Protein AF-A0A7W7H2B3-F1 (afdb_monomer)

Mean predicted aligned error: 20.74 Å

InterPro domains:
  IPR012337 Ribonuclease H-like superfamily [SSF53098] (283-447)
  IPR013520 Ribonuclease H-like domain [PF00929] (285-437)
  IPR013520 Ribonuclease H-like domain [SM00479] (282-447)
  IPR029024 TerB-like [SSF158682] (526-601)
  IPR036397 Ribonuclease H superfamily [G3DSA:3.30.420.10] (279-444)
  IPR036420 BRCT domain superfamily [G3DSA:3.40.50.10190] (628-703)
  IPR036625 E3-binding domain superfamily [G3DSA:4.10.320.10] (734-767)
  IPR055370 Lsr2, DNA-binding domain [PF23359] (732-764)

Radius of gyration: 39.41 Å; Cα contacts (8 Å, |Δi|>4): 1135; chains: 1; bounding box: 93×74×117 Å

Solvent-accessible surface area (backbone atoms only — not comparable to full-atom values): 43387 Å² total; per-residue (Å²): 138,81,89,88,78,76,46,78,43,66,66,57,54,49,51,47,44,40,40,46,49,63,88,60,77,62,64,71,80,64,75,61,69,82,74,83,76,77,60,64,70,60,50,27,51,54,37,33,55,60,45,43,58,94,50,57,91,85,39,62,68,58,49,51,51,23,44,52,52,14,48,56,50,36,54,53,51,52,53,51,50,49,56,50,48,52,53,50,36,52,52,50,30,52,52,34,52,49,53,42,50,37,30,51,63,36,34,46,71,55,43,52,51,56,51,51,63,72,58,53,89,52,95,87,54,52,54,64,46,77,79,49,56,49,85,40,33,34,40,41,26,34,28,41,73,58,78,86,79,51,67,58,89,59,52,75,49,55,44,23,43,52,48,45,42,22,49,46,4,45,52,48,28,54,50,50,42,46,47,20,63,30,72,37,44,46,32,38,35,42,40,31,28,50,78,80,79,81,80,40,36,34,40,34,34,31,38,43,51,79,56,55,74,79,57,59,49,90,76,61,52,48,64,59,45,50,72,75,51,38,40,79,72,42,70,33,82,40,101,55,45,35,63,34,67,32,68,89,71,46,56,72,70,57,43,49,52,54,50,54,38,48,51,54,50,52,50,50,52,48,54,61,57,54,70,70,73,88,88,55,66,11,34,20,18,37,29,59,38,50,22,54,70,24,49,89,83,35,35,58,38,27,43,14,39,35,30,21,37,68,70,39,49,79,76,48,76,49,50,26,30,19,24,49,88,65,75,47,50,66,33,89,66,54,67,48,49,64,74,71,22,67,84,22,43,38,61,76,52,41,49,30,56,52,45,64,64,45,52,24,21,22,39,29,18,72,54,32,69,60,46,49,47,42,51,45,37,52,30,44,74,63,75,42,77,72,61,87,72,49,68,49,38,55,42,69,50,34,58,75,80,43,69,86,62,55,49,66,53,70,69,47,45,25,59,77,71,71,38,76,76,59,69,79,60,33,32,54,39,49,13,47,32,44,38,46,51,49,22,52,51,50,71,40,92,51,78,63,24,64,56,58,60,51,42,23,72,56,13,53,68,50,76,72,78,92,57,78,77,55,97,64,75,68,32,70,76,77,82,85,75,79,75,90,67,83,72,82,64,50,71,63,35,56,46,58,77,69,56,48,61,69,81,24,54,57,95,84,62,61,87,50,55,55,61,52,51,51,53,48,50,63,50,38,47,84,74,56,70,49,76,57,47,52,49,21,51,52,52,50,34,54,76,54,68,48,50,72,68,53,50,54,45,42,50,52,23,48,54,33,49,50,29,36,59,48,36,70,86,67,59,74,48,76,64,59,54,49,48,52,37,47,52,30,50,68,69,73,40,60,63,71,50,51,58,52,35,40,51,51,30,44,51,51,52,42,52,57,64,28,58,89,49,50,75,77,63,93,83,75,78,79,73,80,74,49,33,31,64,39,26,31,25,74,48,80,67,59,65,75,58,49,52,55,49,52,52,52,36,44,77,53,38,27,27,78,36,96,63,54,50,83,72,28,57,34,36,38,25,77,54,98,74,45,88,47,76,52,36,52,38,22,64,76,51,69,31,44,76,35,43,58,75,58,48,56,61,42,56,76,37,30,32,49,42,77,83,72,72,69,75,75,74,70,69,72,68,73,74,72,82,73,90,79,85,87,87,86,79,84,72,52,76,65,54,54,49,53,52,34,51,77,71,73,45,94,72,74,99,69,80,87,77,57,68,68,58,55,52,53,52,50,54,52,52,54,51,51,53,52,56,63,73,72,106

pLDDT: mean 75.17, std 16.51, range [27.55, 98.12]

Secondary structure (DSSP, 8-state):
------TT-HHHHHHHH-GGGS--PPP----PPPPPPPPHHHHHHHHHHHHTTT--TT-HHHHHHHHHHHHHHHHHHHHHHHHHHHHHHHHHHHHHHHHHHHHHTT-HHHHHHHHHHHHTT-TTS-PEEEEEEETTEEEEEEEEPPGGGSPTT--HHHHHHHHHHHHHHHHHHHHHHHHHH-TT--EEEEEEEETT-SS-EEEEEEEEHHHHTT--TTT--HHHHHHHH-EEEEE-B-TTSPBPP-TTTS-HHHHHHHHHHHHHHHHHHHHHHTTSS----EEEEEEEEESSS-TTT--EEEEEEEEE-TTS-EEEEEEEE-B-SS----HHHH---HHHHHTSPBHHHHHHHHHHHHTTEEEEETTTHHHHHHHHHHHHHTT-------EEEHHHHHHHHSTT-S--SHHHHHHHHT----SSS-HHHHHHHHHHHHHHHHHSS-HHHHHHTTHHHHHTTPPPP----------PPPPPPPPSSPPP--HHHHHHTT--GGGTS-TT--TTHHHHHHHHHHHTTTS---HHHHHHHHHHHHHTT--HHHHHHHHHHHHHHHHHHHHTTS---HHHHHHHHHHHHHTT--HHHHHHHHH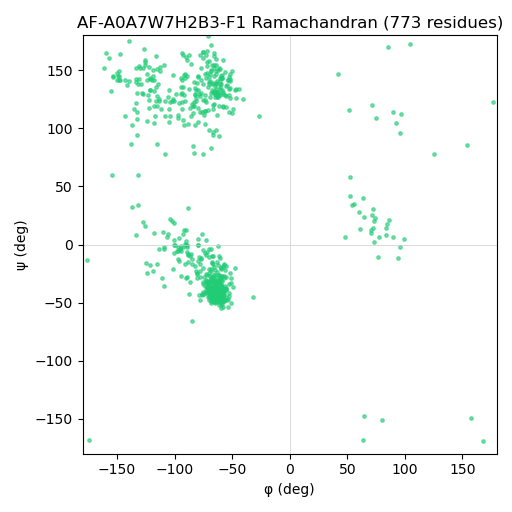HHHHHHHHHHHTTPPPPPTT--SSSPPBTT-EEEE-SS-HHHHHHHHHHHHHTT-EEESS--TTEEEEE-S-SS--SHHHHHHHHHTPEEE-HHHHHHHHTTPBPPP---PPP--TTSTTSSS------PPPPHHHHHHHHHHTT----SSSPPPHHHHHHHHHHHHHHHHHHH--

Organism: NCBI:txid135948

Structure (mmCIF, N/CA/C/O backbone):
data_AF-A0A7W7H2B3-F1
#
_entry.id   AF-A0A7W7H2B3-F1
#
loop_
_atom_site.group_PDB
_atom_site.id
_atom_site.type_symbol
_atom_site.label_atom_id
_atom_site.label_alt_id
_atom_site.label_comp_id
_atom_site.label_asym_id
_atom_site.label_entity_id
_atom_site.label_seq_id
_atom_site.pdbx_PDB_ins_code
_atom_site.Cartn_x
_atom_site.Cartn_y
_atom_site.Cartn_z
_atom_site.occupancy
_atom_site.B_iso_or_equiv
_atom_site.auth_seq_id
_atom_site.auth_comp_id
_atom_site.auth_asym_id
_atom_site.auth_atom_id
_atom_site.pdbx_PDB_model_num
ATOM 1 N N . MET A 1 1 ? 8.956 24.968 51.168 1.00 32.41 1 MET A N 1
ATOM 2 C CA . MET A 1 1 ? 8.584 25.143 49.753 1.00 32.41 1 MET A CA 1
ATOM 3 C C . MET A 1 1 ? 7.572 24.058 49.435 1.00 32.41 1 MET A C 1
ATOM 5 O O . MET A 1 1 ? 7.964 22.972 49.045 1.00 32.41 1 MET A O 1
ATOM 9 N N . GLU A 1 2 ? 6.377 24.138 50.011 1.00 32.03 2 GLU A N 1
ATOM 10 C CA . GLU A 1 2 ? 5.241 24.986 49.588 1.00 32.03 2 GLU A CA 1
ATOM 11 C C . GLU A 1 2 ? 4.545 24.445 48.331 1.00 32.03 2 GLU A C 1
ATOM 13 O O . GLU A 1 2 ? 5.113 24.465 47.247 1.00 32.03 2 GLU A O 1
ATOM 18 N N . ASP A 1 3 ? 3.331 23.943 48.586 1.00 41.19 3 ASP A N 1
ATOM 19 C CA . ASP A 1 3 ? 2.079 24.108 47.839 1.00 41.19 3 ASP A CA 1
ATOM 20 C C . ASP A 1 3 ? 2.022 23.833 46.325 1.00 41.19 3 ASP A C 1
ATOM 22 O O . ASP A 1 3 ? 2.585 24.562 45.516 1.00 41.19 3 ASP A O 1
ATOM 26 N N . HIS A 1 4 ? 1.227 22.812 45.961 1.00 38.12 4 HIS A N 1
ATOM 27 C CA . HIS A 1 4 ? 0.056 22.908 45.064 1.00 38.12 4 HIS A CA 1
ATOM 28 C C . HIS A 1 4 ? -0.248 21.585 44.338 1.00 38.12 4 HIS A C 1
ATOM 30 O O . HIS A 1 4 ? 0.097 21.406 43.176 1.00 38.12 4 HIS A O 1
ATOM 36 N N . LEU A 1 5 ? -1.007 20.693 44.982 1.00 36.44 5 LEU A N 1
ATOM 37 C CA . LEU A 1 5 ? -1.965 19.826 44.282 1.00 36.44 5 LEU A CA 1
ATOM 38 C C . LEU A 1 5 ? -3.251 19.798 45.121 1.00 36.44 5 LEU A C 1
ATOM 40 O O . LEU A 1 5 ? -3.301 19.209 46.198 1.00 36.44 5 LEU A O 1
ATOM 44 N N . GLY A 1 6 ? -4.257 20.547 44.662 1.00 40.56 6 GLY A N 1
ATOM 45 C CA . GLY A 1 6 ? -5.505 20.831 45.371 1.00 40.56 6 GLY A CA 1
ATOM 46 C C . GLY A 1 6 ? -6.355 19.587 45.624 1.00 40.56 6 GLY A C 1
ATOM 47 O O . GLY A 1 6 ? -7.118 19.158 44.767 1.00 40.56 6 GLY A O 1
ATOM 48 N N . LEU A 1 7 ? -6.261 19.038 46.835 1.00 47.34 7 LEU A N 1
ATOM 49 C CA . LEU A 1 7 ? -6.986 17.837 47.264 1.00 47.34 7 LEU A CA 1
ATOM 50 C C . LEU A 1 7 ? -8.329 18.118 47.965 1.00 47.34 7 LEU A C 1
ATOM 52 O O . LEU A 1 7 ? -9.000 17.212 48.423 1.00 47.34 7 LEU A O 1
ATOM 56 N N . THR A 1 8 ? -8.809 19.356 47.963 1.00 53.88 8 THR A N 1
ATOM 57 C CA . THR A 1 8 ? -10.201 19.706 48.318 1.00 53.88 8 THR A CA 1
ATOM 58 C C . THR A 1 8 ? -10.753 20.745 47.345 1.00 53.88 8 THR A C 1
ATOM 60 O O . THR A 1 8 ? -11.535 21.605 47.732 1.00 53.88 8 THR A O 1
ATOM 63 N N . ASP A 1 9 ? -10.319 20.706 46.078 1.00 60.72 9 ASP A N 1
ATOM 64 C CA . ASP A 1 9 ? -10.722 21.695 45.078 1.00 60.72 9 ASP A CA 1
ATOM 65 C C . ASP A 1 9 ? -12.246 21.631 44.833 1.00 60.72 9 ASP A C 1
ATOM 67 O O . ASP A 1 9 ? -12.748 20.657 44.249 1.00 60.72 9 ASP A O 1
ATOM 71 N N . PRO A 1 10 ? -13.011 22.666 45.234 1.00 68.12 10 PRO A N 1
ATOM 72 C CA . PRO A 1 10 ? -14.448 22.719 45.001 1.00 68.12 10 PRO A CA 1
ATOM 73 C C . PRO A 1 10 ? -14.803 22.659 43.511 1.00 68.12 10 PRO A C 1
ATOM 75 O O . PRO A 1 10 ? -15.931 22.301 43.176 1.00 68.12 10 PRO A O 1
ATOM 78 N N . ALA A 1 11 ? -13.877 23.000 42.609 1.00 73.19 11 ALA A N 1
ATOM 79 C CA . ALA A 1 11 ? -14.073 22.890 41.169 1.00 73.19 11 ALA A CA 1
ATOM 80 C C . ALA A 1 11 ? -14.088 21.430 40.687 1.00 73.19 11 ALA A C 1
ATOM 82 O O . ALA A 1 11 ? -14.869 21.105 39.792 1.00 73.19 11 ALA A O 1
ATOM 83 N N . VAL A 1 12 ? -13.291 20.540 41.290 1.00 72.00 12 VAL A N 1
ATOM 84 C CA . VAL A 1 12 ? -13.287 19.102 40.963 1.00 72.00 12 VAL A CA 1
ATOM 85 C C . VAL A 1 12 ? -14.578 18.450 41.445 1.00 72.00 12 VAL A C 1
ATOM 87 O O . VAL A 1 12 ? -15.257 17.791 40.662 1.00 72.00 12 VAL A O 1
ATOM 90 N N . ILE A 1 13 ? -14.980 18.713 42.694 1.00 75.25 13 ILE A N 1
ATOM 91 C CA . ILE A 1 13 ? -16.245 18.198 43.241 1.00 75.25 13 ILE A CA 1
ATOM 92 C C . ILE A 1 13 ? -17.430 18.708 42.413 1.00 75.25 13 ILE A C 1
ATOM 94 O O . ILE A 1 13 ? -18.276 17.912 42.020 1.00 75.25 13 ILE A O 1
ATOM 98 N N . LYS A 1 14 ? -17.466 20.006 42.071 1.00 80.50 14 LYS A N 1
ATOM 99 C CA . LYS A 1 14 ? -18.513 20.567 41.198 1.00 80.50 14 LYS A CA 1
ATOM 100 C C . LYS A 1 14 ? -18.545 19.914 39.822 1.00 80.50 14 LYS A C 1
ATOM 102 O O . LYS A 1 14 ? -19.632 19.744 39.291 1.00 80.50 14 LYS A O 1
ATOM 107 N N . ARG A 1 15 ? -17.394 19.579 39.234 1.00 79.62 15 ARG A N 1
ATOM 108 C CA . ARG A 1 15 ? -17.337 18.896 37.935 1.00 79.62 15 ARG A CA 1
ATOM 109 C C . ARG A 1 15 ? -17.957 17.502 38.031 1.00 79.62 15 ARG A C 1
ATOM 111 O O . ARG A 1 15 ? -18.832 17.176 37.241 1.00 79.62 15 ARG A O 1
ATOM 118 N N . LEU A 1 16 ? -17.580 16.736 39.057 1.00 76.00 16 LEU A N 1
ATOM 119 C CA . LEU A 1 16 ? -18.087 15.381 39.284 1.00 76.00 16 LEU A CA 1
ATOM 120 C C . LEU A 1 16 ? -19.595 15.352 39.598 1.00 76.00 16 LEU A C 1
ATOM 122 O O . LEU A 1 16 ? -20.317 14.477 39.130 1.00 76.00 16 LEU A O 1
ATOM 126 N N . THR A 1 17 ? -20.111 16.313 40.362 1.00 83.62 17 THR A N 1
ATOM 127 C CA . THR A 1 17 ? -21.532 16.325 40.758 1.00 83.62 17 THR A CA 1
ATOM 128 C C . THR A 1 17 ? -22.444 17.082 39.789 1.00 83.62 17 THR A C 1
ATOM 130 O O . THR A 1 17 ? -23.652 17.141 40.010 1.00 83.62 17 THR A O 1
ATOM 133 N N . ARG A 1 18 ? -21.902 17.657 38.702 1.00 88.38 18 ARG A N 1
ATOM 134 C CA . ARG A 1 18 ? -22.669 18.439 37.710 1.00 88.38 18 ARG A CA 1
ATOM 135 C C . ARG A 1 18 ? -22.507 17.974 36.262 1.00 88.38 18 ARG A C 1
ATOM 137 O O . ARG A 1 18 ? -22.906 18.707 35.364 1.00 88.38 18 ARG A O 1
ATOM 144 N N . ALA A 1 19 ? -21.998 16.766 36.026 1.00 84.69 19 ALA A N 1
ATOM 145 C CA . ALA A 1 19 ? -21.968 16.137 34.699 1.00 84.69 19 ALA A CA 1
ATOM 146 C C . ALA A 1 19 ? -23.334 16.176 33.978 1.00 84.69 19 ALA A C 1
ATOM 148 O O . ALA A 1 19 ? -23.405 16.446 32.784 1.00 84.69 19 ALA A O 1
ATOM 149 N N . HIS A 1 20 ? -24.446 16.018 34.709 1.00 89.00 20 HIS A N 1
ATOM 150 C CA . HIS A 1 20 ? -25.801 16.130 34.150 1.00 89.00 20 HIS A CA 1
ATOM 151 C C . HIS A 1 20 ? -26.126 17.500 33.540 1.00 89.00 20 HIS A C 1
ATOM 153 O O . HIS A 1 20 ? -27.167 17.615 32.902 1.00 89.00 20 HIS A O 1
ATOM 159 N N . ARG A 1 21 ? -25.298 18.534 33.745 1.00 90.44 21 ARG A N 1
ATOM 160 C CA . ARG A 1 21 ? -25.490 19.894 33.214 1.00 90.44 21 ARG A CA 1
ATOM 161 C C . ARG A 1 21 ? -24.749 20.150 31.902 1.00 90.44 21 ARG A C 1
ATOM 163 O O . ARG A 1 21 ? -24.889 21.233 31.344 1.00 90.44 21 ARG A O 1
ATOM 170 N N . GLU A 1 22 ? -23.968 19.191 31.416 1.00 85.56 22 GLU A N 1
ATOM 171 C CA . GLU A 1 22 ? -23.253 19.310 30.143 1.00 85.56 22 GLU A CA 1
ATOM 172 C C . GLU A 1 22 ? -24.217 19.417 28.957 1.00 85.56 22 GLU A C 1
ATOM 174 O O . GLU A 1 22 ? -25.371 18.988 29.033 1.00 85.56 22 GLU A O 1
ATOM 179 N N . ASP A 1 23 ? -23.767 20.034 27.867 1.00 84.31 23 ASP A N 1
ATOM 180 C CA . ASP A 1 23 ? -24.570 20.148 26.654 1.00 84.31 23 ASP A CA 1
ATOM 181 C C . ASP A 1 23 ? -24.228 19.015 25.683 1.00 84.31 23 ASP A C 1
ATOM 183 O O . ASP A 1 23 ? -23.058 18.769 25.388 1.00 84.31 23 ASP A O 1
ATOM 187 N N . PHE A 1 24 ? -25.256 18.327 25.188 1.00 85.81 24 PHE A N 1
ATOM 188 C CA . PHE A 1 24 ? -25.115 17.177 24.298 1.00 85.81 24 PHE A CA 1
ATOM 189 C C . PHE A 1 24 ? -25.753 17.509 22.954 1.00 85.81 24 PHE A C 1
ATOM 191 O O . PHE A 1 24 ? -26.975 17.632 22.842 1.00 85.81 24 PHE A O 1
ATOM 198 N N . ALA A 1 25 ? -24.920 17.654 21.923 1.00 85.06 25 ALA A N 1
ATOM 199 C CA . ALA A 1 25 ? -25.385 17.992 20.585 1.00 85.06 25 ALA A CA 1
ATOM 200 C C . ALA A 1 25 ? -26.300 16.892 20.026 1.00 85.06 25 ALA A C 1
ATOM 202 O O . ALA A 1 25 ? -25.926 15.721 19.979 1.00 85.06 25 ALA A O 1
ATOM 203 N N . SER A 1 26 ? -27.494 17.276 19.569 1.00 87.56 26 SER A N 1
ATOM 204 C CA . SER A 1 26 ? -28.422 16.333 18.945 1.00 87.56 26 SER A CA 1
ATOM 205 C C . SER A 1 26 ? -27.876 15.807 17.620 1.00 87.56 26 SER A C 1
ATOM 207 O O . SER A 1 26 ? -27.356 16.579 16.806 1.00 87.56 26 SER A O 1
ATOM 209 N N . ALA A 1 27 ? -28.054 14.509 17.377 1.00 86.75 27 ALA A N 1
ATOM 210 C CA . ALA A 1 27 ? -27.736 13.880 16.106 1.00 86.75 27 ALA A CA 1
ATOM 211 C C . ALA A 1 27 ? -28.532 14.532 14.965 1.00 86.75 27 ALA A C 1
ATOM 213 O O . ALA A 1 27 ? -29.692 14.921 15.122 1.00 86.75 27 ALA A O 1
ATOM 214 N N . ARG A 1 28 ? -27.893 14.661 13.801 1.00 88.31 28 ARG A N 1
ATOM 215 C CA . ARG A 1 28 ? -28.491 15.224 12.585 1.00 88.31 28 ARG A CA 1
ATOM 216 C C . ARG A 1 28 ? -28.177 14.326 11.386 1.00 88.31 28 ARG A C 1
ATOM 218 O O . ARG A 1 28 ? -27.116 13.695 11.394 1.00 88.31 28 ARG A O 1
ATOM 225 N N . PRO A 1 29 ? -29.042 14.300 10.352 1.00 84.44 29 PRO A N 1
ATOM 226 C CA . PRO A 1 29 ? -28.733 13.614 9.105 1.00 84.44 29 PRO A CA 1
ATOM 227 C C . PRO A 1 29 ? -27.419 14.133 8.528 1.00 84.44 29 PRO A C 1
ATOM 229 O O . PRO A 1 29 ? -27.174 15.345 8.505 1.00 84.44 29 PRO A O 1
ATOM 232 N N . ARG A 1 30 ? -26.572 13.218 8.060 1.00 84.19 30 ARG A N 1
ATOM 233 C CA . ARG A 1 30 ? -25.323 13.583 7.393 1.00 84.19 30 ARG A CA 1
ATOM 234 C C . ARG A 1 30 ? -25.608 13.974 5.947 1.00 84.19 30 ARG A C 1
ATOM 236 O O . ARG A 1 30 ? -26.472 13.398 5.291 1.00 84.19 30 ARG A O 1
ATOM 243 N N . ILE A 1 31 ? -24.855 14.952 5.458 1.00 86.00 31 ILE A N 1
ATOM 244 C CA . ILE A 1 31 ? -24.922 15.408 4.071 1.00 86.00 31 ILE A CA 1
ATOM 245 C C . ILE A 1 31 ? -23.592 15.058 3.409 1.00 86.00 31 ILE A C 1
ATOM 247 O O . ILE A 1 31 ? -22.536 15.460 3.899 1.00 86.00 31 ILE A O 1
ATOM 251 N N . ALA A 1 32 ? -23.647 14.304 2.313 1.00 73.06 32 ALA A N 1
ATOM 252 C CA . ALA A 1 32 ? -22.488 13.970 1.502 1.00 73.06 32 ALA A CA 1
ATOM 253 C C . ALA A 1 32 ? -21.942 15.241 0.841 1.00 73.06 32 ALA A C 1
ATOM 255 O O . ALA A 1 32 ? -22.639 15.938 0.092 1.00 73.06 32 ALA A O 1
ATOM 256 N N . VAL A 1 33 ? -20.686 15.552 1.145 1.00 76.00 33 VAL A N 1
ATOM 257 C CA . VAL A 1 33 ? -19.993 16.729 0.619 1.00 76.00 33 VAL A CA 1
ATOM 258 C C . VAL A 1 33 ? -19.493 16.410 -0.797 1.00 76.00 33 VAL A C 1
ATOM 260 O O . VAL A 1 33 ? -19.014 15.300 -1.024 1.00 76.00 33 VAL A O 1
ATOM 263 N N . PRO A 1 34 ? -19.598 17.335 -1.772 1.00 61.81 34 PRO A N 1
ATOM 264 C CA . PRO A 1 34 ? -19.020 17.123 -3.096 1.00 61.81 34 PRO A CA 1
ATOM 265 C C . PRO A 1 34 ? -17.505 16.953 -2.996 1.00 61.81 34 PRO A C 1
ATOM 267 O O . PRO A 1 34 ? -16.838 17.788 -2.378 1.00 61.81 34 PRO A O 1
ATOM 270 N N . ALA A 1 35 ? -16.960 15.906 -3.620 1.00 60.25 35 ALA A N 1
ATOM 271 C CA . ALA A 1 35 ? -15.515 15.766 -3.711 1.00 60.25 35 ALA A CA 1
ATOM 272 C C . ALA A 1 35 ? -14.951 16.917 -4.566 1.00 60.25 35 ALA A C 1
ATOM 274 O O . ALA A 1 35 ? -15.538 17.265 -5.598 1.00 60.25 35 ALA A O 1
ATOM 275 N N . PRO A 1 36 ? -13.844 17.549 -4.148 1.00 58.34 36 PRO A N 1
ATOM 276 C CA . PRO A 1 36 ? -13.217 18.584 -4.950 1.00 58.34 36 PRO A CA 1
ATOM 277 C C . PRO A 1 36 ? -12.694 17.967 -6.246 1.00 58.34 36 PRO A C 1
ATOM 279 O O . PRO A 1 36 ? -11.978 16.966 -6.228 1.00 58.34 36 PRO A O 1
ATOM 282 N N . LEU A 1 37 ? -13.043 18.579 -7.377 1.00 58.06 37 LEU A N 1
ATOM 283 C CA . LEU A 1 37 ? -12.495 18.148 -8.654 1.00 58.06 37 LEU A CA 1
ATOM 284 C C . LEU A 1 37 ? -11.003 18.490 -8.735 1.00 58.06 37 LEU A C 1
ATOM 286 O O . LEU A 1 37 ? -10.584 19.535 -8.225 1.00 58.06 37 LEU A O 1
ATOM 290 N N . PRO A 1 38 ? -10.207 17.659 -9.418 1.00 55.38 38 PRO A N 1
ATOM 291 C CA . PRO A 1 38 ? -8.792 17.921 -9.633 1.00 55.38 38 PRO A CA 1
ATOM 292 C C . PRO A 1 38 ? -8.570 19.232 -10.393 1.00 55.38 38 PRO A C 1
ATOM 294 O O . PRO A 1 38 ? -9.317 19.573 -11.314 1.00 55.38 38 PRO A O 1
ATOM 297 N N . ASP A 1 39 ? -7.511 19.960 -10.033 1.00 75.31 39 ASP A N 1
ATOM 298 C CA . ASP A 1 39 ? -7.131 21.180 -10.741 1.00 75.31 39 ASP A CA 1
ATOM 299 C C . ASP A 1 39 ? -6.794 20.869 -12.205 1.00 75.31 39 ASP A C 1
ATOM 301 O O . ASP A 1 39 ? -5.841 20.147 -12.516 1.00 75.31 39 ASP A O 1
ATOM 305 N N . ARG A 1 40 ? -7.555 21.476 -13.117 1.00 81.12 40 ARG A N 1
ATOM 306 C CA . ARG A 1 40 ? -7.409 21.270 -14.559 1.00 81.12 40 ARG A CA 1
ATOM 307 C C . ARG A 1 40 ? -5.992 21.543 -15.046 1.00 81.12 40 ARG A C 1
ATOM 309 O O . ARG A 1 40 ? -5.501 20.836 -15.923 1.00 81.12 40 ARG A O 1
ATOM 316 N N . GLN A 1 41 ? -5.330 22.565 -14.505 1.00 63.09 41 GLN A N 1
ATOM 317 C CA . GLN A 1 41 ? -3.991 22.935 -14.957 1.00 63.09 41 GLN A CA 1
ATOM 318 C C . GLN A 1 41 ? -2.953 21.873 -14.579 1.00 63.09 41 GLN A C 1
ATOM 320 O O . GLN A 1 41 ? -2.006 21.643 -15.333 1.00 63.09 41 GLN A O 1
ATOM 325 N N . SER A 1 42 ? -3.126 21.227 -13.432 1.00 53.88 42 SER A N 1
ATOM 326 C CA . SER A 1 42 ? -2.270 20.143 -12.956 1.00 53.88 42 SER A CA 1
ATOM 327 C C . SER A 1 42 ? -2.458 18.875 -13.792 1.00 53.88 42 SER A C 1
ATOM 329 O O . SER A 1 42 ? -1.474 18.307 -14.265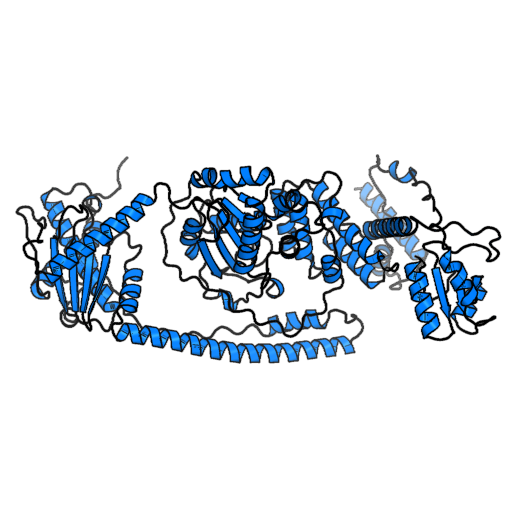 1.00 53.88 42 SER A O 1
ATOM 331 N N . VAL A 1 43 ? -3.710 18.512 -14.090 1.00 49.78 43 VAL A N 1
ATOM 332 C CA . VAL A 1 43 ? -4.048 17.389 -14.986 1.00 49.78 43 VAL A CA 1
ATOM 333 C C . VAL A 1 43 ? -3.503 17.631 -16.400 1.00 49.78 43 VAL A C 1
ATOM 335 O O . VAL A 1 43 ? -2.887 16.750 -16.998 1.00 49.78 43 VAL A O 1
ATOM 338 N N . TYR A 1 44 ? -3.629 18.860 -16.909 1.00 61.97 44 TYR A N 1
ATOM 339 C CA . TYR A 1 44 ? -3.067 19.240 -18.205 1.00 61.97 44 TYR A CA 1
ATOM 340 C C . TYR A 1 44 ? -1.546 19.105 -18.257 1.00 61.97 44 TYR A C 1
ATOM 342 O O . TYR A 1 44 ? -1.019 18.596 -19.242 1.00 61.97 44 TYR A O 1
ATOM 350 N N . ARG A 1 45 ? -0.820 19.531 -17.215 1.00 52.75 45 ARG A N 1
ATOM 351 C CA . ARG A 1 45 ? 0.649 19.409 -17.186 1.00 52.75 45 ARG A CA 1
ATOM 352 C C . ARG A 1 45 ? 1.103 17.955 -17.242 1.00 52.75 45 ARG A C 1
ATOM 354 O O . ARG A 1 45 ? 2.072 17.671 -17.941 1.00 52.75 45 ARG A O 1
ATOM 361 N N . HIS A 1 46 ? 0.393 17.064 -16.555 1.00 54.25 46 HIS A N 1
ATOM 362 C CA . HIS A 1 46 ? 0.654 15.630 -16.597 1.00 54.25 46 HIS A CA 1
ATOM 363 C C . HIS A 1 46 ? 0.513 15.088 -18.031 1.00 54.25 46 HIS A C 1
ATOM 365 O O . HIS A 1 46 ? 1.476 14.570 -18.600 1.00 54.25 46 HIS A O 1
ATOM 371 N N . TYR A 1 47 ? -0.633 15.315 -18.682 1.00 55.94 47 TYR A N 1
ATOM 372 C CA . TYR A 1 47 ? -0.839 14.863 -20.063 1.00 55.94 47 TYR A CA 1
ATOM 373 C C . TYR A 1 47 ? 0.066 15.575 -21.079 1.00 55.94 47 TYR A C 1
ATOM 375 O O . TYR A 1 47 ? 0.470 14.966 -22.068 1.00 55.94 47 TYR A O 1
ATOM 383 N N . GLU A 1 48 ? 0.426 16.842 -20.854 1.00 68.81 48 GLU A N 1
ATOM 384 C CA . GLU A 1 48 ? 1.353 17.583 -21.716 1.00 68.81 48 GLU A CA 1
ATOM 385 C C . GLU A 1 48 ? 2.758 16.977 -21.663 1.00 68.81 48 GLU A C 1
ATOM 387 O O . GLU A 1 48 ? 3.386 16.801 -22.708 1.00 68.81 48 GLU A O 1
ATOM 392 N N . GLN A 1 49 ? 3.259 16.649 -20.471 1.00 53.38 49 GLN A N 1
ATOM 393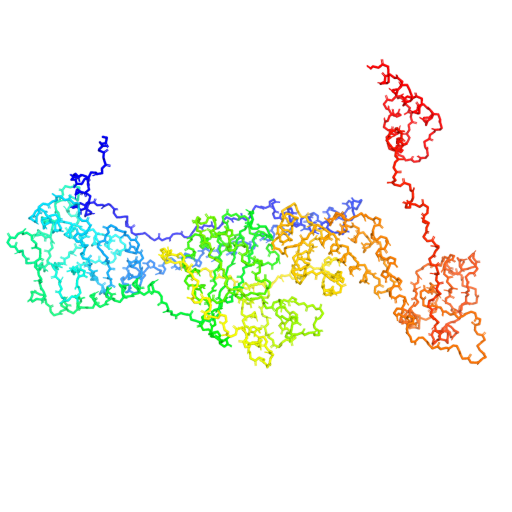 C CA . GLN A 1 49 ? 4.571 16.023 -20.313 1.00 53.38 49 GLN A CA 1
ATOM 394 C C . GLN A 1 49 ? 4.627 14.678 -21.039 1.00 53.38 49 GLN A C 1
ATOM 396 O O . GLN A 1 49 ? 5.548 14.469 -21.830 1.00 53.38 49 GLN A O 1
ATOM 401 N N . HIS A 1 50 ? 3.607 13.834 -20.869 1.00 51.72 50 HIS A N 1
ATOM 402 C CA . HIS A 1 50 ? 3.497 12.552 -21.566 1.00 51.72 50 HIS A CA 1
ATOM 403 C C . HIS A 1 50 ? 3.353 12.705 -23.084 1.00 51.72 50 HIS A C 1
ATOM 405 O O . HIS A 1 50 ? 4.096 12.088 -23.843 1.00 51.72 50 HIS A O 1
ATOM 411 N N . ALA A 1 51 ? 2.467 13.581 -23.563 1.00 56.16 51 ALA A N 1
ATOM 412 C CA . ALA A 1 51 ? 2.259 13.780 -24.998 1.00 56.16 51 ALA A CA 1
ATOM 413 C C . ALA A 1 51 ? 3.499 14.353 -25.712 1.00 56.16 51 ALA A C 1
ATOM 415 O O . ALA A 1 51 ? 3.643 14.223 -26.929 1.00 56.16 51 ALA A O 1
ATOM 416 N N . LEU A 1 52 ? 4.398 15.009 -24.971 1.00 56.44 52 LEU A N 1
ATOM 417 C CA . LEU A 1 52 ? 5.652 15.547 -25.494 1.00 56.44 52 LEU A CA 1
ATOM 418 C C . LEU A 1 52 ? 6.819 14.548 -25.448 1.00 56.44 52 LEU A C 1
ATOM 420 O O . LEU A 1 52 ? 7.856 14.834 -26.061 1.00 56.44 52 LEU A O 1
ATOM 424 N N . GLN A 1 53 ? 6.676 13.392 -24.792 1.00 56.47 53 GLN A N 1
ATOM 425 C CA . GLN A 1 53 ? 7.682 12.327 -24.828 1.00 56.47 53 GLN A CA 1
ATOM 426 C C . GLN A 1 53 ? 7.836 11.803 -26.267 1.00 56.47 53 GLN A C 1
ATOM 428 O O . GLN A 1 53 ? 6.871 11.590 -26.995 1.00 56.47 53 GLN A O 1
ATOM 433 N N . GLY A 1 54 ? 9.081 11.689 -26.739 1.00 49.09 54 GLY A N 1
ATOM 434 C CA . GLY A 1 54 ? 9.387 11.295 -28.123 1.00 49.09 54 GLY A CA 1
ATOM 435 C C . GLY A 1 54 ? 9.194 12.391 -29.188 1.00 49.09 54 GLY A C 1
ATOM 436 O O . GLY A 1 54 ? 9.692 12.250 -30.309 1.00 49.09 54 GLY A O 1
ATOM 437 N N . VAL A 1 55 ? 8.567 13.530 -28.861 1.00 47.62 55 VAL A N 1
ATOM 438 C CA . VAL A 1 55 ? 8.394 14.650 -29.800 1.00 47.62 55 VAL A CA 1
ATOM 439 C C . VAL A 1 55 ? 9.621 15.561 -29.778 1.00 47.62 55 VAL A C 1
ATOM 441 O O . VAL A 1 55 ? 9.885 16.295 -28.821 1.00 47.62 55 VAL A O 1
ATOM 444 N N . ARG A 1 56 ? 10.380 15.555 -30.880 1.00 46.00 56 ARG A N 1
ATOM 445 C CA . ARG A 1 56 ? 11.618 16.340 -31.018 1.00 46.00 56 ARG A CA 1
ATOM 446 C C . ARG A 1 56 ? 11.369 17.822 -30.723 1.00 46.00 56 ARG A C 1
ATOM 448 O O . ARG A 1 56 ? 10.432 18.421 -31.240 1.00 46.00 56 ARG A O 1
ATOM 455 N N . PHE A 1 57 ? 12.277 18.451 -29.975 1.00 35.34 57 PHE A N 1
ATOM 456 C CA . PHE A 1 57 ? 12.193 19.871 -29.597 1.00 35.34 57 PHE A CA 1
ATOM 457 C C . PHE A 1 57 ? 11.987 20.823 -30.795 1.00 35.34 57 PHE A C 1
ATOM 459 O O . PHE A 1 57 ? 11.284 21.825 -30.686 1.00 35.34 57 PHE A O 1
ATOM 466 N N . PHE A 1 58 ? 12.558 20.486 -31.957 1.00 38.25 58 PHE A N 1
ATOM 467 C CA . PHE A 1 58 ? 12.446 21.276 -33.188 1.00 38.25 58 PHE A CA 1
ATOM 468 C C . PHE A 1 58 ? 11.194 20.968 -34.035 1.00 38.25 58 PHE A C 1
ATOM 470 O O . PHE A 1 58 ? 10.916 21.708 -34.978 1.00 38.25 58 PHE A O 1
ATOM 477 N N . ASP A 1 59 ? 10.414 19.932 -33.705 1.00 50.75 59 ASP A N 1
ATOM 478 C CA . ASP A 1 59 ? 9.156 19.602 -34.387 1.00 50.75 59 ASP A CA 1
ATOM 479 C C . ASP A 1 59 ? 7.993 20.439 -33.831 1.00 50.75 59 ASP A C 1
ATOM 481 O O . ASP A 1 59 ? 7.186 19.995 -33.015 1.00 50.75 59 ASP A O 1
ATOM 485 N N . ARG A 1 60 ? 7.909 21.700 -34.266 1.00 42.56 60 ARG A N 1
ATOM 486 C CA . ARG A 1 60 ? 6.875 22.639 -33.798 1.00 42.56 60 ARG A CA 1
ATOM 487 C C . ARG A 1 60 ? 5.449 22.153 -34.085 1.00 42.56 60 ARG A C 1
ATOM 489 O O . ARG A 1 60 ? 4.564 22.396 -33.269 1.00 42.56 60 ARG A O 1
ATOM 496 N N . ALA A 1 61 ? 5.233 21.466 -35.207 1.00 53.38 61 ALA A N 1
ATOM 497 C CA . ALA A 1 61 ? 3.920 20.955 -35.595 1.00 53.38 61 ALA A CA 1
ATOM 498 C C . ALA A 1 61 ? 3.524 19.719 -34.772 1.00 53.38 61 ALA A C 1
ATOM 500 O O . ALA A 1 61 ? 2.384 19.625 -34.321 1.00 53.38 61 ALA A O 1
ATOM 501 N N . GLY A 1 62 ? 4.464 18.803 -34.519 1.00 55.44 62 GLY A N 1
ATOM 502 C CA . GLY A 1 62 ? 4.264 17.673 -33.610 1.00 55.44 62 GLY A CA 1
ATOM 503 C C . GLY A 1 62 ? 3.970 18.123 -32.183 1.00 55.44 62 GLY A C 1
ATOM 504 O O . GLY A 1 62 ? 3.018 17.644 -31.578 1.00 55.44 62 GLY A O 1
ATOM 505 N N . ARG A 1 63 ? 4.700 19.123 -31.676 1.00 70.69 63 ARG A N 1
ATOM 506 C CA . ARG A 1 63 ? 4.481 19.671 -30.325 1.00 70.69 63 ARG A CA 1
ATOM 507 C C . ARG A 1 63 ? 3.134 20.379 -30.178 1.00 70.69 63 ARG A C 1
ATOM 509 O O . ARG A 1 63 ? 2.521 20.291 -29.121 1.00 70.69 63 ARG A O 1
ATOM 516 N N . ALA A 1 64 ? 2.668 21.074 -31.217 1.00 60.19 64 ALA A N 1
ATOM 517 C CA . ALA A 1 64 ? 1.341 21.688 -31.215 1.00 60.19 64 ALA A CA 1
ATOM 518 C C . ALA A 1 64 ? 0.227 20.626 -31.165 1.00 60.19 64 ALA A C 1
ATOM 520 O O . ALA A 1 64 ? -0.695 20.752 -30.365 1.00 60.19 64 ALA A O 1
ATOM 521 N N . ARG A 1 65 ? 0.351 19.546 -31.952 1.00 71.56 65 ARG A N 1
ATOM 522 C CA . ARG A 1 65 ? -0.593 18.415 -31.922 1.00 71.56 65 ARG A CA 1
ATOM 523 C C . ARG A 1 65 ? -0.589 17.680 -30.581 1.00 71.56 65 ARG A C 1
ATOM 525 O O . ARG A 1 65 ? -1.658 17.376 -30.068 1.00 71.56 65 ARG A O 1
ATOM 532 N N . ALA A 1 66 ? 0.589 17.449 -30.003 1.00 64.62 66 ALA A N 1
ATOM 533 C CA . ALA A 1 66 ? 0.739 16.826 -28.690 1.00 64.62 66 ALA A CA 1
ATOM 534 C C . ALA A 1 66 ? 0.029 17.623 -27.584 1.00 64.62 66 ALA A C 1
ATOM 536 O O . ALA A 1 66 ? -0.730 17.059 -26.805 1.00 64.62 66 ALA A O 1
ATOM 537 N N . ARG A 1 67 ? 0.204 18.949 -27.562 1.00 73.88 67 ARG A N 1
ATOM 538 C CA . ARG A 1 67 ? -0.463 19.831 -26.591 1.00 73.88 67 ARG A CA 1
ATOM 539 C C . ARG A 1 67 ? -1.976 19.888 -26.760 1.00 73.88 67 ARG A C 1
ATOM 541 O O . ARG A 1 67 ? -2.685 19.880 -25.763 1.00 73.88 67 ARG A O 1
ATOM 548 N N . GLN A 1 68 ? -2.465 19.925 -28.001 1.00 76.38 68 GLN A N 1
ATOM 549 C CA . GLN A 1 68 ? -3.906 19.877 -28.261 1.00 76.38 68 GLN A CA 1
ATOM 550 C C . GLN A 1 68 ? -4.502 18.555 -27.771 1.00 76.38 68 GLN A C 1
ATOM 552 O O . GLN A 1 68 ? -5.494 18.553 -27.058 1.00 76.38 68 GLN A O 1
ATOM 557 N N . THR A 1 69 ? -3.829 17.446 -28.078 1.00 69.06 69 THR A N 1
ATOM 558 C CA . THR A 1 69 ? -4.228 16.109 -27.625 1.00 69.06 69 THR A CA 1
ATOM 559 C C . THR A 1 69 ? -4.268 16.038 -26.093 1.00 69.06 69 THR A C 1
ATOM 561 O O . THR A 1 69 ? -5.241 15.555 -25.526 1.00 69.06 69 THR A O 1
ATOM 564 N N . ALA A 1 70 ? -3.258 16.586 -25.407 1.00 62.03 70 ALA A N 1
ATOM 565 C CA . ALA A 1 70 ? -3.227 16.665 -23.946 1.00 62.03 70 ALA A CA 1
ATOM 566 C C . ALA A 1 70 ? -4.372 17.511 -23.358 1.00 62.03 70 ALA A C 1
ATOM 568 O O . ALA A 1 70 ? -4.939 17.144 -22.329 1.00 62.03 70 ALA A O 1
ATOM 569 N N . ALA A 1 71 ? -4.730 18.625 -24.004 1.00 71.12 71 ALA A N 1
ATOM 570 C CA . ALA A 1 71 ? -5.865 19.452 -23.596 1.00 71.12 71 ALA A CA 1
ATOM 571 C C . ALA A 1 71 ? -7.200 18.706 -23.742 1.00 71.12 71 ALA A C 1
ATOM 573 O O . ALA A 1 71 ? -7.972 18.670 -22.787 1.00 71.12 71 ALA A O 1
ATOM 574 N N . ASP A 1 72 ? -7.428 18.055 -24.886 1.00 65.88 72 ASP A N 1
ATOM 575 C CA . ASP A 1 72 ? -8.666 17.315 -25.152 1.00 65.88 72 ASP A CA 1
ATOM 576 C C . ASP A 1 72 ? -8.837 16.142 -24.166 1.00 65.88 72 ASP A C 1
ATOM 578 O O . ASP A 1 72 ? -9.929 15.924 -23.639 1.00 65.88 72 ASP A O 1
ATOM 582 N N . TYR A 1 73 ? -7.750 15.427 -23.849 1.00 61.44 73 TYR A N 1
ATOM 583 C CA . TYR A 1 73 ? -7.767 14.369 -22.833 1.00 61.44 73 TYR A CA 1
ATOM 584 C C . TYR A 1 73 ? -8.007 14.899 -21.423 1.00 61.44 73 TYR A C 1
ATOM 586 O O . TYR A 1 73 ? -8.751 14.285 -20.663 1.00 61.44 73 TYR A O 1
ATOM 594 N N . THR A 1 74 ? -7.421 16.046 -21.076 1.00 62.69 74 THR A N 1
ATOM 595 C CA . THR A 1 74 ? -7.661 16.692 -19.780 1.00 62.69 74 THR A CA 1
ATOM 596 C C . THR A 1 74 ? -9.146 16.983 -19.588 1.00 62.69 74 THR A C 1
ATOM 598 O O . THR A 1 74 ? -9.703 16.676 -18.537 1.00 62.69 74 THR A O 1
ATOM 601 N N . ASP A 1 75 ? -9.795 17.536 -20.612 1.00 74.12 75 ASP A N 1
ATOM 602 C CA . ASP A 1 75 ? -11.211 17.896 -20.544 1.00 74.12 75 ASP A CA 1
ATOM 603 C C . ASP A 1 75 ? -12.115 16.658 -20.462 1.00 74.12 75 ASP A C 1
ATOM 605 O O . ASP A 1 75 ? -13.035 16.623 -19.645 1.00 74.12 75 ASP A O 1
ATOM 609 N N . GLN A 1 76 ? -11.823 15.611 -21.242 1.00 64.62 76 GLN A N 1
ATOM 610 C CA . GLN A 1 76 ? -12.560 14.342 -21.172 1.00 64.62 76 GLN A CA 1
ATOM 611 C C . GLN A 1 76 ? -12.401 13.656 -19.813 1.00 64.62 76 GLN A C 1
ATOM 613 O O . GLN A 1 76 ? -13.377 13.161 -19.251 1.00 64.62 76 GLN A O 1
ATOM 618 N N . TRP A 1 77 ? -11.186 13.651 -19.267 1.00 71.31 77 TRP A N 1
ATOM 619 C CA . TRP A 1 77 ? -10.900 13.037 -17.978 1.00 71.31 77 TRP A CA 1
ATOM 620 C C . TRP A 1 77 ? -11.623 13.763 -16.838 1.00 71.31 77 TRP A C 1
ATOM 622 O O . TRP A 1 77 ? -12.280 13.117 -16.028 1.00 71.31 77 TRP A O 1
ATOM 632 N N . ILE A 1 78 ? -11.598 15.101 -16.816 1.00 66.62 78 ILE A N 1
ATOM 633 C CA . ILE A 1 78 ? -12.325 15.891 -15.807 1.00 66.62 78 ILE A CA 1
ATOM 634 C C . ILE A 1 78 ? -13.834 15.657 -15.906 1.00 66.62 78 ILE A C 1
ATOM 636 O O . ILE A 1 78 ? -14.490 15.517 -14.877 1.00 66.62 78 ILE A O 1
ATOM 640 N N . ALA A 1 79 ? -14.386 15.581 -17.120 1.00 70.50 79 ALA A N 1
ATOM 641 C CA . ALA A 1 79 ? -15.808 15.311 -17.317 1.00 70.50 79 ALA A CA 1
ATOM 642 C C . ALA A 1 79 ? -16.215 13.918 -16.801 1.00 70.50 79 ALA A C 1
ATOM 644 O O . ALA A 1 79 ? -17.263 13.775 -16.175 1.00 70.50 79 ALA A O 1
ATOM 645 N N . LEU A 1 80 ? -15.382 12.895 -17.012 1.00 64.50 80 LEU A N 1
ATOM 646 C CA . LEU A 1 80 ? -15.619 11.557 -16.459 1.00 64.50 80 LEU A CA 1
ATOM 647 C C . LEU A 1 80 ? -15.542 11.557 -14.929 1.00 64.50 80 LEU A C 1
ATOM 649 O O . LEU A 1 80 ? -16.430 11.014 -14.276 1.00 64.50 80 LEU A O 1
ATOM 653 N N . GLN A 1 81 ? -14.537 12.228 -14.361 1.00 66.31 81 GLN A N 1
ATOM 654 C CA . GLN A 1 81 ? -14.387 12.367 -12.911 1.00 66.31 81 GLN A CA 1
ATOM 655 C C . GLN A 1 81 ? -15.552 13.130 -12.267 1.00 66.31 81 GLN A C 1
ATOM 657 O O . GLN A 1 81 ? -15.963 12.800 -11.159 1.00 66.31 81 GLN A O 1
ATOM 662 N N . GLN A 1 82 ? -16.134 14.111 -12.963 1.00 72.56 82 GLN A N 1
ATOM 663 C CA . GLN A 1 82 ? -17.357 14.791 -12.524 1.00 72.56 82 GLN A CA 1
ATOM 664 C C . GLN A 1 82 ? -18.538 13.829 -12.405 1.00 72.56 82 GLN A C 1
ATOM 666 O O . GLN A 1 82 ? -19.170 13.770 -11.352 1.00 72.56 82 GLN A O 1
ATOM 671 N N . VAL A 1 83 ? -18.810 13.052 -13.456 1.00 70.62 83 VAL A N 1
ATOM 672 C CA . VAL A 1 83 ? -19.924 12.090 -13.471 1.00 70.62 83 VAL A CA 1
ATOM 673 C C . VAL A 1 83 ? -19.740 11.018 -12.395 1.00 70.62 83 VAL A C 1
ATOM 675 O O . VAL A 1 83 ? -20.687 10.674 -11.687 1.00 70.62 83 VAL A O 1
ATOM 678 N N . GLU A 1 84 ? -18.520 10.508 -12.241 1.00 62.75 84 GLU A N 1
ATOM 679 C CA . GLU A 1 84 ? -18.193 9.500 -11.234 1.00 62.75 84 GLU A CA 1
ATOM 680 C C . GLU A 1 84 ? -18.314 10.055 -9.807 1.00 62.75 84 GLU A C 1
ATOM 682 O O . GLU A 1 84 ? -18.962 9.436 -8.962 1.00 62.75 84 GLU A O 1
ATOM 687 N N . SER A 1 85 ? -17.794 11.260 -9.554 1.00 60.25 85 SER A N 1
ATOM 688 C CA . SER A 1 85 ? -17.925 11.942 -8.263 1.00 60.25 85 SER A CA 1
ATOM 689 C C . SER A 1 85 ? -19.388 12.206 -7.896 1.00 60.25 85 SER A C 1
ATOM 691 O O . SER A 1 85 ? -19.794 12.007 -6.749 1.00 60.25 85 SER A O 1
ATOM 693 N N . GLU A 1 86 ? -20.215 12.608 -8.863 1.00 74.81 86 GLU A N 1
ATOM 694 C CA . GLU A 1 86 ? -21.650 12.802 -8.653 1.00 74.81 86 GLU A CA 1
ATOM 695 C C . GLU A 1 86 ? -22.362 11.490 -8.302 1.00 74.81 86 GLU A C 1
ATOM 697 O O . GLU A 1 86 ? -23.182 11.470 -7.377 1.00 74.81 86 GLU A O 1
ATOM 702 N N . ALA A 1 87 ? -22.022 10.394 -8.985 1.00 68.31 87 ALA A N 1
ATOM 703 C CA . ALA A 1 87 ? -22.568 9.070 -8.704 1.00 68.31 87 ALA A CA 1
ATOM 704 C C . ALA A 1 87 ? -22.145 8.553 -7.318 1.00 68.31 87 ALA A C 1
ATOM 706 O O . ALA A 1 87 ? -22.985 8.069 -6.555 1.00 68.31 87 ALA A O 1
ATOM 707 N N . GLN A 1 88 ? -20.871 8.714 -6.953 1.00 62.47 88 GLN A N 1
ATOM 708 C CA . GLN A 1 88 ? -20.346 8.350 -5.634 1.00 62.47 88 GLN A CA 1
ATOM 709 C C . GLN A 1 88 ? -21.001 9.172 -4.521 1.00 62.47 88 GLN A C 1
ATOM 711 O O . GLN A 1 88 ? -21.429 8.612 -3.513 1.00 62.47 88 GLN A O 1
ATOM 716 N N . ARG A 1 89 ? -21.163 10.487 -4.718 1.00 75.00 89 ARG A N 1
ATOM 717 C CA . ARG A 1 89 ? -21.859 11.360 -3.762 1.00 75.00 89 ARG A CA 1
ATOM 718 C C . ARG A 1 89 ? -23.312 10.935 -3.575 1.00 75.00 89 ARG A C 1
ATOM 720 O O . ARG A 1 89 ? -23.801 10.926 -2.448 1.00 75.00 89 ARG A O 1
ATOM 727 N N . ALA A 1 90 ? -24.004 10.582 -4.657 1.00 76.25 90 ALA A N 1
ATOM 728 C CA . ALA A 1 90 ? -25.373 10.083 -4.580 1.00 76.25 90 ALA A CA 1
ATOM 729 C C . ALA A 1 90 ? -25.450 8.761 -3.796 1.00 76.25 90 ALA A C 1
ATOM 731 O O . ALA A 1 90 ? -26.323 8.611 -2.942 1.00 76.25 90 ALA A O 1
ATOM 732 N N . ALA A 1 91 ? -24.511 7.838 -4.025 1.00 70.62 91 ALA A N 1
ATOM 733 C CA . ALA A 1 91 ? -24.431 6.577 -3.290 1.00 70.62 91 ALA A CA 1
ATOM 734 C C . ALA A 1 91 ? -24.111 6.789 -1.799 1.00 70.62 91 ALA A C 1
ATOM 736 O O . ALA A 1 91 ? -24.762 6.200 -0.936 1.00 70.62 91 ALA A O 1
ATOM 737 N N . GLN A 1 92 ? -23.163 7.673 -1.480 1.00 68.69 92 GLN A N 1
ATOM 738 C CA . GLN A 1 92 ? -22.816 8.016 -0.101 1.00 68.69 92 GLN A CA 1
ATOM 739 C C . GLN A 1 92 ? -23.989 8.686 0.624 1.00 68.69 92 GLN A C 1
ATOM 741 O O . GLN A 1 92 ? -24.294 8.322 1.760 1.00 68.69 92 GLN A O 1
ATOM 746 N N . GLN A 1 93 ? -24.684 9.621 -0.035 1.00 88.75 93 GLN A N 1
ATOM 747 C CA . GLN A 1 93 ? -25.883 10.242 0.526 1.00 88.75 93 GLN A CA 1
ATOM 748 C C . GLN A 1 93 ? -26.963 9.193 0.800 1.00 88.75 93 GLN A C 1
ATOM 750 O O . GLN A 1 93 ? -27.541 9.203 1.879 1.00 88.75 93 GLN A O 1
ATOM 755 N N . ALA A 1 94 ? -27.183 8.248 -0.119 1.00 81.12 94 ALA A N 1
ATOM 756 C CA . ALA A 1 94 ? -28.138 7.163 0.090 1.00 81.12 94 ALA A CA 1
ATOM 757 C C . ALA A 1 94 ? -27.777 6.294 1.310 1.00 81.12 94 ALA A C 1
ATOM 759 O O . ALA A 1 94 ? -28.665 5.913 2.071 1.00 81.12 94 ALA A O 1
ATOM 760 N N . GLY A 1 95 ? -26.485 6.030 1.536 1.00 78.75 95 GLY A N 1
ATOM 761 C CA . GLY A 1 95 ? -26.003 5.340 2.736 1.00 78.75 95 GLY A CA 1
ATOM 762 C C . GLY A 1 95 ? -26.250 6.131 4.025 1.00 78.75 95 GLY A C 1
ATOM 763 O O . GLY A 1 95 ? -26.734 5.572 5.009 1.00 78.75 95 GLY A O 1
ATOM 764 N N . PHE A 1 96 ? -25.981 7.441 4.026 1.00 81.88 96 PHE A N 1
ATOM 765 C CA . PHE A 1 96 ? -26.289 8.310 5.169 1.00 81.88 96 PHE A CA 1
ATOM 766 C C . PHE A 1 96 ? -27.788 8.397 5.453 1.00 81.88 96 PHE A C 1
ATOM 768 O O . PHE A 1 96 ? -28.191 8.366 6.616 1.00 81.88 96 PHE A O 1
ATOM 775 N N . ASP A 1 97 ? -28.609 8.473 4.409 1.00 88.25 97 ASP A N 1
ATOM 776 C CA . ASP A 1 97 ? -30.062 8.507 4.529 1.00 88.25 97 ASP A CA 1
ATOM 777 C C . ASP A 1 97 ? -30.599 7.192 5.107 1.00 88.25 97 ASP A C 1
ATOM 779 O O . ASP A 1 97 ? -31.517 7.209 5.929 1.00 88.25 97 ASP A O 1
ATOM 783 N N . ASP A 1 98 ? -30.022 6.051 4.716 1.00 86.81 98 ASP A N 1
ATOM 784 C CA . ASP A 1 98 ? -30.373 4.742 5.267 1.00 86.81 98 ASP A CA 1
ATOM 785 C C . ASP A 1 98 ? -29.988 4.616 6.744 1.00 86.81 98 ASP A C 1
ATOM 787 O O . ASP A 1 98 ? -30.829 4.273 7.578 1.00 86.81 98 ASP A O 1
ATOM 791 N N . GLN A 1 99 ? -28.755 4.994 7.092 1.00 81.38 99 GLN A N 1
ATOM 792 C CA . GLN A 1 99 ? -28.288 5.000 8.478 1.00 81.38 99 GLN A CA 1
ATOM 793 C C . GLN A 1 99 ? -29.147 5.919 9.356 1.00 81.38 99 GLN A C 1
ATOM 795 O O . GLN A 1 99 ? -29.527 5.540 10.464 1.00 81.38 99 GLN A O 1
ATOM 800 N N . TRP A 1 100 ? -29.497 7.113 8.862 1.00 89.81 100 TRP A N 1
ATOM 801 C CA . TRP A 1 100 ? -30.386 8.031 9.571 1.00 89.81 100 TRP A CA 1
ATOM 802 C C . TRP A 1 100 ? -31.785 7.442 9.752 1.00 89.81 100 TRP A C 1
ATOM 804 O O . TRP A 1 100 ? -32.354 7.550 10.837 1.00 89.81 100 TRP A O 1
ATOM 814 N N . ARG A 1 101 ? -32.337 6.791 8.720 1.00 92.06 101 ARG A N 1
ATOM 815 C CA . ARG A 1 101 ? -33.651 6.140 8.794 1.00 92.06 101 ARG A CA 1
ATOM 816 C C . ARG A 1 101 ? -33.669 5.058 9.870 1.00 92.06 101 ARG A C 1
ATOM 818 O O . ARG A 1 101 ? -34.580 5.071 10.689 1.00 92.06 101 ARG A O 1
ATOM 825 N N . ARG A 1 102 ? -32.654 4.187 9.893 1.00 88.69 102 ARG A N 1
ATOM 826 C CA . ARG A 1 102 ? -32.492 3.120 10.894 1.00 88.69 102 ARG A CA 1
ATOM 827 C C . ARG A 1 102 ? -32.341 3.682 12.307 1.00 88.69 102 ARG A C 1
ATOM 829 O O . ARG A 1 102 ? -33.008 3.224 13.228 1.00 88.69 102 ARG A O 1
ATOM 836 N N . LEU A 1 103 ? -31.535 4.732 12.473 1.00 86.81 103 LEU A N 1
ATOM 837 C CA . LEU A 1 103 ? -31.366 5.410 13.760 1.00 86.81 103 LEU A CA 1
ATOM 838 C C . LEU A 1 103 ? -32.670 6.062 14.252 1.00 86.81 103 LEU A C 1
ATOM 840 O O . LEU A 1 103 ? -33.000 5.978 15.431 1.00 86.81 103 LEU A O 1
ATOM 844 N N . ALA A 1 104 ? -33.422 6.709 13.358 1.00 88.75 104 ALA A N 1
ATOM 845 C CA . ALA A 1 104 ? -34.699 7.343 13.683 1.00 88.75 104 ALA A CA 1
ATOM 846 C C . ALA A 1 104 ? -35.823 6.328 13.946 1.00 88.75 104 ALA A C 1
ATOM 848 O O . ALA A 1 104 ? -36.754 6.640 14.684 1.00 88.75 104 ALA A O 1
ATOM 849 N N . SER A 1 105 ? -35.735 5.128 13.364 1.00 88.69 105 SER A N 1
ATOM 850 C CA . SER A 1 105 ? -36.666 4.020 13.590 1.00 88.69 105 SER A CA 1
ATOM 851 C C . SER A 1 105 ? -36.252 3.092 14.735 1.00 88.69 105 SER A C 1
ATOM 853 O O . SER A 1 105 ? -36.802 2.001 14.832 1.00 88.69 105 SER A O 1
ATOM 855 N N . ASN A 1 106 ? -35.274 3.489 15.555 1.00 90.19 106 ASN A N 1
ATOM 856 C CA . ASN A 1 106 ? -34.765 2.713 16.688 1.00 90.19 106 ASN A CA 1
ATOM 857 C C . ASN A 1 106 ? -34.261 1.301 16.322 1.00 90.19 106 ASN A C 1
ATOM 859 O O . ASN A 1 106 ? -34.386 0.369 17.110 1.00 90.19 106 ASN A O 1
ATOM 863 N N . ASP A 1 107 ? -33.660 1.137 15.139 1.00 87.75 107 ASP A N 1
ATOM 864 C CA . ASP A 1 107 ? -32.973 -0.103 14.761 1.00 87.75 107 ASP A CA 1
ATOM 865 C C . ASP A 1 107 ? -31.904 -0.448 15.807 1.00 87.75 107 ASP A C 1
ATOM 867 O O . ASP A 1 107 ? -30.972 0.332 16.029 1.00 87.75 107 ASP A O 1
ATOM 871 N N . GLN A 1 108 ? -32.060 -1.608 16.451 1.00 83.94 108 GLN A N 1
ATOM 872 C CA . GLN A 1 108 ? -31.272 -2.003 17.617 1.00 83.94 108 GLN A CA 1
ATOM 873 C C . GLN A 1 108 ? -29.764 -1.915 17.351 1.00 83.94 108 GLN A C 1
ATOM 875 O O . GLN A 1 108 ? -29.059 -1.225 18.085 1.00 83.94 108 GLN A O 1
ATOM 880 N N . ASP A 1 109 ? -29.265 -2.550 16.289 1.00 79.75 109 ASP A N 1
ATOM 881 C CA . ASP A 1 109 ? -27.829 -2.587 15.987 1.00 79.75 109 ASP A CA 1
ATOM 882 C C . ASP A 1 109 ? -27.265 -1.188 15.705 1.00 79.75 109 ASP A C 1
ATOM 884 O O . ASP A 1 109 ? -26.170 -0.842 16.154 1.00 79.75 109 ASP A O 1
ATOM 888 N N . THR A 1 110 ? -28.028 -0.353 14.994 1.00 82.31 110 THR A N 1
ATOM 889 C CA . THR A 1 110 ? -27.618 1.017 14.660 1.00 82.31 110 THR A CA 1
ATOM 890 C C . THR A 1 110 ? -27.560 1.901 15.903 1.00 82.31 110 THR A C 1
ATOM 892 O O . THR A 1 110 ? -26.572 2.609 16.108 1.00 82.31 110 THR A O 1
ATOM 895 N N . VAL A 1 111 ? -28.596 1.860 16.748 1.00 84.12 111 VAL A N 1
ATOM 896 C CA . VAL A 1 111 ? -28.654 2.634 17.996 1.00 84.12 111 VAL A CA 1
ATOM 897 C C . VAL A 1 111 ? -27.556 2.176 18.955 1.00 84.12 111 VAL A C 1
ATOM 899 O O . VAL A 1 111 ? -26.807 3.013 19.459 1.00 84.12 111 VAL A O 1
ATOM 902 N N . LEU A 1 112 ? -27.406 0.863 19.164 1.00 78.38 112 LEU A N 1
ATOM 903 C CA . LEU A 1 112 ? -26.356 0.306 20.018 1.00 78.38 112 LEU A CA 1
ATOM 904 C C . LEU A 1 112 ? -24.964 0.702 19.519 1.00 78.38 112 LEU A C 1
ATOM 906 O O . LEU A 1 112 ? -24.141 1.117 20.328 1.00 78.38 112 LEU A O 1
ATOM 910 N N . GLY A 1 113 ? -24.710 0.650 18.208 1.00 72.81 113 GLY A N 1
ATOM 911 C CA . GLY A 1 113 ? -23.429 1.054 17.626 1.00 72.81 113 GLY A CA 1
ATOM 912 C C . GLY A 1 113 ? -23.106 2.537 17.838 1.00 72.81 113 GLY A C 1
ATOM 913 O O . GLY A 1 113 ? -21.998 2.875 18.258 1.00 72.81 113 GLY A O 1
ATOM 914 N N . VAL A 1 114 ? -24.076 3.429 17.601 1.00 81.69 114 VAL A N 1
ATOM 915 C CA . VAL A 1 114 ? -23.905 4.880 17.811 1.00 81.69 114 VAL A CA 1
ATOM 916 C C . VAL A 1 114 ? -23.643 5.196 19.280 1.00 81.69 114 VAL A C 1
ATOM 918 O O . VAL A 1 114 ? -22.729 5.959 19.595 1.00 81.69 114 VAL A O 1
ATOM 921 N N . LEU A 1 115 ? -24.430 4.610 20.181 1.00 79.38 115 LEU A N 1
ATOM 922 C CA . LEU A 1 115 ? -24.288 4.863 21.606 1.00 79.38 115 LEU A CA 1
ATOM 923 C C . LEU A 1 115 ? -22.996 4.238 22.160 1.00 79.38 115 LEU A C 1
ATOM 925 O O . LEU A 1 115 ? -22.285 4.900 22.911 1.00 79.38 115 LEU A O 1
ATOM 929 N N . ALA A 1 116 ? -22.634 3.017 21.751 1.00 71.25 116 ALA A N 1
ATOM 930 C CA . ALA A 1 116 ? -21.389 2.368 22.166 1.00 71.25 116 ALA A CA 1
ATOM 931 C C . ALA A 1 116 ? -20.166 3.204 21.777 1.00 71.25 116 ALA A C 1
ATOM 933 O O . ALA A 1 116 ? -19.302 3.434 22.616 1.00 71.25 116 ALA A O 1
ATOM 934 N N . SER A 1 117 ? -20.135 3.735 20.549 1.00 70.12 117 SER A N 1
ATOM 935 C CA . SER A 1 117 ? -19.069 4.637 20.104 1.00 70.12 117 SER A CA 1
ATOM 936 C C . SER A 1 117 ? -19.017 5.942 20.903 1.00 70.12 117 SER A C 1
ATOM 938 O O . SER A 1 117 ? -17.934 6.482 21.103 1.00 70.12 117 SER A O 1
ATOM 940 N N . ALA A 1 118 ? -20.161 6.468 21.345 1.00 73.44 118 ALA A N 1
ATOM 941 C CA . ALA A 1 118 ? -20.219 7.730 22.079 1.00 73.44 118 ALA A CA 1
ATOM 942 C C . ALA A 1 118 ? -19.809 7.614 23.556 1.00 73.44 118 ALA A C 1
ATOM 944 O O . ALA A 1 118 ? -19.434 8.621 24.160 1.00 73.44 118 ALA A O 1
ATOM 945 N N . PHE A 1 119 ? -19.897 6.413 24.131 1.00 70.94 119 PHE A N 1
ATOM 946 C CA . PHE A 1 119 ? -19.484 6.128 25.506 1.00 70.94 119 PHE A CA 1
ATOM 947 C C . PHE A 1 119 ? -18.106 5.453 25.602 1.00 70.94 119 PHE A C 1
ATOM 949 O O . PHE A 1 119 ? -17.639 5.186 26.712 1.00 70.94 119 PHE A O 1
ATOM 956 N N . ASP A 1 120 ? -17.443 5.194 24.472 1.00 58.78 120 ASP A N 1
ATOM 957 C CA . ASP A 1 120 ? -16.099 4.621 24.438 1.00 58.78 120 ASP A CA 1
ATOM 958 C C . ASP A 1 120 ? -15.019 5.673 24.763 1.00 58.78 120 ASP A C 1
ATOM 960 O O . ASP A 1 120 ? -15.111 6.838 24.376 1.00 58.78 120 ASP A O 1
ATOM 964 N N . GLY A 1 121 ? -13.984 5.269 25.503 1.00 50.62 121 GLY A N 1
ATOM 965 C CA . GLY A 1 121 ? -12.805 6.101 25.773 1.00 50.62 121 GLY A CA 1
ATOM 966 C C . GLY A 1 121 ? -12.982 7.312 26.701 1.00 50.62 121 GLY A C 1
ATOM 967 O O . GLY A 1 121 ? -12.049 8.108 26.805 1.00 50.62 121 GLY A O 1
ATOM 968 N N . VAL A 1 122 ? -14.114 7.484 27.398 1.00 50.84 122 VAL A N 1
ATOM 969 C CA . VAL A 1 122 ? -14.337 8.667 28.251 1.00 50.84 122 VAL A CA 1
ATOM 970 C C . VAL A 1 122 ? -13.810 8.442 29.686 1.00 50.84 122 VAL A C 1
ATOM 972 O O . VAL A 1 122 ? -14.469 7.769 30.477 1.00 50.84 122 VAL A O 1
ATOM 975 N N . PRO A 1 123 ? -12.651 9.009 30.099 1.00 42.72 123 PRO A N 1
ATOM 976 C CA . PRO A 1 123 ? -11.970 8.636 31.353 1.00 42.72 123 PRO A CA 1
ATOM 977 C C . PRO A 1 123 ? -12.666 9.147 32.624 1.00 42.72 123 PRO A C 1
ATOM 979 O O . PRO A 1 123 ? -12.262 8.809 33.735 1.00 42.72 123 PRO A O 1
ATOM 982 N N . ALA A 1 124 ? -13.668 10.013 32.461 1.00 39.97 124 ALA A N 1
ATOM 983 C CA . ALA A 1 124 ? -14.359 10.715 33.538 1.00 39.97 124 ALA A CA 1
ATOM 984 C C . ALA A 1 124 ? -15.795 10.219 33.776 1.00 39.97 124 ALA A C 1
ATOM 986 O O . ALA A 1 124 ? -16.435 10.686 34.713 1.00 39.97 124 ALA A O 1
ATOM 987 N N . TYR A 1 125 ? -16.300 9.283 32.965 1.00 47.84 125 TYR A N 1
ATOM 988 C CA . TYR A 1 125 ? -17.684 8.824 33.041 1.00 47.84 125 TYR A CA 1
ATOM 989 C C . TYR A 1 125 ? -17.710 7.339 33.392 1.00 47.84 125 TYR A C 1
ATOM 991 O O . TYR A 1 125 ? -16.982 6.523 32.839 1.00 47.84 125 TYR A O 1
ATOM 999 N N . VAL A 1 126 ? -18.555 7.034 34.371 1.00 56.12 126 VAL A N 1
ATOM 1000 C CA . VAL A 1 126 ? -19.113 5.720 34.71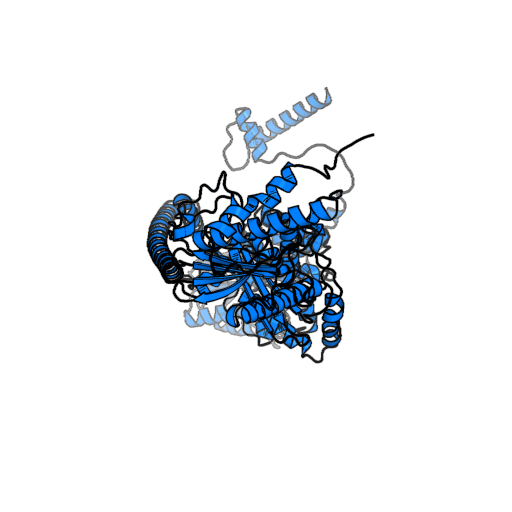2 1.00 56.12 126 VAL A CA 1
ATOM 1001 C C . VAL A 1 126 ? -19.160 4.812 33.462 1.00 56.12 126 VAL A C 1
ATOM 1003 O O . VAL A 1 126 ? -19.936 5.126 32.559 1.00 56.12 126 VAL A O 1
ATOM 1006 N N . PRO A 1 127 ? -18.339 3.742 33.354 1.00 52.19 127 PRO A N 1
ATOM 1007 C CA . PRO A 1 127 ? -18.310 2.888 32.166 1.00 52.19 127 PRO A CA 1
ATOM 1008 C C . PRO A 1 127 ? -19.714 2.402 31.798 1.00 52.19 127 PRO A C 1
ATOM 1010 O O . PRO A 1 127 ? -20.409 1.835 32.640 1.00 52.19 127 PRO A O 1
ATOM 1013 N N . VAL A 1 128 ? -20.140 2.629 30.556 1.00 55.41 128 VAL A N 1
ATOM 1014 C CA . VAL A 1 128 ? -21.487 2.274 30.091 1.00 55.41 128 VAL A CA 1
ATOM 1015 C C . VAL A 1 128 ? -21.430 0.965 29.300 1.00 55.41 128 VAL A C 1
ATOM 1017 O O . VAL A 1 128 ? -20.706 0.847 28.310 1.00 55.41 128 VAL A O 1
ATOM 1020 N N . ALA A 1 129 ? -22.209 -0.025 29.728 1.00 56.59 129 ALA A N 1
ATOM 1021 C CA . ALA A 1 129 ? -22.586 -1.175 28.919 1.00 56.59 129 ALA A CA 1
ATOM 1022 C C . ALA A 1 129 ? -24.019 -0.951 28.422 1.00 56.59 129 ALA A C 1
ATOM 1024 O O . ALA A 1 129 ? -24.939 -0.711 29.201 1.00 56.59 129 ALA A O 1
ATOM 1025 N N . ILE A 1 130 ? -24.214 -0.990 27.110 1.00 60.06 130 ILE A N 1
ATOM 1026 C CA . ILE A 1 130 ? -25.516 -0.739 26.486 1.00 60.06 130 ILE A CA 1
ATOM 1027 C C . ILE A 1 130 ? -26.009 -2.072 25.987 1.00 60.06 130 ILE A C 1
ATOM 1029 O O . ILE A 1 130 ? -25.288 -2.742 25.252 1.00 60.06 130 ILE A O 1
ATOM 1033 N N . MET A 1 131 ? -27.192 -2.474 26.433 1.00 60.09 131 MET A N 1
ATOM 1034 C CA . MET A 1 131 ? -27.574 -3.878 26.314 1.00 60.09 131 MET A CA 1
ATOM 1035 C C . MET A 1 131 ? -28.877 -4.106 25.567 1.00 60.09 131 MET A C 1
ATOM 1037 O O . MET A 1 131 ? -29.044 -5.181 24.998 1.00 60.09 131 MET A O 1
ATOM 1041 N N . HIS A 1 132 ? -29.786 -3.124 25.524 1.00 68.38 132 HIS A N 1
ATOM 1042 C CA . HIS A 1 132 ? -31.068 -3.343 24.859 1.00 68.38 132 HIS A CA 1
ATOM 1043 C C . HIS A 1 132 ? -31.734 -2.082 24.304 1.00 68.38 132 HIS A C 1
ATOM 1045 O O . HIS A 1 132 ? -31.675 -1.008 24.915 1.00 68.38 132 HIS A O 1
ATOM 1051 N N . VAL A 1 133 ? -32.399 -2.240 23.157 1.00 74.31 133 VAL A N 1
ATOM 1052 C CA . VAL A 1 133 ? -33.255 -1.239 22.511 1.00 74.31 133 VAL A CA 1
ATOM 1053 C C . VAL A 1 133 ? -34.563 -1.935 22.123 1.00 74.31 133 VAL A C 1
ATOM 1055 O O . VAL A 1 133 ? -34.550 -2.821 21.277 1.00 74.31 133 VAL A O 1
ATOM 1058 N N . ASP A 1 134 ? -35.656 -1.522 22.758 1.00 71.00 134 ASP A N 1
ATOM 1059 C CA . ASP A 1 134 ? -37.046 -1.827 22.406 1.00 71.00 134 ASP A CA 1
ATOM 1060 C C . ASP A 1 134 ? -37.611 -0.708 21.506 1.00 71.00 134 ASP A C 1
ATOM 1062 O O . ASP A 1 134 ? -37.067 0.398 21.492 1.00 71.00 134 ASP A O 1
ATOM 1066 N N . ASP A 1 135 ? -38.743 -0.961 20.832 1.00 73.12 135 ASP A N 1
ATOM 1067 C CA . ASP A 1 135 ? -39.425 -0.075 19.862 1.00 73.12 135 ASP A CA 1
ATOM 1068 C C . ASP A 1 135 ? -39.286 1.444 20.117 1.00 73.12 135 ASP A C 1
ATOM 1070 O O . ASP A 1 135 ? -39.016 2.196 19.179 1.00 73.12 135 ASP A O 1
ATOM 1074 N N . ASP A 1 136 ? -39.447 1.924 21.356 1.00 86.88 136 ASP A N 1
ATOM 1075 C CA . ASP A 1 136 ? -39.247 3.330 21.747 1.00 86.88 136 ASP A CA 1
ATOM 1076 C C . ASP A 1 136 ? -38.424 3.534 23.035 1.00 86.88 136 ASP A C 1
ATOM 1078 O O . ASP A 1 136 ? -38.301 4.662 23.536 1.00 86.88 136 ASP A O 1
ATOM 1082 N N . ARG A 1 137 ? -37.827 2.471 23.579 1.00 87.44 137 ARG A N 1
ATOM 1083 C CA . ARG A 1 137 ? -37.159 2.479 24.885 1.00 87.44 137 ARG A CA 1
ATOM 1084 C C . ARG A 1 137 ? -35.776 1.857 24.787 1.00 87.44 137 ARG A C 1
ATOM 1086 O O . ARG A 1 137 ? -35.580 0.866 24.108 1.00 87.44 137 ARG A O 1
ATOM 1093 N N . THR A 1 138 ? -34.800 2.386 25.512 1.00 87.50 138 THR A N 1
ATOM 1094 C CA . THR A 1 138 ? -33.483 1.740 25.640 1.00 87.50 138 THR A CA 1
ATOM 1095 C C . THR A 1 138 ? -33.094 1.582 27.097 1.00 87.50 138 THR A C 1
ATOM 1097 O O . THR A 1 138 ? -33.516 2.369 27.949 1.00 87.50 138 THR A O 1
ATOM 1100 N N . THR A 1 139 ? -32.284 0.567 27.388 1.00 84.19 139 THR A N 1
ATOM 1101 C CA . THR A 1 139 ? -31.744 0.359 28.728 1.00 84.19 139 THR A CA 1
ATOM 1102 C C . THR A 1 139 ? -30.227 0.501 28.734 1.00 84.19 139 THR A C 1
ATOM 1104 O O . THR A 1 139 ? -29.508 -0.203 28.020 1.00 84.19 139 THR A O 1
ATOM 1107 N N . LEU A 1 140 ? -29.750 1.415 29.577 1.00 83.88 140 LEU A N 1
ATOM 1108 C CA . LEU A 1 140 ? -28.345 1.668 29.857 1.00 83.88 140 LEU A CA 1
ATOM 1109 C C . LEU A 1 140 ? -27.951 0.957 31.143 1.00 83.88 140 LEU A C 1
ATOM 1111 O O . LEU A 1 140 ? -28.577 1.158 32.187 1.00 83.88 140 LEU A O 1
ATOM 1115 N N . ALA A 1 141 ? -26.864 0.200 31.093 1.00 78.25 141 ALA A N 1
ATOM 1116 C CA . ALA A 1 141 ? -26.196 -0.264 32.287 1.00 78.25 141 ALA A CA 1
ATOM 1117 C C . ALA A 1 141 ? -24.911 0.532 32.525 1.00 78.25 141 ALA A C 1
ATOM 1119 O O . ALA A 1 141 ? -24.114 0.771 31.622 1.00 78.25 141 ALA A O 1
ATOM 1120 N N . LEU A 1 142 ? -24.728 0.982 33.756 1.00 79.50 142 LEU A N 1
ATOM 1121 C CA . LEU A 1 142 ? -23.767 2.006 34.134 1.00 79.50 142 LEU A CA 1
ATOM 1122 C C . LEU A 1 142 ? -22.894 1.493 35.278 1.00 79.50 142 LEU A C 1
ATOM 1124 O O . LEU A 1 142 ? -23.412 1.029 36.287 1.00 79.50 142 LEU A O 1
ATOM 1128 N N . VAL A 1 143 ? -21.573 1.592 35.171 1.00 75.62 143 VAL A N 1
ATOM 1129 C CA . VAL A 1 143 ? -20.646 1.171 36.232 1.00 75.62 143 VAL A CA 1
ATOM 1130 C C . VAL A 1 143 ? -20.225 2.363 37.078 1.00 75.62 143 VAL A C 1
ATOM 1132 O O . VAL A 1 143 ? -19.495 3.236 36.620 1.00 75.62 143 VAL A O 1
ATOM 1135 N N . ALA A 1 144 ? -20.651 2.413 38.335 1.00 74.25 144 ALA A N 1
ATOM 1136 C CA . ALA A 1 144 ? -20.260 3.470 39.256 1.00 74.25 144 ALA A CA 1
ATOM 1137 C C . ALA A 1 144 ? -18.730 3.534 39.403 1.00 74.25 144 ALA A C 1
ATOM 1139 O O . ALA A 1 144 ? -18.075 2.524 39.678 1.00 74.25 144 ALA A O 1
ATOM 1140 N N . ALA A 1 145 ? -18.170 4.736 39.246 1.00 63.94 145 ALA A N 1
ATOM 1141 C CA . ALA A 1 145 ? -16.744 4.974 39.431 1.00 63.94 145 ALA A CA 1
ATOM 1142 C C . ALA A 1 145 ? -16.301 4.592 40.857 1.00 63.94 145 ALA A C 1
ATOM 1144 O O . ALA A 1 145 ? -17.058 4.733 41.824 1.00 63.94 145 ALA A O 1
ATOM 1145 N N . THR A 1 146 ? -15.072 4.090 40.982 1.00 62.84 146 THR A N 1
ATOM 1146 C CA . THR A 1 146 ? -14.492 3.658 42.260 1.00 62.84 146 THR A CA 1
ATOM 1147 C C . THR A 1 146 ? -14.187 4.841 43.175 1.00 62.84 146 THR A C 1
ATOM 1149 O O . THR A 1 146 ? -13.942 5.955 42.716 1.00 62.84 146 THR A O 1
ATOM 1152 N N . ASP A 1 147 ? -14.094 4.587 44.483 1.00 59.31 147 ASP A N 1
ATOM 1153 C CA . ASP A 1 147 ? -13.730 5.599 45.489 1.00 59.31 147 ASP A CA 1
ATOM 1154 C C . ASP A 1 147 ? -12.389 6.297 45.222 1.00 59.31 147 ASP A C 1
ATOM 1156 O O . ASP A 1 147 ? -12.154 7.406 45.706 1.00 59.31 147 ASP A O 1
ATOM 1160 N N . SER A 1 148 ? -11.508 5.672 44.439 1.00 57.22 148 SER A N 1
ATOM 1161 C CA . SER A 1 148 ? -10.243 6.256 43.989 1.00 57.22 148 SER A CA 1
ATOM 1162 C C . SER A 1 148 ? -10.416 7.446 43.036 1.00 57.22 148 SER A C 1
ATOM 1164 O O . SER A 1 148 ? -9.468 8.204 42.863 1.00 57.22 148 SER A O 1
ATOM 1166 N N . ALA A 1 149 ? -11.597 7.628 42.434 1.00 61.12 149 ALA A N 1
ATOM 1167 C CA . ALA A 1 149 ? -11.929 8.783 41.595 1.00 61.12 149 ALA A CA 1
ATOM 1168 C C . ALA A 1 149 ? -12.290 10.040 42.414 1.00 61.12 149 ALA A C 1
ATOM 1170 O O . ALA A 1 149 ? -12.390 11.136 41.862 1.00 61.12 149 ALA A O 1
ATOM 1171 N N . LEU A 1 150 ? -12.486 9.902 43.731 1.00 69.25 150 LEU A N 1
ATOM 1172 C CA . LEU A 1 150 ? -12.841 11.006 44.620 1.00 69.25 150 LEU A CA 1
ATOM 1173 C C . LEU A 1 150 ? -11.586 11.677 45.207 1.00 69.25 150 LEU A C 1
ATOM 1175 O O . LEU A 1 150 ? -10.637 10.975 45.569 1.00 69.25 150 LEU A O 1
ATOM 1179 N N . PRO A 1 151 ? -11.584 13.013 45.394 1.00 69.50 151 PRO A N 1
ATOM 1180 C CA . PRO A 1 151 ? -10.470 13.727 46.019 1.00 69.50 151 PRO A CA 1
ATOM 1181 C C . PRO A 1 151 ? -10.050 13.134 47.379 1.00 69.50 151 PRO A C 1
ATOM 1183 O O . PRO A 1 151 ? -10.884 12.695 48.182 1.00 69.50 151 PRO A O 1
ATOM 1186 N N . ALA A 1 152 ? -8.744 13.117 47.661 1.00 68.81 152 ALA A N 1
ATOM 1187 C CA . ALA A 1 152 ? -8.222 12.678 48.959 1.00 68.81 152 ALA A CA 1
ATOM 1188 C C . ALA A 1 152 ? -8.516 13.718 50.059 1.00 68.81 152 ALA A C 1
ATOM 1190 O O . ALA A 1 152 ? -8.524 14.907 49.794 1.00 68.81 152 ALA A O 1
ATOM 1191 N N . GLY A 1 153 ? -8.731 13.296 51.310 1.00 71.50 153 GLY A N 1
ATOM 1192 C CA . GLY A 1 153 ? -8.973 14.220 52.437 1.00 71.50 153 GLY A CA 1
ATOM 1193 C C . GLY A 1 153 ? -10.444 14.478 52.795 1.00 71.50 153 GLY A C 1
ATOM 1194 O O . GLY A 1 153 ? -10.709 15.147 53.790 1.00 71.50 153 GLY A O 1
ATOM 1195 N N . LEU A 1 154 ? -11.400 13.908 52.053 1.00 77.44 154 LEU A N 1
ATOM 1196 C CA . LEU A 1 154 ? -12.808 13.834 52.470 1.00 77.44 154 LEU A CA 1
ATOM 1197 C C . LEU A 1 154 ? -12.985 12.853 53.641 1.00 77.44 154 LEU A C 1
ATOM 1199 O O . LEU A 1 154 ? -12.395 11.767 53.630 1.00 77.44 154 LEU A O 1
ATOM 1203 N N . THR A 1 155 ? -13.831 13.199 54.619 1.00 80.81 155 THR A N 1
ATOM 1204 C CA . THR A 1 155 ? -14.262 12.247 55.663 1.00 80.81 155 THR A CA 1
ATOM 1205 C C . THR A 1 155 ? -15.106 11.122 55.056 1.00 80.81 155 THR A C 1
ATOM 1207 O O . THR A 1 155 ? -15.631 11.273 53.955 1.00 80.81 155 THR A O 1
ATOM 1210 N N . GLY A 1 156 ? -15.282 10.001 55.768 1.00 76.69 156 GLY A N 1
ATOM 1211 C CA . GLY A 1 156 ? -16.100 8.878 55.277 1.00 76.69 156 GLY A CA 1
ATOM 1212 C C . GLY A 1 156 ? -17.515 9.299 54.850 1.00 76.69 156 GLY A C 1
ATOM 1213 O O . GLY A 1 156 ? -17.948 8.973 53.753 1.00 76.69 156 GLY A O 1
ATOM 1214 N N . VAL A 1 157 ? -18.184 10.135 55.652 1.00 79.94 157 VAL A N 1
ATOM 1215 C CA . VAL A 1 157 ? -19.530 10.658 55.340 1.00 79.94 157 VAL A CA 1
ATOM 1216 C C . VAL A 1 157 ? -19.514 11.608 54.137 1.00 79.94 157 VAL A C 1
ATOM 1218 O O . VAL A 1 157 ? -20.378 11.531 53.269 1.00 79.94 157 VAL A O 1
ATOM 1221 N N . GLN A 1 158 ? -18.520 12.497 54.040 1.00 81.12 158 GLN A N 1
ATOM 1222 C CA . GLN A 1 158 ? -18.402 13.404 52.890 1.00 81.12 158 GLN A CA 1
ATOM 1223 C C . GLN A 1 158 ? -18.111 12.641 51.595 1.00 81.12 158 GLN A C 1
ATOM 1225 O O . GLN A 1 158 ? -18.634 12.989 50.540 1.00 81.12 158 GLN A O 1
ATOM 1230 N N . ARG A 1 159 ? -17.285 11.594 51.674 1.00 81.00 159 ARG A N 1
ATOM 1231 C CA . ARG A 1 159 ? -16.961 10.718 50.548 1.00 81.00 159 ARG A CA 1
ATOM 1232 C C . ARG A 1 159 ? -18.217 10.030 50.023 1.00 81.00 159 ARG A C 1
ATOM 1234 O O . ARG A 1 159 ? -18.482 10.122 48.830 1.00 81.00 159 ARG A O 1
ATOM 1241 N N . ALA A 1 160 ? -19.008 9.448 50.919 1.00 79.31 160 ALA A N 1
ATOM 1242 C CA . ALA A 1 160 ? -20.284 8.821 50.598 1.00 79.31 160 ALA A CA 1
ATOM 1243 C C . ALA A 1 160 ? -21.259 9.787 49.901 1.00 79.31 160 ALA A C 1
ATOM 1245 O O . ALA A 1 160 ? -21.789 9.485 48.834 1.00 79.31 160 ALA A O 1
ATOM 1246 N N . GLN A 1 161 ? -21.432 10.994 50.448 1.00 82.00 161 GLN A N 1
ATOM 1247 C CA . GLN A 1 161 ? -22.319 12.013 49.872 1.00 82.00 161 GLN A CA 1
ATOM 1248 C C . GLN A 1 161 ? -21.877 12.463 48.471 1.00 82.00 161 GLN A C 1
ATOM 1250 O O . GLN A 1 161 ? -22.702 12.564 47.561 1.00 82.00 161 GLN A O 1
ATOM 1255 N N . VAL A 1 162 ? -20.577 12.718 48.275 1.00 82.56 162 VAL A N 1
ATOM 1256 C CA . VAL A 1 162 ? -20.039 13.131 46.968 1.00 82.56 162 VAL A CA 1
ATOM 1257 C C . VAL A 1 162 ? -20.121 11.989 45.955 1.00 82.56 162 VAL A C 1
ATOM 1259 O O . VAL A 1 162 ? -20.456 12.244 44.799 1.00 82.56 162 VAL A O 1
ATOM 1262 N N . HIS A 1 163 ? -19.869 10.743 46.372 1.00 82.56 163 HIS A N 1
ATOM 1263 C CA . HIS A 1 163 ? -20.016 9.560 45.519 1.00 82.56 163 HIS A CA 1
ATOM 1264 C C . HIS A 1 163 ? -21.452 9.406 45.015 1.00 82.56 163 HIS A C 1
ATOM 1266 O O . HIS A 1 163 ? -21.674 9.343 43.808 1.00 82.56 163 HIS A O 1
ATOM 1272 N N . THR A 1 164 ? -22.431 9.458 45.920 1.00 85.31 164 THR A N 1
ATOM 1273 C CA . THR A 1 164 ? -23.856 9.355 45.584 1.00 85.31 164 THR A CA 1
ATOM 1274 C C . THR A 1 164 ? -24.289 10.455 44.608 1.00 85.31 164 THR A C 1
ATOM 1276 O O . THR A 1 164 ? -24.924 10.167 43.590 1.00 85.31 164 THR A O 1
ATOM 1279 N N . ALA A 1 165 ? -23.902 11.710 44.860 1.00 85.94 165 ALA A N 1
ATOM 1280 C CA . ALA A 1 165 ? -24.204 12.830 43.965 1.00 85.94 165 ALA A CA 1
ATOM 1281 C C . ALA A 1 165 ? -23.529 12.679 42.589 1.00 85.94 165 ALA A C 1
ATOM 1283 O O . ALA A 1 165 ? -24.138 12.957 41.553 1.00 85.94 165 ALA A O 1
ATOM 1284 N N . MET A 1 166 ? -22.283 12.199 42.562 1.00 84.31 166 MET A N 1
ATOM 1285 C CA . MET A 1 166 ? -21.550 11.901 41.332 1.00 84.31 166 MET A CA 1
ATOM 1286 C C . MET A 1 166 ? -22.257 10.811 40.519 1.00 84.31 166 MET A C 1
ATOM 1288 O O . MET A 1 166 ? -22.477 11.008 39.324 1.00 84.31 166 MET A O 1
ATOM 1292 N N . VAL A 1 167 ? -22.663 9.704 41.148 1.00 84.81 167 VAL A N 1
ATOM 1293 C CA . VAL A 1 167 ? -23.378 8.594 40.495 1.00 84.81 167 VAL A CA 1
ATOM 1294 C C . VAL A 1 167 ? -24.686 9.071 39.865 1.00 84.81 167 VAL A C 1
ATOM 1296 O O . VAL A 1 167 ? -24.910 8.838 38.675 1.00 84.81 167 VAL A O 1
ATOM 1299 N N . LYS A 1 168 ? -25.527 9.785 40.624 1.00 88.31 168 LYS A N 1
ATOM 1300 C CA . LYS A 1 168 ? -26.804 10.330 40.129 1.00 88.31 168 LYS A CA 1
ATOM 1301 C C . LYS A 1 168 ? -26.588 11.278 38.945 1.00 88.31 168 LYS A C 1
ATOM 1303 O O . LYS A 1 168 ? -27.209 11.123 37.895 1.00 88.31 168 LYS A O 1
ATOM 1308 N N . SER A 1 169 ? -25.641 12.208 39.079 1.00 88.06 169 SER A N 1
ATOM 1309 C CA . SER A 1 169 ? -25.310 13.186 38.038 1.00 88.06 169 SER A CA 1
ATOM 1310 C C . SER A 1 169 ? -24.800 12.538 36.744 1.00 88.06 169 SER A C 1
ATOM 1312 O O . SER A 1 169 ? -25.261 12.883 35.659 1.00 88.06 169 SER A O 1
ATOM 1314 N N . HIS A 1 170 ? -23.866 11.591 36.822 1.00 86.00 170 HIS A N 1
ATOM 1315 C CA . HIS A 1 170 ? -23.334 10.938 35.619 1.00 86.00 170 HIS A CA 1
ATOM 1316 C C . HIS A 1 170 ? -24.364 10.019 34.958 1.00 86.00 170 HIS A C 1
ATOM 1318 O O . HIS A 1 170 ? -24.406 9.931 33.734 1.00 86.00 170 HIS A O 1
ATOM 1324 N N . SER A 1 171 ? -25.243 9.395 35.745 1.00 87.25 171 SER A N 1
ATOM 1325 C CA . SER A 1 171 ? -26.330 8.580 35.196 1.00 87.25 171 SER A CA 1
ATOM 1326 C C . SER A 1 171 ? -27.307 9.425 34.377 1.00 87.25 171 SER A C 1
ATOM 1328 O O . SER A 1 171 ? -27.669 9.051 33.265 1.00 87.25 171 SER A O 1
ATOM 1330 N N . LEU A 1 172 ? -27.675 10.611 34.873 1.00 90.44 172 LEU A N 1
ATOM 1331 C CA . LEU A 1 172 ? -28.489 11.566 34.115 1.00 90.44 172 LEU A CA 1
ATOM 1332 C C . LEU A 1 172 ? -27.773 12.090 32.864 1.00 90.44 172 LEU A C 1
ATOM 1334 O O . LEU A 1 172 ? -28.411 12.252 31.825 1.00 90.44 172 LEU A O 1
ATOM 1338 N N . ALA A 1 173 ? -26.462 12.333 32.937 1.00 87.94 173 ALA A N 1
ATOM 1339 C CA . ALA A 1 173 ? -25.666 12.736 31.779 1.00 87.94 173 ALA A CA 1
ATOM 1340 C C . ALA A 1 173 ? -25.730 11.681 30.658 1.00 87.94 173 ALA A C 1
ATOM 1342 O O . ALA A 1 173 ? -26.057 12.017 29.521 1.00 87.94 173 ALA A O 1
ATOM 1343 N N . ALA A 1 174 ? -25.534 10.401 30.995 1.00 86.31 174 ALA A N 1
ATOM 1344 C CA . ALA A 1 174 ? -25.617 9.294 30.039 1.00 86.31 174 ALA A CA 1
ATOM 1345 C C . ALA A 1 174 ? -27.016 9.163 29.407 1.00 86.31 174 ALA A C 1
ATOM 1347 O O . ALA A 1 174 ? -27.149 8.963 28.197 1.00 86.31 174 ALA A O 1
ATOM 1348 N N . VAL A 1 175 ? -28.073 9.349 30.203 1.00 90.56 175 VAL A N 1
ATOM 1349 C CA . VAL A 1 175 ? -29.459 9.379 29.709 1.00 90.56 175 VAL A CA 1
ATOM 1350 C C . VAL A 1 175 ? -29.673 10.532 28.719 1.00 90.56 175 VAL A C 1
ATOM 1352 O O . VAL A 1 175 ? -30.219 10.324 27.634 1.00 90.56 175 VAL A O 1
ATOM 1355 N N . ARG A 1 176 ? -29.210 11.748 29.039 1.00 91.25 176 ARG A N 1
ATOM 1356 C CA . ARG A 1 176 ? -29.331 12.914 28.143 1.00 91.25 176 ARG A CA 1
ATOM 1357 C C . ARG A 1 176 ? -28.553 12.732 26.846 1.00 91.25 176 ARG A C 1
ATOM 1359 O O . ARG A 1 176 ? -29.081 13.035 25.778 1.00 91.25 176 ARG A O 1
ATOM 1366 N N . GLN A 1 177 ? -27.329 12.222 26.932 1.00 89.19 177 GLN A N 1
ATOM 1367 C CA . GLN A 1 177 ? -26.506 11.927 25.764 1.00 89.19 177 GLN A CA 1
ATOM 1368 C C . GLN A 1 177 ? -27.184 10.887 24.865 1.00 89.19 177 GLN A C 1
ATOM 1370 O O . GLN A 1 177 ? -27.230 11.057 23.649 1.00 89.19 177 GLN A O 1
ATOM 1375 N N . THR A 1 178 ? -27.811 9.870 25.459 1.00 90.00 178 THR A N 1
ATOM 1376 C CA . THR A 1 178 ? -28.600 8.873 24.724 1.00 90.00 178 THR A CA 1
ATOM 1377 C C . THR A 1 178 ? -29.765 9.514 23.980 1.00 90.00 178 THR A C 1
ATOM 1379 O O . THR A 1 178 ? -29.931 9.292 22.782 1.00 90.00 178 THR A O 1
ATOM 1382 N N . PHE A 1 179 ? -30.526 10.389 24.640 1.00 92.38 179 PHE A N 1
ATOM 1383 C CA . PHE A 1 179 ? -31.602 11.125 23.980 1.00 92.38 179 PHE A CA 1
ATOM 1384 C C . PHE A 1 179 ? -31.111 12.049 22.859 1.00 92.38 179 PHE A C 1
ATOM 1386 O O . PHE A 1 179 ? -31.820 12.227 21.864 1.00 92.38 179 PHE A O 1
ATOM 1393 N N . ALA A 1 180 ? -29.926 12.643 22.999 1.00 90.31 180 ALA A N 1
ATOM 1394 C CA . ALA A 1 180 ? -29.338 13.483 21.964 1.00 90.31 180 ALA A CA 1
ATOM 1395 C C . ALA A 1 180 ? -28.929 12.665 20.727 1.00 90.31 180 ALA A C 1
ATOM 1397 O O . ALA A 1 180 ? -29.124 13.124 19.601 1.00 90.31 180 ALA A O 1
ATOM 1398 N N . LEU A 1 181 ? -28.400 11.456 20.925 1.00 90.44 181 LEU A N 1
ATOM 1399 C CA . LEU A 1 181 ? -27.859 10.615 19.856 1.00 90.44 181 LEU A CA 1
ATOM 1400 C C . LEU A 1 181 ? -28.902 9.727 19.171 1.00 90.44 181 LEU A C 1
ATOM 1402 O O . LEU A 1 181 ? -28.784 9.475 17.975 1.00 90.44 181 LEU A O 1
ATOM 1406 N N . ALA A 1 182 ? -29.920 9.277 19.903 1.00 91.00 182 ALA A N 1
ATOM 1407 C CA . ALA A 1 182 ? -30.967 8.389 19.409 1.00 91.00 182 ALA A CA 1
ATOM 1408 C C . ALA A 1 182 ? -32.328 9.113 19.440 1.00 91.00 182 ALA A C 1
ATOM 1410 O O . ALA A 1 182 ? -33.054 9.028 20.434 1.00 91.00 182 ALA A O 1
ATOM 1411 N N . PRO A 1 183 ? -32.688 9.878 18.390 1.00 90.25 183 PRO A N 1
ATOM 1412 C CA . PRO A 1 183 ? -33.861 10.757 18.404 1.00 90.25 183 PRO A CA 1
ATOM 1413 C C . PRO A 1 183 ? -35.199 10.010 18.495 1.00 90.25 183 PRO A C 1
ATOM 1415 O O . PRO A 1 183 ? -36.165 10.577 19.002 1.00 90.25 183 PRO A O 1
ATOM 1418 N N . GLY A 1 184 ? -35.262 8.755 18.036 1.00 90.06 184 GLY A N 1
ATOM 1419 C CA . GLY A 1 184 ? -36.474 7.937 18.110 1.00 90.06 184 GLY A CA 1
ATOM 1420 C C . GLY A 1 184 ? -36.777 7.401 19.514 1.00 90.06 184 GLY A C 1
ATOM 1421 O O . GLY A 1 184 ? -37.932 7.096 19.804 1.00 90.06 184 GLY A O 1
ATOM 1422 N N . ILE A 1 185 ? -35.785 7.338 20.409 1.00 92.31 185 ILE A N 1
ATOM 1423 C CA . ILE A 1 185 ? -35.949 6.812 21.770 1.00 92.31 185 ILE A CA 1
ATOM 1424 C C . ILE A 1 185 ? -36.731 7.807 22.628 1.00 92.31 185 ILE A C 1
ATOM 1426 O O . ILE A 1 185 ? -36.321 8.961 22.783 1.00 92.31 185 ILE A O 1
ATOM 1430 N N . GLN A 1 186 ? -37.834 7.355 23.217 1.00 93.44 186 GLN A N 1
ATOM 1431 C CA . GLN A 1 186 ? -38.728 8.136 24.075 1.00 93.44 186 GLN A CA 1
ATOM 1432 C C . GLN A 1 186 ? -38.521 7.862 25.564 1.00 93.44 186 GLN A C 1
ATOM 1434 O O . GLN A 1 186 ? -38.854 8.713 26.391 1.00 93.44 186 GLN A O 1
ATOM 1439 N N . SER A 1 187 ? -37.937 6.722 25.930 1.00 92.62 187 SER A N 1
ATOM 1440 C CA . SER A 1 187 ? -37.646 6.387 27.323 1.00 92.62 187 SER A CA 1
ATOM 1441 C C . SER A 1 187 ? -36.287 5.715 27.477 1.00 92.62 187 SER A C 1
ATOM 1443 O O . SER A 1 187 ? -35.890 4.888 26.661 1.00 92.62 187 SER A O 1
ATOM 1445 N N . VAL A 1 188 ? -35.566 6.069 28.539 1.00 91.81 188 VAL A N 1
ATOM 1446 C CA . VAL A 1 188 ? -34.307 5.424 28.909 1.00 91.81 188 VAL A CA 1
ATOM 1447 C C . VAL A 1 188 ? -34.440 4.867 30.316 1.00 91.81 188 VAL A C 1
ATOM 1449 O O . VAL A 1 188 ? -34.737 5.610 31.254 1.00 91.81 188 VAL A O 1
ATOM 1452 N N . ARG A 1 189 ? -34.182 3.571 30.475 1.00 89.38 189 ARG A N 1
ATOM 1453 C CA . ARG A 1 189 ? -33.977 2.939 31.779 1.00 89.38 189 ARG A CA 1
ATOM 1454 C C . ARG A 1 189 ? -32.479 2.918 32.078 1.00 89.38 189 ARG A C 1
ATOM 1456 O O . ARG A 1 189 ? -31.690 2.522 31.231 1.00 89.38 189 ARG A O 1
ATOM 1463 N N . ALA A 1 190 ? -32.077 3.362 33.259 1.00 88.88 190 ALA A N 1
ATOM 1464 C CA . ALA A 1 190 ? -30.691 3.358 33.709 1.00 88.88 190 ALA A CA 1
ATOM 1465 C C . ALA A 1 190 ? -30.546 2.424 34.913 1.00 88.88 190 ALA A C 1
ATOM 1467 O O . ALA A 1 190 ? -31.283 2.558 35.889 1.00 88.88 190 ALA A O 1
ATOM 1468 N N . VAL A 1 191 ? -29.589 1.499 34.846 1.00 86.69 191 VAL A N 1
ATOM 1469 C CA . VAL A 1 191 ? -29.254 0.551 35.917 1.00 86.69 191 VAL A CA 1
ATOM 1470 C C . VAL A 1 191 ? -27.785 0.730 36.276 1.00 86.69 191 VAL A C 1
ATOM 1472 O O . VAL A 1 191 ? -26.911 0.522 35.441 1.00 86.69 191 VAL A O 1
ATOM 1475 N N . VAL A 1 192 ? -27.497 1.123 37.514 1.00 85.44 192 VAL A N 1
ATOM 1476 C CA . VAL A 1 192 ? -26.141 1.428 37.977 1.00 85.44 192 VAL A CA 1
ATOM 1477 C C . VAL A 1 192 ? -25.614 0.316 38.875 1.00 85.44 192 VAL A C 1
ATOM 1479 O O . VAL A 1 192 ? -26.239 -0.031 39.877 1.00 85.44 192 VAL A O 1
ATOM 1482 N N . VAL A 1 193 ? -24.434 -0.208 38.556 1.00 79.94 193 VAL A N 1
ATOM 1483 C CA . VAL A 1 193 ? -23.741 -1.272 39.292 1.00 79.94 193 VAL A CA 1
ATOM 1484 C C . VAL A 1 193 ? -22.398 -0.779 39.827 1.00 79.94 193 VAL A C 1
ATOM 1486 O O . VAL A 1 193 ? -21.726 0.016 39.178 1.00 79.94 193 VAL A O 1
ATOM 1489 N N . ARG A 1 194 ? -21.963 -1.233 41.006 1.00 76.12 194 ARG A N 1
ATOM 1490 C CA . ARG A 1 194 ? -20.587 -0.975 41.474 1.00 76.12 194 ARG A CA 1
ATOM 1491 C C . ARG A 1 194 ? -19.565 -1.851 40.751 1.00 76.12 194 ARG A C 1
ATOM 1493 O O . ARG A 1 194 ? -19.873 -2.923 40.236 1.00 76.12 194 ARG A O 1
ATOM 1500 N N . ASN A 1 195 ? -18.313 -1.414 40.813 1.00 64.75 195 ASN A N 1
ATOM 1501 C CA . ASN A 1 195 ? -17.173 -2.069 40.178 1.00 64.75 195 ASN A CA 1
ATOM 1502 C C . ASN A 1 195 ? -16.700 -3.378 40.865 1.00 64.75 195 ASN A C 1
ATOM 1504 O O . ASN A 1 195 ? -15.824 -4.055 40.345 1.00 64.75 195 ASN A O 1
ATOM 1508 N N . ASP A 1 196 ? -17.225 -3.764 42.036 1.00 62.06 196 ASP A N 1
ATOM 1509 C CA . ASP A 1 196 ? -16.691 -4.882 42.840 1.00 62.06 196 ASP A CA 1
ATOM 1510 C C . ASP A 1 196 ? -17.318 -6.271 42.565 1.00 62.06 196 ASP A C 1
ATOM 1512 O O . ASP A 1 196 ? -17.057 -7.222 43.301 1.00 62.06 196 ASP A O 1
ATOM 1516 N N . LEU A 1 197 ? -18.086 -6.408 41.473 1.00 59.59 197 LEU A N 1
ATOM 1517 C CA . LEU A 1 197 ? -18.500 -7.642 40.760 1.00 59.59 197 LEU A CA 1
ATOM 1518 C C . LEU A 1 197 ? -19.067 -8.837 41.572 1.00 59.59 197 LEU A C 1
ATOM 1520 O O . LEU A 1 197 ? -19.351 -9.883 40.995 1.00 59.59 197 LEU A O 1
ATOM 1524 N N . ARG A 1 198 ? -19.302 -8.722 42.886 1.00 56.19 198 ARG A N 1
ATOM 1525 C CA . ARG A 1 198 ? -19.881 -9.790 43.736 1.00 56.19 198 ARG A CA 1
ATOM 1526 C C . ARG A 1 198 ? -21.378 -9.586 44.067 1.00 56.19 198 ARG A C 1
ATOM 1528 O O . ARG A 1 198 ? -21.886 -10.258 44.960 1.00 56.19 198 ARG A O 1
ATOM 1535 N N . ARG A 1 199 ? -22.063 -8.758 43.253 1.00 62.69 199 ARG A N 1
ATOM 1536 C CA . ARG A 1 199 ? -23.445 -8.191 43.295 1.00 62.69 199 ARG A CA 1
ATOM 1537 C C . ARG A 1 199 ? -23.587 -6.824 43.985 1.00 62.69 199 ARG A C 1
ATOM 1539 O O . ARG A 1 199 ? -23.532 -6.767 45.213 1.00 62.69 199 ARG A O 1
ATOM 1546 N N . PRO A 1 200 ? -23.750 -5.732 43.203 1.00 68.62 200 PRO A N 1
ATOM 1547 C CA . PRO A 1 200 ? -23.934 -4.412 43.796 1.00 68.62 200 PRO A CA 1
ATOM 1548 C C . PRO A 1 200 ? -24.707 -3.419 42.893 1.00 68.62 200 PRO A C 1
ATOM 1550 O O . PRO A 1 200 ? -24.143 -2.393 42.494 1.00 68.62 200 PRO A O 1
ATOM 1553 N N . CYS A 1 201 ? -25.954 -3.702 42.492 1.00 79.19 201 CYS A N 1
ATOM 1554 C CA . CYS A 1 201 ? -26.756 -2.636 41.872 1.00 79.19 201 CYS A CA 1
ATOM 1555 C C . CYS A 1 201 ? -27.067 -1.590 42.948 1.00 79.19 201 CYS A C 1
ATOM 1557 O O . CYS A 1 201 ? -27.439 -1.973 44.050 1.00 79.19 201 CYS A O 1
ATOM 1559 N N . ILE A 1 202 ? -26.882 -0.299 42.675 1.00 85.00 202 ILE A N 1
ATOM 1560 C CA . ILE A 1 202 ? -27.016 0.767 43.693 1.00 85.00 202 ILE A CA 1
ATOM 1561 C C . ILE A 1 202 ? -28.068 1.822 43.351 1.00 85.00 202 ILE A C 1
ATOM 1563 O O . ILE A 1 202 ? -28.504 2.573 44.223 1.00 85.00 202 ILE A O 1
ATOM 1567 N N . LEU A 1 203 ? -28.465 1.895 42.083 1.00 87.88 203 LEU A N 1
ATOM 1568 C CA . LEU A 1 203 ? -29.467 2.830 41.595 1.00 87.88 203 LEU A CA 1
ATOM 1569 C C . LEU A 1 203 ? -30.094 2.262 40.325 1.00 87.88 203 LEU A C 1
ATOM 1571 O O . LEU A 1 203 ? -29.375 1.879 39.407 1.00 87.88 203 LEU A O 1
ATOM 1575 N N . ALA A 1 204 ? -31.418 2.263 40.249 1.00 89.75 204 ALA A N 1
ATOM 1576 C CA . ALA A 1 204 ? -32.136 2.061 39.001 1.00 89.75 204 ALA A CA 1
ATOM 1577 C C . ALA A 1 204 ? -33.245 3.105 38.875 1.00 89.75 204 ALA A C 1
ATOM 1579 O O . ALA A 1 204 ? -33.880 3.452 39.868 1.00 89.75 204 ALA A O 1
ATOM 1580 N N . PHE A 1 205 ? -33.447 3.643 37.676 1.00 92.12 205 PHE A N 1
ATOM 1581 C CA . PHE A 1 205 ? -34.538 4.574 37.388 1.00 92.12 205 PHE A CA 1
ATOM 1582 C C . PHE A 1 205 ? -34.867 4.583 35.896 1.00 92.12 205 PHE A C 1
ATOM 1584 O O . PHE A 1 205 ? -34.054 4.190 35.062 1.00 92.12 205 PHE A O 1
ATOM 1591 N N . SER A 1 206 ? -36.058 5.057 35.543 1.00 91.44 206 SER A N 1
ATOM 1592 C CA . SER A 1 206 ? -36.472 5.283 34.156 1.00 91.44 206 SER A CA 1
ATOM 1593 C C . SER A 1 206 ? -36.842 6.742 33.944 1.00 91.44 206 SER A C 1
ATOM 1595 O O . SER A 1 206 ? -37.601 7.313 34.727 1.00 91.44 206 SER A O 1
ATOM 1597 N N . LEU A 1 207 ? -36.346 7.344 32.868 1.00 93.81 207 LEU A N 1
ATOM 1598 C CA . LEU A 1 207 ? -36.629 8.729 32.511 1.00 93.81 207 LEU A CA 1
ATOM 1599 C C . LEU A 1 207 ? -37.263 8.783 31.121 1.00 93.81 207 LEU A C 1
ATOM 1601 O O . LEU A 1 207 ? -36.792 8.135 30.187 1.00 93.81 207 LEU A O 1
ATOM 1605 N N . ALA A 1 208 ? -38.345 9.545 30.983 1.00 94.00 208 ALA A N 1
ATOM 1606 C CA . ALA A 1 208 ? -38.980 9.799 29.694 1.00 94.00 208 ALA A CA 1
ATOM 1607 C C . ALA A 1 208 ? -38.403 11.069 29.057 1.00 94.00 208 ALA A C 1
ATOM 1609 O O . ALA A 1 208 ? -38.114 12.042 29.755 1.00 94.00 208 ALA A O 1
ATOM 1610 N N . ARG A 1 209 ? -38.300 11.100 27.727 1.00 93.00 209 ARG A N 1
ATOM 1611 C CA . ARG A 1 209 ? -37.843 12.274 26.973 1.00 93.00 209 ARG A CA 1
ATOM 1612 C C . ARG A 1 209 ? -38.713 13.500 27.263 1.00 93.00 209 ARG A C 1
ATOM 1614 O O . ARG A 1 209 ? -38.187 14.568 27.540 1.00 93.00 209 ARG A O 1
ATOM 1621 N N . ALA A 1 210 ? -40.034 13.337 27.305 1.00 91.75 210 ALA A N 1
ATOM 1622 C CA . ALA A 1 210 ? -40.948 14.432 27.641 1.00 91.75 210 ALA A CA 1
ATOM 1623 C C . ALA A 1 210 ? -40.706 15.005 29.054 1.00 91.75 210 ALA A C 1
ATOM 1625 O O . ALA A 1 210 ? -40.913 16.193 29.289 1.00 91.75 210 ALA A O 1
ATOM 1626 N N . ALA A 1 211 ? -40.220 14.188 29.998 1.00 87.62 211 ALA A N 1
ATOM 1627 C CA . ALA A 1 211 ? -39.946 14.635 31.363 1.00 87.62 211 ALA A CA 1
ATOM 1628 C C . ALA A 1 211 ? -38.741 15.590 31.439 1.00 87.62 211 ALA A C 1
ATOM 1630 O O . ALA A 1 211 ? -38.669 16.414 32.348 1.00 87.62 211 ALA A O 1
ATOM 1631 N N . ILE A 1 212 ? -37.810 15.518 30.478 1.00 86.19 212 ILE A N 1
ATOM 1632 C CA . ILE A 1 212 ? -36.598 16.347 30.482 1.00 86.19 212 ILE A CA 1
ATOM 1633 C C . ILE A 1 212 ? -36.747 17.703 29.790 1.00 86.19 212 ILE A C 1
ATOM 1635 O O . ILE A 1 212 ? -35.909 18.581 30.000 1.00 86.19 212 ILE A O 1
ATOM 1639 N N . GLU A 1 213 ? -37.800 17.901 28.993 1.00 83.75 213 GLU A N 1
ATOM 1640 C CA . GLU A 1 213 ? -38.024 19.130 28.214 1.00 83.75 213 GLU A CA 1
ATOM 1641 C C . GLU A 1 213 ? -38.279 20.362 29.094 1.00 83.75 213 GLU A C 1
ATOM 1643 O O . GLU A 1 213 ? -37.993 21.491 28.696 1.00 83.75 213 GLU A O 1
ATOM 1648 N N . HIS A 1 214 ? -38.795 20.158 30.308 1.00 80.44 214 HIS A N 1
ATOM 1649 C CA . HIS A 1 214 ? -39.143 21.233 31.243 1.00 80.44 214 HIS A CA 1
ATOM 1650 C C . HIS A 1 214 ? -38.053 21.523 32.286 1.00 80.44 214 HIS A C 1
ATOM 1652 O O . HIS A 1 214 ? -38.206 22.433 33.106 1.00 80.44 214 HIS A O 1
ATOM 1658 N N . ILE A 1 215 ? -36.950 20.771 32.265 1.00 87.94 215 ILE A N 1
ATOM 1659 C CA . ILE A 1 215 ? -35.884 20.878 33.262 1.00 87.94 215 ILE A CA 1
ATOM 1660 C C . ILE A 1 215 ? -34.943 22.034 32.909 1.00 87.94 215 ILE A C 1
ATOM 1662 O O . ILE A 1 215 ? -34.394 22.117 31.810 1.00 87.94 215 ILE A O 1
ATOM 1666 N N . ARG A 1 216 ? -34.697 22.915 33.884 1.00 88.44 216 ARG A N 1
ATOM 1667 C CA . ARG A 1 216 ? -33.642 23.937 33.806 1.00 88.44 216 ARG A CA 1
ATOM 1668 C C . ARG A 1 216 ? -32.302 23.344 34.234 1.00 88.44 216 ARG A C 1
ATOM 1670 O O . ARG A 1 216 ? -31.916 23.420 35.403 1.00 88.44 216 ARG A O 1
ATOM 1677 N N . TRP A 1 217 ? -31.627 22.713 33.275 1.00 88.12 217 TRP A N 1
ATOM 1678 C CA . TRP A 1 217 ? -30.395 21.939 33.474 1.00 88.12 217 TRP A CA 1
ATOM 1679 C C . TRP A 1 217 ? -29.225 22.738 34.058 1.00 88.12 217 TRP A C 1
ATOM 1681 O O . TRP A 1 217 ? -28.379 22.176 34.742 1.00 88.12 217 TRP A O 1
ATOM 1691 N N . ASP A 1 218 ? -29.174 24.048 33.840 1.00 84.12 218 ASP A N 1
ATOM 1692 C CA . ASP A 1 218 ? -28.139 24.931 34.380 1.00 84.12 218 ASP A CA 1
ATOM 1693 C C . ASP A 1 218 ? -28.212 25.073 35.909 1.00 84.12 218 ASP A C 1
ATOM 1695 O O . ASP A 1 218 ? -27.176 25.228 36.569 1.00 84.12 218 ASP A O 1
ATOM 1699 N N . THR A 1 219 ? -29.415 24.975 36.484 1.00 84.12 219 THR A N 1
ATOM 1700 C CA . THR A 1 219 ? -29.663 25.174 37.920 1.00 84.12 219 THR A CA 1
ATOM 1701 C C . THR A 1 219 ? -30.055 23.918 38.689 1.00 84.12 219 THR A C 1
ATOM 1703 O O . THR A 1 219 ? -29.723 23.846 39.871 1.00 84.12 219 THR A O 1
ATOM 1706 N N . ALA A 1 220 ? -30.702 22.945 38.044 1.00 85.81 220 ALA A N 1
ATOM 1707 C CA . ALA A 1 220 ? -31.299 21.783 38.703 1.00 85.81 220 ALA A CA 1
ATOM 1708 C C . ALA A 1 220 ? -30.260 20.851 39.352 1.00 85.81 220 ALA A C 1
ATOM 1710 O O . ALA A 1 220 ? -29.138 20.720 38.853 1.00 85.81 220 ALA A O 1
ATOM 1711 N N . ASP A 1 221 ? -30.613 20.242 40.485 1.00 88.44 221 ASP A N 1
ATOM 1712 C CA . ASP A 1 221 ? -29.798 19.213 41.135 1.00 88.44 221 ASP A CA 1
ATOM 1713 C C . ASP A 1 221 ? -30.158 17.811 40.617 1.00 88.44 221 ASP A C 1
ATOM 1715 O O . ASP A 1 221 ? -31.313 17.530 40.304 1.00 88.44 221 ASP A O 1
ATOM 1719 N N . ALA A 1 222 ? -29.168 16.922 40.513 1.00 88.44 222 ALA A N 1
ATOM 1720 C CA . ALA A 1 222 ? -29.386 15.564 40.020 1.00 88.44 222 ALA A CA 1
ATOM 1721 C C . ALA A 1 222 ? -30.361 14.768 40.901 1.00 88.44 222 ALA A C 1
ATOM 1723 O O . ALA A 1 222 ? -31.113 13.944 40.383 1.00 88.44 222 ALA A O 1
ATOM 1724 N N . ASP A 1 223 ? -30.342 15.011 42.211 1.00 87.31 223 ASP A N 1
ATOM 1725 C CA . ASP A 1 223 ? -31.221 14.347 43.166 1.00 87.31 223 ASP A CA 1
ATOM 1726 C C . ASP A 1 223 ? -32.674 14.782 42.972 1.00 87.31 223 ASP A C 1
ATOM 1728 O O . ASP A 1 223 ? -33.547 13.950 42.736 1.00 87.31 223 ASP A O 1
ATOM 1732 N N . GLU A 1 224 ? -32.901 16.098 42.915 1.00 87.31 224 GLU A N 1
ATOM 1733 C CA . GLU A 1 224 ? -34.214 16.688 42.635 1.00 87.31 224 GLU A CA 1
ATOM 1734 C C . GLU A 1 224 ? -34.786 16.187 41.304 1.00 87.31 224 GLU A C 1
ATOM 1736 O O . GLU A 1 224 ? -35.985 15.936 41.192 1.00 87.31 224 GLU A O 1
ATOM 1741 N N . ILE A 1 225 ? -33.936 16.022 40.284 1.00 89.12 225 ILE A N 1
ATOM 1742 C CA . ILE A 1 225 ? -34.369 15.522 38.977 1.00 89.12 225 ILE A CA 1
ATOM 1743 C C . ILE A 1 225 ? -34.844 14.072 39.070 1.00 89.12 225 ILE A C 1
ATOM 1745 O O . ILE A 1 225 ? -35.918 13.752 38.559 1.00 89.12 225 ILE A O 1
ATOM 1749 N N . ILE A 1 226 ? -34.054 13.195 39.693 1.00 89.00 226 ILE A N 1
ATOM 1750 C CA . ILE A 1 226 ? -34.406 11.776 39.811 1.00 89.00 226 ILE A CA 1
ATOM 1751 C C . ILE A 1 226 ? -35.664 11.615 40.669 1.00 89.00 226 ILE A C 1
ATOM 1753 O O . ILE A 1 226 ? -36.555 10.864 40.289 1.00 89.00 226 ILE A O 1
ATOM 1757 N N . GLU A 1 227 ? -35.785 12.346 41.775 1.00 85.94 227 GLU A N 1
ATOM 1758 C CA . GLU A 1 227 ? -36.951 12.248 42.658 1.00 85.94 227 GLU A CA 1
ATOM 1759 C C . GLU A 1 227 ? -38.234 12.803 42.031 1.00 85.94 227 GLU A C 1
ATOM 1761 O O . GLU A 1 227 ? -39.303 12.216 42.199 1.00 85.94 227 GLU A O 1
ATOM 1766 N N . ALA A 1 228 ? -38.152 13.927 41.312 1.00 85.88 228 ALA A N 1
ATOM 1767 C CA . ALA A 1 228 ? -39.340 14.603 40.795 1.00 85.88 228 ALA A CA 1
ATOM 1768 C C . ALA A 1 228 ? -39.784 14.113 39.408 1.00 85.88 228 ALA A C 1
ATOM 1770 O O . ALA A 1 228 ? -40.971 14.207 39.090 1.00 85.88 228 ALA A O 1
ATOM 1771 N N . TRP A 1 229 ? -38.860 13.624 38.573 1.00 88.88 229 TRP A N 1
ATOM 1772 C CA . TRP A 1 229 ? -39.129 13.380 37.148 1.00 88.88 229 TRP A CA 1
ATOM 1773 C C . TRP A 1 229 ? -38.838 11.955 36.679 1.00 88.88 229 TRP A C 1
ATOM 1775 O O . TRP A 1 229 ? -39.313 11.575 35.604 1.00 88.88 229 TRP A O 1
ATOM 1785 N N . ALA A 1 230 ? -38.085 11.156 37.441 1.00 89.81 230 ALA A N 1
ATOM 1786 C CA . ALA A 1 230 ? -37.882 9.755 37.102 1.00 89.81 230 ALA A CA 1
ATOM 1787 C C . ALA A 1 230 ? -39.017 8.869 37.644 1.00 89.81 230 ALA A C 1
ATOM 1789 O O . ALA A 1 230 ? -39.702 9.181 38.614 1.00 89.81 230 ALA A O 1
ATOM 1790 N N . SER A 1 231 ? -39.214 7.729 36.991 1.00 88.06 231 SER A N 1
ATOM 1791 C CA . SER A 1 231 ? -40.150 6.677 37.390 1.00 88.06 231 SER A CA 1
ATOM 1792 C C . SER A 1 231 ? -39.387 5.400 37.728 1.00 88.06 231 SER A C 1
ATOM 1794 O O . SER A 1 231 ? -38.234 5.248 37.321 1.00 88.06 231 SER A O 1
ATOM 1796 N N . HIS A 1 232 ? -40.028 4.475 38.451 1.00 85.12 232 HIS A N 1
ATOM 1797 C CA . HIS A 1 232 ? -39.419 3.194 38.842 1.00 85.12 232 HIS A CA 1
ATOM 1798 C C . HIS A 1 232 ? -38.055 3.383 39.527 1.00 85.12 232 HIS A C 1
ATOM 1800 O O . HIS A 1 232 ? -37.083 2.702 39.212 1.00 85.12 232 HIS A O 1
ATOM 1806 N N . VAL A 1 233 ? -37.972 4.381 40.413 1.00 88.69 233 VAL A N 1
ATOM 1807 C CA . VAL A 1 233 ? -36.742 4.705 41.132 1.00 88.69 233 VAL A CA 1
ATOM 1808 C C . VAL A 1 233 ? -36.537 3.682 42.246 1.00 88.69 233 VAL A C 1
ATOM 1810 O O . VAL A 1 233 ? -37.295 3.646 43.214 1.00 88.69 233 VAL A O 1
ATOM 1813 N N . CYS A 1 234 ? -35.484 2.883 42.124 1.00 87.00 234 CYS A N 1
ATOM 1814 C CA . CYS A 1 234 ? -35.027 1.955 43.147 1.00 87.00 234 CYS A CA 1
ATOM 1815 C C . CYS A 1 234 ? -33.683 2.459 43.687 1.00 87.00 234 CYS A C 1
ATOM 1817 O O . CYS A 1 234 ? -32.699 2.544 42.950 1.00 87.00 234 CYS A O 1
ATOM 1819 N N . LEU A 1 235 ? -33.641 2.814 44.974 1.00 87.56 235 LEU A N 1
ATOM 1820 C CA . LEU A 1 235 ? -32.427 3.207 45.695 1.00 87.56 235 LEU A CA 1
ATOM 1821 C C . LEU A 1 235 ? -32.552 2.825 47.177 1.00 87.56 235 LEU A C 1
ATOM 1823 O O . LEU A 1 235 ? -33.647 2.857 47.739 1.00 87.56 235 LEU A O 1
ATOM 1827 N N . ARG A 1 236 ? -31.432 2.480 47.820 1.00 86.00 236 ARG A N 1
ATOM 1828 C CA . ARG A 1 236 ? -31.355 2.184 49.260 1.00 86.00 236 ARG A CA 1
ATOM 1829 C C . ARG A 1 236 ? -30.309 3.097 49.906 1.00 86.00 236 ARG A C 1
ATOM 1831 O O . ARG A 1 236 ? -29.123 2.873 49.686 1.00 86.00 236 ARG A O 1
ATOM 1838 N N . PRO A 1 237 ? -30.705 4.126 50.671 1.00 81.44 237 PRO A N 1
ATOM 1839 C CA . PRO A 1 237 ? -29.750 4.989 51.350 1.00 81.44 237 PRO A CA 1
ATOM 1840 C C . PRO A 1 237 ? -29.279 4.340 52.659 1.00 81.44 237 PRO A C 1
ATOM 1842 O O . PRO A 1 237 ? -30.094 3.928 53.483 1.00 81.44 237 PRO A O 1
ATOM 1845 N N . GLU A 1 238 ? -27.967 4.276 52.867 1.00 81.62 238 GLU A N 1
ATOM 1846 C CA . GLU A 1 238 ? -27.349 3.796 54.107 1.00 81.62 238 GLU A CA 1
ATOM 1847 C C . GLU A 1 238 ? -27.148 4.949 55.121 1.00 81.62 238 GLU A C 1
ATOM 1849 O O . GLU A 1 238 ? -27.064 6.115 54.719 1.00 81.62 238 GLU A O 1
ATOM 1854 N N . PRO A 1 239 ? -27.006 4.675 56.439 1.00 71.81 239 PRO A N 1
ATOM 1855 C CA . PRO A 1 239 ? -26.928 5.696 57.500 1.00 71.81 239 PRO A CA 1
ATOM 1856 C C . PRO A 1 239 ? -25.838 6.769 57.336 1.00 71.81 239 PRO A C 1
ATOM 1858 O O . PRO A 1 239 ? -25.893 7.816 57.980 1.00 71.81 239 PRO A O 1
ATOM 1861 N N . HIS A 1 240 ? -24.832 6.515 56.498 1.00 73.25 240 HIS A N 1
ATOM 1862 C CA . HIS A 1 240 ? -23.709 7.418 56.235 1.00 73.25 240 HIS A CA 1
ATOM 1863 C C . HIS A 1 240 ? -23.776 8.107 54.861 1.00 73.25 240 HIS A C 1
ATOM 1865 O O . HIS A 1 240 ? -22.847 8.828 54.505 1.00 73.25 240 HIS A O 1
ATOM 1871 N N . GLY A 1 241 ? -24.877 7.938 54.118 1.00 71.44 241 GLY A N 1
ATOM 1872 C CA . GLY A 1 241 ? -25.104 8.559 52.807 1.00 71.44 241 GLY A CA 1
ATOM 1873 C C . GLY A 1 241 ? -24.604 7.744 51.609 1.00 71.44 241 GLY A C 1
ATOM 1874 O O . GLY A 1 241 ? -24.640 8.246 50.485 1.00 71.44 241 GLY A O 1
ATOM 1875 N N . GLU A 1 242 ? -24.135 6.514 51.835 1.00 78.62 242 GLU A N 1
ATOM 1876 C CA . GLU A 1 242 ? -23.766 5.568 50.774 1.00 78.62 242 GLU A CA 1
ATOM 1877 C C . GLU A 1 242 ? -25.019 4.929 50.160 1.00 78.62 242 GLU A C 1
ATOM 1879 O O . GLU A 1 242 ? -26.046 4.787 50.828 1.00 78.62 242 GLU A O 1
ATOM 1884 N N . LEU A 1 243 ? -24.935 4.530 48.890 1.00 81.44 243 LEU A N 1
ATOM 1885 C CA . LEU A 1 243 ? -25.976 3.730 48.248 1.00 81.44 243 LEU A CA 1
ATOM 1886 C C . LEU A 1 243 ? -25.722 2.240 48.503 1.00 81.44 243 LEU A C 1
ATOM 1888 O O . LEU A 1 243 ? -24.700 1.686 48.086 1.00 81.44 243 LEU A O 1
ATOM 1892 N N . GLY A 1 244 ? -26.667 1.601 49.186 1.00 81.69 244 GLY A N 1
ATOM 1893 C CA . GLY A 1 244 ? -26.691 0.165 49.427 1.00 81.69 244 GLY A CA 1
ATOM 1894 C C . GLY A 1 244 ? -27.114 -0.625 48.187 1.00 81.69 244 GLY A C 1
ATOM 1895 O O . GLY A 1 244 ? -27.658 -0.076 47.229 1.00 81.69 244 GLY A O 1
ATOM 1896 N N . ALA A 1 245 ? -26.874 -1.938 48.217 1.00 85.12 245 ALA A N 1
ATOM 1897 C CA . ALA A 1 245 ? -27.314 -2.834 47.151 1.00 85.12 245 ALA A CA 1
ATOM 1898 C C . ALA A 1 245 ? -28.851 -2.865 47.063 1.00 85.12 245 ALA A C 1
ATOM 1900 O O . ALA A 1 245 ? -29.514 -2.914 48.100 1.00 85.12 245 ALA A O 1
ATOM 1901 N N . ILE A 1 246 ? -29.401 -2.856 45.848 1.00 85.25 246 ILE A N 1
ATOM 1902 C CA . ILE A 1 246 ? -30.848 -2.847 45.575 1.00 85.25 246 ILE A CA 1
ATOM 1903 C C . ILE A 1 246 ? -31.326 -4.077 44.801 1.00 85.25 246 ILE A C 1
ATOM 1905 O O . ILE A 1 246 ? -32.460 -4.084 44.339 1.00 85.25 246 ILE A O 1
ATOM 1909 N N . ASP A 1 247 ? -30.487 -5.100 44.631 1.00 82.81 247 ASP A N 1
ATOM 1910 C CA . ASP A 1 247 ? -30.782 -6.306 43.844 1.00 82.81 247 ASP A CA 1
ATOM 1911 C C . ASP A 1 247 ? -32.122 -6.980 44.218 1.00 82.81 247 ASP A C 1
ATOM 1913 O O . ASP A 1 247 ? -32.760 -7.598 43.374 1.00 82.81 247 ASP A O 1
ATOM 1917 N N . ASP A 1 248 ? -32.563 -6.850 45.470 1.00 83.31 248 ASP A N 1
ATOM 1918 C CA . ASP A 1 248 ? -33.830 -7.367 46.003 1.00 83.31 248 ASP A CA 1
ATOM 1919 C C . ASP A 1 248 ? -35.038 -6.429 45.810 1.00 83.31 248 ASP A C 1
ATOM 1921 O O . ASP A 1 248 ? -36.174 -6.830 46.057 1.00 83.31 248 ASP A O 1
ATOM 1925 N N . LEU A 1 249 ? -34.802 -5.187 45.385 1.00 83.75 249 LEU A N 1
ATOM 1926 C CA . LEU A 1 249 ? -35.818 -4.168 45.094 1.00 83.75 249 LEU A CA 1
ATOM 1927 C C . LEU A 1 249 ? -36.114 -4.033 43.593 1.00 83.75 249 LEU A C 1
ATOM 1929 O O . LEU A 1 249 ? -37.007 -3.272 43.220 1.00 83.75 249 LEU A O 1
ATOM 1933 N N . LEU A 1 250 ? -35.340 -4.707 42.741 1.00 82.44 250 LEU A N 1
ATOM 1934 C CA . LEU A 1 250 ? -35.516 -4.689 41.293 1.00 82.44 250 LEU A CA 1
ATOM 1935 C C . LEU A 1 250 ? -36.642 -5.638 40.870 1.00 82.44 250 LEU A C 1
ATOM 1937 O O . LEU A 1 250 ? -36.813 -6.717 41.437 1.00 82.44 250 LEU A O 1
ATOM 1941 N N . ASP A 1 251 ? -37.381 -5.251 39.831 1.00 83.69 251 ASP A N 1
ATOM 1942 C CA . ASP A 1 251 ? -38.207 -6.201 39.086 1.00 83.69 251 ASP A CA 1
ATOM 1943 C C . ASP A 1 251 ? -37.336 -7.235 38.343 1.00 83.69 251 ASP A C 1
ATOM 1945 O O . ASP A 1 251 ? -36.119 -7.079 38.210 1.00 83.69 251 ASP A O 1
ATOM 1949 N N . GLU A 1 252 ? -37.954 -8.329 37.889 1.00 81.50 252 GLU A N 1
ATOM 1950 C CA . GLU A 1 252 ? -37.243 -9.460 37.273 1.00 81.50 252 GLU A CA 1
ATOM 1951 C C . GLU A 1 252 ? -36.451 -9.040 36.021 1.00 81.50 252 GLU A C 1
ATOM 1953 O O . GLU A 1 252 ? -35.289 -9.425 35.873 1.00 81.50 252 GLU A O 1
ATOM 1958 N N . GLU A 1 253 ? -37.041 -8.172 35.192 1.00 75.75 253 GLU A N 1
ATOM 1959 C CA . GLU A 1 253 ? -36.435 -7.599 33.981 1.00 75.75 253 GLU A CA 1
ATOM 1960 C C . GLU A 1 253 ? -35.175 -6.782 34.327 1.00 75.75 253 GLU A C 1
ATOM 1962 O O . GLU A 1 253 ? -34.104 -6.993 33.759 1.00 75.75 253 GLU A O 1
ATOM 1967 N N . SER A 1 254 ? -35.259 -5.885 35.314 1.00 76.56 254 SER A N 1
ATOM 1968 C CA . SER A 1 254 ? -34.142 -5.035 35.749 1.00 76.56 254 SER A CA 1
ATOM 1969 C C . SER A 1 254 ? -33.058 -5.828 36.481 1.00 76.56 254 SER A C 1
ATOM 1971 O O . SER A 1 254 ? -31.874 -5.501 36.371 1.00 76.56 254 SER A O 1
ATOM 1973 N N . ALA A 1 255 ? -33.431 -6.890 37.201 1.00 79.31 255 ALA A N 1
ATOM 1974 C CA . ALA A 1 255 ? -32.493 -7.788 37.868 1.00 79.31 255 ALA A CA 1
ATOM 1975 C C . ALA A 1 255 ? -31.718 -8.677 36.880 1.00 79.31 255 ALA A C 1
ATOM 1977 O O . ALA A 1 255 ? -30.564 -9.027 37.135 1.00 79.31 255 ALA A O 1
ATOM 1978 N N . GLU A 1 256 ? -32.325 -9.086 35.765 1.00 77.00 256 GLU A N 1
ATOM 1979 C CA . GLU A 1 256 ? -31.632 -9.766 34.662 1.00 77.00 256 GLU A CA 1
ATOM 1980 C C . GLU A 1 256 ? -30.653 -8.833 33.953 1.00 77.00 256 GLU A C 1
ATOM 1982 O O . GLU A 1 256 ? -29.464 -9.135 33.866 1.00 77.00 256 GLU A O 1
ATOM 1987 N N . LEU A 1 257 ? -31.109 -7.632 33.610 1.00 69.50 257 LEU A N 1
ATOM 1988 C CA . LEU A 1 257 ? -30.278 -6.586 33.021 1.00 69.50 257 LEU A CA 1
ATOM 1989 C C . LEU A 1 257 ? -29.073 -6.203 33.889 1.00 69.50 257 LEU A C 1
ATOM 1991 O O . LEU A 1 257 ? -27.963 -6.042 33.384 1.00 69.50 257 LEU A O 1
ATOM 1995 N N . ALA A 1 258 ? -29.251 -6.091 35.207 1.00 73.62 258 ALA A N 1
ATOM 1996 C CA . ALA A 1 258 ? -28.141 -5.828 36.119 1.00 73.62 258 ALA A CA 1
ATOM 1997 C C . ALA A 1 258 ? -27.081 -6.947 36.084 1.00 73.62 258 ALA A C 1
ATOM 1999 O O . ALA A 1 258 ? -25.885 -6.660 36.169 1.00 73.62 258 ALA A O 1
ATOM 2000 N N . ARG A 1 259 ? -27.499 -8.214 35.940 1.00 76.50 259 ARG A N 1
ATOM 2001 C CA . ARG A 1 259 ? -26.596 -9.377 35.856 1.00 76.50 259 ARG A CA 1
ATOM 2002 C C . ARG A 1 259 ? -25.831 -9.409 34.537 1.00 76.50 259 ARG A C 1
ATOM 2004 O O . ARG A 1 259 ? -24.619 -9.614 34.544 1.00 76.50 259 ARG A O 1
ATOM 2011 N N . ASP A 1 260 ? -26.510 -9.169 33.425 1.00 70.75 260 ASP A N 1
ATOM 2012 C CA . ASP A 1 260 ? -25.882 -9.164 32.103 1.00 70.75 260 ASP A CA 1
ATOM 2013 C C . ASP A 1 260 ? -24.857 -8.030 31.974 1.00 70.75 260 ASP A C 1
ATOM 2015 O O . ASP A 1 260 ? -23.751 -8.233 31.471 1.00 70.75 260 ASP A O 1
ATOM 2019 N N . ALA A 1 261 ? -25.150 -6.871 32.565 1.00 67.00 261 ALA A N 1
ATOM 2020 C CA . ALA A 1 261 ? -24.232 -5.745 32.601 1.00 67.00 261 ALA A CA 1
ATOM 2021 C C . ALA A 1 261 ? -22.979 -6.060 33.415 1.00 67.00 261 ALA A C 1
ATOM 2023 O O . ALA A 1 261 ? -21.865 -5.736 33.006 1.00 67.00 261 ALA A O 1
ATOM 2024 N N . GLN A 1 262 ? -23.151 -6.725 34.560 1.00 70.19 262 GLN A N 1
ATOM 2025 C CA . GLN A 1 262 ? -22.034 -7.200 35.373 1.00 70.19 262 GLN A CA 1
ATOM 2026 C C . GLN A 1 262 ? -21.162 -8.188 34.595 1.00 70.19 262 GLN A C 1
ATOM 2028 O O . GLN A 1 262 ? -19.938 -8.091 34.666 1.00 70.19 262 GLN A O 1
ATOM 2033 N N . ASN A 1 263 ? -21.765 -9.103 33.832 1.00 69.44 263 ASN A N 1
ATOM 2034 C CA . ASN A 1 263 ? -21.035 -10.065 33.008 1.00 69.44 263 ASN A CA 1
ATOM 2035 C C . ASN A 1 263 ? -20.234 -9.375 31.895 1.00 69.44 263 ASN A C 1
ATOM 2037 O O . ASN A 1 263 ? -19.056 -9.679 31.720 1.00 69.44 263 ASN A O 1
ATOM 2041 N N . GLU A 1 264 ? -20.834 -8.426 31.175 1.00 64.44 264 GLU A N 1
ATOM 2042 C CA . GLU A 1 264 ? -20.170 -7.661 30.110 1.00 64.44 264 GLU A CA 1
ATOM 2043 C C . GLU A 1 264 ? -19.005 -6.826 30.662 1.00 64.44 264 GLU A C 1
ATOM 2045 O O . GLU A 1 264 ? -17.899 -6.832 30.118 1.00 64.44 264 GLU A O 1
ATOM 2050 N N . VAL A 1 265 ? -19.206 -6.157 31.798 1.00 61.41 265 VAL A N 1
ATOM 2051 C CA . VAL A 1 265 ? -18.163 -5.377 32.478 1.00 61.41 265 VAL A CA 1
ATOM 2052 C C . VAL A 1 265 ? -17.048 -6.284 32.990 1.00 61.41 265 VAL A C 1
ATOM 2054 O O . VAL A 1 265 ? -15.877 -5.965 32.802 1.00 61.41 265 VAL A O 1
ATOM 2057 N N . ALA A 1 266 ? -17.379 -7.441 33.571 1.00 63.62 266 ALA A N 1
ATOM 2058 C CA . ALA A 1 266 ? -16.395 -8.435 33.988 1.00 63.62 266 ALA A CA 1
ATOM 2059 C C . ALA A 1 266 ? -15.578 -8.957 32.797 1.00 63.62 266 ALA A C 1
ATOM 2061 O O . ALA A 1 266 ? -14.364 -9.100 32.912 1.00 63.62 266 ALA A O 1
ATOM 2062 N N . GLN A 1 267 ? -16.207 -9.184 31.639 1.00 60.62 267 GLN A N 1
ATOM 2063 C CA . GLN A 1 267 ? -15.512 -9.572 30.410 1.00 60.62 267 GLN A CA 1
ATOM 2064 C C . GLN A 1 267 ? -14.626 -8.450 29.865 1.00 60.62 267 GLN A C 1
ATOM 2066 O O . GLN A 1 267 ? -13.506 -8.721 29.442 1.00 60.62 267 GLN A O 1
ATOM 2071 N N . ARG A 1 268 ? -15.079 -7.193 29.883 1.00 55.59 268 ARG A N 1
ATOM 2072 C CA . ARG A 1 268 ? -14.276 -6.036 29.452 1.00 55.59 268 ARG A CA 1
ATOM 2073 C C . ARG A 1 268 ? -13.092 -5.792 30.375 1.00 55.59 268 ARG A C 1
ATOM 2075 O O . ARG A 1 268 ? -11.983 -5.622 29.883 1.00 55.59 268 ARG A O 1
ATOM 2082 N N . LEU A 1 269 ? -13.293 -5.859 31.690 1.00 52.66 269 LEU A N 1
ATOM 2083 C CA . LEU A 1 269 ? -12.213 -5.807 32.674 1.00 52.66 269 LEU A CA 1
ATOM 2084 C C . LEU A 1 269 ? -11.267 -6.999 32.512 1.00 52.66 269 LEU A C 1
ATOM 2086 O O . LEU A 1 269 ? -10.060 -6.814 32.605 1.00 52.66 269 LEU A O 1
ATOM 2090 N N . ALA A 1 270 ? -11.774 -8.196 32.198 1.00 53.00 270 ALA A N 1
ATOM 2091 C CA . ALA A 1 270 ? -10.952 -9.360 31.866 1.00 53.00 270 ALA A CA 1
ATOM 2092 C C . ALA A 1 270 ? -10.148 -9.153 30.572 1.00 53.00 270 ALA A C 1
ATOM 2094 O O . ALA A 1 270 ? -8.992 -9.544 30.525 1.00 53.00 270 ALA A O 1
ATOM 2095 N N . ARG A 1 271 ? -10.702 -8.497 29.543 1.00 50.31 271 ARG A N 1
ATOM 2096 C CA . ARG A 1 271 ? -9.980 -8.130 28.307 1.00 50.31 271 ARG A CA 1
ATOM 2097 C C . ARG A 1 271 ? -8.936 -7.035 28.553 1.00 50.31 271 ARG A C 1
ATOM 2099 O O . ARG A 1 271 ? -7.845 -7.111 28.006 1.00 50.31 271 ARG A O 1
ATOM 2106 N N . GLN A 1 272 ? -9.248 -6.056 29.402 1.00 42.75 272 GLN A N 1
ATOM 2107 C CA . GLN A 1 272 ? -8.331 -4.985 29.806 1.00 42.75 272 GLN A CA 1
ATOM 2108 C C . GLN A 1 272 ? -7.201 -5.502 30.710 1.00 42.75 272 GLN A C 1
ATOM 2110 O O . GLN A 1 272 ? -6.066 -5.064 30.573 1.00 42.75 272 GLN A O 1
ATOM 2115 N N . THR A 1 273 ? -7.480 -6.471 31.588 1.00 39.91 273 THR A N 1
ATOM 2116 C CA . THR A 1 273 ? -6.463 -7.155 32.413 1.00 39.91 273 THR A CA 1
ATOM 2117 C C . THR A 1 273 ? -5.712 -8.248 31.646 1.00 39.91 273 THR A C 1
ATOM 2119 O O . THR A 1 273 ? -4.546 -8.491 31.935 1.00 39.91 273 THR A O 1
ATOM 2122 N N . ALA A 1 274 ? -6.309 -8.837 30.604 1.00 43.00 274 ALA A N 1
ATOM 2123 C CA . ALA A 1 274 ? -5.617 -9.680 29.621 1.00 43.00 274 ALA A CA 1
ATOM 2124 C C . ALA A 1 274 ? -4.668 -8.885 28.700 1.00 43.00 274 ALA A C 1
ATOM 2126 O O . ALA A 1 274 ? -3.930 -9.485 27.919 1.00 43.00 274 ALA A O 1
ATOM 2127 N N . GLY A 1 275 ? -4.636 -7.552 28.828 1.00 37.31 275 GLY A N 1
ATOM 2128 C CA . GLY A 1 275 ? -3.593 -6.688 28.272 1.00 37.31 275 GLY A CA 1
ATOM 2129 C C . GLY A 1 275 ? -2.187 -6.965 28.825 1.00 37.31 275 GLY A C 1
ATOM 2130 O O . GLY A 1 275 ? -1.217 -6.490 28.236 1.00 37.31 275 GLY A O 1
ATOM 2131 N N . ASP A 1 276 ? -2.067 -7.792 29.873 1.00 36.88 276 ASP A N 1
ATOM 2132 C CA . ASP A 1 276 ? -0.808 -8.324 30.394 1.00 36.88 276 ASP A CA 1
ATOM 2133 C C . ASP A 1 276 ? -0.653 -9.832 30.073 1.00 36.88 276 ASP A C 1
ATOM 2135 O O . ASP A 1 276 ? -0.815 -10.704 30.923 1.00 36.88 276 ASP A O 1
ATOM 2139 N N . GLY A 1 277 ? -0.277 -10.143 28.825 1.00 40.47 277 GLY A N 1
ATOM 2140 C CA . GLY A 1 277 ? 0.465 -11.365 28.466 1.00 40.47 277 GLY A CA 1
ATOM 2141 C C . GLY A 1 277 ? -0.316 -12.590 27.945 1.00 40.47 277 GLY A C 1
ATOM 2142 O O . GLY A 1 277 ? -0.877 -13.354 28.722 1.00 40.47 277 GLY A O 1
ATOM 2143 N N . HIS A 1 278 ? -0.090 -12.884 26.651 1.00 40.62 278 HIS A N 1
ATOM 2144 C CA . HIS A 1 278 ? -0.322 -14.129 25.875 1.00 40.62 278 HIS A CA 1
ATOM 2145 C C . HIS A 1 278 ? -1.686 -14.312 25.179 1.00 40.62 278 HIS A C 1
ATOM 2147 O O . HIS A 1 278 ? -2.696 -14.570 25.824 1.00 40.62 278 HIS A O 1
ATOM 2153 N N . GLY A 1 279 ? -1.683 -14.334 23.831 1.00 40.12 279 GLY A N 1
ATOM 2154 C CA . GLY A 1 279 ? -2.863 -14.780 23.073 1.00 40.12 279 GLY A CA 1
ATOM 2155 C C . GLY A 1 279 ? -2.817 -14.891 21.540 1.00 40.12 279 GLY A C 1
ATOM 2156 O O . GLY A 1 279 ? -3.707 -15.535 20.998 1.00 40.12 279 GLY A O 1
ATOM 2157 N N . ALA A 1 280 ? -1.828 -14.353 20.815 1.00 52.72 280 ALA A N 1
ATOM 2158 C CA . ALA A 1 280 ? -1.725 -14.566 19.362 1.00 52.72 280 ALA A CA 1
ATOM 2159 C C . ALA A 1 280 ? -0.298 -14.961 18.957 1.00 52.72 280 ALA A C 1
ATOM 2161 O O . ALA A 1 280 ? 0.561 -14.112 18.755 1.00 52.72 280 ALA A O 1
ATOM 2162 N N . SER A 1 281 ? -0.031 -16.267 18.856 1.00 72.62 281 SER A N 1
ATOM 2163 C CA . SER A 1 281 ? 1.244 -16.787 18.349 1.00 72.62 281 SER A CA 1
ATOM 2164 C C . SER A 1 281 ? 1.167 -17.028 16.841 1.00 72.62 281 SER A C 1
ATOM 2166 O O . SER A 1 281 ? 0.277 -17.748 16.388 1.00 72.62 281 SER A O 1
ATOM 2168 N N . GLY A 1 282 ? 2.118 -16.500 16.072 1.00 90.06 282 GLY A N 1
ATOM 2169 C CA . GLY A 1 282 ? 2.205 -16.749 14.632 1.00 90.06 282 GLY A CA 1
ATOM 2170 C C . GLY A 1 282 ? 2.975 -15.657 13.900 1.00 90.06 282 GLY A C 1
ATOM 2171 O O . GLY A 1 282 ? 3.878 -15.039 14.474 1.00 90.06 282 GLY A O 1
ATOM 2172 N N . PHE A 1 283 ? 2.608 -15.413 12.645 1.00 96.81 283 PHE A N 1
ATOM 2173 C CA . PHE A 1 283 ? 3.199 -14.358 11.822 1.00 96.81 283 PHE A CA 1
ATOM 2174 C C . PHE A 1 283 ? 2.150 -13.291 11.485 1.00 96.81 283 PHE A C 1
ATOM 2176 O O . PHE A 1 283 ? 0.952 -13.582 11.430 1.00 96.81 283 PHE A O 1
ATOM 2183 N N . ALA A 1 284 ? 2.603 -12.059 11.289 1.00 97.38 284 ALA A N 1
ATOM 2184 C CA . ALA A 1 284 ? 1.847 -10.953 10.718 1.00 97.38 284 ALA A CA 1
ATOM 2185 C C . ALA A 1 284 ? 2.570 -10.549 9.435 1.00 97.38 284 ALA A C 1
ATOM 2187 O O . ALA A 1 284 ? 3.662 -9.983 9.490 1.00 97.38 284 ALA A O 1
ATOM 2188 N N . VAL A 1 285 ? 2.002 -10.925 8.294 1.00 98.12 285 VAL A N 1
ATOM 2189 C CA . VAL A 1 285 ? 2.537 -10.551 6.989 1.00 98.12 285 VAL A CA 1
ATOM 2190 C C . VAL A 1 285 ? 2.019 -9.161 6.665 1.00 98.12 285 VAL A C 1
ATOM 2192 O O . VAL A 1 285 ? 0.809 -8.965 6.636 1.00 98.12 285 VAL A O 1
ATOM 2195 N N . ILE A 1 286 ? 2.924 -8.209 6.496 1.00 97.56 286 ILE A N 1
ATOM 2196 C CA . ILE A 1 286 ? 2.620 -6.808 6.250 1.00 97.56 286 ILE A CA 1
ATOM 2197 C C . ILE A 1 286 ? 3.051 -6.423 4.845 1.00 97.56 286 ILE A C 1
ATOM 2199 O O . ILE A 1 286 ? 4.031 -6.963 4.329 1.00 97.56 286 ILE A O 1
ATOM 2203 N N . ASP A 1 287 ? 2.316 -5.475 4.292 1.00 96.12 287 ASP A N 1
ATOM 2204 C CA . ASP A 1 287 ? 2.675 -4.745 3.087 1.00 96.12 287 ASP A CA 1
ATOM 2205 C C . ASP A 1 287 ? 2.098 -3.325 3.202 1.00 96.12 287 ASP A C 1
ATOM 2207 O O . ASP A 1 287 ? 1.015 -3.140 3.788 1.00 96.12 287 ASP A O 1
ATOM 2211 N N . VAL A 1 288 ? 2.840 -2.320 2.737 1.00 95.25 288 VAL A N 1
ATOM 2212 C CA . VAL A 1 288 ? 2.395 -0.922 2.708 1.00 95.25 288 VAL A CA 1
ATOM 2213 C C . VAL A 1 288 ? 2.585 -0.308 1.329 1.00 95.25 288 VAL A C 1
ATOM 2215 O O . VAL A 1 288 ? 3.655 -0.402 0.737 1.00 95.25 288 VAL A O 1
ATOM 2218 N N . GLU A 1 289 ? 1.587 0.457 0.894 1.00 92.31 289 GLU A N 1
ATOM 2219 C CA . GLU A 1 289 ? 1.753 1.399 -0.212 1.00 92.31 289 GLU A CA 1
ATOM 2220 C C . GLU A 1 289 ? 2.078 2.777 0.351 1.00 92.31 289 GLU A C 1
ATOM 2222 O O . GLU A 1 289 ? 1.547 3.190 1.394 1.00 92.31 289 GLU A O 1
ATOM 2227 N N . THR A 1 290 ? 2.936 3.519 -0.342 1.00 87.31 290 THR A N 1
ATOM 2228 C CA . THR A 1 290 ? 3.466 4.794 0.149 1.00 87.31 290 THR A CA 1
ATOM 2229 C C . THR A 1 290 ? 3.351 5.897 -0.896 1.00 87.31 290 THR A C 1
ATOM 2231 O O . THR A 1 290 ? 3.359 5.652 -2.098 1.00 87.31 290 THR A O 1
ATOM 2234 N N . SER A 1 291 ? 3.273 7.151 -0.441 1.00 75.38 291 SER A N 1
ATOM 2235 C CA . SER A 1 291 ? 3.209 8.326 -1.326 1.00 75.38 291 SER A CA 1
ATOM 2236 C C . SER A 1 291 ? 4.504 8.605 -2.100 1.00 75.38 291 SER A C 1
ATOM 2238 O O . SER A 1 291 ? 4.573 9.544 -2.889 1.00 75.38 291 SER A O 1
ATOM 2240 N N . GLY A 1 292 ? 5.546 7.828 -1.845 1.00 67.38 292 GLY A N 1
ATOM 2241 C CA . GLY A 1 292 ? 6.884 8.002 -2.380 1.00 67.38 292 GLY A CA 1
ATOM 2242 C C . GLY A 1 292 ? 7.853 7.098 -1.635 1.00 67.38 292 GLY A C 1
ATOM 2243 O O . GLY A 1 292 ? 7.443 6.218 -0.873 1.00 67.38 292 GLY A O 1
ATOM 2244 N N . LEU A 1 293 ? 9.147 7.295 -1.852 1.00 69.81 293 LEU A N 1
ATOM 2245 C CA . LEU A 1 293 ? 10.159 6.370 -1.359 1.00 69.81 293 LEU A CA 1
ATOM 2246 C C . LEU A 1 293 ? 10.794 6.811 -0.039 1.00 69.81 293 LEU A C 1
ATOM 2248 O O . LEU A 1 293 ? 11.486 5.987 0.547 1.00 69.81 293 LEU A O 1
ATOM 2252 N N . SER A 1 294 ? 10.625 8.043 0.455 1.00 69.81 294 SER A N 1
ATOM 2253 C CA . SER A 1 294 ? 11.330 8.575 1.636 1.00 69.81 294 SER A CA 1
ATOM 2254 C C . SER A 1 294 ? 10.440 8.628 2.884 1.00 69.81 294 SER A C 1
ATOM 2256 O O . SER A 1 294 ? 9.601 9.507 2.984 1.00 69.81 294 SER A O 1
ATOM 2258 N N . PRO A 1 295 ? 10.650 7.818 3.934 1.00 73.25 295 PRO A N 1
ATOM 2259 C CA . PRO A 1 295 ? 9.831 7.841 5.141 1.00 73.25 295 PRO A CA 1
ATOM 2260 C C . PRO A 1 295 ? 9.996 9.138 5.940 1.00 73.25 295 PRO A C 1
ATOM 2262 O O . PRO A 1 295 ? 9.238 9.336 6.880 1.00 73.25 295 PRO A O 1
ATOM 2265 N N . GLU A 1 296 ? 10.965 10.007 5.622 1.00 69.75 296 GLU A N 1
ATOM 2266 C CA . GLU A 1 296 ? 11.094 11.337 6.232 1.00 69.75 296 GLU A CA 1
ATOM 2267 C C . GLU A 1 296 ? 10.005 12.295 5.721 1.00 69.75 296 GLU A C 1
ATOM 2269 O O . GLU A 1 296 ? 9.385 13.004 6.523 1.00 69.75 296 GLU A O 1
ATOM 2274 N N . TYR A 1 297 ? 9.718 12.256 4.416 1.00 65.56 297 TYR A N 1
ATOM 2275 C CA . TYR A 1 297 ? 8.809 13.184 3.730 1.00 65.56 297 TYR A CA 1
ATOM 2276 C C . TYR A 1 297 ? 7.494 12.525 3.295 1.00 65.56 297 TYR A C 1
ATOM 2278 O O . TYR A 1 297 ? 6.431 13.137 3.389 1.00 65.56 297 TYR A O 1
ATOM 2286 N N . ASP A 1 298 ? 7.565 11.264 2.888 1.00 79.00 298 ASP A N 1
ATOM 2287 C CA . ASP A 1 298 ? 6.463 10.440 2.417 1.00 79.00 298 ASP A CA 1
ATOM 2288 C C . ASP A 1 298 ? 5.742 9.711 3.550 1.00 79.00 298 ASP A C 1
ATOM 2290 O O . ASP A 1 298 ? 6.218 9.566 4.689 1.00 79.00 298 ASP A O 1
ATOM 2294 N N . ARG A 1 299 ? 4.541 9.255 3.206 1.00 85.75 299 ARG A N 1
ATOM 2295 C CA . ARG A 1 299 ? 3.539 8.734 4.127 1.00 85.75 299 ARG A CA 1
ATOM 2296 C C . ARG A 1 299 ? 3.019 7.391 3.635 1.00 85.75 299 ARG A C 1
ATOM 2298 O O . ARG A 1 299 ? 2.979 7.134 2.434 1.00 85.75 299 ARG A O 1
ATOM 2305 N N . VAL A 1 300 ? 2.579 6.563 4.575 1.00 95.50 300 VAL A N 1
ATOM 2306 C CA . VAL A 1 300 ? 1.792 5.361 4.266 1.00 95.50 300 VAL A CA 1
ATOM 2307 C C . VAL A 1 300 ? 0.420 5.795 3.741 1.00 95.50 300 VAL A C 1
ATOM 2309 O O . VAL A 1 300 ? -0.229 6.633 4.368 1.00 95.50 300 VAL A O 1
ATOM 2312 N N . ILE A 1 301 ? -0.005 5.233 2.607 1.00 94.12 301 ILE A N 1
ATOM 2313 C CA . ILE A 1 301 ? -1.302 5.502 1.956 1.00 94.12 301 ILE A CA 1
ATOM 2314 C C . ILE A 1 301 ? -2.218 4.274 1.911 1.00 94.12 301 ILE A C 1
ATOM 2316 O O . ILE A 1 301 ? -3.428 4.409 1.741 1.00 94.12 301 ILE A O 1
ATOM 2320 N N . GLU A 1 302 ? -1.670 3.084 2.126 1.00 96.44 302 GLU A N 1
ATOM 2321 C CA . GLU A 1 302 ? -2.410 1.853 2.394 1.00 96.44 302 GLU A CA 1
ATOM 2322 C C . GLU A 1 302 ? -1.560 0.956 3.289 1.00 96.44 302 GLU A C 1
ATOM 2324 O O . GLU A 1 302 ? -0.337 0.933 3.174 1.00 96.44 302 GLU A O 1
ATOM 2329 N N . VAL A 1 303 ? -2.205 0.214 4.183 1.00 97.19 303 VAL A N 1
ATOM 2330 C CA . VAL A 1 303 ? -1.554 -0.832 4.972 1.00 97.19 303 VAL A CA 1
ATOM 2331 C C . VAL A 1 303 ? -2.389 -2.099 4.922 1.00 97.19 303 VAL A C 1
ATOM 2333 O O . VAL A 1 303 ? -3.617 -2.054 5.043 1.00 97.19 303 VAL A O 1
ATOM 2336 N N . ALA A 1 304 ? -1.721 -3.237 4.777 1.00 96.75 304 ALA A N 1
ATOM 2337 C CA . ALA A 1 304 ? -2.325 -4.550 4.904 1.00 96.75 304 ALA A CA 1
ATOM 2338 C C . ALA A 1 304 ? -1.603 -5.401 5.950 1.00 96.75 304 ALA A C 1
ATOM 2340 O O . ALA A 1 304 ? -0.392 -5.309 6.144 1.00 96.75 304 ALA A O 1
ATOM 2341 N N . VAL A 1 305 ? -2.375 -6.248 6.629 1.00 97.44 305 VAL A N 1
ATOM 2342 C CA . VAL A 1 305 ? -1.893 -7.259 7.565 1.00 97.44 305 VAL A CA 1
ATOM 2343 C C . VAL A 1 305 ? -2.633 -8.567 7.305 1.00 97.44 305 VAL A C 1
ATOM 2345 O O . VAL A 1 305 ? -3.840 -8.665 7.517 1.00 97.44 305 VAL A O 1
ATOM 2348 N N . VAL A 1 306 ? -1.894 -9.597 6.907 1.00 96.69 306 VAL A N 1
ATOM 2349 C CA . VAL A 1 306 ? -2.367 -10.981 6.820 1.00 96.69 306 VAL A CA 1
ATOM 2350 C C . VAL A 1 306 ? -1.781 -11.756 7.996 1.00 96.69 306 VAL A C 1
ATOM 2352 O O . VAL A 1 306 ? -0.591 -12.077 8.058 1.00 96.69 306 VAL A O 1
ATOM 2355 N N . ALA A 1 307 ? -2.626 -12.041 8.976 1.00 94.12 307 ALA A N 1
ATOM 2356 C CA . ALA A 1 307 ? -2.268 -12.799 10.159 1.00 94.12 307 ALA A CA 1
ATOM 2357 C C . ALA A 1 307 ? -2.299 -14.300 9.854 1.00 94.12 307 ALA A C 1
ATOM 2359 O O . ALA A 1 307 ? -3.265 -14.828 9.304 1.00 94.12 307 ALA A O 1
ATOM 2360 N N . THR A 1 308 ? -1.252 -15.014 10.270 1.00 91.94 308 THR A N 1
ATOM 2361 C CA . THR A 1 308 ? -1.152 -16.471 10.114 1.00 91.94 308 THR A CA 1
ATOM 2362 C C . THR A 1 308 ? -0.872 -17.180 11.438 1.00 91.94 308 THR A C 1
ATOM 2364 O O . THR A 1 308 ? -0.390 -16.563 12.392 1.00 91.94 308 THR A O 1
ATOM 2367 N N . ASP A 1 309 ? -1.186 -18.473 11.511 1.00 85.94 309 ASP A N 1
ATOM 2368 C CA . ASP A 1 309 ? -0.738 -19.358 12.590 1.00 85.94 309 ASP A CA 1
ATOM 2369 C C . ASP A 1 309 ? 0.777 -19.659 12.495 1.00 85.94 309 ASP A C 1
ATOM 2371 O O . ASP A 1 309 ? 1.479 -19.213 11.587 1.00 85.94 309 ASP A O 1
ATOM 2375 N N . SER A 1 310 ? 1.319 -20.445 13.427 1.00 85.44 310 SER A N 1
ATOM 2376 C CA . SER A 1 310 ? 2.743 -20.824 13.430 1.00 85.44 310 SER A CA 1
ATOM 2377 C C . SER A 1 310 ? 3.176 -21.732 12.266 1.00 85.44 310 SER A C 1
ATOM 2379 O O . SER A 1 310 ? 4.376 -21.929 12.064 1.00 85.44 310 SER A O 1
ATOM 2381 N N . ASN A 1 311 ? 2.230 -22.263 11.486 1.00 81.38 311 ASN A N 1
ATOM 2382 C CA . ASN A 1 311 ? 2.477 -23.057 10.283 1.00 81.38 311 ASN A CA 1
ATOM 2383 C C . ASN A 1 311 ? 2.318 -22.233 8.990 1.00 81.38 311 ASN A C 1
ATOM 2385 O O . ASN A 1 311 ? 2.513 -22.772 7.900 1.00 81.38 311 ASN A O 1
ATOM 2389 N N . GLY A 1 312 ? 1.984 -20.943 9.095 1.00 83.81 312 GLY A N 1
ATOM 2390 C CA . GLY A 1 312 ? 1.767 -20.051 7.958 1.00 83.81 312 GLY A CA 1
ATOM 2391 C C . GLY A 1 312 ? 0.362 -20.131 7.356 1.00 83.81 312 GLY A C 1
ATOM 2392 O O . GLY A 1 312 ? 0.156 -19.649 6.245 1.00 83.81 312 GLY A O 1
ATOM 2393 N N . ASN A 1 313 ? -0.618 -20.737 8.034 1.00 83.44 313 ASN A N 1
ATOM 2394 C CA . ASN A 1 313 ? -2.008 -20.703 7.575 1.00 83.44 313 ASN A CA 1
ATOM 2395 C C . ASN A 1 313 ? -2.653 -19.370 7.930 1.00 83.44 313 ASN A C 1
ATOM 2397 O O . ASN A 1 313 ? -2.600 -18.968 9.087 1.00 83.44 313 ASN A O 1
ATOM 2401 N N . VAL A 1 314 ? -3.286 -18.717 6.955 1.00 87.56 314 VAL A N 1
ATOM 2402 C CA . VAL A 1 314 ? -4.035 -17.471 7.167 1.00 87.56 314 VAL A CA 1
ATOM 2403 C C . VAL A 1 314 ? -5.176 -17.709 8.157 1.00 87.56 314 VAL A C 1
ATOM 2405 O O . VAL A 1 314 ? -5.948 -18.654 7.998 1.00 87.56 314 VAL A O 1
ATOM 2408 N N . VAL A 1 315 ? -5.251 -16.861 9.182 1.00 87.44 315 VAL A N 1
ATOM 2409 C CA . VAL A 1 315 ? -6.295 -16.887 10.219 1.00 87.44 315 VAL A CA 1
ATOM 2410 C C . VAL A 1 315 ? -7.115 -15.604 10.258 1.00 87.44 315 VAL A C 1
ATOM 2412 O O . VAL A 1 315 ? -8.231 -15.629 10.763 1.00 87.44 315 VAL A O 1
ATOM 2415 N N . ASP A 1 316 ? -6.564 -14.500 9.756 1.00 88.50 316 ASP A N 1
ATOM 2416 C CA . ASP A 1 316 ? -7.214 -13.195 9.738 1.00 88.50 316 ASP A CA 1
ATOM 2417 C C . ASP A 1 316 ? -6.530 -12.286 8.705 1.00 88.50 316 ASP A C 1
ATOM 2419 O O . ASP A 1 316 ? -5.344 -12.449 8.407 1.00 88.50 316 ASP A O 1
ATOM 2423 N N . GLU A 1 317 ? -7.283 -11.343 8.153 1.00 90.12 317 GLU A N 1
ATOM 2424 C CA . GLU A 1 317 ? -6.831 -10.410 7.125 1.00 90.12 317 GLU A CA 1
ATOM 2425 C C . GLU A 1 317 ? -7.434 -9.037 7.381 1.00 90.12 317 GLU A C 1
ATOM 2427 O O . GLU A 1 317 ? -8.620 -8.897 7.680 1.00 90.12 317 GLU A O 1
ATOM 2432 N N . TRP A 1 318 ? -6.614 -8.007 7.229 1.00 93.56 318 TRP A N 1
ATOM 2433 C CA . TRP A 1 318 ? -7.043 -6.634 7.409 1.00 93.56 318 TRP A CA 1
ATOM 2434 C C . TRP A 1 318 ? -6.291 -5.714 6.477 1.00 93.56 318 TRP A C 1
ATOM 2436 O O . TRP A 1 318 ? -5.096 -5.876 6.249 1.00 93.56 318 TRP A O 1
ATOM 2446 N N . THR A 1 319 ? -7.002 -4.735 5.944 1.00 94.88 319 THR A N 1
ATOM 2447 C CA . THR A 1 319 ? -6.419 -3.690 5.121 1.00 94.88 319 THR A CA 1
ATOM 2448 C C . THR A 1 319 ? -7.203 -2.407 5.303 1.00 94.88 319 THR A C 1
ATOM 2450 O O . THR A 1 319 ? -8.409 -2.433 5.561 1.00 94.88 319 THR A O 1
ATOM 2453 N N . THR A 1 320 ? -6.516 -1.282 5.172 1.00 95.19 320 THR A N 1
ATOM 2454 C CA . THR A 1 320 ? -7.153 0.022 5.082 1.00 95.19 320 THR A CA 1
ATOM 2455 C C . THR A 1 320 ? -6.295 0.956 4.246 1.00 95.19 320 THR A C 1
ATOM 2457 O O . THR A 1 320 ? -5.070 0.986 4.385 1.00 95.19 320 THR A O 1
ATOM 2460 N N . LEU A 1 321 ? -6.953 1.784 3.439 1.00 96.06 321 LEU A N 1
ATOM 2461 C CA . LEU A 1 321 ? -6.365 3.030 2.975 1.00 96.06 321 LEU A CA 1
ATOM 2462 C C . LEU A 1 321 ? -6.049 3.919 4.181 1.00 96.06 321 LEU A C 1
ATOM 2464 O O . LEU A 1 321 ? -6.724 3.851 5.216 1.00 96.06 321 LEU A O 1
ATOM 2468 N N . VAL A 1 322 ? -5.032 4.758 4.028 1.00 96.06 322 VAL A N 1
ATOM 2469 C CA . VAL A 1 322 ? -4.550 5.682 5.051 1.00 96.06 322 VAL A CA 1
ATOM 2470 C C . VAL A 1 322 ? -4.468 7.071 4.443 1.00 96.06 322 VAL A C 1
ATOM 2472 O O . VAL A 1 322 ? -3.899 7.255 3.372 1.00 96.06 322 VAL A O 1
ATOM 2475 N N . ASN A 1 323 ? -5.038 8.064 5.119 1.00 93.19 323 ASN A N 1
ATOM 2476 C CA . ASN A 1 323 ? -4.900 9.450 4.699 1.00 93.19 323 ASN A CA 1
ATOM 2477 C C . ASN A 1 323 ? -3.476 9.946 5.019 1.00 93.19 323 ASN A C 1
ATOM 2479 O O . ASN A 1 323 ? -3.139 10.061 6.205 1.00 93.19 323 ASN A O 1
ATOM 2483 N N . PRO A 1 324 ? -2.646 10.276 4.007 1.00 84.50 324 PRO A N 1
ATOM 2484 C CA . PRO A 1 324 ? -1.282 10.754 4.225 1.00 84.50 324 PRO A CA 1
ATOM 2485 C C . PRO A 1 324 ? -1.229 12.206 4.718 1.00 84.50 324 PRO A C 1
ATOM 2487 O O . PRO A 1 324 ? -0.151 12.723 4.995 1.00 84.50 324 PRO A O 1
ATOM 2490 N N . GLU A 1 325 ? -2.366 12.903 4.803 1.00 81.12 325 GLU A N 1
ATOM 2491 C CA . GLU A 1 325 ? -2.442 14.343 5.079 1.00 81.12 325 GLU A CA 1
ATOM 2492 C C . GLU A 1 325 ? -1.580 15.159 4.093 1.00 81.12 325 GLU A C 1
ATOM 2494 O O . GLU A 1 325 ? -0.987 16.180 4.441 1.00 81.12 325 GLU A O 1
ATOM 2499 N N . GLY A 1 326 ? -1.495 14.681 2.847 1.00 64.88 326 GLY A N 1
ATOM 2500 C CA . GLY A 1 326 ? -0.558 15.157 1.837 1.00 64.88 326 GLY A CA 1
ATOM 2501 C C . GLY A 1 326 ? -0.789 14.521 0.459 1.00 64.88 326 GLY A C 1
ATOM 2502 O O . GLY A 1 326 ? -1.834 13.908 0.230 1.00 64.88 326 GLY A O 1
ATOM 2503 N N . PRO A 1 327 ? 0.147 14.694 -0.490 1.00 62.56 327 PRO A N 1
ATOM 2504 C CA . PRO A 1 327 ? 0.057 14.064 -1.804 1.00 62.56 327 PRO A CA 1
ATOM 2505 C C . PRO A 1 327 ? 0.118 12.533 -1.697 1.00 62.56 327 PRO A C 1
ATOM 2507 O O . PRO A 1 327 ? 0.783 11.994 -0.819 1.00 62.56 327 PRO A O 1
ATOM 2510 N N . VAL A 1 328 ? -0.552 11.837 -2.620 1.00 66.06 328 VAL A N 1
ATOM 2511 C CA . VAL A 1 328 ? -0.556 10.361 -2.696 1.00 66.06 328 VAL A CA 1
ATOM 2512 C C . VAL A 1 328 ? 0.565 9.778 -3.548 1.00 66.06 328 VAL A C 1
ATOM 2514 O O . VAL A 1 328 ? 0.655 8.567 -3.646 1.00 66.06 328 VAL A O 1
ATOM 2517 N N . GLY A 1 329 ? 1.411 10.602 -4.168 1.00 65.69 329 GLY A N 1
ATOM 2518 C CA . GLY A 1 329 ? 2.533 10.099 -4.961 1.00 65.69 329 GLY A CA 1
ATOM 2519 C C . GLY A 1 329 ? 2.187 9.621 -6.368 1.00 65.69 329 GLY A C 1
ATOM 2520 O O . GLY A 1 329 ? 1.274 10.139 -7.020 1.00 65.69 329 GLY A O 1
ATOM 2521 N N . LYS A 1 330 ? 2.976 8.655 -6.857 1.00 63.09 330 LYS A N 1
ATOM 2522 C CA . LYS A 1 330 ? 2.883 8.079 -8.207 1.00 63.09 330 LYS A CA 1
ATOM 2523 C C . LYS A 1 330 ? 1.684 7.125 -8.316 1.00 63.09 330 LYS A C 1
ATOM 2525 O O . LYS A 1 330 ? 1.847 5.911 -8.397 1.00 63.09 330 LYS A O 1
ATOM 2530 N N . THR A 1 331 ? 0.476 7.680 -8.448 1.00 61.31 331 THR A N 1
ATOM 2531 C CA . THR A 1 331 ? -0.774 6.913 -8.638 1.00 61.31 331 THR A CA 1
ATOM 2532 C C . THR A 1 331 ? -0.716 5.888 -9.781 1.00 61.31 331 THR A C 1
ATOM 2534 O O . THR A 1 331 ? -1.447 4.906 -9.742 1.00 61.31 331 THR A O 1
ATOM 2537 N N . SER A 1 332 ? 0.145 6.052 -10.791 1.00 51.22 332 SER A N 1
ATOM 2538 C CA . SER A 1 332 ? 0.331 5.052 -11.856 1.00 51.22 332 SER A CA 1
ATOM 2539 C C . SER A 1 332 ? 0.841 3.694 -11.360 1.00 51.22 332 SER A C 1
ATOM 2541 O O . SER A 1 332 ? 0.577 2.692 -12.019 1.00 51.22 332 SER A O 1
ATOM 2543 N N . LEU A 1 333 ? 1.550 3.663 -10.227 1.00 60.72 333 LEU A N 1
ATOM 2544 C CA . LEU A 1 333 ? 2.115 2.454 -9.633 1.00 60.72 333 LEU A CA 1
ATOM 2545 C C . LEU A 1 333 ? 1.073 1.740 -8.761 1.00 60.72 333 LEU A C 1
ATOM 2547 O O . LEU A 1 333 ? 0.578 0.675 -9.118 1.00 60.72 333 LEU A O 1
ATOM 2551 N N . HIS A 1 334 ? 0.676 2.387 -7.666 1.00 70.69 334 HIS A N 1
ATOM 2552 C CA . HIS A 1 334 ? -0.193 1.810 -6.637 1.00 70.69 334 HIS A CA 1
ATOM 2553 C C . HIS A 1 334 ? -1.693 1.998 -6.916 1.00 70.69 334 HIS A C 1
ATOM 2555 O O . HIS A 1 334 ? -2.525 1.433 -6.218 1.00 70.69 334 HIS A O 1
ATOM 2561 N N . ARG A 1 335 ? -2.082 2.786 -7.929 1.00 73.38 335 ARG A N 1
ATOM 2562 C CA . ARG A 1 335 ? -3.484 3.047 -8.343 1.00 73.38 335 ARG A CA 1
ATOM 2563 C C . ARG A 1 335 ? -4.380 3.716 -7.294 1.00 73.38 335 ARG A C 1
ATOM 2565 O O . ARG A 1 335 ? -5.588 3.788 -7.490 1.00 73.38 335 ARG A O 1
ATOM 2572 N N . ILE A 1 336 ? -3.795 4.257 -6.226 1.00 75.31 336 ILE A N 1
ATOM 2573 C CA . ILE A 1 336 ? -4.510 5.022 -5.193 1.00 75.31 336 ILE A CA 1
ATOM 2574 C C . ILE A 1 336 ? -4.494 6.505 -5.572 1.00 75.31 336 ILE A C 1
ATOM 2576 O O . ILE A 1 336 ? -3.433 7.107 -5.768 1.00 75.31 336 ILE A O 1
ATOM 2580 N N . THR A 1 337 ? -5.675 7.104 -5.676 1.00 73.25 337 THR A N 1
ATOM 2581 C CA . THR A 1 337 ? -5.853 8.531 -5.951 1.00 73.25 337 THR A CA 1
ATOM 2582 C C . THR A 1 337 ? -5.984 9.337 -4.656 1.00 73.25 337 THR A C 1
ATOM 2584 O O . THR A 1 337 ? -6.299 8.814 -3.587 1.00 73.25 337 THR A O 1
ATOM 2587 N N . ALA A 1 338 ? -5.805 10.658 -4.746 1.00 67.88 338 ALA A N 1
ATOM 2588 C CA . ALA A 1 338 ? -6.043 11.555 -3.612 1.00 67.88 338 ALA A CA 1
ATOM 2589 C C . ALA A 1 338 ? -7.497 11.502 -3.102 1.00 67.88 338 ALA A C 1
ATOM 2591 O O . ALA A 1 338 ? -7.737 11.748 -1.922 1.00 67.88 338 ALA A O 1
ATOM 2592 N N . ALA A 1 339 ? -8.460 11.171 -3.971 1.00 71.00 339 ALA A N 1
ATOM 2593 C CA . ALA A 1 339 ? -9.860 11.013 -3.590 1.00 71.00 339 ALA A CA 1
ATOM 2594 C C . ALA A 1 339 ? -10.078 9.746 -2.750 1.00 71.00 339 ALA A C 1
ATOM 2596 O O . ALA A 1 339 ? -10.826 9.779 -1.774 1.00 71.00 339 ALA A O 1
ATOM 2597 N N . ASP A 1 340 ? -9.372 8.658 -3.069 1.00 78.19 340 ASP A N 1
ATOM 2598 C CA . ASP A 1 340 ? -9.497 7.384 -2.354 1.00 78.19 340 ASP A CA 1
ATOM 2599 C C . ASP A 1 340 ? -9.057 7.496 -0.892 1.00 78.19 340 ASP A C 1
ATOM 2601 O O . ASP A 1 340 ? -9.634 6.851 -0.019 1.00 78.19 340 ASP A O 1
ATOM 2605 N N . VAL A 1 341 ? -8.081 8.354 -0.593 1.00 84.50 341 VAL A N 1
ATOM 2606 C CA . VAL A 1 341 ? -7.555 8.531 0.770 1.00 84.50 341 VAL A CA 1
ATOM 2607 C C . VAL A 1 341 ? -8.164 9.715 1.525 1.00 84.50 341 VAL A C 1
ATOM 2609 O O . VAL A 1 341 ? -7.873 9.894 2.705 1.00 84.50 341 VAL A O 1
ATOM 2612 N N . ALA A 1 342 ? -9.006 10.535 0.888 1.00 79.25 342 ALA A N 1
ATOM 2613 C CA . ALA A 1 342 ? -9.473 11.801 1.464 1.00 79.25 342 ALA A CA 1
ATOM 2614 C C . ALA A 1 342 ? -10.262 11.622 2.777 1.00 79.25 342 ALA A C 1
ATOM 2616 O O . ALA A 1 342 ? -10.056 12.363 3.738 1.00 79.25 342 ALA A O 1
ATOM 2617 N N . ASP A 1 343 ? -11.139 10.623 2.827 1.00 85.88 343 ASP A N 1
ATOM 2618 C CA . ASP A 1 343 ? -11.940 10.198 3.983 1.00 85.88 343 ASP A CA 1
ATOM 2619 C C . ASP A 1 343 ? -11.431 8.887 4.609 1.00 85.88 343 ASP A C 1
ATOM 2621 O O . ASP A 1 343 ? -12.090 8.323 5.482 1.00 85.88 343 ASP A O 1
ATOM 2625 N N . ALA A 1 344 ? -10.260 8.401 4.183 1.00 91.75 344 ALA A N 1
ATOM 2626 C CA . ALA A 1 344 ? -9.587 7.298 4.857 1.00 91.75 344 ALA A CA 1
ATOM 2627 C C . ALA A 1 344 ? -9.135 7.722 6.271 1.00 91.75 344 ALA A C 1
ATOM 2629 O O . ALA A 1 344 ? -8.861 8.906 6.505 1.00 91.75 344 ALA A O 1
ATOM 2630 N N . PRO A 1 345 ? -9.031 6.781 7.227 1.00 93.69 345 PRO A N 1
ATOM 2631 C CA . PRO A 1 345 ? -8.482 7.087 8.544 1.00 93.69 345 PRO A CA 1
ATOM 2632 C C . PRO A 1 345 ? -7.020 7.543 8.438 1.00 93.69 345 PRO A C 1
ATOM 2634 O O . PRO A 1 345 ? -6.279 7.121 7.548 1.00 93.69 345 PRO A O 1
ATOM 2637 N N . ARG A 1 346 ? -6.577 8.403 9.354 1.00 93.94 346 ARG A N 1
ATOM 2638 C CA . ARG A 1 346 ? -5.162 8.791 9.458 1.00 93.94 346 ARG A CA 1
ATOM 2639 C C . ARG A 1 346 ? -4.382 7.692 10.157 1.00 93.94 346 ARG A C 1
ATOM 2641 O O . ARG A 1 346 ? -4.946 6.894 10.905 1.00 93.94 346 ARG A O 1
ATOM 2648 N N . PHE A 1 347 ? -3.057 7.718 10.037 1.00 94.38 347 PHE A N 1
ATOM 2649 C CA . PHE A 1 347 ? -2.226 6.758 10.762 1.00 94.38 347 PHE A CA 1
ATOM 2650 C C . PHE A 1 347 ? -2.454 6.800 12.288 1.00 94.38 347 PHE A C 1
ATOM 2652 O O . PHE A 1 347 ? -2.514 5.764 12.944 1.00 94.38 347 PHE A O 1
ATOM 2659 N N . THR A 1 348 ? -2.640 7.992 12.864 1.00 92.06 348 THR A N 1
ATOM 2660 C CA . THR A 1 348 ? -2.932 8.159 14.300 1.00 92.06 348 THR A CA 1
ATOM 2661 C C . THR A 1 348 ? -4.243 7.518 14.730 1.00 92.06 348 THR A C 1
ATOM 2663 O O . THR A 1 348 ? -4.372 7.147 15.893 1.00 92.06 348 THR A O 1
ATOM 2666 N N . ASP A 1 349 ? -5.197 7.385 13.810 1.00 91.56 349 ASP A N 1
ATOM 2667 C CA . ASP A 1 349 ? -6.475 6.745 14.090 1.00 91.56 349 ASP A CA 1
ATOM 2668 C C . ASP A 1 349 ? -6.275 5.222 14.133 1.00 91.56 349 ASP A C 1
ATOM 2670 O O . ASP A 1 349 ? -6.745 4.566 15.059 1.00 91.56 349 ASP A O 1
ATOM 2674 N N . ILE A 1 350 ? -5.499 4.664 13.189 1.00 93.62 350 ILE A N 1
ATOM 2675 C CA . ILE A 1 350 ? -5.319 3.209 13.015 1.00 93.62 350 ILE A CA 1
ATOM 2676 C C . ILE A 1 350 ? -4.238 2.578 13.901 1.00 93.62 350 ILE A C 1
ATOM 2678 O O . ILE A 1 350 ? -4.210 1.357 14.036 1.00 93.62 350 ILE A O 1
ATOM 2682 N N . VAL A 1 351 ? -3.328 3.360 14.492 1.00 92.31 351 VAL A N 1
ATOM 2683 C CA . VAL A 1 351 ? -2.112 2.831 15.146 1.00 92.31 351 VAL A CA 1
ATOM 2684 C C . VAL A 1 351 ? -2.396 1.861 16.301 1.00 92.31 351 VAL A C 1
ATOM 2686 O O . VAL A 1 351 ? -1.619 0.931 16.525 1.00 92.31 351 VAL A O 1
ATOM 2689 N N . GLY A 1 352 ? -3.511 2.036 17.018 1.00 89.44 352 GLY A N 1
ATOM 2690 C CA . GLY A 1 352 ? -3.949 1.113 18.071 1.00 89.44 352 GLY A CA 1
ATOM 2691 C C . GLY A 1 352 ? -4.379 -0.250 17.518 1.00 89.44 352 GLY A C 1
ATOM 2692 O O . GLY A 1 352 ? -3.888 -1.284 17.971 1.00 89.44 352 GLY A O 1
ATOM 2693 N N . GLU A 1 353 ? -5.228 -0.249 16.488 1.00 89.19 353 GLU A N 1
ATOM 2694 C CA . GLU A 1 353 ? -5.688 -1.463 15.795 1.00 89.19 353 GLU A CA 1
ATOM 2695 C C . GLU A 1 353 ? -4.528 -2.181 15.093 1.00 89.19 353 GLU A C 1
ATOM 2697 O O . GLU A 1 353 ? -4.355 -3.393 15.234 1.00 89.19 353 GLU A O 1
ATOM 2702 N N . LEU A 1 354 ? -3.670 -1.428 14.398 1.00 92.50 354 LEU A N 1
ATOM 2703 C CA . LEU A 1 354 ? -2.473 -1.970 13.763 1.00 92.50 354 LEU A CA 1
ATOM 2704 C C . LEU A 1 354 ? -1.569 -2.636 14.807 1.00 92.50 354 LEU A C 1
ATOM 2706 O O . LEU A 1 354 ? -1.144 -3.772 14.623 1.00 92.50 354 LEU A O 1
ATOM 2710 N N . THR A 1 355 ? -1.330 -1.980 15.944 1.00 91.56 355 THR A N 1
ATOM 2711 C CA . THR A 1 355 ? -0.518 -2.538 17.032 1.00 91.56 355 THR A CA 1
ATOM 2712 C C . THR A 1 355 ? -1.100 -3.847 17.563 1.00 91.56 355 THR A C 1
ATOM 2714 O O . THR A 1 355 ? -0.345 -4.796 17.755 1.00 91.56 355 THR A O 1
ATOM 2717 N N . LEU A 1 356 ? -2.421 -3.947 17.740 1.00 87.44 356 LEU A N 1
ATOM 2718 C CA . LEU A 1 356 ? -3.075 -5.190 18.165 1.00 87.44 356 LEU A CA 1
ATOM 2719 C C . LEU A 1 356 ? -2.836 -6.339 17.174 1.00 87.44 356 LEU A C 1
ATOM 2721 O O . LEU A 1 356 ? -2.602 -7.477 17.582 1.00 87.44 356 LEU A O 1
ATOM 2725 N N . ARG A 1 357 ? -2.846 -6.040 15.873 1.00 90.19 357 ARG A N 1
ATOM 2726 C CA . ARG A 1 357 ? -2.622 -7.032 14.813 1.00 90.19 357 ARG A CA 1
ATOM 2727 C C . ARG A 1 357 ? -1.165 -7.464 14.685 1.00 90.19 357 ARG A C 1
ATOM 2729 O O . ARG A 1 357 ? -0.912 -8.592 14.267 1.00 90.19 357 ARG A O 1
ATOM 2736 N N . LEU A 1 358 ? -0.215 -6.601 15.044 1.00 92.88 358 LEU A N 1
ATOM 2737 C CA . LEU A 1 358 ? 1.222 -6.894 14.992 1.00 92.88 358 LEU A CA 1
ATOM 2738 C C . LEU A 1 358 ? 1.758 -7.500 16.301 1.00 92.88 358 LEU A C 1
ATOM 2740 O O . LEU A 1 358 ? 2.730 -8.261 16.280 1.00 92.88 358 LEU A O 1
ATOM 2744 N N . ALA A 1 359 ? 1.141 -7.180 17.441 1.00 90.31 359 ALA A N 1
ATOM 2745 C CA . ALA A 1 359 ? 1.631 -7.570 18.755 1.00 90.31 359 ALA A CA 1
ATOM 2746 C C . ALA A 1 359 ? 1.709 -9.094 18.930 1.00 90.31 359 ALA A C 1
ATOM 2748 O O . ALA A 1 359 ? 0.791 -9.844 18.600 1.00 90.31 359 ALA A O 1
ATOM 2749 N N . GLY A 1 360 ? 2.842 -9.557 19.464 1.00 87.06 360 GLY A N 1
ATOM 2750 C CA . GLY A 1 360 ? 3.109 -10.975 19.720 1.00 87.06 360 GLY A CA 1
ATOM 2751 C C . GLY A 1 360 ? 3.401 -11.838 18.483 1.00 87.06 360 GLY A C 1
ATOM 2752 O O . GLY A 1 360 ? 3.628 -13.041 18.632 1.00 87.06 360 GLY A O 1
ATOM 2753 N N . ARG A 1 361 ? 3.445 -11.255 17.277 1.00 93.94 361 ARG A N 1
ATOM 2754 C CA . ARG A 1 361 ? 3.679 -11.969 16.011 1.00 93.94 361 ARG A CA 1
ATOM 2755 C C . ARG A 1 361 ? 5.015 -11.601 15.374 1.00 93.94 361 ARG A C 1
ATOM 2757 O O . ARG A 1 361 ? 5.538 -10.505 15.554 1.00 93.94 361 ARG A O 1
ATOM 2764 N N . VAL A 1 362 ? 5.569 -12.535 14.605 1.00 96.62 362 VAL A N 1
ATOM 2765 C CA . VAL A 1 362 ? 6.739 -12.266 13.754 1.00 96.62 362 VAL A CA 1
ATOM 2766 C C . VAL A 1 362 ? 6.288 -11.425 12.571 1.00 96.62 362 VAL A C 1
ATOM 2768 O O . VAL A 1 362 ? 5.349 -11.813 11.879 1.00 96.62 362 VAL A O 1
ATOM 2771 N N . ILE A 1 363 ? 6.971 -10.315 12.314 1.00 97.44 363 ILE A N 1
ATOM 2772 C CA . ILE A 1 363 ? 6.644 -9.438 11.191 1.00 97.44 363 ILE A CA 1
ATOM 2773 C C . ILE A 1 363 ? 7.254 -9.999 9.916 1.00 97.44 363 ILE A C 1
ATOM 2775 O O . ILE A 1 363 ? 8.452 -10.268 9.859 1.00 97.44 363 ILE A O 1
ATOM 2779 N N . VAL A 1 364 ? 6.441 -10.199 8.892 1.00 97.75 364 VAL A N 1
ATOM 2780 C CA . VAL A 1 364 ? 6.877 -10.786 7.626 1.00 97.75 364 VAL A CA 1
ATOM 2781 C C . VAL A 1 364 ? 6.544 -9.836 6.494 1.00 97.75 364 VAL A C 1
ATOM 2783 O O . VAL A 1 364 ? 5.483 -9.243 6.506 1.00 97.75 364 VAL A O 1
ATOM 2786 N N . GLY A 1 365 ? 7.419 -9.714 5.508 1.00 94.88 365 GLY A N 1
ATOM 2787 C CA . GLY A 1 365 ? 7.155 -8.932 4.300 1.00 94.88 365 GLY A CA 1
ATOM 2788 C C . GLY A 1 365 ? 8.077 -9.368 3.169 1.00 94.88 365 GLY A C 1
ATOM 2789 O O . GLY A 1 365 ? 9.080 -10.066 3.402 1.00 94.88 365 GLY A O 1
ATOM 2790 N N . HIS A 1 366 ? 7.749 -8.974 1.945 1.00 87.94 366 HIS A N 1
ATOM 2791 C CA . HIS A 1 366 ? 8.629 -9.142 0.798 1.00 87.94 366 HIS A CA 1
ATOM 2792 C C . HIS A 1 366 ? 9.453 -7.865 0.641 1.00 87.94 366 HIS A C 1
ATOM 2794 O O . HIS A 1 366 ? 8.920 -6.825 0.308 1.00 87.94 366 HIS A O 1
ATOM 2800 N N . ASN A 1 367 ? 10.746 -7.928 0.971 1.00 83.25 367 ASN A N 1
ATOM 2801 C CA . ASN A 1 367 ? 11.567 -6.739 1.241 1.00 83.25 367 ASN A CA 1
ATOM 2802 C C . ASN A 1 367 ? 11.113 -5.920 2.477 1.00 83.25 367 ASN A C 1
ATOM 2804 O O . ASN A 1 367 ? 11.231 -4.700 2.511 1.00 83.25 367 ASN A O 1
ATOM 2808 N N . VAL A 1 368 ? 10.717 -6.620 3.554 1.00 88.69 368 VAL A N 1
ATOM 2809 C CA . VAL A 1 368 ? 10.129 -6.077 4.809 1.00 88.69 368 VAL A CA 1
ATOM 2810 C C . VAL A 1 368 ? 10.850 -4.879 5.452 1.00 88.69 368 VAL A C 1
ATOM 2812 O O . VAL A 1 368 ? 10.290 -4.178 6.289 1.00 88.69 368 VAL A O 1
ATOM 2815 N N . GLN A 1 369 ? 12.124 -4.643 5.127 1.00 83.25 369 GLN A N 1
ATOM 2816 C CA . GLN A 1 369 ? 12.848 -3.469 5.624 1.00 83.25 369 GLN A CA 1
ATOM 2817 C C . GLN A 1 369 ? 12.253 -2.160 5.091 1.00 83.25 369 GLN A C 1
ATOM 2819 O O . GLN A 1 369 ? 12.303 -1.148 5.795 1.00 83.25 369 GLN A O 1
ATOM 2824 N N . PHE A 1 370 ? 11.690 -2.180 3.879 1.00 81.88 370 PHE A N 1
ATOM 2825 C CA . PHE A 1 370 ? 10.976 -1.044 3.317 1.00 81.88 370 PHE A CA 1
ATOM 2826 C C . PHE A 1 370 ? 9.718 -0.730 4.134 1.00 81.88 370 PHE A C 1
ATOM 2828 O O . PHE A 1 370 ? 9.580 0.389 4.610 1.00 81.88 370 PHE A O 1
ATOM 2835 N N . ASP A 1 371 ? 8.868 -1.711 4.420 1.00 92.12 371 ASP A N 1
ATOM 2836 C CA . ASP A 1 371 ? 7.654 -1.498 5.215 1.00 92.12 371 ASP A CA 1
ATOM 2837 C C . ASP A 1 371 ? 7.980 -1.007 6.629 1.00 92.12 371 ASP A C 1
ATOM 2839 O O . ASP A 1 371 ? 7.420 -0.030 7.134 1.00 92.12 371 ASP A O 1
ATOM 2843 N N . LEU A 1 372 ? 8.957 -1.655 7.273 1.00 91.81 372 LEU A N 1
ATOM 2844 C CA . LEU A 1 372 ? 9.331 -1.359 8.653 1.00 91.81 372 LEU A CA 1
ATOM 2845 C C . LEU A 1 372 ? 9.852 0.066 8.840 1.00 91.81 372 LEU A C 1
ATOM 2847 O O . LEU A 1 372 ? 9.616 0.646 9.901 1.00 91.81 372 LEU A O 1
ATOM 2851 N N . ARG A 1 373 ? 10.544 0.656 7.856 1.00 87.12 373 ARG A N 1
ATOM 2852 C CA . ARG A 1 373 ? 11.030 2.044 7.977 1.00 87.12 373 ARG A CA 1
ATOM 2853 C C . ARG A 1 373 ? 9.882 3.054 7.915 1.00 87.12 373 ARG A C 1
ATOM 2855 O O . ARG A 1 373 ? 9.907 4.033 8.659 1.00 87.12 373 ARG A O 1
ATOM 2862 N N . PHE A 1 374 ? 8.867 2.789 7.091 1.00 91.06 374 PHE A N 1
ATOM 2863 C CA . PHE A 1 374 ? 7.657 3.604 7.016 1.00 91.06 374 PHE A CA 1
ATOM 2864 C C . PHE A 1 374 ? 6.833 3.468 8.292 1.00 91.06 374 PHE A C 1
ATOM 2866 O O . PHE A 1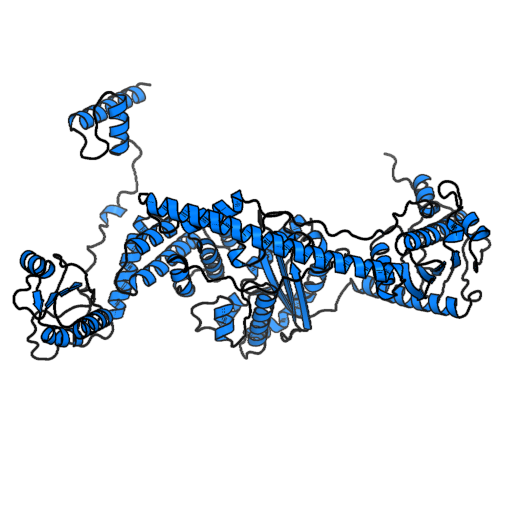 374 ? 6.463 4.480 8.883 1.00 91.06 374 PHE A O 1
ATOM 2873 N N . LEU A 1 375 ? 6.654 2.245 8.800 1.00 94.69 375 LEU A N 1
ATOM 2874 C CA . LEU A 1 375 ? 6.020 2.031 10.100 1.00 94.69 375 LEU A CA 1
ATOM 2875 C C . LEU A 1 375 ? 6.789 2.727 11.230 1.00 94.69 375 LEU A C 1
ATOM 2877 O O . LEU A 1 375 ? 6.180 3.397 12.058 1.00 94.69 375 LEU A O 1
ATOM 2881 N N . HIS A 1 376 ? 8.121 2.643 11.262 1.00 92.38 376 HIS A N 1
ATOM 2882 C CA . HIS A 1 376 ? 8.924 3.361 12.255 1.00 92.38 376 HIS A CA 1
ATOM 2883 C C . HIS A 1 376 ? 8.687 4.876 12.212 1.00 92.38 376 HIS A C 1
ATOM 2885 O O . HIS A 1 376 ? 8.520 5.491 13.269 1.00 92.38 376 HIS A O 1
ATOM 2891 N N . ALA A 1 377 ? 8.660 5.473 11.017 1.00 87.25 377 ALA A N 1
ATOM 2892 C CA . ALA A 1 377 ? 8.417 6.901 10.845 1.00 87.25 377 ALA A CA 1
ATOM 2893 C C . ALA A 1 377 ? 6.989 7.299 11.238 1.00 87.25 377 ALA A C 1
ATOM 2895 O O . ALA A 1 377 ? 6.807 8.276 11.963 1.00 87.25 377 ALA A O 1
ATOM 2896 N N . GLU A 1 378 ? 5.980 6.523 10.846 1.00 95.00 378 GLU A N 1
ATOM 2897 C CA . GLU A 1 378 ? 4.588 6.786 11.211 1.00 95.00 378 GLU A CA 1
ATOM 2898 C C . GLU A 1 378 ? 4.337 6.643 12.722 1.00 95.00 378 GLU A C 1
ATOM 2900 O O . GLU A 1 378 ? 3.713 7.516 13.331 1.00 95.00 378 GLU A O 1
ATOM 2905 N N . PHE A 1 379 ? 4.906 5.622 13.376 1.00 93.50 379 PHE A N 1
ATOM 2906 C CA . PHE A 1 379 ? 4.868 5.512 14.840 1.00 93.50 379 PHE A CA 1
ATOM 2907 C C . PHE A 1 379 ? 5.539 6.723 15.500 1.00 93.50 379 PHE A C 1
ATOM 2909 O O . PHE A 1 379 ? 4.980 7.300 16.434 1.00 93.50 379 PHE A O 1
ATOM 2916 N N . ALA A 1 380 ? 6.697 7.159 14.994 1.00 90.31 380 ALA A N 1
ATOM 2917 C CA . ALA A 1 380 ? 7.387 8.336 15.515 1.00 90.31 380 ALA A CA 1
ATOM 2918 C C . ALA A 1 380 ? 6.559 9.625 15.344 1.00 90.31 380 ALA A C 1
ATOM 2920 O O . ALA A 1 380 ? 6.479 10.422 16.282 1.00 90.31 380 ALA A O 1
ATOM 2921 N N . ARG A 1 381 ? 5.884 9.811 14.199 1.00 89.69 381 ARG A N 1
ATOM 2922 C CA . ARG A 1 381 ? 4.947 10.928 13.954 1.00 89.69 381 ARG A CA 1
ATOM 2923 C C . ARG A 1 381 ? 3.760 10.898 14.915 1.00 89.69 381 ARG A C 1
ATOM 2925 O O . ARG A 1 381 ? 3.378 11.942 15.443 1.00 89.69 381 ARG A O 1
ATOM 2932 N N . ALA A 1 382 ? 3.255 9.706 15.232 1.00 88.56 382 ALA A N 1
ATOM 2933 C CA . ALA A 1 382 ? 2.241 9.487 16.263 1.00 88.56 382 ALA A CA 1
ATOM 2934 C C . ALA A 1 382 ? 2.776 9.637 17.705 1.00 88.56 382 ALA A C 1
ATOM 2936 O O . ALA A 1 382 ? 2.034 9.429 18.662 1.00 88.56 382 ALA A O 1
ATOM 2937 N N . ARG A 1 383 ? 4.050 10.025 17.886 1.00 90.44 383 ARG A N 1
ATOM 2938 C CA . ARG A 1 383 ? 4.748 10.149 19.183 1.00 90.44 383 ARG A CA 1
ATOM 2939 C C . ARG A 1 383 ? 4.828 8.836 19.963 1.00 90.44 383 ARG A C 1
ATOM 2941 O O . ARG A 1 383 ? 4.927 8.834 21.190 1.00 90.44 383 ARG A O 1
ATOM 2948 N N . LEU A 1 384 ? 4.828 7.722 19.243 1.00 89.00 384 LEU A N 1
ATOM 2949 C CA . LEU A 1 384 ? 4.967 6.374 19.766 1.00 89.00 384 LEU A CA 1
ATOM 2950 C C . LEU A 1 384 ? 6.336 5.810 19.382 1.00 89.00 384 LEU A C 1
ATOM 2952 O O . LEU A 1 384 ? 6.955 6.201 18.393 1.00 89.00 384 LEU A O 1
ATOM 2956 N N . ARG A 1 385 ? 6.834 4.867 20.181 1.00 86.75 385 ARG A N 1
ATOM 2957 C CA . ARG A 1 385 ? 8.057 4.126 19.861 1.00 86.75 385 ARG A CA 1
ATOM 2958 C C . ARG A 1 385 ? 7.674 2.727 19.410 1.00 86.75 385 ARG A C 1
ATOM 2960 O O . ARG A 1 385 ? 7.150 1.959 20.211 1.00 86.75 385 ARG A O 1
ATOM 2967 N N . LEU A 1 386 ? 7.973 2.401 18.156 1.00 87.19 386 LEU A N 1
ATOM 2968 C CA . LEU A 1 386 ? 7.894 1.026 17.674 1.00 87.19 386 LEU A CA 1
ATOM 2969 C C . LEU A 1 386 ? 9.016 0.206 18.348 1.00 87.19 386 LEU A C 1
ATOM 2971 O O . LEU A 1 386 ? 10.173 0.653 18.331 1.00 87.19 386 LEU A O 1
ATOM 2975 N N . PRO A 1 387 ? 8.708 -0.933 18.999 1.00 87.88 387 PRO A N 1
ATOM 2976 C CA . PRO A 1 387 ? 9.719 -1.756 19.654 1.00 87.88 387 PRO A CA 1
ATOM 2977 C C . PRO A 1 387 ? 10.641 -2.418 18.623 1.00 87.88 387 PRO A C 1
ATOM 2979 O O . PRO A 1 387 ? 10.409 -2.354 17.420 1.00 87.88 387 PRO A O 1
ATOM 2982 N N . HIS A 1 388 ? 11.710 -3.069 19.085 1.00 87.19 388 HIS A N 1
ATOM 2983 C CA . HIS A 1 388 ? 12.530 -3.882 18.192 1.00 87.19 388 HIS A CA 1
ATOM 2984 C C . HIS A 1 388 ? 11.760 -5.148 17.794 1.00 87.19 388 HIS A C 1
ATOM 2986 O O . HIS A 1 388 ? 11.438 -5.975 18.648 1.00 87.19 388 HIS A O 1
ATOM 2992 N N . LEU A 1 389 ? 11.446 -5.275 16.505 1.00 91.25 389 LEU A N 1
ATOM 2993 C CA . LEU A 1 389 ? 10.566 -6.316 15.981 1.00 91.25 389 LEU A CA 1
ATOM 2994 C C . LEU A 1 389 ? 11.358 -7.543 15.529 1.00 91.25 389 LEU A C 1
ATOM 2996 O O . LEU A 1 389 ? 12.352 -7.430 14.810 1.00 91.25 389 LEU A O 1
ATOM 3000 N N . VAL A 1 390 ? 10.867 -8.730 15.887 1.00 93.81 390 VAL A N 1
ATOM 3001 C CA . VAL A 1 390 ? 11.316 -9.981 15.265 1.00 93.81 390 VAL A CA 1
ATOM 3002 C C . VAL A 1 390 ? 10.709 -10.030 13.867 1.00 93.81 390 VAL A C 1
ATOM 3004 O O . VAL A 1 390 ? 9.487 -10.097 13.736 1.00 93.81 390 VAL A O 1
ATOM 3007 N N . SER A 1 391 ? 11.548 -9.979 12.832 1.00 94.62 391 SER A N 1
ATOM 3008 C CA . SER A 1 391 ? 11.098 -9.935 11.439 1.00 94.62 391 SER A CA 1
ATOM 3009 C C . SER A 1 391 ? 11.713 -11.029 10.568 1.00 94.62 391 SER A C 1
ATOM 3011 O O . SER A 1 391 ? 12.803 -11.533 10.842 1.00 94.62 391 SER A O 1
ATOM 3013 N N . LEU A 1 392 ? 11.001 -11.396 9.502 1.00 94.62 392 LEU A N 1
ATOM 3014 C CA . LEU A 1 392 ? 11.434 -12.333 8.472 1.00 94.62 392 LEU A CA 1
ATOM 3015 C C . LEU A 1 392 ? 11.144 -11.735 7.091 1.00 94.62 392 LEU A C 1
ATOM 3017 O O . LEU A 1 392 ? 10.039 -11.291 6.808 1.00 94.62 392 LEU A O 1
ATOM 3021 N N . CYS A 1 393 ? 12.140 -11.745 6.209 1.00 93.31 393 CYS A N 1
ATOM 3022 C CA . CYS A 1 393 ? 12.029 -11.159 4.876 1.00 93.31 393 CYS A CA 1
ATOM 3023 C C . CYS A 1 393 ? 11.967 -12.267 3.821 1.00 93.31 393 CYS A C 1
ATOM 3025 O O . CYS A 1 393 ? 12.974 -12.938 3.585 1.00 93.31 393 CYS A O 1
ATOM 3027 N N . THR A 1 394 ? 10.817 -12.466 3.170 1.00 92.94 394 THR A N 1
ATOM 3028 C CA . THR A 1 394 ? 10.636 -13.568 2.201 1.00 92.94 394 THR A CA 1
ATOM 3029 C C . THR A 1 394 ? 11.541 -13.419 0.978 1.00 92.94 394 THR A C 1
ATOM 3031 O O . THR A 1 394 ? 11.991 -14.425 0.431 1.00 92.94 394 THR A O 1
ATOM 3034 N N . TYR A 1 395 ? 11.888 -12.183 0.611 1.00 86.75 395 TYR A N 1
ATOM 3035 C CA . TYR A 1 395 ? 12.912 -11.872 -0.383 1.00 86.75 395 TYR A CA 1
ATOM 3036 C C . TYR A 1 395 ? 14.281 -12.460 -0.010 1.00 86.75 395 TYR A C 1
ATOM 3038 O O . TYR A 1 395 ? 14.875 -13.224 -0.774 1.00 86.75 395 TYR A O 1
ATOM 3046 N N . ARG A 1 396 ? 14.776 -12.160 1.200 1.00 84.50 396 ARG A N 1
ATOM 3047 C CA . ARG A 1 396 ? 16.070 -12.674 1.681 1.00 84.50 396 ARG A CA 1
ATOM 3048 C C . ARG A 1 396 ? 16.050 -14.191 1.761 1.00 84.50 396 ARG A C 1
ATOM 3050 O O . ARG A 1 396 ? 16.967 -14.840 1.271 1.00 84.50 396 ARG A O 1
ATOM 3057 N N . GLU A 1 397 ? 14.976 -14.743 2.314 1.00 90.50 397 GLU A N 1
ATOM 3058 C CA . GLU A 1 397 ? 14.803 -16.186 2.439 1.00 90.50 397 GLU A CA 1
ATOM 3059 C C . GLU A 1 397 ? 14.734 -16.886 1.075 1.00 90.50 397 GLU A C 1
ATOM 3061 O O . GLU A 1 397 ? 15.247 -17.995 0.934 1.00 90.50 397 GLU A O 1
ATOM 3066 N N . SER A 1 398 ? 14.207 -16.233 0.034 1.00 87.62 398 SER A N 1
ATOM 3067 C CA . SER A 1 398 ? 14.134 -16.823 -1.306 1.00 87.62 398 SER A CA 1
ATOM 3068 C C . SER A 1 398 ? 15.498 -17.290 -1.836 1.00 87.62 398 SER A C 1
ATOM 3070 O O . SER A 1 398 ? 15.537 -18.236 -2.618 1.00 87.62 398 SER A O 1
ATOM 3072 N N . HIS A 1 399 ? 16.619 -16.692 -1.413 1.00 84.56 399 HIS A N 1
ATOM 3073 C CA . HIS A 1 399 ? 17.961 -17.114 -1.836 1.00 84.56 399 HIS A CA 1
ATOM 3074 C C . HIS A 1 399 ? 18.277 -18.558 -1.426 1.00 84.56 399 HIS A C 1
ATOM 3076 O O . HIS A 1 399 ? 18.938 -19.278 -2.172 1.00 84.56 399 HIS A O 1
ATOM 3082 N N . ASP A 1 400 ? 17.753 -18.994 -0.281 1.00 87.50 400 ASP A N 1
ATOM 3083 C CA . ASP A 1 400 ? 17.895 -20.365 0.202 1.00 87.50 400 ASP A CA 1
ATOM 3084 C C . ASP A 1 400 ? 16.789 -21.285 -0.332 1.00 87.50 400 ASP A C 1
ATOM 3086 O O . ASP A 1 400 ? 17.063 -22.417 -0.731 1.00 87.50 400 ASP A O 1
ATOM 3090 N N . TYR A 1 401 ? 15.532 -20.823 -0.346 1.00 88.50 401 TYR A N 1
ATOM 3091 C CA . TYR A 1 401 ? 14.392 -21.666 -0.742 1.00 88.50 401 TYR A CA 1
ATOM 3092 C C . TYR A 1 401 ? 14.218 -21.793 -2.263 1.00 88.50 401 TYR A C 1
ATOM 3094 O O . TYR A 1 401 ? 13.651 -22.778 -2.729 1.00 88.50 401 TYR A O 1
ATOM 3102 N N . LEU A 1 402 ? 14.714 -20.825 -3.038 1.00 86.19 402 LEU A N 1
ATOM 3103 C CA . LEU A 1 402 ? 14.603 -20.738 -4.499 1.00 86.19 402 LEU A CA 1
ATOM 3104 C C . LEU A 1 402 ? 15.981 -20.434 -5.137 1.00 86.19 402 LEU A C 1
ATOM 3106 O O . LEU A 1 402 ? 16.137 -19.410 -5.803 1.00 86.19 402 LEU A O 1
ATOM 3110 N N . PRO A 1 403 ? 17.015 -21.279 -4.958 1.00 80.06 403 PRO A N 1
ATOM 3111 C CA . PRO A 1 403 ? 18.410 -20.942 -5.284 1.00 80.06 403 PRO A CA 1
ATOM 3112 C C . PRO A 1 403 ? 18.711 -20.757 -6.785 1.00 80.06 403 PRO A C 1
ATOM 3114 O O . PRO A 1 403 ? 19.742 -20.193 -7.128 1.00 80.06 403 PRO A O 1
ATOM 3117 N N . GLY A 1 404 ? 17.826 -21.198 -7.687 1.00 72.62 404 GLY A N 1
ATOM 3118 C CA . GLY A 1 404 ? 17.991 -21.043 -9.143 1.00 72.62 404 GLY A CA 1
ATOM 3119 C C . GLY A 1 404 ? 17.350 -19.787 -9.741 1.00 72.62 404 GLY A C 1
ATOM 3120 O O . GLY A 1 404 ? 17.423 -19.584 -10.953 1.00 72.62 404 GLY A O 1
ATOM 3121 N N . LEU A 1 405 ? 16.681 -18.975 -8.920 1.00 71.19 405 LEU A N 1
ATOM 3122 C CA . LEU A 1 405 ? 15.914 -17.833 -9.394 1.00 71.19 405 LEU A CA 1
ATOM 3123 C C . LEU A 1 405 ? 16.821 -16.612 -9.622 1.00 71.19 405 LEU A C 1
ATOM 3125 O O . LEU A 1 405 ? 17.501 -16.163 -8.700 1.00 71.19 405 LEU A O 1
ATOM 3129 N N . GLN A 1 406 ? 16.812 -16.089 -10.853 1.00 56.25 406 GLN A N 1
ATOM 3130 C CA . GLN A 1 406 ? 17.651 -14.958 -11.286 1.00 56.25 406 GLN A CA 1
ATOM 3131 C C . GLN A 1 406 ? 17.114 -13.598 -10.816 1.00 56.25 406 GLN A C 1
ATOM 3133 O O . GLN A 1 406 ? 17.875 -12.651 -10.623 1.00 56.25 406 GLN A O 1
ATOM 3138 N N . ARG A 1 407 ? 15.794 -13.503 -10.620 1.00 59.06 407 ARG A N 1
ATOM 3139 C CA . ARG A 1 407 ? 15.105 -12.312 -10.112 1.00 59.06 407 ARG A CA 1
ATOM 3140 C C . ARG A 1 407 ? 14.128 -12.666 -9.036 1.00 59.06 407 ARG A C 1
ATOM 3142 O O . ARG A 1 407 ? 13.500 -13.711 -9.096 1.00 59.06 407 ARG A O 1
ATOM 3149 N N . ARG A 1 408 ? 14.031 -11.807 -8.039 1.00 77.44 408 ARG A N 1
ATOM 3150 C CA . ARG A 1 408 ? 13.409 -12.169 -6.773 1.00 77.44 408 ARG A CA 1
ATOM 3151 C C . ARG A 1 408 ? 12.332 -11.192 -6.348 1.00 77.44 408 ARG A C 1
ATOM 3153 O O . ARG A 1 408 ? 11.949 -11.264 -5.190 1.00 77.44 408 ARG A O 1
ATOM 3160 N N . ARG A 1 409 ? 11.788 -10.395 -7.279 1.00 75.50 409 ARG A N 1
ATOM 3161 C CA . ARG A 1 409 ? 10.586 -9.594 -7.021 1.00 75.50 409 ARG A CA 1
ATOM 3162 C C . ARG A 1 409 ? 9.451 -10.522 -6.604 1.00 75.50 409 ARG A C 1
ATOM 3164 O O . ARG A 1 409 ? 9.456 -11.714 -6.944 1.00 75.50 409 ARG A O 1
ATOM 3171 N N . LEU A 1 410 ? 8.442 -9.976 -5.934 1.00 82.06 410 LEU A N 1
ATOM 3172 C CA . LEU A 1 410 ? 7.317 -10.768 -5.449 1.00 82.06 410 LEU A CA 1
ATOM 3173 C C . LEU A 1 410 ? 6.659 -11.605 -6.568 1.00 82.06 410 LEU A C 1
ATOM 3175 O O . LEU A 1 410 ? 6.533 -12.816 -6.368 1.00 82.06 410 LEU A O 1
ATOM 3179 N N . PRO A 1 411 ? 6.357 -11.060 -7.770 1.00 74.31 411 PRO A N 1
ATOM 3180 C CA . PRO A 1 411 ? 5.806 -11.855 -8.870 1.00 74.31 411 PRO A CA 1
ATOM 3181 C C . PRO A 1 411 ? 6.720 -13.006 -9.313 1.00 74.31 411 PRO A C 1
ATOM 3183 O O . PRO A 1 411 ? 6.233 -14.102 -9.590 1.00 74.31 411 PRO A O 1
ATOM 3186 N N . ASP A 1 412 ? 8.039 -12.785 -9.346 1.00 74.00 412 ASP A N 1
ATOM 3187 C CA . ASP A 1 412 ? 9.015 -13.788 -9.788 1.00 74.00 412 ASP A CA 1
ATOM 3188 C C . ASP A 1 412 ? 9.082 -14.955 -8.784 1.00 74.00 412 ASP A C 1
ATOM 3190 O O . ASP A 1 412 ? 9.035 -16.129 -9.166 1.00 74.00 412 ASP A O 1
ATOM 3194 N N . CYS A 1 413 ? 9.138 -14.637 -7.484 1.00 79.56 413 CYS A N 1
ATOM 3195 C CA . CYS A 1 413 ? 9.119 -15.632 -6.413 1.00 79.56 413 CYS A CA 1
ATOM 3196 C C . CYS A 1 413 ? 7.794 -16.402 -6.387 1.00 79.56 413 CYS A C 1
ATOM 3198 O O . CYS A 1 413 ? 7.799 -17.628 -6.259 1.00 79.56 413 CYS A O 1
ATOM 3200 N N . CYS A 1 414 ? 6.667 -15.701 -6.532 1.00 77.12 414 CYS A N 1
ATOM 3201 C CA . CYS A 1 414 ? 5.340 -16.306 -6.571 1.00 77.12 414 CYS A CA 1
ATOM 3202 C C . CYS A 1 414 ? 5.196 -17.263 -7.752 1.00 77.12 414 CYS A C 1
ATOM 3204 O O . CYS A 1 414 ? 4.795 -18.409 -7.557 1.00 77.12 414 CYS A O 1
ATOM 3206 N N . HIS A 1 415 ? 5.618 -16.850 -8.949 1.00 75.00 415 HIS A N 1
ATOM 3207 C CA . HIS A 1 415 ? 5.617 -17.708 -10.130 1.00 75.00 415 HIS A CA 1
ATOM 3208 C C . HIS A 1 415 ? 6.456 -18.975 -9.916 1.00 75.00 415 HIS A C 1
ATOM 3210 O O . HIS A 1 415 ? 5.977 -20.083 -10.154 1.00 75.00 415 HIS A O 1
ATOM 3216 N N . ALA A 1 416 ? 7.683 -18.827 -9.407 1.00 76.00 416 ALA A N 1
ATOM 3217 C CA . ALA A 1 416 ? 8.581 -19.952 -9.153 1.00 76.00 416 ALA A CA 1
ATOM 3218 C C . ALA A 1 416 ? 8.046 -20.926 -8.088 1.00 76.00 416 ALA A C 1
ATOM 3220 O O . ALA A 1 416 ? 8.275 -22.132 -8.180 1.00 76.00 416 ALA A O 1
ATOM 3221 N N . ALA A 1 417 ? 7.334 -20.411 -7.085 1.00 76.31 417 ALA A N 1
ATOM 3222 C CA . ALA A 1 417 ? 6.758 -21.197 -5.999 1.00 76.31 417 ALA A CA 1
ATOM 3223 C C . ALA A 1 417 ? 5.332 -21.711 -6.293 1.00 76.31 417 ALA A C 1
ATOM 3225 O O . ALA A 1 417 ? 4.792 -22.483 -5.503 1.00 76.31 417 ALA A O 1
ATOM 3226 N N . GLY A 1 418 ? 4.714 -21.305 -7.408 1.00 72.56 418 GLY A N 1
ATOM 3227 C CA . GLY A 1 418 ? 3.325 -21.643 -7.738 1.00 72.56 418 GLY A CA 1
ATOM 3228 C C . GLY A 1 418 ? 2.281 -20.920 -6.875 1.00 72.56 418 GLY A C 1
ATOM 3229 O O . GLY A 1 418 ? 1.180 -21.436 -6.685 1.00 72.56 418 GLY A O 1
ATOM 3230 N N . VAL A 1 419 ? 2.619 -19.748 -6.333 1.00 77.12 419 VAL A N 1
ATOM 3231 C CA . VAL A 1 419 ? 1.701 -18.867 -5.598 1.00 77.12 419 VAL A CA 1
ATOM 3232 C C . VAL A 1 419 ? 1.000 -17.939 -6.585 1.00 77.12 419 VAL A C 1
ATOM 3234 O O . VAL A 1 419 ? 1.632 -17.357 -7.465 1.00 77.12 419 VAL A O 1
ATOM 3237 N N . VAL A 1 420 ? -0.315 -17.799 -6.440 1.00 71.19 420 VAL A N 1
ATOM 3238 C CA . VAL A 1 420 ? -1.108 -16.868 -7.248 1.00 71.19 420 VAL A CA 1
ATOM 3239 C C . VAL A 1 420 ? -0.907 -15.454 -6.711 1.00 71.19 420 VAL A C 1
ATOM 3241 O O . VAL A 1 420 ? -1.095 -15.223 -5.520 1.00 71.19 420 VAL A O 1
ATOM 3244 N N . LEU A 1 421 ? -0.547 -14.531 -7.600 1.00 72.44 421 LEU A N 1
ATOM 3245 C CA . LEU A 1 421 ? -0.547 -13.096 -7.345 1.00 72.44 421 LEU A CA 1
ATOM 3246 C C . LEU A 1 421 ? -1.586 -12.449 -8.266 1.00 72.44 421 LEU A C 1
ATOM 3248 O O . LEU A 1 421 ? -1.499 -12.572 -9.490 1.00 72.44 421 LEU A O 1
ATOM 3252 N N . THR A 1 422 ? -2.580 -11.805 -7.669 1.00 66.69 422 THR A N 1
ATOM 3253 C CA . THR A 1 422 ? -3.659 -11.077 -8.342 1.00 66.69 422 THR A CA 1
ATOM 3254 C C . THR A 1 422 ? -3.535 -9.600 -8.010 1.00 66.69 422 THR A C 1
ATOM 3256 O O . THR A 1 422 ? -3.261 -9.279 -6.873 1.00 66.69 422 THR A O 1
ATOM 3259 N N . ASP A 1 423 ? -3.723 -8.710 -8.987 1.00 64.69 423 ASP A N 1
ATOM 3260 C CA . ASP A 1 423 ? -3.718 -7.253 -8.761 1.00 64.69 423 ASP A CA 1
ATOM 3261 C C . ASP A 1 423 ? -2.479 -6.711 -8.008 1.00 64.69 423 ASP A C 1
ATOM 3263 O O . ASP A 1 423 ? -2.598 -6.101 -6.952 1.00 64.69 423 ASP A O 1
ATOM 3267 N N . ALA A 1 424 ? -1.282 -6.951 -8.561 1.00 62.72 424 ALA A N 1
ATOM 3268 C CA . ALA A 1 424 ? -0.015 -6.459 -8.001 1.00 62.72 424 ALA A CA 1
ATOM 3269 C C . ALA A 1 424 ? -0.034 -4.935 -7.760 1.00 62.72 424 ALA A C 1
ATOM 3271 O O . ALA A 1 424 ? -0.583 -4.200 -8.594 1.00 62.72 424 ALA A O 1
ATOM 3272 N N . HIS A 1 425 ? 0.620 -4.487 -6.679 1.00 68.31 425 HIS A N 1
ATOM 3273 C CA . HIS A 1 425 ? 0.570 -3.119 -6.131 1.00 68.31 425 HIS A CA 1
ATOM 3274 C C . HIS A 1 425 ? -0.761 -2.768 -5.446 1.00 68.31 425 HIS A C 1
ATOM 3276 O O . HIS A 1 425 ? -1.248 -1.626 -5.468 1.00 68.31 425 HIS A O 1
ATOM 3282 N N . ALA A 1 426 ? -1.385 -3.799 -4.877 1.00 82.19 426 ALA A N 1
ATOM 3283 C CA . ALA A 1 426 ? -2.421 -3.684 -3.871 1.00 82.19 426 ALA A CA 1
ATOM 3284 C C . ALA A 1 426 ? -1.922 -4.361 -2.597 1.00 82.19 426 ALA A C 1
ATOM 3286 O O . ALA A 1 426 ? -1.712 -5.578 -2.597 1.00 82.19 426 ALA A O 1
ATOM 3287 N N . ALA A 1 427 ? -1.810 -3.602 -1.501 1.00 90.88 427 ALA A N 1
ATOM 3288 C CA . ALA A 1 427 ? -1.113 -4.073 -0.305 1.00 90.88 427 ALA A CA 1
ATOM 3289 C C . ALA A 1 427 ? -1.669 -5.404 0.221 1.00 90.88 427 ALA A C 1
ATOM 3291 O O . ALA A 1 427 ? -0.932 -6.295 0.640 1.00 90.88 427 ALA A O 1
ATOM 3292 N N . LEU A 1 428 ? -2.996 -5.585 0.185 1.00 93.00 428 LEU A N 1
ATOM 3293 C CA . LEU A 1 428 ? -3.608 -6.831 0.648 1.00 93.00 428 LEU A CA 1
ATOM 3294 C C . LEU A 1 428 ? -3.234 -8.033 -0.227 1.00 93.00 428 LEU A C 1
ATOM 3296 O O . LEU A 1 428 ? -2.994 -9.120 0.300 1.00 93.00 428 LEU A O 1
ATOM 3300 N N . GLU A 1 429 ? -3.192 -7.860 -1.544 1.00 88.19 429 GLU A N 1
ATOM 3301 C CA . GLU A 1 429 ? -2.871 -8.945 -2.467 1.00 88.19 429 GLU A CA 1
ATOM 3302 C C . GLU A 1 429 ? -1.385 -9.312 -2.405 1.00 88.19 429 GLU A C 1
ATOM 3304 O O . GLU A 1 429 ? -1.042 -10.499 -2.372 1.00 88.19 429 GLU A O 1
ATOM 3309 N N . ASP A 1 430 ? -0.511 -8.314 -2.272 1.00 90.56 430 ASP A N 1
ATOM 3310 C CA . ASP A 1 430 ? 0.925 -8.524 -2.100 1.00 90.56 430 ASP A CA 1
ATOM 3311 C C . ASP A 1 430 ? 1.238 -9.178 -0.738 1.00 90.56 430 ASP A C 1
ATOM 3313 O O . ASP A 1 430 ? 2.014 -10.145 -0.660 1.00 90.56 430 ASP A O 1
ATOM 3317 N N . ALA A 1 431 ? 0.534 -8.787 0.332 1.00 95.44 431 ALA A N 1
ATOM 3318 C CA . ALA A 1 431 ? 0.605 -9.457 1.632 1.00 95.44 431 ALA A CA 1
ATOM 3319 C C . ALA A 1 431 ? 0.090 -10.911 1.574 1.00 95.44 431 ALA A C 1
ATOM 3321 O O . ALA A 1 431 ? 0.710 -11.812 2.151 1.00 95.44 431 ALA A O 1
ATOM 3322 N N . ARG A 1 432 ? -1.005 -11.185 0.848 1.00 92.31 432 ARG A N 1
ATOM 3323 C CA . ARG A 1 432 ? -1.537 -12.547 0.634 1.00 92.31 432 ARG A CA 1
ATOM 3324 C C . ARG A 1 432 ? -0.549 -13.430 -0.118 1.00 92.31 432 ARG A C 1
ATOM 3326 O O . ARG A 1 432 ? -0.283 -14.561 0.303 1.00 92.31 432 ARG A O 1
ATOM 3333 N N . ALA A 1 433 ? 0.027 -12.920 -1.201 1.00 89.69 433 ALA A N 1
ATOM 3334 C CA . ALA A 1 433 ? 1.029 -13.631 -1.983 1.00 89.69 433 ALA A CA 1
ATOM 3335 C C . ALA A 1 433 ? 2.287 -13.914 -1.141 1.00 89.69 433 ALA A C 1
ATOM 3337 O O . ALA A 1 433 ? 2.794 -15.041 -1.106 1.00 89.69 433 ALA A O 1
ATOM 3338 N N . THR A 1 434 ? 2.724 -12.932 -0.350 1.00 96.25 434 THR A N 1
ATOM 3339 C CA . THR A 1 434 ? 3.826 -13.080 0.607 1.00 96.25 434 THR A CA 1
ATOM 3340 C C . THR A 1 434 ? 3.522 -14.127 1.686 1.00 96.25 434 THR A C 1
ATOM 3342 O O . THR A 1 434 ? 4.395 -14.934 2.022 1.00 96.25 434 THR A O 1
ATOM 3345 N N . ALA A 1 435 ? 2.287 -14.190 2.193 1.00 95.94 435 ALA A N 1
ATOM 3346 C CA . ALA A 1 435 ? 1.845 -15.234 3.120 1.00 95.94 435 ALA A CA 1
ATOM 3347 C C . ALA A 1 435 ? 1.864 -16.628 2.466 1.00 95.94 435 ALA A C 1
ATOM 3349 O O . ALA A 1 435 ? 2.275 -17.609 3.093 1.00 95.94 435 ALA A O 1
ATOM 3350 N N . GLY A 1 436 ? 1.493 -16.714 1.185 1.00 91.62 436 GLY A N 1
ATOM 3351 C CA . GLY A 1 436 ? 1.628 -17.923 0.373 1.00 91.62 436 GLY A CA 1
ATOM 3352 C C . GLY A 1 436 ? 3.076 -18.417 0.295 1.00 91.62 436 GLY A C 1
ATOM 3353 O O . GLY A 1 436 ? 3.340 -19.590 0.577 1.00 91.62 436 GLY A O 1
ATOM 3354 N N . LEU A 1 437 ? 4.023 -17.519 -0.001 1.00 94.62 437 LEU A N 1
ATOM 3355 C CA . LEU A 1 437 ? 5.459 -17.828 -0.008 1.00 94.62 437 LEU A CA 1
ATOM 3356 C C . LEU A 1 437 ? 5.950 -18.294 1.365 1.00 94.62 437 LEU A C 1
ATOM 3358 O O . LEU A 1 437 ? 6.622 -19.323 1.463 1.00 94.62 437 LEU A O 1
ATOM 3362 N N . LEU A 1 438 ? 5.578 -17.581 2.433 1.00 96.94 438 LEU A N 1
ATOM 3363 C CA . LEU A 1 438 ? 5.918 -17.953 3.806 1.00 96.94 438 LEU A CA 1
ATOM 3364 C C . LEU A 1 438 ? 5.461 -19.383 4.120 1.00 96.94 438 LEU A C 1
ATOM 3366 O O . LEU A 1 438 ? 6.252 -20.177 4.632 1.00 96.94 438 LEU A O 1
ATOM 3370 N N . ARG A 1 439 ? 4.214 -19.735 3.784 1.00 94.31 439 ARG A N 1
ATOM 3371 C CA . ARG A 1 439 ? 3.680 -21.083 4.019 1.00 94.31 439 ARG A CA 1
ATOM 3372 C C . ARG A 1 439 ? 4.482 -22.153 3.281 1.00 94.31 439 ARG A C 1
ATOM 3374 O O . ARG A 1 439 ? 4.789 -23.191 3.869 1.00 94.31 439 ARG A O 1
ATOM 3381 N N . ILE A 1 440 ? 4.873 -21.899 2.032 1.00 92.31 440 ILE A N 1
ATOM 3382 C CA . ILE A 1 440 ? 5.721 -22.819 1.258 1.00 92.31 440 ILE A CA 1
ATOM 3383 C C . ILE A 1 440 ? 7.092 -22.982 1.922 1.00 92.31 440 ILE A C 1
ATOM 3385 O O . ILE A 1 440 ? 7.560 -24.108 2.101 1.00 92.31 440 ILE A O 1
ATOM 3389 N N . TYR A 1 441 ? 7.724 -21.886 2.346 1.00 94.00 441 TYR A N 1
ATOM 3390 C CA . TYR A 1 441 ? 9.033 -21.931 3.000 1.00 94.00 441 TYR A CA 1
ATOM 3391 C C . TYR A 1 441 ? 8.978 -22.707 4.321 1.00 94.00 441 TYR A C 1
ATOM 3393 O O . TYR A 1 441 ? 9.812 -23.587 4.551 1.00 94.00 441 TYR A O 1
ATOM 3401 N N . LEU A 1 442 ? 7.964 -22.457 5.156 1.00 92.19 442 LEU A N 1
ATOM 3402 C CA . LEU A 1 442 ? 7.748 -23.166 6.423 1.00 92.19 442 LEU A CA 1
ATOM 3403 C C . LEU A 1 442 ? 7.442 -24.657 6.224 1.00 92.19 442 LEU A C 1
ATOM 3405 O O . LEU A 1 442 ? 7.902 -25.485 7.018 1.00 92.19 442 LEU A O 1
ATOM 3409 N N . GLY A 1 443 ? 6.685 -24.993 5.175 1.00 88.31 443 GLY A N 1
ATOM 3410 C CA . GLY A 1 443 ? 6.325 -26.362 4.803 1.00 88.31 443 GLY A CA 1
ATOM 3411 C C . GLY A 1 443 ? 7.443 -27.148 4.113 1.00 88.31 443 GLY A C 1
ATOM 3412 O O . GLY A 1 443 ? 7.343 -28.368 3.989 1.00 88.31 443 GLY A O 1
ATOM 3413 N N . SER A 1 444 ? 8.517 -26.481 3.685 1.00 86.31 444 SER A N 1
ATOM 3414 C CA . SER A 1 444 ? 9.643 -27.137 3.023 1.00 86.31 444 SER A CA 1
ATOM 3415 C C . SER A 1 444 ? 10.491 -27.976 3.993 1.00 86.31 444 SER A C 1
ATOM 3417 O O . SER A 1 444 ? 10.545 -27.732 5.200 1.00 86.31 444 SER A O 1
ATOM 3419 N N . GLY A 1 445 ? 11.224 -28.953 3.452 1.00 81.31 445 GLY A N 1
ATOM 3420 C CA . GLY A 1 445 ? 12.218 -29.733 4.202 1.00 81.31 445 GLY A CA 1
ATOM 3421 C C . GLY A 1 445 ? 13.541 -28.996 4.461 1.00 81.31 445 GLY A C 1
ATOM 3422 O O . GLY A 1 445 ? 14.510 -29.621 4.887 1.00 81.31 445 GLY A O 1
ATOM 3423 N N . HIS A 1 446 ? 13.626 -27.695 4.162 1.00 90.12 446 HIS A N 1
ATOM 3424 C CA . HIS A 1 446 ? 14.860 -26.925 4.288 1.00 90.12 446 HIS A CA 1
ATOM 3425 C C . HIS A 1 446 ? 15.209 -26.651 5.761 1.00 90.12 446 HIS A C 1
ATOM 3427 O O . HIS A 1 446 ? 14.332 -26.367 6.577 1.00 90.12 446 HIS A O 1
ATOM 3433 N N . ARG A 1 447 ? 16.504 -26.666 6.114 1.00 86.62 447 ARG A N 1
ATOM 3434 C CA . ARG A 1 447 ? 16.964 -26.505 7.513 1.00 86.62 447 ARG A CA 1
ATOM 3435 C C . ARG A 1 447 ? 16.441 -25.228 8.185 1.00 86.62 447 ARG A C 1
ATOM 3437 O O . ARG A 1 447 ? 16.070 -25.259 9.356 1.00 86.62 447 ARG A O 1
ATOM 3444 N N . ARG A 1 448 ? 16.353 -24.128 7.425 1.00 87.25 448 ARG A N 1
ATOM 3445 C CA . ARG A 1 448 ? 15.910 -22.818 7.932 1.00 87.25 448 ARG A CA 1
ATOM 3446 C C . ARG A 1 448 ? 14.422 -22.802 8.304 1.00 87.25 448 ARG A C 1
ATOM 3448 O O . ARG A 1 448 ? 14.020 -22.023 9.160 1.00 87.25 448 ARG A O 1
ATOM 3455 N N . ALA A 1 449 ? 13.607 -23.719 7.772 1.00 88.00 449 ALA A N 1
ATOM 3456 C CA . ALA A 1 449 ? 12.182 -23.787 8.097 1.00 88.00 449 ALA A CA 1
ATOM 3457 C C . ALA A 1 449 ? 11.948 -24.110 9.583 1.00 88.00 449 ALA A C 1
ATOM 3459 O O . ALA A 1 449 ? 11.010 -23.602 10.199 1.00 88.00 449 ALA A O 1
ATOM 3460 N N . ALA A 1 450 ? 12.822 -24.925 10.185 1.00 84.38 450 ALA A N 1
ATOM 3461 C CA . ALA A 1 450 ? 12.773 -25.234 11.613 1.00 84.38 450 ALA A CA 1
ATOM 3462 C C . ALA A 1 450 ? 13.182 -24.036 12.490 1.00 84.38 450 ALA A C 1
ATOM 3464 O O . ALA A 1 450 ? 12.660 -23.884 13.593 1.00 84.38 450 ALA A O 1
ATOM 3465 N N . GLU A 1 451 ? 14.091 -23.185 12.008 1.00 88.75 451 GLU A N 1
ATOM 3466 C CA . GLU A 1 451 ? 14.484 -21.942 12.682 1.00 88.75 451 GLU A CA 1
ATOM 3467 C C . GLU A 1 451 ? 13.328 -20.937 12.661 1.00 88.75 451 GLU A C 1
ATOM 3469 O O . GLU A 1 451 ? 12.956 -20.399 13.703 1.00 88.75 451 GLU A O 1
ATOM 3474 N N . HIS A 1 452 ? 12.684 -20.764 11.504 1.00 91.62 452 HIS A N 1
ATOM 3475 C CA . HIS A 1 452 ? 11.557 -19.846 11.337 1.00 91.62 452 HIS A CA 1
ATOM 3476 C C . HIS A 1 452 ? 10.366 -20.203 12.228 1.00 91.62 452 HIS A C 1
ATOM 3478 O O . HIS A 1 452 ? 9.771 -19.321 12.842 1.00 91.62 452 HIS A O 1
ATOM 3484 N N . ARG A 1 453 ? 10.067 -21.500 12.392 1.00 88.00 453 ARG A N 1
ATOM 3485 C CA . ARG A 1 453 ? 9.000 -21.975 13.292 1.00 88.00 453 ARG A CA 1
ATOM 3486 C C . ARG A 1 453 ? 9.237 -21.654 14.773 1.00 88.00 453 ARG A C 1
ATOM 3488 O O . ARG A 1 453 ? 8.301 -21.740 15.561 1.00 88.00 453 ARG A O 1
ATOM 3495 N N . ARG A 1 454 ? 10.458 -21.278 15.172 1.00 87.44 454 ARG A N 1
ATOM 3496 C CA . ARG A 1 454 ? 10.780 -20.865 16.553 1.00 87.44 454 ARG A CA 1
ATOM 3497 C C . ARG A 1 454 ? 10.639 -19.359 16.780 1.00 87.44 454 ARG A C 1
ATOM 3499 O O . ARG A 1 454 ? 10.561 -18.941 17.934 1.00 87.44 454 ARG A O 1
ATOM 3506 N N . LEU A 1 455 ? 10.591 -18.554 15.718 1.00 91.81 455 LEU A N 1
ATOM 3507 C CA . LEU A 1 455 ? 10.496 -17.095 15.813 1.00 91.81 455 LEU A CA 1
ATOM 3508 C C . LEU A 1 455 ? 9.222 -16.604 16.529 1.00 91.81 455 LEU A C 1
ATOM 3510 O O . LEU A 1 455 ? 9.350 -15.678 17.330 1.00 91.81 455 LEU A O 1
ATOM 3514 N N . PRO A 1 456 ? 8.026 -17.215 16.360 1.00 91.38 456 PRO A N 1
ATOM 3515 C CA . PRO A 1 456 ? 6.824 -16.777 17.077 1.00 91.38 456 PRO A CA 1
ATOM 3516 C C . PRO A 1 456 ? 6.970 -16.760 18.602 1.00 91.38 456 PRO A C 1
ATOM 3518 O O . PRO A 1 456 ? 6.470 -15.852 19.257 1.00 91.38 456 PRO A O 1
ATOM 3521 N N . ALA A 1 457 ? 7.715 -17.708 19.179 1.00 84.94 457 ALA A N 1
ATOM 3522 C CA . ALA A 1 457 ? 7.967 -17.731 20.621 1.00 84.94 457 ALA A CA 1
ATOM 3523 C C . ALA A 1 457 ? 8.843 -16.556 21.094 1.00 84.94 457 ALA A C 1
ATOM 3525 O O . ALA A 1 457 ? 8.740 -16.141 22.246 1.00 84.94 457 ALA A O 1
ATOM 3526 N N . GLN A 1 458 ? 9.704 -16.026 20.220 1.00 87.50 458 GLN A N 1
ATOM 3527 C CA . GLN A 1 458 ? 10.511 -14.836 20.498 1.00 87.50 458 GLN A CA 1
ATOM 3528 C C . GLN A 1 458 ? 9.670 -13.567 20.337 1.00 87.50 458 GLN A C 1
ATOM 3530 O O . GLN A 1 458 ? 9.709 -12.693 21.196 1.00 87.50 458 GLN A O 1
ATOM 3535 N N . ALA A 1 459 ? 8.862 -13.491 19.275 1.00 89.06 459 ALA A N 1
ATOM 3536 C CA . ALA A 1 459 ? 7.984 -12.352 19.019 1.00 89.06 459 ALA A CA 1
ATOM 3537 C C . ALA A 1 459 ? 6.937 -12.147 20.127 1.00 89.06 459 ALA A C 1
ATOM 3539 O O . ALA A 1 459 ? 6.665 -11.012 20.511 1.00 89.06 459 ALA A O 1
ATOM 3540 N N . ALA A 1 460 ? 6.422 -13.238 20.703 1.00 84.75 460 ALA A N 1
ATOM 3541 C CA . ALA A 1 460 ? 5.499 -13.210 21.839 1.00 84.75 460 ALA A CA 1
ATOM 3542 C C . ALA A 1 460 ? 6.072 -12.523 23.096 1.00 84.75 460 ALA A C 1
ATOM 3544 O O . ALA A 1 460 ? 5.308 -12.104 23.959 1.00 84.75 460 ALA A O 1
ATOM 3545 N N . GLN A 1 461 ? 7.400 -12.405 23.205 1.00 83.75 461 GLN A N 1
ATOM 3546 C CA . GLN A 1 461 ? 8.086 -11.781 24.343 1.00 83.75 461 GLN A CA 1
ATOM 3547 C C . GLN A 1 461 ? 8.414 -10.298 24.108 1.00 83.75 461 GLN A C 1
ATOM 3549 O O . GLN A 1 461 ? 8.927 -9.639 25.012 1.00 83.75 461 GLN A O 1
ATOM 3554 N N . VAL A 1 462 ? 8.160 -9.762 22.908 1.00 85.06 462 VAL A N 1
ATOM 3555 C CA . VAL A 1 462 ? 8.443 -8.356 22.592 1.00 85.06 462 VAL A CA 1
ATOM 3556 C C . VAL A 1 462 ? 7.424 -7.463 23.311 1.00 85.06 462 VAL A C 1
ATOM 3558 O O . VAL A 1 462 ? 6.224 -7.629 23.086 1.00 85.06 462 VAL A O 1
ATOM 3561 N N . PRO A 1 463 ? 7.856 -6.505 24.153 1.00 81.44 463 PRO A N 1
ATOM 3562 C CA . PRO A 1 463 ? 6.939 -5.595 24.825 1.00 81.44 463 PRO A CA 1
ATOM 3563 C C . PRO A 1 463 ? 6.426 -4.539 23.841 1.00 81.44 463 PRO A C 1
ATOM 3565 O O . PRO A 1 463 ? 7.212 -3.810 23.232 1.00 81.44 463 PRO A O 1
ATOM 3568 N N . TRP A 1 464 ? 5.105 -4.436 23.713 1.00 84.75 464 TRP A N 1
ATOM 3569 C CA . TRP A 1 464 ? 4.444 -3.408 22.911 1.00 84.75 464 TRP A CA 1
ATOM 3570 C C . TRP A 1 464 ? 3.910 -2.280 23.801 1.00 84.75 464 TRP A C 1
ATOM 3572 O O . TRP A 1 464 ? 3.514 -2.537 24.941 1.00 84.75 464 TRP A O 1
ATOM 3582 N N . PRO A 1 465 ? 3.909 -1.024 23.322 1.00 77.38 465 PRO A N 1
ATOM 3583 C CA . PRO A 1 465 ? 3.277 0.071 24.045 1.00 77.38 465 PRO A CA 1
ATOM 3584 C C . PRO A 1 465 ? 1.764 -0.162 24.152 1.00 77.38 465 PRO A C 1
ATOM 3586 O O . PRO A 1 465 ? 1.122 -0.562 23.183 1.00 77.38 465 PRO A O 1
ATOM 3589 N N . GLN A 1 466 ? 1.195 0.135 25.320 1.00 72.88 466 GLN A N 1
ATOM 3590 C CA . GLN A 1 466 ? -0.253 0.148 25.519 1.00 72.88 466 GLN A CA 1
ATOM 3591 C C . GLN A 1 466 ? -0.821 1.401 24.847 1.00 72.88 466 GLN A C 1
ATOM 3593 O O . GLN A 1 466 ? -0.545 2.523 25.277 1.00 72.88 466 GLN A O 1
ATOM 3598 N N . ILE A 1 467 ? -1.571 1.208 23.766 1.00 75.62 467 ILE A N 1
ATOM 3599 C CA . ILE A 1 467 ? -2.184 2.285 22.989 1.00 75.62 467 ILE A CA 1
ATOM 3600 C C . ILE A 1 467 ? -3.703 2.159 23.161 1.00 75.62 467 ILE A C 1
ATOM 3602 O O . ILE A 1 467 ? -4.233 1.074 22.911 1.00 75.62 467 ILE A O 1
ATOM 3606 N N . PRO A 1 468 ? -4.409 3.222 23.594 1.00 61.94 468 PRO A N 1
ATOM 3607 C CA . PRO A 1 468 ? -5.866 3.216 23.658 1.00 61.94 468 PRO A CA 1
ATOM 3608 C C . PRO A 1 468 ? -6.465 2.816 22.310 1.00 61.94 468 PRO A C 1
ATOM 3610 O O . PRO A 1 468 ? -6.032 3.302 21.265 1.00 61.94 468 PRO A O 1
ATOM 3613 N N . GLN A 1 469 ? -7.442 1.916 22.337 1.00 59.03 469 GLN A N 1
ATOM 3614 C CA . GLN A 1 469 ? -8.147 1.518 21.128 1.00 59.03 469 GLN A CA 1
ATOM 3615 C C . GLN A 1 469 ? -9.116 2.623 20.712 1.00 59.03 469 GLN A C 1
ATOM 3617 O O . GLN A 1 469 ? -9.806 3.198 21.549 1.00 59.03 469 GLN A O 1
ATOM 3622 N N . SER A 1 470 ? -9.160 2.881 19.411 1.00 55.38 470 SER A N 1
ATOM 3623 C CA . SER A 1 470 ? -10.179 3.705 18.772 1.00 55.38 470 SER A CA 1
ATOM 3624 C C . SER A 1 470 ? -10.961 2.802 17.828 1.00 55.38 470 SER A C 1
ATOM 3626 O O . SER A 1 470 ? -10.355 2.019 17.095 1.00 55.38 470 SER A O 1
ATOM 3628 N N . ALA A 1 471 ? -12.291 2.901 17.816 1.00 54.53 471 ALA A N 1
ATOM 3629 C CA . ALA A 1 471 ? -13.108 2.228 16.811 1.00 54.53 471 ALA A CA 1
ATOM 3630 C C . ALA A 1 471 ? -12.825 2.843 15.428 1.00 54.53 471 ALA A C 1
ATOM 3632 O O . ALA A 1 471 ? -13.391 3.871 15.056 1.00 54.53 471 ALA A O 1
ATOM 3633 N N . VAL A 1 472 ? -11.908 2.236 14.677 1.00 67.38 472 VAL A N 1
ATOM 3634 C CA . VAL A 1 472 ? -11.568 2.655 13.316 1.00 67.38 472 VAL A CA 1
ATOM 3635 C C . VAL A 1 472 ? -12.392 1.853 12.329 1.00 67.38 472 VAL A C 1
ATOM 3637 O O . VAL A 1 472 ? -12.306 0.627 12.275 1.00 67.38 472 VAL A O 1
ATOM 3640 N N . VAL A 1 473 ? -13.148 2.553 11.488 1.00 76.94 473 VAL A N 1
ATOM 3641 C CA . VAL A 1 473 ? -13.734 1.943 10.295 1.00 76.94 473 VAL A CA 1
ATOM 3642 C C . VAL A 1 473 ? -12.641 1.876 9.234 1.00 76.94 473 VAL A C 1
ATOM 3644 O O . VAL A 1 473 ? -12.257 2.899 8.670 1.00 76.94 473 VAL A O 1
ATOM 3647 N N . ALA A 1 474 ? -12.111 0.676 9.000 1.00 85.25 474 ALA A N 1
ATOM 3648 C CA . ALA A 1 474 ? -11.161 0.436 7.920 1.00 85.25 474 ALA A CA 1
ATOM 3649 C C . ALA A 1 474 ? -11.797 0.822 6.578 1.00 85.25 474 ALA A C 1
ATOM 3651 O O . ALA A 1 474 ? -12.930 0.428 6.287 1.00 85.25 474 ALA A O 1
ATOM 3652 N N . LYS A 1 475 ? -11.072 1.593 5.765 1.00 88.75 475 LYS A N 1
ATOM 3653 C CA . LYS A 1 475 ? -11.524 1.974 4.429 1.00 88.75 475 LYS A CA 1
ATOM 3654 C C . LYS A 1 475 ? -10.902 1.022 3.404 1.00 88.75 475 LYS A C 1
ATOM 3656 O O . LYS A 1 475 ? -9.698 1.118 3.174 1.00 88.75 475 LYS A O 1
ATOM 3661 N N . PRO A 1 476 ? -11.675 0.115 2.783 1.00 80.88 476 PRO A N 1
ATOM 3662 C CA . PRO A 1 476 ? -11.130 -0.782 1.777 1.00 80.88 476 PRO A CA 1
ATOM 3663 C C . PRO A 1 476 ? -10.730 -0.009 0.518 1.00 80.88 476 PRO A C 1
ATOM 3665 O O . PRO A 1 476 ? -11.352 0.997 0.159 1.00 80.88 476 PRO A O 1
ATOM 3668 N N . ARG A 1 477 ? -9.712 -0.520 -0.173 1.00 80.88 477 ARG A N 1
ATOM 3669 C CA . ARG A 1 477 ? -9.330 -0.070 -1.510 1.00 80.88 477 ARG A CA 1
ATOM 3670 C C . ARG A 1 477 ? -10.499 -0.259 -2.495 1.00 80.88 477 ARG A C 1
ATOM 3672 O O . ARG A 1 477 ? -11.159 -1.302 -2.452 1.00 80.88 477 ARG A O 1
ATOM 3679 N N . PRO A 1 478 ? -10.770 0.707 -3.390 1.00 69.06 478 PRO A N 1
ATOM 3680 C CA . PRO A 1 478 ? -11.723 0.514 -4.476 1.00 69.06 478 PRO A CA 1
ATOM 3681 C C . PRO A 1 478 ? -11.298 -0.653 -5.384 1.00 69.06 478 PRO A C 1
ATOM 3683 O O . PRO A 1 478 ? -10.104 -0.831 -5.624 1.00 69.06 478 PRO A O 1
ATOM 3686 N N . PRO A 1 479 ? -12.236 -1.442 -5.934 1.00 55.06 479 PRO A N 1
ATOM 3687 C CA . PRO A 1 479 ? -11.892 -2.495 -6.884 1.00 55.06 479 PRO A CA 1
ATOM 3688 C C . PRO A 1 479 ? -11.176 -1.905 -8.106 1.00 55.06 479 PRO A C 1
ATOM 3690 O O . PRO A 1 479 ? -11.634 -0.914 -8.678 1.00 55.06 479 PRO A O 1
ATOM 3693 N N . ALA A 1 480 ? -10.063 -2.522 -8.512 1.00 49.62 480 ALA A N 1
ATOM 3694 C CA . ALA A 1 480 ? -9.251 -2.041 -9.621 1.00 49.62 480 ALA A CA 1
ATOM 3695 C C . ALA A 1 480 ? -10.067 -1.948 -10.921 1.00 49.62 480 ALA A C 1
ATOM 3697 O O . ALA A 1 480 ? -10.541 -2.952 -11.458 1.00 49.62 480 ALA A O 1
ATOM 3698 N N . VAL A 1 481 ? -10.188 -0.735 -11.465 1.00 40.09 481 VAL A N 1
ATOM 3699 C CA . VAL A 1 481 ? -10.573 -0.535 -12.865 1.00 40.09 481 VAL A CA 1
ATOM 3700 C C . VAL A 1 481 ? -9.291 -0.668 -13.691 1.00 40.09 481 VAL A C 1
ATOM 3702 O O . VAL A 1 481 ? -8.349 0.093 -13.459 1.00 40.09 481 VAL A O 1
ATOM 3705 N N . PRO A 1 482 ? -9.194 -1.629 -14.628 1.00 34.66 482 PRO A N 1
ATOM 3706 C CA . PRO A 1 482 ? -8.006 -1.757 -15.459 1.00 34.66 482 PRO A CA 1
ATOM 3707 C C . PRO A 1 482 ? -7.814 -0.464 -16.266 1.00 34.66 482 PRO A C 1
ATOM 3709 O O . PRO A 1 482 ? -8.793 0.059 -16.810 1.00 34.66 482 PRO A O 1
ATOM 3712 N N . PRO A 1 483 ? -6.583 0.071 -16.363 1.00 36.34 483 PRO A N 1
ATOM 3713 C CA . PRO A 1 483 ? -6.347 1.295 -17.110 1.00 36.34 483 PRO A CA 1
ATOM 3714 C C . PRO A 1 483 ? -6.773 1.107 -18.575 1.00 36.34 483 PRO A C 1
ATOM 3716 O O . PRO A 1 483 ? -6.555 0.032 -19.150 1.00 36.34 483 PRO A O 1
ATOM 3719 N N . PRO A 1 484 ? -7.349 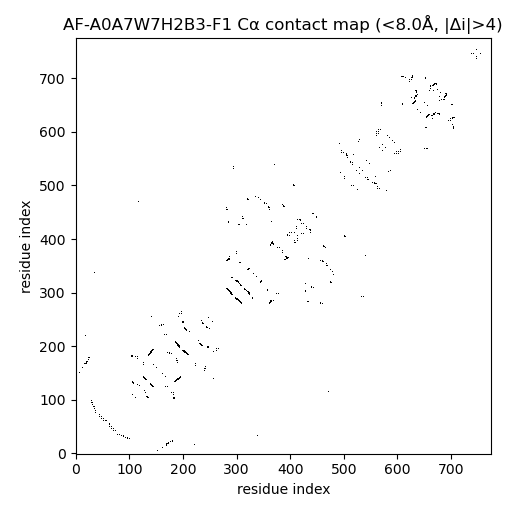2.133 -19.226 1.00 32.59 484 PRO A N 1
ATOM 3720 C CA . PRO A 1 484 ? -7.537 2.099 -20.660 1.00 32.59 484 PRO A CA 1
ATOM 3721 C C . PRO A 1 484 ? -6.159 2.222 -21.320 1.00 32.59 484 PRO A C 1
ATOM 3723 O O . PRO A 1 484 ? -5.643 3.318 -21.498 1.00 32.59 484 PRO A O 1
ATOM 3726 N N . ILE A 1 485 ? -5.619 1.061 -21.710 1.00 30.39 485 ILE A N 1
ATOM 3727 C CA . ILE A 1 485 ? -4.401 0.842 -22.507 1.00 30.39 485 ILE A CA 1
ATOM 3728 C C . ILE A 1 485 ? -3.098 1.149 -21.733 1.00 30.39 485 ILE A C 1
ATOM 3730 O O . ILE A 1 485 ? -2.873 2.293 -21.342 1.00 30.39 485 ILE A O 1
ATOM 3734 N N . PRO A 1 486 ? -2.186 0.171 -21.547 1.00 31.98 486 PRO A N 1
ATOM 3735 C CA . PRO A 1 486 ? -0.855 0.468 -21.030 1.00 31.98 486 PRO A CA 1
ATOM 3736 C C . PRO A 1 486 ? -0.124 1.379 -22.021 1.00 31.98 486 PRO A C 1
ATOM 3738 O O . PRO A 1 486 ? -0.093 1.109 -23.227 1.00 31.98 486 PRO A O 1
ATOM 3741 N N . ALA A 1 487 ? 0.467 2.464 -21.519 1.00 35.34 487 ALA A N 1
ATOM 3742 C CA . ALA A 1 487 ? 1.464 3.197 -22.284 1.00 35.34 487 ALA A CA 1
ATOM 3743 C C . ALA A 1 487 ? 2.556 2.203 -22.726 1.00 35.34 487 ALA A C 1
ATOM 3745 O O . ALA A 1 487 ? 2.895 1.304 -21.952 1.00 35.34 487 ALA A O 1
ATOM 3746 N N . PRO A 1 488 ? 3.116 2.313 -23.943 1.00 34.69 488 PRO A N 1
ATOM 3747 C CA . PRO A 1 488 ? 4.323 1.565 -24.250 1.00 34.69 488 PRO A CA 1
ATOM 3748 C C . PRO A 1 488 ? 5.381 1.990 -23.230 1.00 34.69 488 PRO A C 1
ATOM 3750 O O . PRO A 1 488 ? 5.694 3.180 -23.138 1.00 34.69 488 PRO A O 1
ATOM 3753 N N . ALA A 1 489 ? 5.863 1.027 -22.443 1.00 40.06 489 ALA A N 1
ATOM 3754 C CA . ALA A 1 489 ? 6.938 1.216 -21.483 1.00 40.06 489 ALA A CA 1
ATOM 3755 C C . ALA A 1 489 ? 8.057 2.040 -22.140 1.00 40.06 489 ALA A C 1
ATOM 3757 O O . ALA A 1 489 ? 8.426 1.790 -23.295 1.00 40.06 489 ALA A O 1
ATOM 3758 N N . GLY A 1 490 ? 8.579 3.049 -21.435 1.00 40.91 490 GLY A N 1
ATOM 3759 C CA . GLY A 1 490 ? 9.822 3.687 -21.864 1.00 40.91 490 GLY A CA 1
ATOM 3760 C C . GLY A 1 490 ? 10.878 2.599 -22.076 1.00 40.91 490 GLY A C 1
ATOM 3761 O O . GLY A 1 490 ? 10.851 1.581 -21.387 1.00 40.91 490 GLY A O 1
ATOM 3762 N N . ALA A 1 491 ? 11.797 2.767 -23.028 1.00 44.78 491 ALA A N 1
ATOM 3763 C CA . ALA A 1 491 ? 12.790 1.727 -23.297 1.00 44.78 491 ALA A CA 1
ATOM 3764 C C . ALA A 1 491 ? 13.607 1.373 -22.035 1.00 44.78 491 ALA A C 1
ATOM 3766 O O . ALA A 1 491 ? 13.926 0.209 -21.854 1.00 44.78 491 ALA A O 1
ATOM 3767 N N . LEU A 1 492 ? 13.797 2.302 -21.087 1.00 44.94 492 LEU A N 1
ATOM 3768 C CA . LEU A 1 492 ? 14.339 2.003 -19.755 1.00 44.94 492 LEU A CA 1
ATOM 3769 C C . LEU A 1 492 ? 13.457 1.059 -18.914 1.00 44.94 492 LEU A C 1
ATOM 3771 O O . LEU A 1 492 ? 13.990 0.108 -18.361 1.00 44.94 492 LEU A O 1
ATOM 3775 N N . ALA A 1 493 ? 12.139 1.257 -18.855 1.00 46.81 493 ALA A N 1
ATOM 3776 C CA . ALA A 1 493 ? 11.218 0.360 -18.149 1.00 46.81 493 ALA A CA 1
ATOM 3777 C C . ALA A 1 493 ? 11.194 -1.048 -18.784 1.00 46.81 493 ALA A C 1
ATOM 3779 O O . ALA A 1 493 ? 11.261 -2.051 -18.079 1.00 46.81 493 ALA A O 1
ATOM 3780 N N . ALA A 1 494 ? 11.251 -1.135 -20.119 1.00 47.66 494 ALA A N 1
ATOM 3781 C CA . ALA A 1 494 ? 11.430 -2.408 -20.830 1.00 47.66 494 ALA A CA 1
ATOM 3782 C C . ALA A 1 494 ? 12.815 -3.050 -20.579 1.00 47.66 494 ALA A C 1
ATOM 3784 O O . ALA A 1 494 ? 12.948 -4.273 -20.563 1.00 47.66 494 ALA A O 1
ATOM 3785 N N . LEU A 1 495 ? 13.860 -2.241 -20.360 1.00 50.84 495 LEU A N 1
ATOM 3786 C CA . LEU A 1 495 ? 15.181 -2.725 -19.948 1.00 50.84 495 LEU A CA 1
ATOM 3787 C C . LEU A 1 495 ? 15.189 -3.200 -18.473 1.00 50.84 495 LEU A C 1
ATOM 3789 O O . LEU A 1 495 ? 15.886 -4.143 -18.108 1.00 50.84 495 LEU A O 1
ATOM 3793 N N . LEU A 1 496 ? 14.374 -2.603 -17.602 1.00 53.56 496 LEU A N 1
ATOM 3794 C CA . LEU A 1 496 ? 14.229 -3.033 -16.205 1.00 53.56 496 LEU A CA 1
ATOM 3795 C C . LEU A 1 496 ? 13.398 -4.313 -16.072 1.00 53.56 496 LEU A C 1
ATOM 3797 O O . LEU A 1 496 ? 13.699 -5.164 -15.228 1.00 53.56 496 LEU A O 1
ATOM 3801 N N . GLU A 1 497 ? 12.419 -4.511 -16.958 1.00 52.56 497 GLU A N 1
ATOM 3802 C CA . GLU A 1 497 ? 11.638 -5.746 -17.056 1.00 52.56 497 GLU A CA 1
ATOM 3803 C C . GLU A 1 497 ? 12.486 -6.983 -17.361 1.00 52.56 497 GLU A C 1
ATOM 3805 O O . GLU A 1 497 ? 12.056 -8.074 -16.991 1.00 52.56 497 GLU A O 1
ATOM 3810 N N . ASP A 1 498 ? 13.715 -6.836 -17.881 1.00 51.12 498 ASP A N 1
ATOM 3811 C CA . ASP A 1 498 ? 14.618 -7.925 -18.296 1.00 51.12 498 ASP A CA 1
ATOM 3812 C C . ASP A 1 498 ? 15.921 -8.097 -17.462 1.00 51.12 498 ASP A C 1
ATOM 3814 O O . ASP A 1 498 ? 16.630 -9.094 -17.617 1.00 51.12 498 ASP A O 1
ATOM 3818 N N . LEU A 1 499 ? 16.184 -7.218 -16.483 1.00 56.47 499 LEU A N 1
ATOM 3819 C CA . LEU A 1 499 ? 17.418 -7.172 -15.676 1.00 56.47 499 LEU A CA 1
ATOM 3820 C C . LEU A 1 499 ? 17.524 -8.226 -14.534 1.00 56.47 499 LEU A C 1
ATOM 3822 O O . LEU A 1 499 ? 16.800 -8.117 -13.538 1.00 56.47 499 LEU A O 1
ATOM 3826 N N . PRO A 1 500 ? 18.452 -9.206 -14.573 1.00 55.53 500 PRO A N 1
ATOM 3827 C CA . PRO A 1 500 ? 18.733 -10.080 -13.431 1.00 55.53 500 PRO A CA 1
ATOM 3828 C C . PRO A 1 500 ? 19.520 -9.336 -12.336 1.00 55.53 500 PRO A C 1
ATOM 3830 O O . PRO A 1 500 ? 20.726 -9.136 -12.449 1.00 55.53 500 PRO A O 1
ATOM 3833 N N . VAL A 1 501 ? 18.843 -8.945 -11.248 1.00 53.88 501 VAL A N 1
ATOM 3834 C CA . VAL A 1 501 ? 19.436 -8.204 -10.107 1.00 53.88 501 VAL A CA 1
ATOM 3835 C C . VAL A 1 501 ? 20.589 -8.977 -9.440 1.00 53.88 501 VAL A C 1
ATOM 3837 O O . VAL A 1 501 ? 21.511 -8.372 -8.898 1.00 53.88 501 VAL A O 1
ATOM 3840 N N . ALA A 1 502 ? 20.591 -10.311 -9.521 1.00 51.41 502 ALA A N 1
ATOM 3841 C CA . ALA A 1 502 ? 21.664 -11.148 -8.982 1.00 51.41 502 ALA A CA 1
ATOM 3842 C C . ALA A 1 502 ? 23.000 -11.018 -9.748 1.00 51.41 502 ALA A C 1
ATOM 3844 O O . ALA A 1 502 ? 24.055 -11.166 -9.138 1.00 51.41 502 ALA A O 1
ATOM 3845 N N . ASP A 1 503 ? 22.968 -10.676 -11.042 1.00 51.62 503 ASP A N 1
ATOM 3846 C CA . ASP A 1 503 ? 24.163 -10.530 -11.897 1.00 51.62 503 ASP A CA 1
ATOM 3847 C C . ASP A 1 503 ? 24.753 -9.103 -11.873 1.00 51.62 503 ASP A C 1
ATOM 3849 O O . ASP A 1 503 ? 25.728 -8.798 -12.572 1.00 51.62 503 ASP A O 1
ATOM 3853 N N . VAL A 1 504 ? 24.112 -8.212 -11.108 1.00 56.38 504 VAL A N 1
ATOM 3854 C CA . VAL A 1 504 ? 24.413 -6.778 -10.982 1.00 56.38 504 VAL A CA 1
ATOM 3855 C C . VAL A 1 504 ? 25.339 -6.497 -9.797 1.00 56.38 504 VAL A C 1
ATOM 3857 O O . VAL A 1 504 ? 26.084 -5.518 -9.810 1.00 56.38 504 VAL A O 1
ATOM 3860 N N . LEU A 1 505 ? 25.303 -7.342 -8.767 1.00 56.59 505 LEU A N 1
ATOM 3861 C CA . LEU 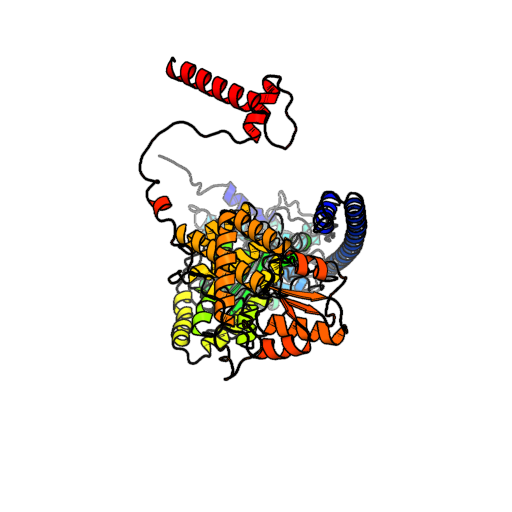A 1 505 ? 26.065 -7.122 -7.545 1.00 56.59 505 LEU A CA 1
ATOM 3862 C C . LEU A 1 505 ? 27.537 -7.536 -7.720 1.00 56.59 505 LEU A C 1
ATOM 3864 O O . LEU A 1 505 ? 27.803 -8.631 -8.215 1.00 56.59 505 LEU A O 1
ATOM 3868 N N . PRO A 1 506 ? 28.504 -6.700 -7.296 1.00 51.69 506 PRO A N 1
ATOM 3869 C CA . PRO A 1 506 ? 29.911 -7.089 -7.255 1.00 51.69 506 PRO A CA 1
ATOM 3870 C C . PRO A 1 506 ? 30.120 -8.349 -6.408 1.00 51.69 506 PRO A C 1
ATOM 3872 O O . PRO A 1 506 ? 29.444 -8.533 -5.390 1.00 51.69 506 PRO A O 1
ATOM 3875 N N . ASP A 1 507 ? 31.114 -9.168 -6.764 1.00 52.34 507 ASP A N 1
ATOM 3876 C CA . ASP A 1 507 ? 31.559 -10.283 -5.922 1.00 52.34 507 ASP A CA 1
ATOM 3877 C C . ASP A 1 507 ? 31.866 -9.776 -4.498 1.00 52.34 507 ASP A C 1
ATOM 3879 O O . ASP A 1 507 ? 32.791 -8.989 -4.287 1.00 52.34 507 ASP A O 1
ATOM 3883 N N . GLY A 1 508 ? 31.078 -10.226 -3.515 1.00 50.53 508 GLY A N 1
ATOM 3884 C CA . GLY A 1 508 ? 31.217 -9.838 -2.105 1.00 50.53 508 GLY A CA 1
ATOM 3885 C C . GLY A 1 508 ? 30.268 -8.741 -1.607 1.00 50.53 508 GLY A C 1
ATOM 3886 O O . GLY A 1 508 ? 30.382 -8.354 -0.443 1.00 50.53 508 GLY A O 1
ATOM 3887 N N . ALA A 1 509 ? 29.322 -8.263 -2.423 1.00 53.97 509 ALA A N 1
ATOM 3888 C CA . ALA A 1 509 ? 28.294 -7.336 -1.951 1.00 53.97 509 ALA A CA 1
ATOM 3889 C C . ALA A 1 509 ? 27.435 -7.962 -0.828 1.00 53.97 509 ALA A C 1
ATOM 3891 O O . ALA A 1 509 ? 27.096 -9.151 -0.888 1.00 53.97 509 ALA A O 1
ATOM 3892 N N . PRO A 1 510 ? 27.056 -7.191 0.207 1.00 55.06 510 PRO A N 1
ATOM 3893 C CA . PRO A 1 510 ? 26.220 -7.706 1.283 1.00 55.06 510 PRO A CA 1
ATOM 3894 C C . PRO A 1 510 ? 24.826 -8.099 0.750 1.00 55.06 510 PRO A C 1
ATOM 3896 O O . PRO A 1 510 ? 24.293 -7.415 -0.124 1.00 55.06 510 PRO A O 1
ATOM 3899 N N . PRO A 1 511 ? 24.170 -9.140 1.306 1.00 54.66 511 PRO A N 1
ATOM 3900 C CA . PRO A 1 511 ? 22.842 -9.590 0.860 1.00 54.66 511 PRO A CA 1
ATOM 3901 C C . PRO A 1 511 ? 21.738 -8.518 0.901 1.00 54.66 511 PRO A C 1
ATOM 3903 O O . PRO A 1 511 ? 20.679 -8.699 0.309 1.00 54.66 511 PRO A O 1
ATOM 3906 N N . SER A 1 512 ? 21.961 -7.415 1.623 1.00 55.62 512 SER A N 1
ATOM 3907 C CA . SER A 1 512 ? 21.067 -6.256 1.697 1.00 55.62 512 SER A CA 1
ATOM 3908 C C . SER A 1 512 ? 21.147 -5.330 0.474 1.00 55.62 512 SER A C 1
ATOM 3910 O O . SER A 1 512 ? 20.222 -4.558 0.243 1.00 55.62 512 SER A O 1
ATOM 3912 N N . ALA A 1 513 ? 22.200 -5.423 -0.345 1.00 62.72 513 ALA A N 1
ATOM 3913 C CA . ALA A 1 513 ? 22.386 -4.586 -1.533 1.00 62.72 513 ALA A CA 1
ATOM 3914 C C . ALA A 1 513 ? 21.371 -4.879 -2.651 1.00 62.72 513 ALA A C 1
ATOM 3916 O O . ALA A 1 513 ? 21.091 -4.031 -3.492 1.00 62.72 513 ALA A O 1
ATOM 3917 N N . ALA A 1 514 ? 20.786 -6.072 -2.648 1.00 65.06 514 ALA A N 1
ATOM 3918 C CA . ALA A 1 514 ? 19.834 -6.484 -3.663 1.00 65.06 514 ALA A CA 1
ATOM 3919 C C . ALA A 1 514 ? 18.461 -5.789 -3.492 1.00 65.06 514 ALA A C 1
ATOM 3921 O O . ALA A 1 514 ? 17.871 -5.357 -4.477 1.00 65.06 514 ALA A O 1
ATOM 3922 N N . GLY A 1 515 ? 18.023 -5.548 -2.245 1.00 64.88 515 GLY A N 1
ATOM 3923 C CA . GLY A 1 515 ? 16.825 -4.742 -1.953 1.00 64.88 515 GLY A CA 1
ATOM 3924 C C . GLY A 1 515 ? 16.997 -3.256 -2.297 1.00 64.88 515 GLY A C 1
ATOM 3925 O O . GLY A 1 515 ? 16.046 -2.599 -2.712 1.00 64.88 515 GLY A O 1
ATOM 3926 N N . TYR A 1 516 ? 18.231 -2.743 -2.218 1.00 74.25 516 TYR A N 1
ATOM 3927 C CA . TYR A 1 516 ? 18.567 -1.402 -2.699 1.00 74.25 516 TYR A CA 1
ATOM 3928 C C . TYR A 1 516 ? 18.414 -1.276 -4.222 1.00 74.25 516 TYR A C 1
ATOM 3930 O O . TYR A 1 516 ? 17.900 -0.272 -4.704 1.00 74.25 516 TYR A O 1
ATOM 3938 N N . LEU A 1 517 ? 18.838 -2.290 -4.982 1.00 69.81 517 LEU A N 1
ATOM 3939 C CA . LEU A 1 517 ? 18.733 -2.297 -6.444 1.00 69.81 517 LEU A CA 1
ATOM 3940 C C . LEU A 1 517 ? 17.288 -2.414 -6.944 1.00 69.81 517 LEU A C 1
ATOM 3942 O O . LEU A 1 517 ? 16.972 -1.858 -7.991 1.00 69.81 517 LEU A O 1
ATOM 3946 N N . GLU A 1 518 ? 16.416 -3.108 -6.212 1.00 68.56 518 GLU A N 1
ATOM 3947 C CA . GLU A 1 518 ? 14.984 -3.160 -6.536 1.00 68.56 518 GLU A CA 1
ATOM 3948 C C . GLU A 1 518 ? 14.327 -1.792 -6.349 1.00 68.56 518 GLU A C 1
ATOM 3950 O O . GLU A 1 518 ? 13.690 -1.290 -7.272 1.00 68.56 518 GLU A O 1
ATOM 3955 N N . LEU A 1 519 ? 14.597 -1.138 -5.216 1.00 69.31 519 LEU A N 1
ATOM 3956 C CA . LEU A 1 519 ? 14.150 0.232 -4.963 1.00 69.31 519 LEU A CA 1
ATOM 3957 C C . LEU A 1 519 ? 14.723 1.221 -5.995 1.00 69.31 519 LEU A C 1
ATOM 3959 O O . LEU A 1 519 ? 14.057 2.170 -6.395 1.00 69.31 519 LEU A O 1
ATOM 3963 N N . LEU A 1 520 ? 15.961 0.995 -6.448 1.00 73.81 520 LEU A N 1
ATOM 3964 C CA . LEU A 1 520 ? 16.598 1.786 -7.501 1.00 73.81 520 LEU A CA 1
ATOM 3965 C C . LEU A 1 520 ? 15.907 1.616 -8.856 1.00 73.81 520 LEU A C 1
ATOM 3967 O O . LEU A 1 520 ? 15.748 2.593 -9.581 1.00 73.81 520 LEU A O 1
ATOM 3971 N N . ALA A 1 521 ? 15.520 0.388 -9.205 1.00 67.25 521 ALA A N 1
ATOM 3972 C CA . ALA A 1 521 ? 14.796 0.102 -10.437 1.00 67.25 521 ALA A CA 1
ATOM 3973 C C . ALA A 1 521 ? 13.430 0.798 -10.444 1.00 67.25 521 ALA A C 1
ATOM 3975 O O . ALA A 1 521 ? 13.081 1.439 -11.429 1.00 67.25 521 ALA A O 1
ATOM 3976 N N . GLU A 1 522 ? 12.707 0.737 -9.328 1.00 63.56 522 GLU A N 1
ATOM 3977 C CA . GLU A 1 522 ? 11.417 1.408 -9.149 1.00 63.56 522 GLU A CA 1
ATOM 3978 C C . GLU A 1 522 ? 11.542 2.937 -9.222 1.00 63.56 522 GLU A C 1
ATOM 3980 O O . GLU A 1 522 ? 10.787 3.603 -9.930 1.00 63.56 522 GLU A O 1
ATOM 3985 N N . ALA A 1 523 ? 12.561 3.500 -8.566 1.00 65.69 523 ALA A N 1
ATOM 3986 C CA . ALA A 1 523 ? 12.843 4.932 -8.612 1.00 65.69 523 ALA A CA 1
ATOM 3987 C C . ALA A 1 523 ? 13.203 5.434 -10.023 1.00 65.69 523 ALA A C 1
ATOM 3989 O O . ALA A 1 523 ? 13.055 6.617 -10.310 1.00 65.69 523 ALA A O 1
ATOM 3990 N N . LEU A 1 524 ? 13.692 4.555 -10.903 1.00 64.75 524 LEU A N 1
ATOM 3991 C CA . LEU A 1 524 ? 14.110 4.889 -12.266 1.00 64.75 524 LEU A CA 1
ATOM 3992 C C . LEU A 1 524 ? 13.077 4.533 -13.342 1.00 64.75 524 LEU A C 1
ATOM 3994 O O . LEU A 1 524 ? 13.371 4.726 -14.523 1.00 64.75 524 LEU A O 1
ATOM 3998 N N . ASP A 1 525 ? 11.889 4.049 -12.972 1.00 57.09 525 ASP A N 1
ATOM 3999 C CA . ASP A 1 525 ? 10.871 3.581 -13.925 1.00 57.09 525 ASP A CA 1
ATOM 4000 C C . ASP A 1 525 ? 10.416 4.684 -14.909 1.00 57.09 525 ASP A C 1
ATOM 4002 O O . ASP A 1 525 ? 10.224 4.450 -16.104 1.00 57.09 525 ASP A O 1
ATOM 4006 N N . ASP A 1 526 ? 10.362 5.939 -14.453 1.00 52.03 526 ASP A N 1
ATOM 4007 C CA . ASP A 1 526 ? 10.039 7.114 -15.279 1.00 52.03 526 ASP A CA 1
ATOM 4008 C C . ASP A 1 526 ? 11.274 7.795 -15.916 1.00 52.03 526 ASP A C 1
ATOM 4010 O O . ASP A 1 526 ? 11.151 8.784 -16.651 1.00 52.03 526 ASP A O 1
ATOM 4014 N N . GLY A 1 527 ? 12.471 7.253 -15.667 1.00 52.47 527 GLY A N 1
ATOM 4015 C CA . GLY A 1 527 ? 13.748 7.769 -16.151 1.00 52.47 527 GLY A CA 1
ATOM 4016 C C . GLY A 1 527 ? 14.230 9.058 -15.480 1.00 52.47 527 GLY A C 1
ATOM 4017 O O . GLY A 1 527 ? 15.146 9.698 -16.014 1.00 52.47 527 GLY A O 1
ATOM 4018 N N . VAL A 1 528 ? 13.645 9.458 -14.345 1.00 54.50 528 VAL A N 1
ATOM 4019 C CA . VAL A 1 528 ? 14.016 10.658 -13.586 1.00 54.50 528 VAL A CA 1
ATOM 4020 C C . VAL A 1 528 ? 14.122 10.322 -12.101 1.00 54.50 528 VAL A C 1
ATOM 4022 O O . VAL A 1 528 ? 13.139 9.961 -11.483 1.00 54.50 528 VAL A O 1
ATOM 4025 N N . LEU A 1 529 ? 15.293 10.547 -11.499 1.00 61.12 529 LEU A N 1
ATOM 4026 C CA . LEU A 1 529 ? 15.425 10.500 -10.041 1.00 61.12 529 LEU A CA 1
ATOM 4027 C C . LEU A 1 529 ? 15.246 11.902 -9.463 1.00 61.12 529 LEU A C 1
ATOM 4029 O O . LEU A 1 529 ? 16.036 12.810 -9.745 1.00 61.12 529 LEU A O 1
ATOM 4033 N N . THR A 1 530 ? 14.203 12.079 -8.667 1.00 60.25 530 THR A N 1
ATOM 4034 C CA . THR A 1 530 ? 13.959 13.301 -7.895 1.00 60.25 530 THR A CA 1
ATOM 4035 C C . THR A 1 530 ? 14.924 13.413 -6.707 1.00 60.25 530 THR A C 1
ATOM 4037 O O . THR A 1 530 ? 15.560 12.438 -6.304 1.00 60.25 530 THR A O 1
ATOM 4040 N N . GLU A 1 531 ? 15.056 14.615 -6.130 1.00 55.88 531 GLU A N 1
ATOM 4041 C CA . GLU A 1 531 ? 15.870 14.813 -4.917 1.00 55.88 531 GLU A CA 1
ATOM 4042 C C . GLU A 1 531 ? 15.366 13.943 -3.751 1.00 55.88 531 GLU A C 1
ATOM 4044 O O . GLU A 1 531 ? 16.177 13.370 -3.021 1.00 55.88 531 GLU A O 1
ATOM 4049 N N . ASP A 1 532 ? 14.046 13.770 -3.640 1.00 51.00 532 ASP A N 1
ATOM 4050 C CA . ASP A 1 532 ? 13.405 12.961 -2.600 1.00 51.00 532 ASP A CA 1
ATOM 4051 C C . ASP A 1 532 ? 13.669 11.458 -2.791 1.00 51.00 532 ASP A C 1
ATOM 4053 O O . ASP A 1 532 ? 14.005 10.758 -1.833 1.00 51.00 532 ASP A O 1
ATOM 4057 N N . GLU A 1 533 ? 13.611 10.951 -4.028 1.00 62.72 533 GLU A N 1
ATOM 4058 C CA . GLU A 1 533 ? 13.956 9.554 -4.338 1.00 62.72 533 GLU A CA 1
ATOM 4059 C C . GLU A 1 533 ? 15.453 9.277 -4.137 1.00 62.72 533 GLU A C 1
ATOM 4061 O O . GLU A 1 533 ? 15.834 8.225 -3.621 1.00 62.72 533 GLU A O 1
ATOM 4066 N N . ALA A 1 534 ? 16.322 10.234 -4.474 1.00 65.88 534 ALA A N 1
ATOM 4067 C CA . ALA A 1 534 ? 17.754 10.125 -4.209 1.00 65.88 534 ALA A CA 1
ATOM 4068 C C . ALA A 1 534 ? 18.058 10.081 -2.699 1.00 65.88 534 ALA A C 1
ATOM 4070 O O . ALA A 1 534 ? 18.890 9.281 -2.256 1.00 65.88 534 ALA A O 1
ATOM 4071 N N . ALA A 1 535 ? 17.370 10.901 -1.897 1.00 62.88 535 ALA A N 1
ATOM 4072 C CA . ALA A 1 535 ? 17.479 10.883 -0.439 1.00 62.88 535 ALA A CA 1
ATOM 4073 C C . ALA A 1 535 ? 16.958 9.559 0.148 1.00 62.88 535 ALA A C 1
ATOM 4075 O O . ALA A 1 535 ? 17.639 8.936 0.966 1.00 62.88 535 ALA A O 1
ATOM 4076 N N . ALA A 1 536 ? 15.815 9.071 -0.341 1.00 64.12 536 ALA A N 1
ATOM 4077 C CA . ALA A 1 536 ? 15.237 7.787 0.046 1.00 64.12 536 ALA A CA 1
ATOM 4078 C C . ALA A 1 536 ? 16.189 6.610 -0.189 1.00 64.12 536 ALA A C 1
ATOM 4080 O O . ALA A 1 536 ? 16.371 5.767 0.695 1.00 64.12 536 ALA A O 1
ATOM 4081 N N . LEU A 1 537 ? 16.810 6.566 -1.370 1.00 74.75 537 LEU A N 1
ATOM 4082 C CA . LEU A 1 537 ? 17.816 5.572 -1.725 1.00 74.75 537 LEU A CA 1
ATOM 4083 C C . LEU A 1 537 ? 19.029 5.665 -0.792 1.00 74.75 537 LEU A C 1
ATOM 4085 O O . LEU A 1 537 ? 19.506 4.642 -0.299 1.00 74.75 537 LEU A O 1
ATOM 4089 N N . ALA A 1 538 ? 19.513 6.873 -0.497 1.00 71.94 538 ALA A N 1
ATOM 4090 C CA . ALA A 1 538 ? 20.635 7.069 0.418 1.00 71.94 538 ALA A CA 1
ATOM 4091 C C . ALA A 1 538 ? 20.324 6.581 1.845 1.00 71.94 538 ALA A C 1
ATOM 4093 O O . ALA A 1 538 ? 21.172 5.951 2.483 1.00 71.94 538 ALA A O 1
ATOM 4094 N N . ASP A 1 539 ? 19.111 6.816 2.343 1.00 68.69 539 ASP A N 1
ATOM 4095 C CA . ASP A 1 539 ? 18.684 6.327 3.655 1.00 68.69 539 ASP A CA 1
ATOM 4096 C C . ASP A 1 539 ? 18.492 4.814 3.683 1.00 68.69 539 ASP A C 1
ATOM 4098 O O . ASP A 1 539 ? 18.889 4.162 4.653 1.00 68.69 539 ASP A O 1
ATOM 4102 N N . HIS A 1 540 ? 17.958 4.235 2.606 1.00 72.62 540 HIS A N 1
ATOM 4103 C CA . HIS A 1 540 ? 17.868 2.786 2.472 1.00 72.62 540 HIS A CA 1
ATOM 4104 C C . HIS A 1 540 ? 19.263 2.149 2.475 1.00 72.62 540 HIS A C 1
ATOM 4106 O O . HIS A 1 540 ? 19.496 1.188 3.205 1.00 72.62 540 HIS A O 1
ATOM 4112 N N . ALA A 1 541 ? 20.222 2.732 1.750 1.00 76.38 541 ALA A N 1
ATOM 4113 C CA . ALA A 1 541 ? 21.611 2.289 1.755 1.00 76.38 541 ALA A CA 1
ATOM 4114 C C . ALA A 1 541 ? 22.231 2.341 3.164 1.00 76.38 541 ALA A C 1
ATOM 4116 O O . ALA A 1 541 ? 22.857 1.371 3.594 1.00 76.38 541 ALA A O 1
ATOM 4117 N N . ARG A 1 542 ? 22.000 3.420 3.927 1.00 75.19 542 ARG A N 1
ATOM 4118 C CA . ARG A 1 542 ? 22.458 3.529 5.327 1.00 75.19 542 ARG A CA 1
ATOM 4119 C C . ARG A 1 542 ? 21.854 2.447 6.217 1.00 75.19 542 ARG A C 1
ATOM 4121 O O . ARG A 1 542 ? 22.583 1.819 6.981 1.00 75.19 542 ARG A O 1
ATOM 4128 N N . PHE A 1 543 ? 20.545 2.222 6.122 1.00 65.44 543 PHE A N 1
ATOM 4129 C CA . PHE A 1 543 ? 19.849 1.215 6.927 1.00 65.44 543 PHE A CA 1
ATOM 4130 C C . PHE A 1 543 ? 20.292 -0.212 6.573 1.00 65.44 543 PHE A C 1
ATOM 4132 O O . PHE A 1 543 ? 20.460 -1.057 7.452 1.00 65.44 543 PHE A O 1
ATOM 4139 N N . ALA A 1 544 ? 20.557 -0.454 5.290 1.00 65.88 544 ALA A N 1
ATOM 4140 C CA . ALA A 1 544 ? 21.108 -1.695 4.762 1.00 65.88 544 ALA A CA 1
ATOM 4141 C C . ALA A 1 544 ? 22.597 -1.911 5.106 1.00 65.88 544 ALA A C 1
ATOM 4143 O O . ALA A 1 544 ? 23.131 -2.986 4.815 1.00 65.88 544 ALA A O 1
ATOM 4144 N N . GLY A 1 545 ? 23.263 -0.923 5.719 1.00 72.25 545 GLY A N 1
ATOM 4145 C CA . GLY A 1 545 ? 24.681 -0.971 6.078 1.00 72.25 545 GLY A CA 1
ATOM 4146 C C . GLY A 1 545 ? 25.634 -0.841 4.886 1.00 72.25 545 GLY A C 1
ATOM 4147 O O . GLY A 1 545 ? 26.787 -1.252 4.995 1.00 72.25 545 GLY A O 1
ATOM 4148 N N . LEU A 1 546 ? 25.165 -0.303 3.758 1.00 77.19 546 LEU A N 1
ATOM 4149 C CA . LEU A 1 546 ? 25.960 -0.121 2.546 1.00 77.19 546 LEU A CA 1
ATOM 4150 C C . LEU A 1 546 ? 26.886 1.087 2.694 1.00 77.19 546 LEU A C 1
ATOM 4152 O O . LEU A 1 546 ? 26.463 2.188 3.061 1.00 77.19 546 LEU A O 1
ATOM 4156 N N . SER A 1 547 ? 28.164 0.893 2.381 1.00 81.31 547 SER A N 1
ATOM 4157 C CA . SER A 1 547 ? 29.112 1.991 2.245 1.00 81.31 547 SER A CA 1
ATOM 4158 C C . SER A 1 547 ? 28.883 2.742 0.932 1.00 81.31 547 SER A C 1
ATOM 4160 O O . SER A 1 547 ? 28.237 2.252 0.006 1.00 81.31 547 SER A O 1
ATOM 4162 N N . ARG A 1 548 ? 29.466 3.938 0.808 1.00 80.12 548 ARG A N 1
ATOM 4163 C CA . ARG A 1 548 ? 29.416 4.694 -0.452 1.00 80.12 548 ARG A CA 1
ATOM 4164 C C . ARG A 1 548 ? 30.043 3.923 -1.617 1.00 80.12 548 ARG A C 1
ATOM 4166 O O . ARG A 1 548 ? 29.525 3.980 -2.721 1.00 80.12 548 ARG A O 1
ATOM 4173 N N . THR A 1 549 ? 31.098 3.159 -1.346 1.00 78.50 549 THR A N 1
ATOM 4174 C CA . THR A 1 549 ? 31.734 2.283 -2.333 1.00 78.50 549 THR A CA 1
ATOM 4175 C C . THR A 1 549 ? 30.781 1.188 -2.812 1.00 78.50 549 THR A C 1
ATOM 4177 O O . THR A 1 549 ? 30.762 0.886 -4.000 1.00 78.50 549 THR A O 1
ATOM 4180 N N . ASP A 1 550 ? 29.969 0.624 -1.912 1.00 73.19 550 ASP A N 1
ATOM 4181 C CA . ASP A 1 550 ? 28.984 -0.405 -2.266 1.00 73.19 550 ASP A CA 1
ATOM 4182 C C . ASP A 1 550 ? 27.865 0.177 -3.137 1.00 73.19 550 ASP A C 1
ATOM 4184 O O . ASP A 1 550 ? 27.447 -0.454 -4.103 1.00 73.19 550 ASP A O 1
ATOM 4188 N N . VAL A 1 551 ? 27.419 1.401 -2.831 1.00 78.44 551 VAL A N 1
ATOM 4189 C CA . VAL A 1 551 ? 26.415 2.126 -3.626 1.00 78.44 551 VAL A CA 1
ATOM 4190 C C . VAL A 1 551 ? 26.948 2.460 -5.020 1.00 78.44 551 VAL A C 1
ATOM 4192 O O . VAL A 1 551 ? 26.286 2.151 -6.007 1.00 78.44 551 VAL A O 1
ATOM 4195 N N . ASP A 1 552 ? 28.157 3.018 -5.117 1.00 79.25 552 ASP A N 1
ATOM 4196 C CA . ASP A 1 552 ? 28.782 3.352 -6.402 1.00 79.25 552 ASP A CA 1
ATOM 4197 C C . ASP A 1 552 ? 28.977 2.088 -7.266 1.00 79.25 552 ASP A C 1
ATOM 4199 O O . ASP A 1 552 ? 28.732 2.100 -8.475 1.00 79.25 552 ASP A O 1
ATOM 4203 N N . ALA A 1 553 ? 29.366 0.968 -6.645 1.00 73.69 553 ALA A N 1
ATOM 4204 C CA . ALA A 1 553 ? 29.521 -0.311 -7.328 1.00 73.69 553 ALA A CA 1
ATOM 4205 C C . ALA A 1 553 ? 28.172 -0.917 -7.759 1.00 73.69 553 ALA A C 1
ATOM 4207 O O . ALA A 1 553 ? 28.076 -1.472 -8.853 1.00 73.69 553 ALA A O 1
ATOM 4208 N N . ALA A 1 554 ? 27.121 -0.765 -6.947 1.00 73.44 554 ALA A N 1
ATOM 4209 C CA . ALA A 1 554 ? 25.759 -1.160 -7.300 1.00 73.44 554 ALA A CA 1
ATOM 4210 C C . ALA A 1 554 ? 25.221 -0.336 -8.483 1.00 73.44 554 ALA A C 1
ATOM 4212 O O . ALA A 1 554 ? 24.644 -0.899 -9.413 1.00 73.44 554 ALA A O 1
ATOM 4213 N N . HIS A 1 555 ? 25.464 0.979 -8.505 1.00 82.81 555 HIS A N 1
ATOM 4214 C CA . HIS A 1 555 ? 25.114 1.849 -9.634 1.00 82.81 555 HIS A CA 1
ATOM 4215 C C . HIS A 1 555 ? 25.869 1.465 -10.905 1.00 82.81 555 HIS A C 1
ATOM 4217 O O . HIS A 1 555 ? 25.268 1.389 -11.978 1.00 82.81 555 HIS A O 1
ATOM 4223 N N . GLU A 1 556 ? 27.178 1.205 -10.808 1.00 81.00 556 GLU A N 1
ATOM 4224 C CA . GLU A 1 556 ? 27.978 0.758 -11.954 1.00 81.00 556 GLU A CA 1
ATOM 4225 C C . GLU A 1 556 ? 27.463 -0.577 -12.499 1.00 81.00 556 GLU A C 1
ATOM 4227 O O . GLU A 1 556 ? 27.260 -0.708 -13.710 1.00 81.00 556 GLU A O 1
ATOM 4232 N N . GLY A 1 557 ? 27.210 -1.543 -11.614 1.00 74.75 557 GLY A N 1
ATOM 4233 C CA . GLY A 1 557 ? 26.637 -2.836 -11.970 1.00 74.75 557 GLY A CA 1
ATOM 4234 C C . GLY A 1 557 ? 25.282 -2.691 -12.657 1.00 74.75 557 GLY A C 1
ATOM 4235 O O . GLY A 1 557 ? 25.016 -3.362 -13.656 1.00 74.75 557 GLY A O 1
ATOM 4236 N N . PHE A 1 558 ? 24.431 -1.789 -12.164 1.00 75.44 558 PHE A N 1
ATOM 4237 C CA . PHE A 1 558 ? 23.100 -1.557 -12.717 1.00 75.44 558 PHE A CA 1
ATOM 4238 C C . PHE A 1 558 ? 23.185 -1.026 -14.154 1.00 75.44 558 PHE A C 1
ATOM 4240 O O . PHE A 1 558 ? 22.566 -1.574 -15.068 1.00 75.44 558 PHE A O 1
ATOM 4247 N N . VAL A 1 559 ? 24.041 -0.026 -14.396 1.00 79.69 559 VAL A N 1
ATOM 4248 C CA . VAL A 1 559 ? 24.288 0.495 -15.752 1.00 79.69 559 VAL A CA 1
ATOM 4249 C C . VAL A 1 559 ? 24.955 -0.551 -16.651 1.00 79.69 559 VAL A C 1
ATOM 4251 O O . VAL A 1 559 ? 24.664 -0.596 -17.847 1.00 79.69 559 VAL A O 1
ATOM 4254 N N . LEU A 1 560 ? 25.828 -1.411 -16.114 1.00 79.06 560 LEU A N 1
ATOM 4255 C CA . LEU A 1 560 ? 26.427 -2.515 -16.869 1.00 79.06 560 LEU A CA 1
ATOM 4256 C C . LEU A 1 560 ? 25.371 -3.527 -17.323 1.00 79.06 560 LEU A C 1
ATOM 4258 O O . LEU A 1 560 ? 25.415 -3.981 -18.465 1.00 79.06 560 LEU A O 1
ATOM 4262 N N . ALA A 1 561 ? 24.414 -3.864 -16.466 1.00 71.69 561 ALA A N 1
ATOM 4263 C CA . ALA A 1 561 ? 23.347 -4.788 -16.814 1.00 71.69 561 ALA A CA 1
ATOM 4264 C C . ALA A 1 561 ? 22.410 -4.203 -17.888 1.00 71.69 561 ALA A C 1
ATOM 4266 O O . ALA A 1 561 ? 22.129 -4.883 -18.876 1.00 71.69 561 ALA A O 1
ATOM 4267 N N . LEU A 1 562 ? 22.058 -2.914 -17.797 1.00 74.19 562 LEU A N 1
ATOM 4268 C CA . LEU A 1 562 ? 21.343 -2.217 -18.876 1.00 74.19 562 LEU A CA 1
ATOM 4269 C C . LEU A 1 562 ? 22.160 -2.213 -20.182 1.00 74.19 562 LEU A C 1
ATOM 4271 O O . LEU A 1 562 ? 21.628 -2.420 -21.273 1.00 74.19 562 LEU A O 1
ATOM 4275 N N . ALA A 1 563 ? 23.478 -2.014 -20.083 1.00 80.19 563 ALA A N 1
ATOM 4276 C CA . ALA A 1 563 ? 24.380 -2.051 -21.230 1.00 80.19 563 ALA A CA 1
ATOM 4277 C C . ALA A 1 563 ? 24.455 -3.445 -21.882 1.00 80.19 563 ALA A C 1
ATOM 4279 O O . ALA A 1 563 ? 24.533 -3.524 -23.107 1.00 80.19 563 ALA A O 1
ATOM 4280 N N . ARG A 1 564 ? 24.406 -4.536 -21.102 1.00 73.56 564 ARG A N 1
ATOM 4281 C CA . ARG A 1 564 ? 24.338 -5.919 -21.615 1.00 73.56 564 ARG A CA 1
ATOM 4282 C C . ARG A 1 564 ? 23.069 -6.154 -22.420 1.00 73.56 564 ARG A C 1
ATOM 4284 O O . ARG A 1 564 ? 23.148 -6.703 -23.517 1.00 73.56 564 ARG A O 1
ATOM 4291 N N . GLN A 1 565 ? 21.925 -5.692 -21.925 1.00 71.31 565 GLN A N 1
ATOM 4292 C CA . GLN A 1 565 ? 20.666 -5.836 -22.647 1.00 71.31 565 GLN A CA 1
ATOM 4293 C C . GLN A 1 565 ? 20.636 -4.995 -23.930 1.00 71.31 565 GLN A C 1
ATOM 4295 O O . GLN A 1 565 ? 20.269 -5.513 -24.980 1.00 71.31 565 GLN A O 1
ATOM 4300 N N . ALA A 1 566 ? 21.141 -3.758 -23.893 1.00 73.56 566 ALA A N 1
ATOM 4301 C CA . ALA A 1 566 ? 21.275 -2.913 -25.086 1.00 73.56 566 ALA A CA 1
ATOM 4302 C C . ALA A 1 566 ? 22.222 -3.498 -26.159 1.00 73.56 566 ALA A C 1
ATOM 4304 O O . ALA A 1 566 ? 22.234 -3.054 -27.304 1.00 73.56 566 ALA A O 1
ATOM 4305 N N . VAL A 1 567 ? 23.069 -4.464 -25.795 1.00 77.88 567 VAL A N 1
ATOM 4306 C CA . VAL A 1 567 ? 23.976 -5.172 -26.711 1.00 77.88 567 VAL A CA 1
ATOM 4307 C C . VAL A 1 567 ? 23.378 -6.497 -27.201 1.00 77.88 567 VAL A C 1
ATOM 4309 O O . VAL A 1 567 ? 23.875 -7.049 -28.183 1.00 77.88 567 VAL A O 1
ATOM 4312 N N . ALA A 1 568 ? 22.312 -7.008 -26.575 1.00 68.12 568 ALA A N 1
ATOM 4313 C CA . ALA A 1 568 ? 21.803 -8.364 -26.792 1.00 68.12 568 ALA A CA 1
ATOM 4314 C C . ALA A 1 568 ? 21.411 -8.660 -28.252 1.00 68.12 568 ALA A C 1
ATOM 4316 O O . ALA A 1 568 ? 21.588 -9.788 -28.718 1.00 68.12 568 ALA A O 1
ATOM 4317 N N . ASP A 1 569 ? 20.949 -7.650 -28.996 1.00 66.38 569 ASP A N 1
ATOM 4318 C CA . ASP A 1 569 ? 20.585 -7.742 -30.418 1.00 66.38 569 ASP A CA 1
ATOM 4319 C C . ASP A 1 569 ? 21.761 -7.443 -31.387 1.00 66.38 569 ASP A C 1
ATOM 4321 O O . ASP A 1 569 ? 21.610 -7.424 -32.616 1.00 66.38 569 ASP A O 1
ATOM 4325 N N . GLY A 1 570 ? 22.956 -7.208 -30.836 1.00 66.75 570 GLY A N 1
ATOM 4326 C CA . GLY A 1 570 ? 24.183 -6.863 -31.548 1.00 66.75 570 GLY A CA 1
ATOM 4327 C C . GLY A 1 570 ? 24.271 -5.403 -32.013 1.00 66.75 570 GLY A C 1
ATOM 4328 O O . GLY A 1 570 ? 25.222 -5.057 -32.738 1.00 66.75 570 GLY A O 1
ATOM 4329 N N . ARG A 1 571 ? 23.321 -4.533 -31.638 1.00 71.06 571 ARG A N 1
ATOM 4330 C CA . ARG A 1 571 ? 23.240 -3.133 -32.077 1.00 71.06 571 ARG A CA 1
ATOM 4331 C C . ARG A 1 571 ? 22.743 -2.187 -30.977 1.00 71.06 571 ARG A C 1
ATOM 4333 O O . ARG A 1 571 ? 21.560 -2.025 -30.763 1.00 71.06 571 ARG A O 1
ATOM 4340 N N . VAL A 1 572 ? 23.649 -1.344 -30.489 1.00 73.94 572 VAL A N 1
ATOM 4341 C CA . VAL A 1 572 ? 23.273 -0.219 -29.618 1.00 73.94 572 VAL A CA 1
ATOM 4342 C C . VAL A 1 572 ? 22.840 0.987 -30.459 1.00 73.94 572 VAL A C 1
ATOM 4344 O O . VAL A 1 572 ? 23.658 1.600 -31.162 1.00 73.94 572 VAL A O 1
ATOM 4347 N N . THR A 1 573 ? 21.568 1.354 -30.383 1.00 73.12 573 THR A N 1
ATOM 4348 C CA . THR A 1 573 ? 20.973 2.526 -31.032 1.00 73.12 573 THR A CA 1
ATOM 4349 C C . THR A 1 573 ? 21.403 3.845 -30.373 1.00 73.12 573 THR A C 1
ATOM 4351 O O . THR A 1 573 ? 21.991 3.899 -29.290 1.00 73.12 573 THR A O 1
ATOM 4354 N N . MET A 1 574 ? 21.133 4.966 -31.053 1.00 68.44 574 MET A N 1
ATOM 4355 C CA . MET A 1 574 ? 21.391 6.300 -30.493 1.00 68.44 574 MET A CA 1
ATOM 4356 C C . MET A 1 574 ? 20.463 6.636 -29.323 1.00 68.44 574 MET A C 1
ATOM 4358 O O . MET A 1 574 ? 20.854 7.430 -28.467 1.00 68.44 574 MET A O 1
ATOM 4362 N N . ASP A 1 575 ? 19.258 6.066 -29.310 1.00 54.53 575 ASP A N 1
ATOM 4363 C CA . ASP A 1 575 ? 18.270 6.294 -28.262 1.00 54.53 575 ASP A CA 1
ATOM 4364 C C . ASP A 1 575 ? 18.627 5.482 -27.007 1.00 54.53 575 ASP A C 1
ATOM 4366 O O . ASP A 1 575 ? 18.797 6.095 -25.958 1.00 54.53 575 ASP A O 1
ATOM 4370 N N . GLU A 1 576 ? 18.956 4.189 -27.126 1.00 66.44 576 GLU A N 1
ATOM 4371 C CA . GLU A 1 576 ? 19.464 3.373 -26.001 1.00 66.44 576 GLU A CA 1
ATOM 4372 C C . GLU A 1 576 ? 20.747 3.959 -25.402 1.00 66.44 576 GLU A C 1
ATOM 4374 O O . GLU A 1 576 ? 20.912 4.053 -24.189 1.00 66.44 576 GLU A O 1
ATOM 4379 N N . ARG A 1 577 ? 21.671 4.443 -26.246 1.00 76.75 577 ARG A N 1
ATOM 4380 C CA . ARG A 1 577 ? 22.879 5.123 -25.758 1.00 76.75 577 ARG A CA 1
ATOM 4381 C C . ARG A 1 577 ? 22.549 6.407 -24.996 1.00 76.75 577 ARG A C 1
ATOM 4383 O O . ARG A 1 577 ? 23.263 6.750 -24.055 1.00 76.75 577 ARG A O 1
ATOM 4390 N N . ARG A 1 578 ? 21.536 7.162 -25.429 1.00 69.50 578 ARG A N 1
ATOM 4391 C CA . ARG A 1 578 ? 21.092 8.373 -24.727 1.00 69.50 578 ARG A CA 1
ATOM 4392 C C . ARG A 1 578 ? 20.473 8.004 -23.381 1.00 69.50 578 ARG A C 1
ATOM 4394 O O . ARG A 1 578 ? 20.772 8.675 -22.404 1.00 69.50 578 ARG A O 1
ATOM 4401 N N . GLU A 1 579 ? 19.690 6.938 -23.327 1.00 65.06 579 GLU A N 1
ATOM 4402 C CA . GLU A 1 579 ? 19.054 6.452 -22.101 1.00 65.06 579 GLU A CA 1
ATOM 4403 C C . GLU A 1 579 ? 20.068 5.921 -21.092 1.00 65.06 579 GLU A C 1
ATOM 4405 O O . GLU A 1 579 ? 20.047 6.356 -19.947 1.00 65.06 579 GLU A O 1
ATOM 4410 N N . LEU A 1 580 ? 21.046 5.119 -21.520 1.00 74.00 580 LEU A N 1
ATOM 4411 C CA . LEU A 1 580 ? 22.151 4.684 -20.657 1.00 74.00 580 LEU A CA 1
ATOM 4412 C C . LEU A 1 580 ? 22.950 5.865 -20.090 1.00 74.00 580 LEU A C 1
ATOM 4414 O O . LEU A 1 580 ? 23.358 5.846 -18.932 1.00 74.00 580 LEU A O 1
ATOM 4418 N N . ASN A 1 581 ? 23.173 6.910 -20.894 1.00 77.88 581 ASN A N 1
ATOM 4419 C CA . ASN A 1 581 ? 23.833 8.130 -20.423 1.00 77.88 581 ASN A CA 1
ATOM 4420 C C . ASN A 1 581 ? 22.973 8.910 -19.427 1.00 77.88 581 ASN A C 1
ATOM 4422 O O . ASN A 1 581 ? 23.522 9.484 -18.491 1.00 77.88 581 ASN A O 1
ATOM 4426 N N . ASN A 1 582 ? 21.657 8.947 -19.633 1.00 67.00 582 ASN A N 1
ATOM 4427 C CA . ASN A 1 582 ? 20.733 9.587 -18.706 1.00 67.00 582 ASN A CA 1
ATOM 4428 C C . ASN A 1 582 ? 20.691 8.818 -17.383 1.00 67.00 582 ASN A C 1
ATOM 4430 O O . ASN A 1 582 ? 20.906 9.432 -16.348 1.00 67.00 582 ASN A O 1
ATOM 4434 N N . ALA A 1 583 ? 20.529 7.492 -17.420 1.00 69.81 583 ALA A N 1
ATOM 4435 C CA . ALA A 1 583 ? 20.573 6.634 -16.238 1.00 69.81 583 ALA A CA 1
ATOM 4436 C C . ALA A 1 583 ? 21.894 6.809 -15.474 1.00 69.81 583 ALA A C 1
ATOM 4438 O O . ALA A 1 583 ? 21.886 7.070 -14.278 1.00 69.81 583 ALA A O 1
ATOM 4439 N N . ALA A 1 584 ? 23.039 6.784 -16.166 1.00 79.44 584 ALA A N 1
ATOM 4440 C CA . ALA A 1 584 ? 24.334 7.036 -15.536 1.00 79.44 584 ALA A CA 1
ATOM 4441 C C . ALA A 1 584 ? 24.423 8.433 -14.900 1.00 79.44 584 ALA A C 1
ATOM 4443 O O . ALA A 1 584 ? 24.890 8.553 -13.773 1.00 79.44 584 ALA A O 1
ATOM 4444 N N . ALA A 1 585 ? 23.960 9.481 -15.586 1.00 72.88 585 ALA A N 1
ATOM 4445 C CA . ALA A 1 585 ? 23.984 10.842 -15.053 1.00 72.88 585 ALA A CA 1
ATOM 4446 C C . ALA A 1 585 ? 23.092 10.995 -13.813 1.00 72.88 585 ALA A C 1
ATOM 4448 O O . ALA A 1 585 ? 23.495 11.642 -12.848 1.00 72.88 585 ALA A O 1
ATOM 4449 N N . VAL A 1 586 ? 21.913 10.376 -13.841 1.00 67.81 586 VAL A N 1
ATOM 4450 C CA . VAL A 1 586 ? 20.964 10.326 -12.727 1.00 67.81 586 VAL A CA 1
ATOM 4451 C C . VAL A 1 586 ? 21.574 9.613 -11.514 1.00 67.81 586 VAL A C 1
ATOM 4453 O O . VAL A 1 586 ? 21.441 10.085 -10.390 1.00 67.81 586 VAL A O 1
ATOM 4456 N N . LEU A 1 587 ? 22.333 8.543 -11.748 1.00 76.56 587 LEU A N 1
ATOM 4457 C CA . LEU A 1 587 ? 23.069 7.797 -10.723 1.00 76.56 587 LEU A CA 1
ATOM 4458 C C . LEU A 1 587 ? 24.397 8.457 -10.303 1.00 76.56 587 LEU A C 1
ATOM 4460 O O . LEU A 1 587 ? 25.169 7.880 -9.547 1.00 76.56 587 LEU A O 1
ATOM 4464 N N . GLY A 1 588 ? 24.721 9.650 -10.810 1.00 78.31 588 GLY A N 1
ATOM 4465 C CA . GLY A 1 588 ? 25.980 10.332 -10.491 1.00 78.31 588 GLY A CA 1
ATOM 4466 C C . GLY A 1 588 ? 27.233 9.688 -11.103 1.00 78.31 588 GLY A C 1
ATOM 4467 O O . GLY A 1 588 ? 28.356 10.064 -10.758 1.00 78.31 588 GLY A O 1
ATOM 4468 N N . LEU A 1 589 ? 27.071 8.757 -12.044 1.00 81.38 589 LEU A N 1
ATOM 4469 C CA . LEU A 1 589 ? 28.163 8.123 -12.771 1.00 81.38 589 LEU A CA 1
ATOM 4470 C C . LEU A 1 589 ? 28.614 8.992 -13.958 1.00 81.38 589 LEU A C 1
ATOM 4472 O O . LEU A 1 589 ? 27.796 9.549 -14.700 1.00 81.38 589 LEU A O 1
ATOM 4476 N N . PRO A 1 590 ? 29.929 9.094 -14.221 1.00 87.00 590 PRO A N 1
ATOM 4477 C CA . PRO A 1 590 ? 30.418 9.874 -15.346 1.00 87.00 590 PRO A CA 1
ATOM 4478 C C . PRO A 1 590 ? 30.022 9.221 -16.677 1.00 87.00 590 PRO A C 1
ATOM 4480 O O . PRO A 1 590 ? 30.183 8.021 -16.874 1.00 87.00 590 PRO A O 1
ATOM 4483 N N . VAL A 1 591 ? 29.597 10.022 -17.657 1.00 81.19 591 VAL A N 1
ATOM 4484 C CA . VAL A 1 591 ? 29.195 9.545 -19.002 1.00 81.19 591 VAL A CA 1
ATOM 4485 C C . VAL A 1 591 ? 30.309 8.758 -19.717 1.00 81.19 591 VAL A C 1
ATOM 4487 O O . VAL A 1 591 ? 30.044 7.882 -20.542 1.00 81.19 591 VAL A O 1
ATOM 4490 N N . SER A 1 592 ? 31.580 9.023 -19.396 1.00 85.19 592 SER A N 1
ATOM 4491 C CA . SER A 1 592 ? 32.714 8.227 -19.890 1.00 85.19 592 SER A CA 1
ATOM 4492 C C . SER A 1 592 ? 32.633 6.756 -19.466 1.00 85.19 592 SER A C 1
ATOM 4494 O O . SER A 1 592 ? 33.099 5.889 -20.210 1.00 85.19 592 SER A O 1
ATOM 4496 N N . MET A 1 593 ? 31.997 6.473 -18.327 1.00 87.06 593 MET A N 1
ATOM 4497 C CA . MET A 1 593 ? 31.763 5.132 -17.805 1.00 87.06 593 MET A CA 1
ATOM 4498 C C . MET A 1 593 ? 30.869 4.313 -18.723 1.00 87.06 593 MET A C 1
ATOM 4500 O O . MET A 1 593 ? 31.220 3.191 -19.066 1.00 87.06 593 MET A O 1
ATOM 4504 N N . VAL A 1 594 ? 29.775 4.898 -19.219 1.00 85.88 594 VAL A N 1
ATOM 4505 C CA . VAL A 1 594 ? 28.830 4.217 -20.121 1.00 85.88 594 VAL A CA 1
ATOM 4506 C C . VAL A 1 594 ? 29.542 3.674 -21.355 1.00 85.88 594 VAL A C 1
ATOM 4508 O O . VAL A 1 594 ? 29.273 2.564 -21.805 1.00 85.88 594 VAL A O 1
ATOM 4511 N N . LYS A 1 595 ? 30.517 4.418 -21.893 1.00 87.38 595 LYS A N 1
ATOM 4512 C CA . LYS A 1 595 ? 31.335 3.941 -23.015 1.00 87.38 595 LYS A CA 1
ATOM 4513 C C . LYS A 1 595 ? 32.160 2.705 -22.637 1.00 87.38 595 LYS A C 1
ATOM 4515 O O . LYS A 1 595 ? 32.237 1.779 -23.445 1.00 87.38 595 LYS A O 1
ATOM 4520 N N . ARG A 1 596 ? 32.782 2.698 -21.453 1.00 89.38 596 ARG A N 1
ATOM 4521 C CA . ARG A 1 596 ? 33.553 1.558 -20.929 1.00 89.38 596 ARG A CA 1
ATOM 4522 C C . ARG A 1 596 ? 32.651 0.342 -20.711 1.00 89.38 596 ARG A C 1
ATOM 4524 O O . ARG A 1 596 ? 32.969 -0.719 -21.234 1.00 89.38 596 ARG A O 1
ATOM 4531 N N . LEU A 1 597 ? 31.517 0.519 -20.034 1.00 85.56 597 LEU A N 1
ATOM 4532 C CA . LEU A 1 597 ? 30.562 -0.550 -19.725 1.00 85.56 597 LEU A CA 1
ATOM 4533 C C . LEU A 1 597 ? 29.938 -1.149 -20.988 1.00 85.56 597 LEU A C 1
ATOM 4535 O O . LEU A 1 597 ? 29.937 -2.363 -21.136 1.00 85.56 597 LEU A O 1
ATOM 4539 N N . LEU A 1 598 ? 29.532 -0.322 -21.959 1.00 84.56 598 LEU A N 1
ATOM 4540 C CA . LEU A 1 598 ? 29.077 -0.810 -23.267 1.00 84.56 598 LEU A CA 1
ATOM 4541 C C . LEU A 1 598 ? 30.160 -1.603 -24.001 1.00 84.56 598 LEU A C 1
ATOM 4543 O O . LEU A 1 598 ? 29.849 -2.577 -24.671 1.00 84.56 598 LEU A O 1
ATOM 4547 N N . SER A 1 599 ? 31.427 -1.194 -23.893 1.00 84.94 599 SER A N 1
ATOM 4548 C CA . SER A 1 599 ? 32.530 -1.915 -24.543 1.00 84.94 599 SER A CA 1
ATOM 4549 C C . SER A 1 599 ? 32.811 -3.253 -23.848 1.00 84.94 599 SER A C 1
ATOM 4551 O O . SER A 1 599 ? 33.114 -4.235 -24.520 1.00 84.94 599 SER A O 1
ATOM 4553 N N . ALA A 1 600 ? 32.690 -3.300 -22.518 1.00 81.06 600 ALA A N 1
ATOM 4554 C CA . ALA A 1 600 ? 32.820 -4.520 -21.726 1.00 81.06 600 ALA A CA 1
ATOM 4555 C C . ALA A 1 600 ? 31.675 -5.506 -22.012 1.00 81.06 600 ALA A C 1
ATOM 4557 O O . ALA A 1 600 ? 31.942 -6.667 -22.311 1.00 81.06 600 ALA A O 1
ATOM 4558 N N . ALA A 1 601 ? 30.427 -5.028 -22.018 1.00 81.88 601 ALA A N 1
ATOM 4559 C CA . ALA A 1 601 ? 29.246 -5.813 -22.373 1.00 81.88 601 ALA A CA 1
ATOM 4560 C C . ALA A 1 601 ? 29.330 -6.372 -23.805 1.00 81.88 601 ALA A C 1
ATOM 4562 O O . ALA A 1 601 ? 29.051 -7.545 -24.041 1.00 81.88 601 ALA A O 1
ATOM 4563 N N . ASP A 1 602 ? 29.784 -5.554 -24.760 1.00 82.88 602 ASP A N 1
ATOM 4564 C CA . ASP A 1 602 ? 30.004 -5.969 -26.149 1.00 82.88 602 ASP A CA 1
ATOM 4565 C C . ASP A 1 602 ? 31.081 -7.055 -26.267 1.00 82.88 602 ASP A C 1
ATOM 4567 O O . ASP A 1 602 ? 30.884 -8.051 -26.961 1.00 82.88 602 ASP A O 1
ATOM 4571 N N . ALA A 1 603 ? 32.192 -6.918 -25.539 1.00 81.50 603 ALA A N 1
ATOM 4572 C CA . ALA A 1 603 ? 33.238 -7.936 -25.499 1.00 81.50 603 ALA A CA 1
ATOM 4573 C C . ALA A 1 603 ? 32.749 -9.257 -24.877 1.00 81.50 603 ALA A C 1
ATOM 4575 O O . ALA A 1 603 ? 33.056 -10.329 -25.401 1.00 81.50 603 ALA A O 1
ATOM 4576 N N . GLU A 1 604 ? 31.967 -9.188 -23.798 1.00 80.81 604 GLU A N 1
ATOM 4577 C CA . GLU A 1 604 ? 31.372 -10.349 -23.127 1.00 80.81 604 GLU A CA 1
ATOM 4578 C C . GLU A 1 604 ? 30.403 -11.100 -24.052 1.00 80.81 604 GLU A C 1
ATOM 4580 O O . GLU A 1 604 ? 30.528 -12.316 -24.231 1.00 80.81 604 GLU A O 1
ATOM 4585 N N . TRP A 1 605 ? 29.504 -10.373 -24.720 1.00 81.12 605 TRP A N 1
ATOM 4586 C CA . TRP A 1 605 ? 28.563 -10.928 -25.694 1.00 81.12 605 TRP A CA 1
ATOM 4587 C C . TRP A 1 605 ? 29.284 -11.594 -26.878 1.00 81.12 605 TRP A C 1
ATOM 4589 O O . TRP A 1 605 ? 28.974 -12.732 -27.245 1.00 81.12 605 TRP A O 1
ATOM 4599 N N . LEU A 1 606 ? 30.316 -10.946 -27.436 1.00 83.00 606 LEU A N 1
ATOM 4600 C CA . LEU A 1 606 ? 31.139 -11.522 -28.508 1.00 83.00 606 LEU A CA 1
ATOM 4601 C C . LEU A 1 606 ? 31.896 -12.777 -28.049 1.00 83.00 606 LEU A C 1
ATOM 4603 O O . LEU A 1 606 ? 32.008 -13.741 -28.814 1.00 83.00 606 LEU A O 1
ATOM 4607 N N . ALA A 1 607 ? 32.408 -12.793 -26.817 1.00 82.44 607 ALA A N 1
ATOM 4608 C CA . ALA A 1 607 ? 33.077 -13.955 -26.238 1.00 82.44 607 ALA A CA 1
ATOM 4609 C C . ALA A 1 607 ? 32.097 -15.117 -26.029 1.00 82.44 607 ALA A C 1
ATOM 4611 O O . ALA A 1 607 ? 32.422 -16.260 -26.350 1.00 82.44 607 ALA A O 1
ATOM 4612 N N . GLN A 1 608 ? 30.877 -14.837 -25.561 1.00 81.31 608 GLN A N 1
ATOM 4613 C CA . GLN A 1 608 ? 29.811 -15.829 -25.437 1.00 81.31 608 GLN A CA 1
ATOM 4614 C C . GLN A 1 608 ? 29.436 -16.431 -26.785 1.00 81.31 608 GLN A C 1
ATOM 4616 O O . GLN A 1 608 ? 29.448 -17.649 -26.928 1.00 81.31 608 GLN A O 1
ATOM 4621 N N . LEU A 1 609 ? 29.209 -15.597 -27.796 1.00 81.81 609 LEU A N 1
ATOM 4622 C CA . LEU A 1 609 ? 28.944 -16.066 -29.150 1.00 81.81 609 LEU A CA 1
ATOM 4623 C C . LEU A 1 609 ? 30.140 -16.776 -29.781 1.00 81.81 609 LEU A C 1
ATOM 4625 O O . LEU A 1 609 ? 29.952 -17.495 -30.752 1.00 81.81 609 LEU A O 1
ATOM 4629 N N . SER A 1 610 ? 31.358 -16.579 -29.290 1.00 84.88 610 SER A N 1
ATOM 4630 C CA . SER A 1 610 ? 32.546 -17.273 -29.791 1.00 84.88 610 SER A CA 1
ATOM 4631 C C . SER A 1 610 ? 32.728 -18.672 -29.189 1.00 84.88 610 SER A C 1
ATOM 4633 O O . SER A 1 610 ? 33.444 -19.481 -29.785 1.00 84.88 610 SER A O 1
ATOM 4635 N N . ARG A 1 611 ? 32.080 -18.975 -28.051 1.00 79.69 611 ARG A N 1
ATOM 4636 C CA . ARG A 1 611 ? 32.058 -20.320 -27.459 1.0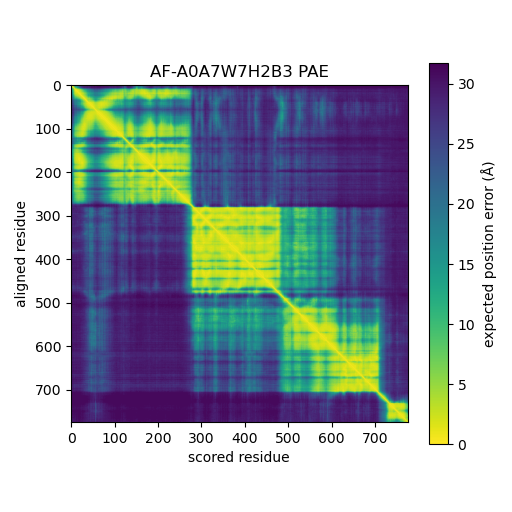0 79.69 611 ARG A CA 1
ATOM 4637 C C . ARG A 1 611 ? 31.314 -21.257 -28.424 1.00 79.69 611 ARG A C 1
ATOM 4639 O O . ARG A 1 611 ? 30.253 -20.917 -28.931 1.00 79.69 611 ARG A O 1
ATOM 4646 N N . ASP A 1 612 ? 31.923 -22.395 -28.747 1.00 73.06 612 ASP A N 1
ATOM 4647 C CA . ASP A 1 612 ? 31.348 -23.466 -29.584 1.00 73.06 612 ASP A CA 1
ATOM 4648 C C . ASP A 1 612 ? 31.261 -23.216 -31.106 1.00 73.06 612 ASP A C 1
ATOM 4650 O O . ASP A 1 612 ? 30.502 -23.877 -31.825 1.00 73.06 612 ASP A O 1
ATOM 4654 N N . ARG A 1 613 ? 32.092 -22.317 -31.654 1.00 86.31 613 ARG A N 1
ATOM 4655 C CA . ARG A 1 613 ? 32.214 -22.160 -33.116 1.00 86.31 613 ARG A CA 1
ATOM 4656 C C . ARG A 1 613 ? 32.933 -23.343 -33.768 1.00 86.31 613 ARG A C 1
ATOM 4658 O O . ARG A 1 613 ? 33.966 -23.814 -33.299 1.00 86.31 613 ARG A O 1
ATOM 4665 N N . ARG A 1 614 ? 32.385 -23.810 -34.895 1.00 85.75 614 ARG A N 1
ATOM 4666 C CA . ARG A 1 614 ? 32.920 -24.953 -35.649 1.00 85.75 614 ARG A CA 1
ATOM 4667 C C . ARG A 1 614 ? 34.261 -24.597 -36.307 1.00 85.75 614 ARG A C 1
ATOM 4669 O O . ARG A 1 614 ? 34.382 -23.501 -36.861 1.00 85.75 614 ARG A O 1
ATOM 4676 N N . PRO A 1 615 ? 35.241 -25.518 -36.331 1.00 87.00 615 PRO A N 1
ATOM 4677 C CA . PRO A 1 615 ? 36.467 -25.311 -37.090 1.00 87.00 615 PRO A CA 1
ATOM 4678 C C . PRO A 1 615 ? 36.173 -25.275 -38.595 1.00 87.00 615 PRO A C 1
ATOM 4680 O O . PRO A 1 615 ? 35.197 -25.866 -39.068 1.00 87.00 615 PRO A O 1
ATOM 4683 N N . LEU A 1 616 ? 37.035 -24.597 -39.354 1.00 89.06 616 LEU A N 1
ATOM 4684 C CA . LEU A 1 616 ? 36.943 -24.590 -40.813 1.00 89.06 616 LEU A CA 1
ATOM 4685 C C . LEU A 1 616 ? 37.153 -26.007 -41.381 1.00 89.06 616 LEU A C 1
ATOM 4687 O O . LEU A 1 616 ? 38.027 -26.735 -40.902 1.00 89.06 616 LEU A O 1
ATOM 4691 N N . PRO A 1 617 ? 36.393 -26.407 -42.414 1.00 88.50 617 PRO A N 1
ATOM 4692 C CA . PRO A 1 617 ? 36.560 -27.706 -43.046 1.00 88.50 617 PRO A CA 1
ATOM 4693 C C . PRO A 1 617 ? 37.898 -27.792 -43.810 1.00 88.50 617 PRO A C 1
ATOM 4695 O O . PRO A 1 617 ? 38.368 -26.782 -44.352 1.00 88.50 617 PRO A O 1
ATOM 4698 N N . PRO A 1 618 ? 38.505 -28.991 -43.916 1.00 83.44 618 PRO A N 1
ATOM 4699 C CA . PRO A 1 618 ? 39.679 -29.209 -44.758 1.00 83.44 618 PRO A CA 1
ATOM 4700 C C . PRO A 1 618 ? 39.394 -28.797 -46.211 1.00 83.44 618 PRO A C 1
ATOM 4702 O O . PRO A 1 618 ? 38.396 -29.221 -46.789 1.00 83.44 618 PRO A O 1
ATOM 4705 N N . GLY A 1 619 ? 40.264 -27.973 -46.807 1.00 85.00 619 GLY A N 1
ATOM 4706 C CA . GLY A 1 619 ? 40.097 -27.494 -48.187 1.00 85.00 619 GLY A CA 1
ATOM 4707 C C . GLY A 1 619 ? 39.223 -26.243 -48.353 1.00 85.00 619 GLY A C 1
ATOM 4708 O O . GLY A 1 619 ? 38.717 -26.006 -49.445 1.00 85.00 619 GLY A O 1
ATOM 4709 N N . TRP A 1 620 ? 39.036 -25.440 -47.300 1.00 88.56 620 TRP A N 1
ATOM 4710 C CA . TRP A 1 620 ? 38.311 -24.165 -47.354 1.00 88.56 620 TRP A CA 1
ATOM 4711 C C . TRP A 1 620 ? 38.772 -23.247 -48.505 1.00 88.56 620 TRP A C 1
ATOM 4713 O O . TRP A 1 620 ? 39.906 -22.769 -48.526 1.00 88.56 620 TRP A O 1
ATOM 4723 N N . THR A 1 621 ? 37.871 -22.963 -49.450 1.00 87.00 621 THR A N 1
ATOM 4724 C CA . THR A 1 621 ? 38.151 -22.171 -50.664 1.00 87.00 621 THR A CA 1
ATOM 4725 C C . THR A 1 621 ? 37.500 -20.788 -50.668 1.00 87.00 621 THR A C 1
ATOM 4727 O O . THR A 1 621 ? 37.711 -20.003 -51.593 1.00 87.00 621 THR A O 1
ATOM 4730 N N . TYR A 1 622 ? 36.723 -20.453 -49.637 1.00 85.44 622 TYR A N 1
ATOM 4731 C CA . TYR A 1 622 ? 35.958 -19.207 -49.567 1.00 85.44 622 TYR A CA 1
ATOM 4732 C C . TYR A 1 622 ? 36.758 -18.044 -48.955 1.00 85.44 622 TYR A C 1
ATOM 4734 O O . TYR A 1 622 ? 36.174 -17.166 -48.329 1.00 85.44 622 TYR A O 1
ATOM 4742 N N . GLY A 1 623 ? 38.083 -18.004 -49.127 1.00 86.38 623 GLY A N 1
ATOM 4743 C CA . GLY A 1 623 ? 38.940 -16.896 -48.675 1.00 86.38 623 GLY A CA 1
ATOM 4744 C C . GLY A 1 623 ? 38.977 -16.711 -47.153 1.00 86.38 623 GLY A C 1
ATOM 4745 O O . GLY A 1 623 ? 38.876 -17.677 -46.408 1.00 86.38 623 GLY A O 1
ATOM 4746 N N . GLU A 1 624 ? 39.122 -15.477 -46.666 1.00 88.44 624 GLU A N 1
ATOM 4747 C CA . GLU A 1 624 ? 39.077 -15.223 -45.218 1.00 88.44 624 GLU A CA 1
ATOM 4748 C C . GLU A 1 624 ? 37.688 -15.560 -44.644 1.00 88.44 624 GLU A C 1
ATOM 4750 O O . GLU A 1 624 ? 36.674 -15.199 -45.256 1.00 88.44 624 GLU A O 1
ATOM 4755 N N . PRO A 1 625 ? 37.606 -16.277 -43.510 1.00 91.56 625 PRO A N 1
ATOM 4756 C CA . PRO A 1 625 ? 36.332 -16.618 -42.895 1.00 91.56 625 PRO A CA 1
ATOM 4757 C C . PRO A 1 625 ? 35.675 -15.390 -42.257 1.00 91.56 625 PRO A C 1
ATOM 4759 O O . PRO A 1 625 ? 36.359 -14.469 -41.817 1.00 91.56 625 PRO A O 1
ATOM 4762 N N . LEU A 1 626 ? 34.345 -15.415 -42.159 1.00 93.44 626 LEU A N 1
ATOM 4763 C CA . LEU A 1 626 ? 33.604 -14.454 -41.342 1.00 93.44 626 LEU A CA 1
ATOM 4764 C C . LEU A 1 626 ? 33.854 -14.745 -39.862 1.00 93.44 626 LEU A C 1
ATOM 4766 O O . LEU A 1 626 ? 33.957 -15.909 -39.468 1.00 93.44 626 LEU A O 1
ATOM 4770 N N . ARG A 1 627 ? 33.924 -13.701 -39.046 1.00 92.56 627 ARG A N 1
ATOM 4771 C CA . ARG A 1 627 ? 34.134 -13.785 -37.600 1.00 92.56 627 ARG A CA 1
ATOM 4772 C C . ARG A 1 627 ? 32.961 -13.189 -36.842 1.00 92.56 627 ARG A C 1
ATOM 4774 O O . ARG A 1 627 ? 32.311 -12.258 -37.313 1.00 92.56 627 ARG A O 1
ATOM 4781 N N . VAL A 1 628 ? 32.716 -13.706 -35.642 1.00 89.88 628 VAL A N 1
ATOM 4782 C CA . VAL A 1 628 ? 31.763 -13.104 -34.701 1.00 89.88 628 VAL A CA 1
ATOM 4783 C C . VAL A 1 628 ? 32.116 -11.621 -34.513 1.00 89.88 628 VAL A C 1
ATOM 4785 O O . VAL A 1 628 ? 33.268 -11.275 -34.255 1.00 89.88 628 VAL A O 1
ATOM 4788 N N . GLY A 1 629 ? 31.125 -10.746 -34.684 1.00 86.69 629 GLY A N 1
ATOM 4789 C CA . GLY A 1 629 ? 31.260 -9.290 -34.638 1.00 86.69 629 GLY A CA 1
ATOM 4790 C C . GLY A 1 629 ? 31.478 -8.601 -35.990 1.00 86.69 629 GLY A C 1
ATOM 4791 O O . GLY A 1 629 ? 31.329 -7.375 -36.055 1.00 86.69 629 GLY A O 1
ATOM 4792 N N . ASP A 1 630 ? 31.772 -9.340 -37.067 1.00 91.31 630 ASP A N 1
ATOM 4793 C CA . ASP A 1 630 ? 31.990 -8.754 -38.394 1.00 91.31 630 ASP A CA 1
ATOM 4794 C C . ASP A 1 630 ? 30.750 -8.008 -38.894 1.00 91.31 630 ASP A C 1
ATOM 4796 O O . ASP A 1 630 ? 29.612 -8.474 -38.792 1.00 91.31 630 ASP A O 1
ATOM 4800 N N . LYS A 1 631 ? 30.979 -6.835 -39.490 1.00 92.19 631 LYS A N 1
ATOM 4801 C CA . LYS A 1 631 ? 29.914 -6.005 -40.059 1.00 92.19 631 LYS A CA 1
ATOM 4802 C C . LYS A 1 631 ? 29.598 -6.454 -41.479 1.00 92.19 631 LYS A C 1
ATOM 4804 O O . LYS A 1 631 ? 30.456 -6.371 -42.357 1.00 92.19 631 LYS A O 1
ATOM 4809 N N . VAL A 1 632 ? 28.354 -6.848 -41.724 1.00 93.25 632 VAL A N 1
ATOM 4810 C CA . VAL A 1 632 ? 27.866 -7.304 -43.031 1.00 93.25 632 VAL A CA 1
ATOM 4811 C C . VAL A 1 632 ? 26.734 -6.413 -43.519 1.00 93.25 632 VAL A C 1
ATOM 4813 O O . VAL A 1 632 ? 25.899 -5.978 -42.737 1.00 93.25 632 VAL A O 1
ATOM 4816 N N . ALA A 1 633 ? 26.683 -6.112 -44.809 1.00 92.50 633 ALA A N 1
ATOM 4817 C CA . ALA A 1 633 ? 25.595 -5.337 -45.402 1.00 92.50 633 ALA A CA 1
ATOM 4818 C C . ALA A 1 633 ? 24.928 -6.130 -46.525 1.00 92.50 633 ALA A C 1
ATOM 4820 O O . ALA A 1 633 ? 25.579 -6.931 -47.186 1.00 92.50 633 ALA A O 1
ATOM 4821 N N . PHE A 1 634 ? 23.647 -5.865 -46.779 1.00 92.69 634 PHE A N 1
ATOM 4822 C CA . PHE A 1 634 ? 22.885 -6.493 -47.861 1.00 92.69 634 PHE A CA 1
ATOM 4823 C C . PHE A 1 634 ? 22.334 -5.438 -48.820 1.00 92.69 634 PHE A C 1
ATOM 4825 O O . PHE A 1 634 ? 21.925 -4.344 -48.398 1.00 92.69 634 PHE A O 1
ATOM 4832 N N . THR A 1 635 ? 22.318 -5.763 -50.113 1.00 91.00 635 THR A N 1
ATOM 4833 C CA . THR A 1 635 ? 21.671 -4.958 -51.157 1.00 91.00 635 THR A CA 1
ATOM 4834 C C . THR A 1 635 ? 21.144 -5.848 -52.285 1.00 91.00 635 THR A C 1
ATOM 4836 O O . THR A 1 635 ? 21.760 -6.864 -52.605 1.00 91.00 635 THR A O 1
ATOM 4839 N N . GLY A 1 636 ? 20.010 -5.470 -52.880 1.00 83.75 636 GLY A N 1
ATOM 4840 C CA . GLY A 1 636 ? 19.329 -6.265 -53.909 1.00 83.75 636 GLY A CA 1
ATOM 4841 C C . GLY A 1 636 ? 18.823 -7.632 -53.415 1.00 83.75 636 GLY A C 1
ATOM 4842 O O . GLY A 1 636 ? 18.811 -7.914 -52.215 1.00 83.75 636 GLY A O 1
ATOM 4843 N N . GLY A 1 637 ? 18.415 -8.484 -54.358 1.00 82.56 637 GLY A N 1
ATOM 4844 C CA . GLY A 1 637 ? 17.968 -9.861 -54.103 1.00 82.56 637 GLY A CA 1
ATOM 4845 C C . GLY A 1 637 ? 16.496 -10.018 -53.726 1.00 82.56 637 GLY A C 1
ATOM 4846 O O . GLY A 1 637 ? 15.783 -9.048 -53.484 1.00 82.56 637 GLY A O 1
ATOM 4847 N N . GLU A 1 638 ? 16.042 -11.272 -53.704 1.00 83.75 638 GLU A N 1
ATOM 4848 C CA . GLU A 1 638 ? 14.676 -11.632 -53.315 1.00 83.75 638 GLU A CA 1
ATOM 4849 C C . GLU A 1 638 ? 14.428 -11.301 -51.831 1.00 83.75 638 GLU A C 1
ATOM 4851 O O . GLU A 1 638 ? 15.192 -11.784 -50.984 1.00 83.75 638 GLU A O 1
ATOM 4856 N N . PRO A 1 639 ? 13.364 -10.544 -51.489 1.00 81.81 639 PRO A N 1
ATOM 4857 C CA . PRO A 1 639 ? 13.096 -10.095 -50.119 1.00 81.81 639 PRO A CA 1
ATOM 4858 C C . PRO A 1 639 ? 13.120 -11.225 -49.081 1.00 81.81 639 PRO A C 1
ATOM 4860 O O . PRO A 1 639 ? 13.887 -11.157 -48.125 1.00 81.81 639 PRO A O 1
ATOM 4863 N N . ASN A 1 640 ? 12.398 -12.321 -49.333 1.00 80.00 640 ASN A N 1
ATOM 4864 C CA . ASN A 1 640 ? 12.288 -13.451 -48.399 1.00 80.00 640 ASN A CA 1
ATOM 4865 C C . ASN A 1 640 ? 13.616 -14.194 -48.188 1.00 80.00 640 ASN A C 1
ATOM 4867 O O . ASN A 1 640 ? 13.866 -14.783 -47.137 1.00 80.00 640 ASN A O 1
ATOM 4871 N N . ARG A 1 641 ? 14.486 -14.237 -49.204 1.00 85.81 641 ARG A N 1
ATOM 4872 C CA . ARG A 1 641 ? 15.814 -14.843 -49.052 1.00 85.81 641 ARG A CA 1
ATOM 4873 C C . ARG A 1 641 ? 16.734 -13.909 -48.282 1.00 85.81 641 ARG A C 1
ATOM 4875 O O . ARG A 1 641 ? 17.447 -14.370 -47.400 1.00 85.81 641 ARG A O 1
ATOM 4882 N N . ARG A 1 642 ? 16.705 -12.616 -48.601 1.00 86.25 642 ARG A N 1
ATOM 4883 C CA . ARG A 1 642 ? 17.501 -11.602 -47.914 1.00 86.25 642 ARG A CA 1
ATOM 4884 C C . ARG A 1 642 ? 17.172 -11.548 -46.424 1.00 86.25 642 ARG A C 1
ATOM 4886 O O . ARG A 1 642 ? 18.092 -11.604 -45.623 1.00 86.25 642 ARG A O 1
ATOM 4893 N N . GLU A 1 643 ? 15.894 -11.512 -46.071 1.00 85.75 643 GLU A N 1
ATOM 4894 C CA . GLU A 1 643 ? 15.435 -11.505 -44.680 1.00 85.75 643 GLU A CA 1
ATOM 4895 C C . GLU A 1 643 ? 15.938 -12.735 -43.909 1.00 85.75 643 GLU A C 1
ATOM 4897 O O . GLU A 1 643 ? 16.567 -12.596 -42.864 1.00 85.75 643 GLU A O 1
ATOM 4902 N N . ARG A 1 644 ? 15.795 -13.943 -44.476 1.00 88.62 644 ARG A N 1
ATOM 4903 C CA . ARG A 1 644 ? 16.347 -15.171 -43.873 1.00 88.62 644 ARG A CA 1
ATOM 4904 C C . ARG A 1 644 ? 17.860 -15.109 -43.658 1.00 88.62 644 ARG A C 1
ATOM 4906 O O . ARG A 1 644 ? 18.348 -15.636 -42.664 1.00 88.62 644 ARG A O 1
ATOM 4913 N N . LEU A 1 645 ? 18.605 -14.495 -44.577 1.00 89.81 645 LEU A N 1
ATOM 4914 C CA . LEU A 1 645 ? 20.058 -14.350 -44.453 1.00 89.81 645 LEU A CA 1
ATOM 4915 C C . LEU A 1 645 ? 20.468 -13.279 -43.452 1.00 89.81 645 LEU A C 1
ATOM 4917 O O . LEU A 1 645 ? 21.483 -13.455 -42.785 1.00 89.81 645 LEU A O 1
ATOM 4921 N N . GLU A 1 646 ? 19.704 -12.196 -43.336 1.00 88.50 646 GLU A N 1
ATOM 4922 C CA . GLU A 1 646 ? 19.905 -11.183 -42.300 1.00 88.50 646 GLU A CA 1
ATOM 4923 C C . GLU A 1 646 ? 19.683 -11.806 -40.911 1.00 88.50 646 GLU A C 1
ATOM 4925 O O . GLU A 1 646 ? 20.563 -11.694 -40.058 1.00 88.50 646 GLU A O 1
ATOM 4930 N N . ILE A 1 647 ? 18.603 -12.577 -40.735 1.00 82.56 647 ILE A N 1
ATOM 4931 C CA . ILE A 1 647 ? 18.316 -13.330 -39.501 1.00 82.56 647 ILE A CA 1
ATOM 4932 C C . ILE A 1 647 ? 19.425 -14.352 -39.208 1.00 82.56 647 ILE A C 1
ATOM 4934 O O . ILE A 1 647 ? 19.959 -14.394 -38.101 1.00 82.56 647 ILE A O 1
ATOM 4938 N N . ALA A 1 648 ? 19.819 -15.160 -40.199 1.00 85.88 648 ALA A N 1
ATOM 4939 C CA . ALA A 1 648 ? 20.873 -16.160 -40.027 1.00 85.88 648 ALA A CA 1
ATOM 4940 C C . ALA A 1 648 ? 22.241 -15.527 -39.716 1.00 85.88 648 ALA A C 1
ATOM 4942 O O . ALA A 1 648 ? 23.012 -16.080 -38.934 1.00 85.88 648 ALA A O 1
ATOM 4943 N N . ALA A 1 649 ? 22.539 -14.358 -40.290 1.00 89.38 649 ALA A N 1
ATOM 4944 C CA . ALA A 1 649 ? 23.747 -13.599 -39.990 1.00 89.38 649 ALA A CA 1
ATOM 4945 C C . ALA A 1 649 ? 23.755 -13.082 -38.550 1.00 89.38 649 ALA A C 1
ATOM 4947 O O . ALA A 1 649 ? 24.761 -13.247 -37.861 1.00 89.38 649 ALA A O 1
ATOM 4948 N N . GLN A 1 650 ? 22.638 -12.520 -38.081 1.00 85.56 650 GLN A N 1
ATOM 4949 C CA . GLN A 1 650 ? 22.493 -12.080 -36.691 1.00 85.56 650 GLN A CA 1
ATOM 4950 C C . GLN A 1 650 ? 22.632 -13.255 -35.718 1.00 85.56 650 GLN A C 1
ATOM 4952 O O . GLN A 1 650 ? 23.434 -13.183 -34.790 1.00 85.56 650 GLN A O 1
ATOM 4957 N N . ALA A 1 651 ? 21.958 -14.380 -35.983 1.00 82.06 651 ALA A N 1
ATOM 4958 C CA . ALA A 1 651 ? 22.066 -15.595 -35.171 1.00 82.06 651 ALA A CA 1
ATOM 4959 C C . ALA A 1 651 ? 23.493 -16.183 -35.151 1.00 82.06 651 ALA A C 1
ATOM 4961 O O . ALA A 1 651 ? 23.928 -16.775 -34.162 1.00 82.06 651 ALA A O 1
ATOM 4962 N N . ALA A 1 652 ? 24.260 -15.998 -36.228 1.00 84.88 652 ALA A N 1
ATOM 4963 C CA . ALA A 1 652 ? 25.664 -16.394 -36.297 1.00 84.88 652 ALA A CA 1
ATOM 4964 C C . ALA A 1 652 ? 26.625 -15.401 -35.607 1.00 84.88 652 ALA A C 1
ATOM 4966 O O . ALA A 1 652 ? 27.829 -15.653 -35.572 1.00 84.88 652 ALA A O 1
ATOM 4967 N N . GLY A 1 653 ? 26.116 -14.304 -35.036 1.00 82.75 653 GLY A N 1
ATOM 4968 C CA . GLY A 1 653 ? 26.901 -13.285 -34.339 1.00 82.75 653 GLY A CA 1
ATOM 4969 C C . GLY A 1 653 ? 27.505 -12.213 -35.247 1.00 82.75 653 GLY A C 1
ATOM 4970 O O . GLY A 1 653 ? 28.450 -11.539 -34.842 1.00 82.75 653 GLY A O 1
ATOM 4971 N N . LEU A 1 654 ? 27.007 -12.052 -36.477 1.00 89.62 654 LEU A N 1
ATOM 4972 C CA . LEU A 1 654 ? 27.427 -10.992 -37.397 1.00 89.62 654 LEU A CA 1
ATOM 4973 C C . LEU A 1 654 ? 26.555 -9.744 -37.224 1.00 89.62 654 LEU A C 1
ATOM 4975 O O . LEU A 1 654 ? 25.347 -9.826 -37.001 1.00 89.62 654 LEU A O 1
ATOM 4979 N N . ARG A 1 655 ? 27.144 -8.562 -37.415 1.00 88.00 655 ARG A N 1
ATOM 4980 C CA . ARG A 1 655 ? 26.418 -7.291 -37.333 1.00 88.00 655 ARG A CA 1
ATOM 4981 C C . ARG A 1 655 ? 25.894 -6.891 -38.693 1.00 88.00 655 ARG A C 1
ATOM 4983 O O . ARG A 1 655 ? 26.631 -6.367 -39.529 1.00 88.00 655 ARG A O 1
ATOM 4990 N N . VAL A 1 656 ? 24.603 -7.091 -38.911 1.00 87.62 656 VAL A N 1
ATOM 4991 C CA . VAL A 1 656 ? 23.944 -6.595 -40.119 1.00 87.62 656 VAL A CA 1
ATOM 4992 C C . VAL A 1 656 ? 23.943 -5.062 -40.077 1.00 87.62 656 VAL A C 1
ATOM 4994 O O . VAL A 1 656 ? 23.568 -4.466 -39.071 1.00 87.62 656 VAL A O 1
ATOM 4997 N N . MET A 1 657 ? 24.349 -4.398 -41.152 1.00 86.00 657 MET A N 1
ATOM 4998 C CA . MET A 1 657 ? 24.470 -2.945 -41.237 1.00 86.00 657 MET A CA 1
ATOM 4999 C C . MET A 1 657 ? 23.604 -2.391 -42.361 1.00 86.00 657 MET A C 1
ATOM 5001 O O . MET A 1 657 ? 23.536 -2.932 -43.469 1.00 86.00 657 MET A O 1
ATOM 5005 N N . ASN A 1 658 ? 23.008 -1.227 -42.106 1.00 83.88 658 ASN A N 1
ATOM 5006 C CA . ASN A 1 658 ? 22.251 -0.514 -43.130 1.00 83.88 658 ASN A CA 1
ATOM 5007 C C . ASN A 1 658 ? 23.159 0.128 -44.185 1.00 83.88 658 ASN A C 1
ATOM 5009 O O . ASN A 1 658 ? 22.733 0.259 -45.327 1.00 83.88 658 ASN A O 1
ATOM 5013 N N . ASN A 1 659 ? 24.411 0.444 -43.846 1.00 85.94 659 ASN A N 1
ATOM 5014 C CA . ASN A 1 659 ? 25.373 1.099 -44.732 1.00 85.94 659 ASN A CA 1
ATOM 5015 C C . ASN A 1 659 ? 26.677 0.296 -44.835 1.00 85.94 659 ASN A C 1
ATOM 5017 O O . ASN A 1 659 ? 27.026 -0.456 -43.924 1.00 85.94 659 ASN A O 1
ATOM 5021 N N . VAL A 1 660 ? 27.411 0.503 -45.929 1.00 87.50 660 VAL A N 1
ATOM 5022 C CA . VAL A 1 660 ? 28.777 -0.007 -46.105 1.00 87.50 660 VAL A CA 1
ATOM 5023 C C . VAL A 1 660 ? 29.769 1.074 -45.679 1.00 87.50 660 VAL A C 1
ATOM 5025 O O . VAL A 1 660 ? 29.592 2.246 -45.998 1.00 87.50 660 VAL A O 1
ATOM 5028 N N . SER A 1 661 ? 30.794 0.681 -44.930 1.00 90.12 661 SER A N 1
ATOM 5029 C CA . SER A 1 661 ? 31.866 1.541 -44.424 1.00 90.12 661 SER A CA 1
ATOM 5030 C C . SER A 1 661 ? 33.208 0.812 -44.532 1.00 90.12 661 SER A C 1
ATOM 5032 O O . SER A 1 661 ? 33.236 -0.384 -44.810 1.00 90.12 661 SER A O 1
ATOM 5034 N N . ARG A 1 662 ? 34.319 1.481 -44.202 1.00 88.31 662 ARG A N 1
ATOM 5035 C CA . ARG A 1 662 ? 35.647 0.836 -44.105 1.00 88.31 662 ARG A CA 1
ATOM 5036 C C . ARG A 1 662 ? 35.719 -0.322 -43.102 1.00 88.31 662 ARG A C 1
ATOM 5038 O O . ARG A 1 662 ? 36.647 -1.111 -43.166 1.00 88.31 662 ARG A O 1
ATOM 5045 N N . LEU A 1 663 ? 34.772 -0.399 -42.164 1.00 87.62 663 LEU A N 1
ATOM 5046 C CA . LEU A 1 663 ? 34.690 -1.465 -41.160 1.00 87.62 663 LEU A CA 1
ATOM 5047 C C . LEU A 1 663 ? 33.761 -2.608 -41.587 1.00 87.62 663 LEU A C 1
ATOM 5049 O O . LEU A 1 663 ? 33.557 -3.541 -40.818 1.00 87.62 663 LEU A O 1
ATOM 5053 N N . THR A 1 664 ? 33.126 -2.507 -42.756 1.00 91.00 664 THR A N 1
ATOM 5054 C CA . THR A 1 664 ? 32.245 -3.549 -43.282 1.00 91.00 664 THR A CA 1
ATOM 5055 C C . THR A 1 664 ? 33.099 -4.648 -43.899 1.00 91.00 664 THR A C 1
ATOM 5057 O O . THR A 1 664 ? 33.804 -4.400 -44.875 1.00 91.00 664 THR A O 1
ATOM 5060 N N . ALA A 1 665 ? 33.014 -5.853 -43.338 1.00 91.69 665 ALA A N 1
ATOM 5061 C CA . ALA A 1 665 ? 33.747 -7.024 -43.798 1.00 91.69 665 ALA A CA 1
ATOM 5062 C C . ALA A 1 665 ? 33.231 -7.499 -45.162 1.00 91.69 665 ALA A C 1
ATOM 5064 O O . ALA A 1 665 ? 34.019 -7.770 -46.067 1.00 91.69 665 ALA A O 1
ATOM 5065 N N . VAL A 1 666 ? 31.902 -7.566 -45.329 1.00 93.50 666 VAL A N 1
ATOM 5066 C CA . VAL A 1 666 ? 31.271 -8.084 -46.550 1.00 93.50 666 VAL A CA 1
ATOM 5067 C C . VAL A 1 666 ? 30.003 -7.317 -46.940 1.00 93.50 666 VAL A C 1
ATOM 5069 O O . VAL A 1 666 ? 29.173 -6.983 -46.094 1.00 93.50 666 VAL A O 1
ATOM 5072 N N . LEU A 1 667 ? 29.813 -7.113 -48.247 1.00 94.12 667 LEU A N 1
ATOM 5073 C CA . LEU A 1 667 ? 28.531 -6.781 -48.871 1.00 94.12 667 LEU A CA 1
ATOM 5074 C C . LEU A 1 667 ? 27.957 -8.020 -49.577 1.00 94.12 667 LEU A C 1
ATOM 5076 O O . LEU A 1 667 ? 28.583 -8.566 -50.483 1.00 94.12 667 LEU A O 1
ATOM 5080 N N . VAL A 1 668 ? 26.751 -8.441 -49.206 1.00 94.19 668 VAL A N 1
ATOM 5081 C CA . VAL A 1 668 ? 26.037 -9.562 -49.827 1.00 94.19 668 VAL A CA 1
ATOM 5082 C C . VAL A 1 668 ? 25.061 -9.030 -50.875 1.00 94.19 668 VAL A C 1
ATOM 5084 O O . VAL A 1 668 ? 24.182 -8.222 -50.567 1.00 94.19 668 VAL A O 1
ATOM 5087 N N . THR A 1 669 ? 25.213 -9.477 -52.120 1.00 92.44 669 THR A N 1
ATOM 5088 C CA . THR A 1 669 ? 24.335 -9.093 -53.236 1.00 92.44 669 THR A CA 1
ATOM 5089 C C . THR A 1 669 ? 24.298 -10.170 -54.321 1.00 92.44 669 THR A C 1
ATOM 5091 O O . THR A 1 669 ? 25.311 -10.830 -54.571 1.00 92.44 669 THR A O 1
ATOM 5094 N N . PRO A 1 670 ? 23.154 -10.387 -54.999 1.00 87.25 670 PRO A N 1
ATOM 5095 C CA . PRO A 1 670 ? 23.109 -11.236 -56.183 1.00 87.25 670 PRO A CA 1
ATOM 5096 C C . PRO A 1 670 ? 23.819 -10.614 -57.392 1.00 87.25 670 PRO A C 1
ATOM 5098 O O . PRO A 1 670 ? 24.004 -11.321 -58.371 1.00 87.25 670 PRO A O 1
ATOM 5101 N N . GLU A 1 671 ? 24.214 -9.343 -57.370 1.00 82.62 671 GLU A N 1
ATOM 5102 C CA . GLU A 1 671 ? 24.817 -8.647 -58.512 1.00 82.62 671 GLU A CA 1
ATOM 5103 C C . GLU A 1 671 ? 26.351 -8.716 -58.469 1.00 82.62 671 GLU A C 1
ATOM 5105 O O . GLU A 1 671 ? 26.968 -8.623 -57.411 1.00 82.62 671 GLU A O 1
ATOM 5110 N N . ALA A 1 672 ? 27.000 -8.873 -59.630 1.00 70.44 672 ALA A N 1
ATOM 5111 C CA . ALA A 1 672 ? 28.468 -8.832 -59.717 1.00 70.44 672 ALA A CA 1
ATOM 5112 C C . ALA A 1 672 ? 29.026 -7.414 -59.502 1.00 70.44 672 ALA A C 1
ATOM 5114 O O . ALA A 1 672 ? 30.138 -7.252 -59.006 1.00 70.44 672 ALA A O 1
ATOM 5115 N N . ARG A 1 673 ? 28.256 -6.400 -59.908 1.00 75.50 673 ARG A N 1
ATOM 5116 C CA . ARG A 1 673 ? 28.553 -4.975 -59.748 1.00 75.50 673 ARG A CA 1
ATOM 5117 C C . ARG A 1 673 ? 27.268 -4.268 -59.323 1.00 75.50 673 ARG A C 1
ATOM 5119 O O . ARG A 1 673 ? 26.516 -3.844 -60.190 1.00 75.50 673 ARG A O 1
ATOM 5126 N N . PRO A 1 674 ? 26.973 -4.220 -58.018 1.00 76.94 674 PRO A N 1
ATOM 5127 C CA . PRO A 1 674 ? 25.755 -3.589 -57.542 1.00 76.94 674 PRO A CA 1
ATOM 5128 C C . PRO A 1 674 ? 25.758 -2.079 -57.798 1.00 76.94 674 PRO A C 1
ATOM 5130 O O . PRO A 1 674 ? 26.606 -1.372 -57.263 1.00 76.94 674 PRO A O 1
ATOM 5133 N N . GLU A 1 675 ? 24.771 -1.583 -58.546 1.00 81.00 675 GLU A N 1
ATOM 5134 C CA . GLU A 1 675 ? 24.591 -0.145 -58.848 1.00 81.00 675 GLU A CA 1
ATOM 5135 C C . GLU A 1 675 ? 23.940 0.631 -57.688 1.00 81.00 675 GLU A C 1
ATOM 5137 O O . GLU A 1 675 ? 23.712 1.835 -57.741 1.00 81.00 675 GLU A O 1
ATOM 5142 N N . SER A 1 676 ? 23.623 -0.059 -56.592 1.00 85.31 676 SER A N 1
ATOM 5143 C CA . SER A 1 676 ? 23.124 0.581 -55.375 1.00 85.31 676 SER A CA 1
ATOM 5144 C C . SER A 1 676 ? 24.199 1.441 -54.696 1.00 85.31 676 SER A C 1
ATOM 5146 O O . SER A 1 676 ? 25.380 1.096 -54.717 1.00 85.31 676 SER A O 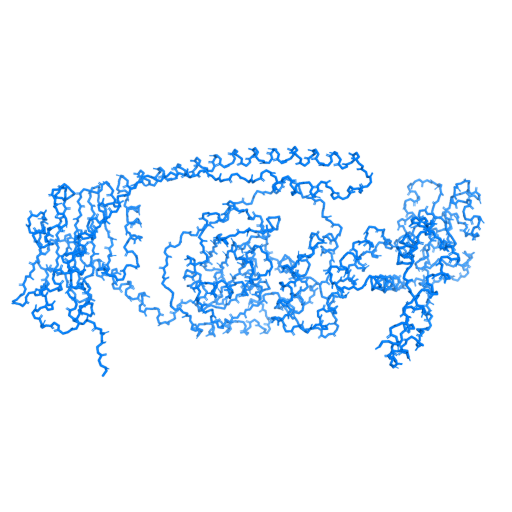1
ATOM 5148 N N . ARG A 1 677 ? 23.784 2.463 -53.931 1.00 86.06 677 ARG A N 1
ATOM 5149 C CA . ARG A 1 677 ? 24.693 3.284 -53.095 1.00 86.06 677 ARG A CA 1
ATOM 5150 C C . ARG A 1 677 ? 25.616 2.448 -52.192 1.00 86.06 677 ARG A C 1
ATOM 5152 O O . ARG A 1 677 ? 26.748 2.834 -51.926 1.00 86.06 677 ARG A O 1
ATOM 5159 N N . LYS A 1 678 ? 25.139 1.293 -51.707 1.00 87.75 678 LYS A N 1
ATOM 5160 C CA . LYS A 1 678 ? 25.945 0.358 -50.899 1.00 87.75 678 LYS A CA 1
ATOM 5161 C C . LYS A 1 678 ? 27.021 -0.344 -51.731 1.00 87.75 678 LYS A C 1
ATOM 5163 O O . LYS A 1 678 ? 28.103 -0.602 -51.220 1.00 87.75 678 LYS A O 1
ATOM 5168 N N . GLY A 1 679 ? 26.719 -0.642 -52.992 1.00 86.69 679 GLY A N 1
ATOM 5169 C CA . GLY A 1 679 ? 27.648 -1.222 -53.957 1.00 86.69 679 GLY A CA 1
ATOM 5170 C C . GLY A 1 679 ? 28.768 -0.267 -54.351 1.00 86.69 679 GLY A C 1
ATOM 5171 O O . GLY A 1 679 ? 29.937 -0.643 -54.305 1.00 86.69 679 GLY A O 1
ATOM 5172 N N . GLU A 1 680 ? 28.424 0.992 -54.622 1.00 87.00 680 GLU A N 1
ATOM 5173 C CA . GLU A 1 680 ? 29.404 2.060 -54.849 1.00 87.00 680 GLU A CA 1
ATOM 5174 C C . GLU A 1 680 ? 30.321 2.251 -53.632 1.00 87.00 680 GLU A C 1
ATOM 5176 O O . GLU A 1 680 ? 31.546 2.257 -53.766 1.00 87.00 680 GLU A O 1
ATOM 5181 N N . ALA A 1 681 ? 29.742 2.330 -52.428 1.00 87.19 681 ALA A N 1
ATOM 5182 C CA . ALA A 1 681 ? 30.499 2.442 -51.183 1.00 87.19 681 ALA A CA 1
ATOM 5183 C C . ALA A 1 681 ? 31.408 1.224 -50.931 1.00 87.19 681 ALA A C 1
ATOM 5185 O O . ALA A 1 681 ? 32.537 1.388 -50.470 1.00 87.19 681 ALA A O 1
ATOM 5186 N N . ALA A 1 682 ? 30.962 0.009 -51.275 1.00 88.75 682 ALA A N 1
ATOM 5187 C CA . ALA A 1 682 ? 31.799 -1.189 -51.200 1.00 88.75 682 ALA A CA 1
ATOM 5188 C C . ALA A 1 682 ? 33.006 -1.102 -52.140 1.00 88.75 682 ALA A C 1
ATOM 5190 O O . ALA A 1 682 ? 34.119 -1.406 -51.718 1.00 88.75 682 ALA A O 1
ATOM 5191 N N . GLY A 1 683 ? 32.815 -0.613 -53.370 1.00 87.50 683 GLY A N 1
ATOM 5192 C CA . GLY A 1 683 ? 33.913 -0.362 -54.306 1.00 87.50 683 GLY A CA 1
ATOM 5193 C C . GLY A 1 683 ? 34.917 0.669 -53.780 1.00 87.50 683 GLY A C 1
ATOM 5194 O O . GLY A 1 683 ? 36.121 0.436 -53.832 1.00 87.50 683 GLY A O 1
ATOM 5195 N N . GLN A 1 684 ? 34.434 1.774 -53.203 1.00 89.31 684 GLN A N 1
ATOM 5196 C CA . GLN A 1 684 ? 35.282 2.828 -52.624 1.00 89.31 684 GLN A CA 1
ATOM 5197 C C . GLN A 1 684 ? 36.087 2.363 -51.404 1.00 89.31 684 GLN A C 1
ATOM 5199 O O . GLN A 1 684 ? 37.190 2.852 -51.160 1.00 89.31 684 GLN A O 1
ATOM 5204 N N . HIS A 1 685 ? 35.526 1.460 -50.601 1.00 89.44 685 HIS A N 1
ATOM 5205 C CA . HIS A 1 685 ? 36.163 0.951 -49.389 1.00 89.44 685 HIS A CA 1
ATOM 5206 C C . HIS A 1 685 ? 36.924 -0.361 -49.598 1.00 89.44 685 HIS A C 1
ATOM 5208 O O . HIS A 1 685 ? 37.560 -0.831 -48.659 1.00 89.44 685 HIS A O 1
ATOM 5214 N N . GLY A 1 686 ? 36.874 -0.946 -50.799 1.00 89.62 686 GLY A N 1
ATOM 5215 C CA . GLY A 1 686 ? 37.437 -2.270 -51.063 1.00 89.62 686 GLY A CA 1
ATOM 5216 C C . GLY A 1 686 ? 36.731 -3.389 -50.289 1.00 89.62 686 GLY A C 1
ATOM 5217 O O . GLY A 1 686 ? 37.328 -4.432 -50.036 1.00 89.62 686 GLY A O 1
ATOM 5218 N N . THR A 1 687 ? 35.476 -3.180 -49.880 1.00 91.25 687 THR A N 1
ATOM 5219 C CA . THR A 1 687 ? 34.689 -4.172 -49.141 1.00 91.25 687 THR A CA 1
ATOM 5220 C C . THR A 1 687 ? 34.430 -5.388 -50.021 1.00 91.25 687 THR A C 1
ATOM 5222 O O . THR A 1 687 ? 33.973 -5.270 -51.160 1.00 91.25 687 THR A O 1
ATOM 5225 N N . ARG A 1 688 ? 34.672 -6.580 -49.475 1.00 91.81 688 ARG A N 1
ATOM 5226 C CA . ARG A 1 688 ? 34.467 -7.846 -50.176 1.00 91.81 688 ARG A CA 1
ATOM 5227 C C . ARG A 1 688 ? 32.995 -8.034 -50.554 1.00 91.81 688 ARG A C 1
ATOM 5229 O O . ARG A 1 688 ? 32.118 -7.947 -49.699 1.00 91.81 688 ARG A O 1
ATOM 5236 N N . ILE A 1 689 ? 32.718 -8.341 -51.821 1.00 92.12 689 ILE A N 1
ATOM 5237 C CA . ILE A 1 689 ? 31.355 -8.587 -52.315 1.00 92.12 689 ILE A CA 1
ATOM 5238 C C . ILE A 1 689 ? 31.117 -10.095 -52.444 1.00 92.12 689 ILE A C 1
ATOM 5240 O O . ILE A 1 689 ? 31.881 -10.785 -53.118 1.00 92.12 689 ILE A O 1
ATOM 5244 N N . LEU A 1 690 ? 30.061 -10.612 -51.810 1.00 92.44 690 LEU A N 1
ATOM 5245 C CA . LEU A 1 690 ? 29.686 -12.029 -51.841 1.00 92.44 690 LEU A CA 1
ATOM 5246 C C . LEU A 1 690 ? 28.314 -12.257 -52.476 1.00 92.44 690 LEU A C 1
ATOM 5248 O O . LEU A 1 690 ? 27.357 -11.528 -52.219 1.00 92.44 690 LEU A O 1
ATOM 5252 N N . ARG A 1 691 ? 28.203 -13.342 -53.251 1.00 92.12 691 ARG A N 1
ATOM 5253 C CA . ARG A 1 691 ? 26.909 -13.863 -53.709 1.00 92.12 691 ARG A CA 1
ATOM 5254 C C . ARG A 1 691 ? 26.174 -14.544 -52.542 1.00 92.12 691 ARG A C 1
ATOM 5256 O O . ARG A 1 691 ? 26.842 -15.193 -51.734 1.00 92.12 691 ARG A O 1
ATOM 5263 N N . PRO A 1 692 ? 24.825 -14.500 -52.483 1.00 91.81 692 PRO A N 1
ATOM 5264 C CA . PRO A 1 692 ? 24.048 -15.073 -51.379 1.00 91.81 692 PRO A CA 1
ATOM 5265 C C . PRO A 1 692 ? 24.380 -16.538 -51.067 1.00 91.81 692 PRO A C 1
ATOM 5267 O O . PRO A 1 692 ? 24.563 -16.882 -49.908 1.00 91.81 692 PRO A O 1
ATOM 5270 N N . GLY A 1 693 ? 24.561 -17.383 -52.090 1.00 88.62 693 GLY A N 1
ATOM 5271 C CA . GLY A 1 693 ? 24.905 -18.797 -51.886 1.00 88.62 693 GLY A CA 1
ATOM 5272 C C . GLY A 1 693 ? 26.292 -19.024 -51.272 1.00 88.62 693 GLY A C 1
ATOM 5273 O O . GLY A 1 693 ? 26.469 -19.950 -50.493 1.00 88.62 693 GLY A O 1
ATOM 5274 N N . VAL A 1 694 ? 27.274 -18.163 -51.567 1.00 90.88 694 VAL A N 1
ATOM 5275 C CA . VAL A 1 694 ? 28.605 -18.235 -50.933 1.00 90.88 694 VAL A CA 1
ATOM 5276 C C . VAL A 1 694 ? 28.524 -17.755 -49.487 1.00 90.88 694 VAL A C 1
ATOM 5278 O O . VAL A 1 694 ? 29.110 -18.365 -48.599 1.00 90.88 694 VAL A O 1
ATOM 5281 N N . PHE A 1 695 ? 27.760 -16.689 -49.240 1.00 94.50 695 PHE A N 1
ATOM 5282 C CA . PHE A 1 695 ? 27.529 -16.178 -47.893 1.00 94.50 695 PHE A CA 1
ATOM 5283 C C . PHE A 1 695 ? 26.838 -17.217 -46.992 1.00 94.50 695 PHE A C 1
ATOM 5285 O O . PHE A 1 695 ? 27.275 -17.412 -45.864 1.00 94.50 695 PHE A O 1
ATOM 5292 N N . GLU A 1 696 ? 25.847 -17.953 -47.509 1.00 92.50 696 GLU A N 1
ATOM 5293 C CA . GLU A 1 696 ? 25.193 -19.081 -46.818 1.00 92.50 696 GLU A CA 1
ATOM 5294 C C . GLU A 1 696 ? 26.193 -20.150 -46.355 1.00 92.50 696 GLU A C 1
ATOM 5296 O O . GLU A 1 696 ? 26.140 -20.591 -45.208 1.00 92.50 696 GLU A O 1
ATOM 5301 N N . GLN A 1 697 ? 27.142 -20.533 -47.216 1.00 89.94 697 GLN A N 1
ATOM 5302 C CA . GLN A 1 697 ? 28.186 -21.499 -46.854 1.00 89.94 697 GLN A CA 1
ATOM 5303 C C . GLN A 1 697 ? 29.145 -20.935 -45.801 1.00 89.94 697 GLN A C 1
ATOM 5305 O O . GLN A 1 697 ? 29.569 -21.652 -44.897 1.00 89.94 697 GLN A O 1
ATOM 5310 N N . MET A 1 698 ? 29.464 -19.641 -45.883 1.00 92.94 698 MET A N 1
ATOM 5311 C CA . MET A 1 698 ? 30.339 -18.989 -44.910 1.00 92.94 698 MET A CA 1
ATOM 5312 C C . MET A 1 698 ? 29.687 -18.811 -43.536 1.00 92.94 698 MET A C 1
ATOM 5314 O O . MET A 1 698 ? 30.375 -18.933 -42.524 1.00 92.94 698 MET A O 1
ATOM 5318 N N . LEU A 1 699 ? 28.370 -18.589 -43.484 1.00 91.56 699 LEU A N 1
ATOM 5319 C CA . LEU A 1 699 ? 27.606 -18.485 -42.238 1.00 91.56 699 LEU A CA 1
ATOM 5320 C C . LEU A 1 699 ? 27.683 -19.756 -41.381 1.00 91.56 699 LEU A C 1
ATOM 5322 O O . LEU A 1 699 ? 27.730 -19.670 -40.156 1.00 91.56 699 LEU A O 1
ATOM 5326 N N . ALA A 1 700 ? 27.743 -20.936 -42.005 1.00 87.88 700 ALA A N 1
ATOM 5327 C CA . ALA A 1 700 ? 27.826 -22.211 -41.289 1.00 87.88 700 ALA A CA 1
ATOM 5328 C C . ALA A 1 700 ? 29.153 -22.408 -40.524 1.00 87.88 700 ALA A C 1
ATOM 5330 O O . ALA A 1 700 ? 29.236 -23.271 -39.647 1.00 87.88 700 ALA A O 1
ATOM 5331 N N . TYR A 1 701 ? 30.177 -21.610 -40.846 1.00 91.56 701 TYR A N 1
ATOM 5332 C CA . TYR A 1 701 ? 31.534 -21.722 -40.310 1.00 91.56 701 TYR A CA 1
ATOM 5333 C C . TYR A 1 701 ? 32.090 -20.374 -39.830 1.00 91.56 701 TYR A C 1
ATOM 5335 O O . TYR A 1 701 ? 33.295 -20.128 -39.932 1.00 91.56 701 TYR A O 1
ATOM 5343 N N . VAL A 1 702 ? 31.232 -19.494 -39.297 1.00 92.50 702 VAL A N 1
ATOM 5344 C CA . VAL A 1 702 ? 31.687 -18.259 -38.637 1.00 92.50 702 VAL A CA 1
ATOM 5345 C C . VAL A 1 702 ? 32.670 -18.612 -37.521 1.00 92.50 702 VAL A C 1
ATOM 5347 O O . VAL A 1 702 ? 32.397 -19.469 -36.682 1.00 92.50 702 VAL A O 1
ATOM 5350 N N . GLN A 1 703 ? 33.832 -17.972 -37.542 1.00 93.19 703 GLN A N 1
ATOM 5351 C CA . GLN A 1 703 ? 34.924 -18.216 -36.607 1.00 93.19 703 GLN A CA 1
ATOM 5352 C C . GLN A 1 703 ? 34.808 -17.313 -35.369 1.00 93.19 703 GLN A C 1
ATOM 5354 O O . GLN A 1 703 ? 34.129 -16.283 -35.424 1.00 93.19 703 GLN A O 1
ATOM 5359 N N . PRO A 1 704 ? 35.482 -17.655 -34.256 1.00 89.44 704 PRO A N 1
ATOM 5360 C CA . PRO A 1 704 ? 35.560 -16.790 -33.082 1.00 89.44 704 PRO A CA 1
ATOM 5361 C C . PRO A 1 704 ? 35.982 -15.354 -33.421 1.00 89.44 704 PRO A C 1
ATOM 5363 O O . PRO A 1 704 ? 36.752 -15.125 -34.370 1.00 89.44 704 PRO A O 1
ATOM 5366 N N . ALA A 1 705 ? 35.494 -14.401 -32.622 1.00 84.81 705 ALA A N 1
ATOM 5367 C CA . ALA A 1 705 ? 35.903 -13.004 -32.707 1.00 84.81 705 ALA A CA 1
ATOM 5368 C C . ALA A 1 705 ? 37.437 -12.907 -32.663 1.00 84.81 705 ALA A C 1
ATOM 5370 O O . ALA A 1 705 ? 38.107 -13.660 -31.951 1.00 84.81 705 ALA A O 1
ATOM 5371 N N . ALA A 1 706 ? 38.016 -12.007 -33.457 1.00 70.44 706 ALA A N 1
ATOM 5372 C CA . ALA A 1 706 ? 39.450 -11.767 -33.373 1.00 70.44 706 ALA A CA 1
ATOM 5373 C C . ALA A 1 706 ? 39.766 -11.224 -31.972 1.00 70.44 706 ALA A C 1
ATOM 5375 O O . ALA A 1 706 ? 39.153 -10.246 -31.548 1.00 70.44 706 ALA A O 1
ATOM 5376 N N . LEU A 1 707 ? 40.714 -11.844 -31.262 1.00 53.19 707 LEU A N 1
ATOM 5377 C CA . LEU A 1 707 ? 41.265 -11.280 -30.033 1.00 53.19 707 LEU A CA 1
ATOM 5378 C C . LEU A 1 707 ? 41.931 -9.950 -30.391 1.00 53.19 707 LEU A C 1
ATOM 5380 O O . LEU A 1 707 ? 43.097 -9.906 -30.780 1.00 53.19 707 LEU A O 1
ATOM 5384 N N . THR A 1 708 ? 41.203 -8.846 -30.271 1.00 45.44 708 THR A N 1
ATOM 5385 C CA . THR A 1 708 ? 41.843 -7.562 -30.034 1.00 45.44 708 THR A CA 1
ATOM 5386 C C . THR A 1 708 ? 42.455 -7.663 -28.650 1.00 45.44 708 THR A C 1
ATOM 5388 O O . THR A 1 708 ? 41.765 -7.491 -27.649 1.00 45.44 708 THR A O 1
ATOM 5391 N N . VAL A 1 709 ? 43.752 -7.977 -28.595 1.00 32.28 709 VAL A N 1
ATOM 5392 C CA . VAL A 1 709 ? 44.581 -7.572 -27.461 1.00 32.28 709 VAL A CA 1
ATOM 5393 C C . VAL A 1 709 ? 44.294 -6.086 -27.304 1.00 32.28 709 VAL A C 1
ATOM 5395 O O . VAL A 1 709 ? 44.543 -5.314 -28.236 1.00 32.28 709 VAL A O 1
ATOM 5398 N N . ALA A 1 710 ? 43.656 -5.707 -26.194 1.00 31.58 710 ALA A N 1
ATOM 5399 C CA . ALA A 1 710 ? 43.518 -4.306 -25.847 1.00 31.58 710 ALA A CA 1
ATOM 5400 C C . ALA A 1 710 ? 44.909 -3.679 -26.030 1.00 31.58 710 ALA A C 1
ATOM 5402 O O . ALA A 1 710 ? 45.891 -4.307 -25.612 1.00 31.58 710 ALA A O 1
ATOM 5403 N N . PRO A 1 711 ? 45.041 -2.509 -26.685 1.00 29.25 711 PRO A N 1
ATOM 5404 C CA . PRO A 1 711 ? 46.311 -1.802 -26.637 1.00 29.25 711 PRO A CA 1
ATOM 5405 C C . PRO A 1 711 ? 46.722 -1.776 -25.163 1.00 29.25 711 PRO A C 1
ATOM 5407 O O . PRO A 1 711 ? 45.826 -1.548 -24.339 1.00 29.25 711 PRO A O 1
ATOM 5410 N N . PRO A 1 712 ? 47.985 -2.103 -24.821 1.00 27.66 712 PRO A N 1
ATOM 5411 C CA . PRO A 1 712 ? 48.403 -2.135 -23.429 1.00 27.66 712 PRO A CA 1
ATOM 5412 C C . PRO A 1 712 ? 47.898 -0.850 -22.796 1.00 27.66 712 PRO A C 1
ATOM 5414 O O . PRO A 1 712 ? 48.086 0.222 -23.383 1.00 27.66 712 PRO A O 1
ATOM 5417 N N . GLU A 1 713 ? 47.158 -0.992 -21.691 1.00 35.53 713 GLU A N 1
ATOM 5418 C CA . GLU A 1 713 ? 46.730 0.148 -20.896 1.00 35.53 713 GLU A CA 1
ATOM 5419 C C . GLU A 1 713 ? 47.912 1.095 -20.832 1.00 35.53 713 GLU A C 1
ATOM 5421 O O . GLU A 1 713 ? 49.028 0.677 -20.505 1.00 35.53 713 GLU A O 1
ATOM 5426 N N . ASP A 1 714 ? 47.693 2.342 -21.233 1.00 32.75 714 ASP A N 1
ATOM 5427 C CA . ASP A 1 714 ? 48.717 3.354 -21.118 1.00 32.75 714 ASP A CA 1
ATOM 5428 C C . ASP A 1 714 ? 48.909 3.606 -19.616 1.00 32.75 714 ASP A C 1
ATOM 5430 O O . ASP A 1 714 ? 48.321 4.506 -19.016 1.00 32.75 714 ASP A O 1
ATOM 5434 N N . GLN A 1 715 ? 49.715 2.749 -18.984 1.00 34.09 715 GLN A N 1
ATOM 5435 C CA . GLN A 1 715 ? 50.115 2.805 -17.581 1.00 34.09 715 GLN A CA 1
ATOM 5436 C C . GLN A 1 715 ? 50.913 4.087 -17.290 1.00 34.09 715 GLN A C 1
ATOM 5438 O O . GLN A 1 715 ? 51.254 4.362 -16.142 1.00 34.09 715 GLN A O 1
ATOM 5443 N N . THR A 1 716 ? 51.155 4.937 -18.296 1.00 30.73 716 THR A N 1
ATOM 5444 C CA . THR A 1 716 ? 51.663 6.294 -18.090 1.00 30.73 716 THR A CA 1
ATOM 5445 C C . THR A 1 716 ? 50.598 7.285 -17.597 1.00 30.73 716 THR A C 1
ATOM 5447 O O . THR A 1 716 ? 50.965 8.350 -17.095 1.00 30.73 716 THR A O 1
ATOM 5450 N N . ALA A 1 717 ? 49.301 6.944 -17.623 1.00 31.75 717 ALA A N 1
ATOM 5451 C CA . ALA A 1 717 ? 48.245 7.800 -17.067 1.00 31.75 717 ALA A CA 1
ATOM 5452 C C . ALA A 1 717 ? 48.089 7.681 -15.534 1.00 31.75 717 ALA A C 1
ATOM 5454 O O . ALA A 1 717 ? 47.641 8.632 -14.895 1.00 31.75 717 ALA A O 1
ATOM 5455 N N . ALA A 1 718 ? 48.520 6.570 -14.924 1.00 29.55 718 ALA A N 1
ATOM 5456 C CA . ALA A 1 718 ? 48.447 6.360 -13.471 1.00 29.55 718 ALA A CA 1
ATOM 5457 C C . ALA A 1 718 ? 49.639 6.960 -12.692 1.00 29.55 718 ALA A C 1
ATOM 5459 O O . ALA A 1 718 ? 49.567 7.121 -11.477 1.00 29.55 718 ALA A O 1
ATOM 5460 N N . ALA A 1 719 ? 50.719 7.365 -13.373 1.00 31.09 719 ALA A N 1
ATOM 5461 C CA . ALA A 1 719 ? 51.920 7.925 -12.741 1.00 31.09 719 ALA A CA 1
ATOM 5462 C C . ALA A 1 719 ? 51.969 9.470 -12.699 1.00 31.09 719 ALA A C 1
ATOM 5464 O O . ALA A 1 719 ? 52.974 10.041 -12.282 1.00 31.09 719 ALA A O 1
ATOM 5465 N N . LYS A 1 720 ? 50.902 10.172 -13.112 1.00 29.14 720 LYS A N 1
ATOM 5466 C CA . LYS A 1 720 ? 50.830 11.651 -13.088 1.00 29.14 720 LYS A CA 1
ATOM 5467 C C . LYS A 1 720 ? 49.856 12.240 -12.062 1.00 29.14 720 LYS A C 1
ATOM 5469 O O . LYS A 1 720 ? 49.620 13.444 -12.085 1.00 29.14 720 LYS A O 1
ATOM 5474 N N . ALA A 1 721 ? 49.328 11.428 -11.147 1.00 29.48 721 ALA A N 1
ATOM 5475 C CA . ALA A 1 721 ? 48.365 11.863 -10.131 1.00 29.48 721 ALA A CA 1
ATOM 5476 C C . ALA A 1 721 ? 48.959 12.024 -8.718 1.00 29.48 721 ALA A C 1
ATOM 5478 O O . ALA A 1 721 ? 48.219 12.006 -7.740 1.00 29.48 721 ALA A O 1
ATOM 5479 N N . VAL A 1 722 ? 50.278 12.207 -8.584 1.00 36.69 722 VAL A N 1
ATOM 5480 C CA . VAL A 1 722 ? 50.886 12.595 -7.302 1.00 36.69 722 VAL A CA 1
ATOM 5481 C C . VAL A 1 722 ? 51.868 13.741 -7.524 1.00 36.69 722 VAL A C 1
ATOM 5483 O O . VAL A 1 722 ? 52.952 13.559 -8.071 1.00 36.69 722 VAL A O 1
ATOM 5486 N N . GLY A 1 723 ? 51.460 14.928 -7.070 1.00 33.41 723 GLY A N 1
ATOM 5487 C CA . GLY A 1 723 ? 52.317 16.094 -6.878 1.00 33.41 723 GLY A CA 1
ATOM 5488 C C . GLY A 1 723 ? 52.343 17.091 -8.037 1.00 33.41 723 GLY A C 1
ATOM 5489 O O . GLY A 1 723 ? 53.160 16.960 -8.946 1.00 33.41 723 GLY A O 1
ATOM 5490 N N . ARG A 1 724 ? 51.519 18.144 -7.936 1.00 27.55 724 ARG A N 1
ATOM 5491 C CA . ARG A 1 724 ? 51.956 19.558 -7.919 1.00 27.55 724 ARG A CA 1
ATOM 5492 C C . ARG A 1 724 ? 50.751 20.505 -7.883 1.00 27.55 724 ARG A C 1
ATOM 5494 O O . ARG A 1 724 ? 49.907 20.479 -8.773 1.00 27.55 724 ARG A O 1
ATOM 5501 N N . ASP A 1 725 ? 50.728 21.342 -6.852 1.00 28.25 725 ASP A N 1
ATOM 5502 C CA . ASP A 1 725 ? 49.971 22.592 -6.781 1.00 28.25 725 ASP A CA 1
ATOM 5503 C C . ASP A 1 725 ? 50.246 23.502 -8.004 1.00 28.25 725 ASP A C 1
ATOM 5505 O O . ASP A 1 725 ? 51.409 23.646 -8.373 1.00 28.25 725 ASP A O 1
ATOM 5509 N N . VAL A 1 726 ? 49.160 24.066 -8.581 1.00 28.78 726 VAL A N 1
ATOM 5510 C CA . VAL A 1 726 ? 48.912 25.399 -9.235 1.00 28.78 726 VAL A CA 1
ATOM 5511 C C . VAL A 1 726 ? 49.984 26.007 -10.198 1.00 28.78 726 VAL A C 1
ATOM 5513 O O . VAL A 1 726 ? 51.162 25.890 -9.884 1.00 28.78 726 VAL A O 1
ATOM 5516 N N . PRO A 1 727 ? 49.686 26.775 -11.299 1.00 36.38 727 PRO A N 1
ATOM 5517 C CA . PRO A 1 727 ? 48.427 27.190 -11.974 1.00 36.38 727 PRO A CA 1
ATOM 5518 C C . PRO A 1 727 ? 48.352 26.876 -13.502 1.00 36.38 727 PRO A C 1
ATOM 5520 O O . PRO A 1 727 ? 49.359 26.626 -14.159 1.00 36.38 727 PRO A O 1
ATOM 5523 N N . GLY A 1 728 ? 47.155 27.009 -14.102 1.00 36.09 728 GLY A N 1
ATOM 5524 C CA . GLY A 1 728 ? 46.982 27.199 -15.558 1.00 36.09 728 GLY A CA 1
ATOM 5525 C C . GLY A 1 728 ? 46.058 26.194 -16.257 1.00 36.09 728 GLY A C 1
ATOM 5526 O O . GLY A 1 728 ? 46.518 25.286 -16.944 1.00 36.09 728 GLY A O 1
ATOM 5527 N N . ILE A 1 729 ? 44.739 26.367 -16.127 1.00 35.25 729 ILE A N 1
ATOM 5528 C CA . ILE A 1 729 ? 43.748 25.633 -16.932 1.00 35.25 729 ILE A CA 1
ATOM 5529 C C . ILE A 1 729 ? 43.629 26.333 -18.299 1.00 35.25 729 ILE A C 1
ATOM 5531 O O . ILE A 1 729 ? 43.293 27.519 -18.320 1.00 35.25 729 ILE A O 1
ATOM 5535 N N . PRO A 1 730 ? 43.836 25.662 -19.451 1.00 46.09 730 PRO A N 1
ATOM 5536 C CA . PRO A 1 730 ? 43.504 26.263 -20.738 1.00 46.09 730 PRO A CA 1
ATOM 5537 C C . PRO A 1 730 ? 41.981 26.422 -20.823 1.00 46.09 730 PRO A C 1
ATOM 5539 O O . PRO A 1 730 ? 41.232 25.444 -20.768 1.00 46.09 730 PRO A O 1
ATOM 5542 N N . ALA A 1 731 ? 41.508 27.665 -20.910 1.00 56.47 731 ALA A N 1
ATOM 5543 C CA . ALA A 1 731 ? 40.081 27.958 -20.889 1.00 56.47 731 ALA A CA 1
ATOM 5544 C C . ALA A 1 731 ? 39.346 27.282 -22.054 1.00 56.47 731 ALA A C 1
ATOM 5546 O O . ALA A 1 731 ? 39.841 27.209 -23.179 1.00 56.47 731 ALA A O 1
ATOM 5547 N N . SER A 1 732 ? 38.125 26.807 -21.805 1.00 62.78 732 SER A N 1
ATOM 5548 C CA . SER A 1 732 ? 37.324 26.186 -22.856 1.00 62.78 732 SER A CA 1
ATOM 5549 C C . SER A 1 732 ? 37.031 27.187 -23.995 1.00 62.78 732 SER A C 1
ATOM 5551 O O . SER A 1 732 ? 36.889 28.391 -23.751 1.00 62.78 732 SER A O 1
ATOM 5553 N N . PRO A 1 733 ? 36.837 26.731 -25.249 1.00 68.38 733 PRO A N 1
ATOM 5554 C CA . PRO A 1 733 ? 36.468 27.612 -26.362 1.00 68.38 733 PRO A CA 1
ATOM 5555 C C . PRO A 1 733 ? 35.174 28.415 -26.134 1.00 68.38 733 PRO A C 1
ATOM 5557 O O . PRO A 1 733 ? 34.904 29.372 -26.858 1.00 68.38 733 PRO A O 1
ATOM 5560 N N . ALA A 1 734 ? 34.329 28.018 -25.176 1.00 68.12 734 ALA A N 1
ATOM 5561 C CA . ALA A 1 734 ? 33.150 28.782 -24.773 1.00 68.12 734 ALA A CA 1
ATOM 5562 C C . ALA A 1 734 ? 33.534 30.015 -23.938 1.00 68.12 734 ALA A C 1
ATOM 5564 O O . ALA A 1 734 ? 33.036 31.107 -24.209 1.00 68.12 734 ALA A O 1
ATOM 5565 N N . VAL A 1 735 ? 34.476 29.857 -23.004 1.00 72.06 735 VAL A N 1
ATOM 5566 C CA . VAL A 1 735 ? 35.001 30.944 -22.164 1.00 72.06 735 VAL A CA 1
ATOM 5567 C C . VAL A 1 735 ? 35.756 31.966 -23.014 1.00 72.06 735 VAL A C 1
ATOM 5569 O O . VAL A 1 735 ? 35.473 33.158 -22.923 1.00 72.06 735 VAL A O 1
ATOM 5572 N N . MET A 1 736 ? 36.617 31.512 -23.933 1.00 74.69 736 MET A N 1
ATOM 5573 C CA . MET A 1 736 ? 37.330 32.415 -24.850 1.00 74.69 736 MET A CA 1
ATOM 5574 C C . MET A 1 736 ? 36.370 33.228 -25.729 1.00 74.69 736 MET A C 1
ATOM 5576 O O . MET A 1 736 ? 36.606 34.406 -25.974 1.00 74.69 736 MET A O 1
ATOM 5580 N N . ARG A 1 737 ? 35.257 32.634 -26.188 1.00 79.94 737 ARG A N 1
ATOM 5581 C CA . ARG A 1 737 ? 34.234 33.350 -26.974 1.00 79.94 737 ARG A CA 1
ATOM 5582 C C . ARG A 1 737 ? 33.462 34.372 -26.146 1.00 79.94 737 ARG A C 1
ATOM 5584 O O . ARG A 1 737 ? 33.122 35.426 -26.675 1.00 79.94 737 ARG A O 1
ATOM 5591 N N . ALA A 1 738 ? 33.159 34.061 -24.887 1.00 75.94 738 ALA A N 1
ATOM 5592 C CA . ALA A 1 738 ? 32.499 34.996 -23.981 1.00 75.94 738 ALA A CA 1
ATOM 5593 C C . ALA A 1 738 ? 33.399 36.209 -23.696 1.00 75.94 738 ALA A C 1
ATOM 5595 O O . ALA A 1 738 ? 32.959 37.345 -23.871 1.00 75.94 738 ALA A O 1
ATOM 5596 N N . TRP A 1 739 ? 34.677 35.965 -23.384 1.00 84.00 739 TRP A N 1
ATOM 5597 C CA . TRP A 1 739 ? 35.676 37.018 -23.194 1.00 84.00 739 TRP A CA 1
ATOM 5598 C C . TRP A 1 739 ? 35.895 37.850 -24.464 1.00 84.00 739 TRP A C 1
ATOM 5600 O O . TRP A 1 739 ? 35.902 39.078 -24.407 1.00 84.00 739 TRP A O 1
ATOM 5610 N N . ALA A 1 740 ? 36.000 37.200 -25.627 1.00 81.56 740 ALA A N 1
ATOM 5611 C CA . ALA A 1 740 ? 36.191 37.870 -26.911 1.00 81.56 740 ALA A CA 1
ATOM 5612 C C . ALA A 1 740 ? 35.047 38.848 -27.224 1.00 81.56 740 ALA A C 1
ATOM 5614 O O . ALA A 1 740 ? 35.304 39.983 -27.616 1.00 81.56 740 ALA A O 1
ATOM 5615 N N . ARG A 1 741 ? 33.788 38.450 -26.977 1.00 83.12 741 ARG A N 1
ATOM 5616 C CA . ARG A 1 741 ? 32.618 39.329 -27.160 1.00 83.12 741 ARG A CA 1
ATOM 5617 C C . ARG A 1 741 ? 32.623 40.519 -26.207 1.00 83.12 741 ARG A C 1
ATOM 5619 O O . ARG A 1 741 ? 32.290 41.620 -26.630 1.00 83.12 741 ARG A O 1
ATOM 5626 N N . GLN A 1 742 ? 33.007 40.310 -24.948 1.00 79.56 742 GLN A N 1
ATOM 5627 C CA . GLN A 1 742 ? 33.121 41.397 -23.970 1.00 79.56 742 GLN A CA 1
ATOM 5628 C C . GLN A 1 742 ? 34.221 42.404 -24.328 1.00 79.56 742 GLN A C 1
ATOM 5630 O O . GLN A 1 742 ? 34.083 43.578 -24.008 1.00 79.56 742 GLN A O 1
ATOM 5635 N N . ASN A 1 743 ? 35.270 41.969 -25.032 1.00 79.44 743 ASN A N 1
ATOM 5636 C CA . ASN A 1 743 ? 36.400 42.810 -25.438 1.00 79.44 743 ASN A CA 1
ATOM 5637 C C . ASN A 1 743 ? 36.317 43.273 -26.908 1.00 79.44 743 ASN A C 1
ATOM 5639 O O . ASN A 1 743 ? 37.319 43.682 -27.486 1.00 79.44 743 ASN A O 1
ATOM 5643 N N . GLY A 1 744 ? 35.125 43.214 -27.520 1.00 79.31 744 GLY A N 1
ATOM 5644 C CA . GLY A 1 744 ? 34.848 43.810 -28.833 1.00 79.31 744 GLY A CA 1
ATOM 5645 C C . GLY A 1 744 ? 35.241 42.975 -30.059 1.00 79.31 744 GLY A C 1
ATOM 5646 O O . GLY A 1 744 ? 35.133 43.465 -31.181 1.00 79.31 744 GLY A O 1
ATOM 5647 N N . TYR A 1 745 ? 35.653 41.716 -29.888 1.00 81.75 745 TYR A N 1
ATOM 5648 C CA . TYR A 1 745 ? 35.978 40.822 -31.003 1.00 81.75 745 TYR A CA 1
ATOM 5649 C C . TYR A 1 745 ? 34.720 40.174 -31.600 1.00 81.75 745 TYR A C 1
ATOM 5651 O O . TYR A 1 745 ? 33.868 39.624 -30.893 1.00 81.75 745 TYR A O 1
ATOM 5659 N N . VAL A 1 746 ? 34.633 40.159 -32.933 1.00 77.56 746 VAL A N 1
ATOM 5660 C CA . VAL A 1 746 ? 33.537 39.511 -33.668 1.00 77.56 746 VAL A CA 1
ATOM 5661 C C . VAL A 1 746 ? 33.819 38.011 -33.793 1.00 77.56 746 VAL A C 1
ATOM 5663 O O . VAL A 1 746 ? 34.618 37.580 -34.620 1.00 77.56 746 VAL A O 1
ATOM 5666 N N . VAL A 1 747 ? 33.149 37.194 -32.973 1.00 83.12 747 VAL A N 1
ATOM 5667 C CA . VAL A 1 747 ? 33.301 35.726 -32.977 1.00 83.12 747 VAL A CA 1
ATOM 5668 C C . VAL A 1 747 ? 31.975 34.995 -33.200 1.00 83.12 747 VAL A C 1
ATOM 5670 O O . VAL A 1 747 ? 30.980 35.211 -32.500 1.00 83.12 747 VAL A O 1
ATOM 5673 N N . GLY A 1 748 ? 31.974 34.072 -34.167 1.00 70.81 748 GLY A N 1
ATOM 5674 C CA . GLY A 1 748 ? 30.819 33.233 -34.494 1.00 70.81 748 GLY A CA 1
ATOM 5675 C C . GLY A 1 748 ? 30.402 32.286 -33.351 1.00 70.81 748 GLY A C 1
ATOM 5676 O O . GLY A 1 748 ? 31.198 31.984 -32.457 1.00 70.81 748 GLY A O 1
ATOM 5677 N N . PRO A 1 749 ? 29.151 31.784 -33.349 1.00 58.12 749 PRO A N 1
ATOM 5678 C CA . PRO A 1 749 ? 28.625 30.937 -32.273 1.00 58.12 749 PRO A CA 1
ATOM 5679 C C . PRO A 1 749 ? 29.259 29.537 -32.223 1.00 58.12 749 PRO A C 1
ATOM 5681 O O . PRO A 1 749 ? 29.214 28.885 -31.181 1.00 58.12 749 PRO A O 1
ATOM 5684 N N . ARG A 1 750 ? 29.854 29.067 -33.329 1.00 51.47 750 ARG A N 1
ATOM 5685 C CA . ARG A 1 750 ? 30.549 27.775 -33.472 1.00 51.47 750 ARG A CA 1
ATOM 5686 C C . ARG A 1 750 ? 31.708 27.917 -34.469 1.00 51.47 750 ARG A C 1
ATOM 5688 O O . ARG A 1 750 ? 31.747 28.885 -35.220 1.00 51.47 750 ARG A O 1
ATOM 5695 N N . GLY A 1 751 ? 32.633 26.956 -34.483 1.00 61.84 751 GLY A N 1
ATOM 5696 C CA . GLY A 1 751 ? 33.809 26.955 -35.371 1.00 61.84 751 GLY A CA 1
ATOM 5697 C C . GLY A 1 751 ? 35.121 27.325 -34.669 1.00 61.84 751 GLY A C 1
ATOM 5698 O O . GLY A 1 751 ? 35.126 27.671 -33.485 1.00 61.84 751 GLY A O 1
ATOM 5699 N N . ARG A 1 752 ? 36.245 27.193 -35.384 1.00 61.62 752 ARG A N 1
ATOM 5700 C CA . ARG A 1 752 ? 37.597 27.464 -34.861 1.00 61.62 752 ARG A CA 1
ATOM 5701 C C . ARG A 1 752 ? 37.742 28.960 -34.551 1.00 61.62 752 ARG A C 1
ATOM 5703 O O . ARG A 1 752 ? 37.365 29.786 -35.374 1.00 61.62 752 ARG A O 1
ATOM 5710 N N . LEU A 1 753 ? 38.247 29.302 -33.366 1.00 75.56 753 LEU A N 1
ATOM 5711 C CA . LEU A 1 753 ? 38.462 30.699 -32.975 1.00 75.56 753 LEU A CA 1
ATOM 5712 C C . LEU A 1 753 ? 39.617 31.306 -33.789 1.00 75.56 753 LEU A C 1
ATOM 5714 O O . LEU A 1 753 ? 40.626 30.614 -33.951 1.00 75.56 753 LEU A O 1
ATOM 5718 N N . PRO A 1 754 ? 39.509 32.559 -34.269 1.00 80.00 754 PRO A N 1
ATOM 5719 C CA . PRO A 1 754 ? 40.622 33.253 -34.911 1.00 80.00 754 PRO A CA 1
ATOM 5720 C C . PRO A 1 754 ? 41.869 33.255 -34.019 1.00 80.00 754 PRO A C 1
ATOM 5722 O O . PRO A 1 754 ? 41.768 33.379 -32.797 1.00 80.00 754 PRO A O 1
ATOM 5725 N N . GLN A 1 755 ? 43.046 33.091 -34.621 1.00 75.12 755 GLN A N 1
ATOM 5726 C CA . GLN A 1 755 ? 44.308 32.961 -33.884 1.00 75.12 755 GLN A CA 1
ATOM 5727 C C . GLN A 1 755 ? 44.645 34.242 -33.098 1.00 75.12 755 GLN A C 1
ATOM 5729 O O . GLN A 1 755 ? 45.170 34.165 -31.992 1.00 75.12 755 GLN A O 1
ATOM 5734 N N . GLU A 1 756 ? 44.235 35.401 -33.620 1.00 77.88 756 GLU A N 1
ATOM 5735 C CA . GLU A 1 756 ? 44.300 36.710 -32.955 1.00 77.88 756 GLU A CA 1
ATOM 5736 C C . GLU A 1 756 ? 43.507 36.755 -31.635 1.00 77.88 756 GLU A C 1
ATOM 5738 O O . GLU A 1 756 ? 44.001 37.270 -30.638 1.00 77.88 756 GLU A O 1
ATOM 5743 N N . VAL A 1 757 ? 42.322 36.132 -31.586 1.00 79.56 757 VAL A N 1
ATOM 5744 C CA . VAL A 1 757 ? 41.472 36.079 -30.384 1.00 79.56 757 VAL A CA 1
ATOM 5745 C C . VAL A 1 757 ? 42.090 35.168 -29.325 1.00 79.56 757 VAL A C 1
ATOM 5747 O O . VAL A 1 757 ? 42.034 35.470 -28.137 1.00 79.56 757 VAL A O 1
ATOM 5750 N N . GLN A 1 758 ? 42.699 34.058 -29.752 1.00 78.50 758 GLN A N 1
ATOM 5751 C CA . GLN A 1 758 ? 43.386 33.131 -28.849 1.00 78.50 758 GLN A CA 1
ATOM 5752 C C . GLN A 1 758 ? 44.638 33.776 -28.236 1.00 78.50 758 GLN A C 1
ATOM 5754 O O . GLN A 1 758 ? 44.854 33.663 -27.032 1.00 78.50 758 GLN A O 1
ATOM 5759 N N . ALA A 1 759 ? 45.423 34.497 -29.043 1.00 76.56 759 ALA A N 1
ATOM 5760 C CA . ALA A 1 759 ? 46.604 35.220 -28.577 1.00 76.56 759 ALA A CA 1
ATOM 5761 C C . ALA A 1 759 ? 46.238 36.377 -27.630 1.00 76.56 759 ALA A C 1
ATOM 5763 O O . ALA A 1 759 ? 46.865 36.535 -26.584 1.00 76.56 759 ALA A O 1
ATOM 5764 N N . ALA A 1 760 ? 45.189 37.142 -27.953 1.00 77.69 760 ALA A N 1
ATOM 5765 C CA . ALA A 1 760 ? 44.704 38.230 -27.106 1.00 77.69 760 ALA A CA 1
ATOM 5766 C C . ALA A 1 760 ? 44.169 37.723 -25.756 1.00 77.69 760 ALA A C 1
ATOM 5768 O O . ALA A 1 760 ? 44.419 38.340 -24.722 1.00 77.69 760 ALA A O 1
ATOM 5769 N N . TYR A 1 761 ? 43.474 36.581 -25.754 1.00 79.06 761 TYR A N 1
ATOM 5770 C CA . TYR A 1 761 ? 42.982 35.953 -24.529 1.00 79.06 761 TYR A CA 1
ATOM 5771 C C . TYR A 1 761 ? 44.126 35.483 -23.622 1.00 79.06 761 TYR A C 1
ATOM 5773 O O . TYR A 1 761 ? 44.087 35.712 -22.415 1.00 79.06 761 TYR A O 1
ATOM 5781 N N . GLN A 1 762 ? 45.168 34.877 -24.201 1.00 78.00 762 GLN A N 1
ATOM 5782 C CA . GLN A 1 762 ? 46.335 34.433 -23.439 1.00 78.00 762 GLN A CA 1
ATOM 5783 C C . GLN A 1 762 ? 47.101 35.618 -22.832 1.00 78.00 762 GLN A C 1
ATOM 5785 O O . GLN A 1 762 ? 47.415 35.594 -21.648 1.00 78.00 762 GLN A O 1
ATOM 5790 N N . ALA A 1 763 ? 47.306 36.696 -23.595 1.00 77.75 763 ALA A N 1
ATOM 5791 C CA . ALA A 1 763 ? 47.962 37.903 -23.089 1.00 77.75 763 ALA A CA 1
ATOM 5792 C C . ALA A 1 763 ? 47.195 38.558 -21.921 1.00 77.75 763 ALA A C 1
ATOM 5794 O O . ALA A 1 763 ? 47.808 39.096 -20.999 1.00 77.75 763 ALA A O 1
ATOM 5795 N N . ALA A 1 764 ? 45.859 38.493 -21.934 1.00 76.44 764 ALA A N 1
ATOM 5796 C CA . ALA A 1 764 ? 45.024 38.997 -20.846 1.00 76.44 764 ALA A CA 1
ATOM 5797 C C . ALA A 1 764 ? 45.100 38.126 -19.581 1.00 76.44 764 ALA A C 1
ATOM 5799 O O . ALA A 1 764 ? 45.101 38.665 -18.475 1.00 76.44 764 ALA A O 1
ATOM 5800 N N . LEU A 1 765 ? 45.199 36.799 -19.730 1.00 70.69 765 LEU A N 1
ATOM 5801 C CA . LEU A 1 765 ? 45.450 35.890 -18.605 1.00 70.69 765 LEU A CA 1
ATOM 5802 C C . LEU A 1 765 ? 46.823 36.141 -17.979 1.00 70.69 765 LEU A C 1
ATOM 5804 O O . LEU A 1 765 ? 46.933 36.195 -16.756 1.00 70.69 765 LEU A O 1
ATOM 5808 N N . ASP A 1 766 ? 47.843 36.364 -18.807 1.00 71.81 766 ASP A N 1
ATOM 5809 C CA . ASP A 1 766 ? 49.199 36.630 -18.334 1.00 71.81 766 ASP A CA 1
ATOM 5810 C C . ASP A 1 766 ? 49.268 37.980 -17.587 1.00 71.81 766 ASP A C 1
ATOM 5812 O O . ASP A 1 766 ? 49.867 38.067 -16.517 1.00 71.81 766 ASP A O 1
ATOM 5816 N N . GLN A 1 767 ? 48.583 39.025 -18.073 1.00 68.38 767 GLN A N 1
ATOM 5817 C CA . GLN A 1 767 ? 48.481 40.312 -17.365 1.00 68.38 767 GLN A CA 1
ATOM 5818 C C . GLN A 1 767 ? 47.686 40.224 -16.054 1.00 68.38 767 GLN A C 1
ATOM 5820 O O . GLN A 1 767 ? 48.074 40.855 -15.069 1.00 68.38 767 GLN A O 1
ATOM 5825 N N . ALA A 1 768 ? 46.598 39.448 -16.019 1.00 63.88 768 ALA A N 1
ATOM 5826 C CA . ALA A 1 768 ? 45.810 39.235 -14.806 1.00 63.88 768 ALA A CA 1
ATOM 5827 C C . ALA A 1 768 ? 46.609 38.464 -13.742 1.00 63.88 768 ALA A C 1
ATOM 5829 O O . ALA A 1 768 ? 46.615 38.867 -12.581 1.00 63.88 768 ALA A O 1
ATOM 5830 N N . GLY A 1 769 ? 47.360 37.436 -14.151 1.00 55.53 769 GLY A N 1
ATOM 5831 C CA . GLY A 1 769 ? 48.251 36.687 -13.262 1.00 55.53 769 GLY A CA 1
ATOM 5832 C C . GLY A 1 769 ? 49.408 37.530 -12.712 1.00 55.53 769 GLY A C 1
ATOM 5833 O O . GLY A 1 769 ? 49.775 37.382 -11.550 1.00 55.53 769 GLY A O 1
ATOM 5834 N N . ILE A 1 770 ? 49.946 38.470 -13.501 1.00 45.66 770 ILE A N 1
ATOM 5835 C CA . ILE A 1 770 ? 50.979 39.416 -13.037 1.00 45.66 770 ILE A CA 1
ATOM 5836 C C . ILE A 1 770 ? 50.402 40.432 -12.035 1.00 45.66 770 ILE A C 1
ATOM 5838 O O . ILE A 1 770 ? 51.072 40.778 -11.064 1.00 45.66 770 ILE A O 1
ATOM 5842 N N . ALA A 1 771 ? 49.164 40.898 -12.229 1.00 41.78 771 ALA A N 1
ATOM 5843 C CA . ALA A 1 771 ? 48.505 41.840 -11.319 1.00 41.78 771 ALA A CA 1
ATOM 5844 C C . ALA A 1 771 ? 48.068 41.200 -9.987 1.00 41.78 771 ALA A C 1
ATOM 5846 O O . ALA A 1 771 ? 48.038 41.883 -8.964 1.00 41.78 771 ALA A O 1
ATOM 5847 N N . GLU A 1 772 ? 47.738 39.907 -9.996 1.00 42.06 772 GLU A N 1
ATOM 5848 C CA . GLU A 1 772 ? 47.361 39.128 -8.810 1.00 42.06 772 GLU A CA 1
ATOM 5849 C C . GLU A 1 772 ? 48.587 38.672 -8.001 1.00 42.06 772 GLU A C 1
ATOM 5851 O O . GLU A 1 772 ? 48.511 38.594 -6.783 1.00 42.06 772 GLU A O 1
ATOM 5856 N N . ALA A 1 773 ? 49.741 38.475 -8.652 1.00 40.34 773 ALA A N 1
ATOM 5857 C CA . ALA A 1 773 ? 51.024 38.215 -7.988 1.00 40.34 773 ALA A CA 1
ATOM 5858 C C . ALA A 1 773 ? 51.725 39.482 -7.444 1.00 40.34 773 ALA A C 1
ATOM 5860 O O . ALA A 1 773 ? 52.683 39.371 -6.681 1.00 40.34 773 ALA A O 1
ATOM 5861 N N . ALA A 1 774 ? 51.288 40.677 -7.864 1.00 35.66 774 ALA A N 1
ATOM 5862 C CA . ALA A 1 774 ? 51.822 41.971 -7.423 1.00 35.66 774 ALA A CA 1
ATOM 5863 C C . ALA A 1 774 ? 50.997 42.644 -6.301 1.00 35.66 774 ALA A C 1
ATOM 5865 O O . ALA A 1 774 ? 51.404 43.696 -5.804 1.00 35.66 774 ALA A O 1
ATOM 5866 N N . ARG A 1 775 ? 49.845 42.069 -5.930 1.00 39.16 775 ARG A N 1
ATOM 5867 C CA . ARG A 1 775 ? 49.047 42.422 -4.743 1.00 39.16 775 ARG A CA 1
ATOM 5868 C C . ARG A 1 775 ? 49.387 41.485 -3.596 1.00 39.16 775 ARG A C 1
ATOM 5870 O O . ARG A 1 775 ? 49.286 41.959 -2.443 1.00 39.16 775 ARG A O 1
#

Sequence (775 aa):
MEDHLGLTDPAVIKRLTRAHREDFASARPRIAVPAPLPDRQSVYRHYEQHALQGVRFFDRAGRARARQTAADYTDQWIALQQVESEAQRAAQQAGFDDQWRRLASNDQDTVLGVLASAFDGVPAYVPVAIMHVDDDRTTLALVAATDSALPAGLTGVQRAQVHTAMVKSHSLAAVRQTFALAPGIQSVRAVVVRNDLRRPCILAFSLARAAIEHIRWDTADADEIIEAWASHVCLRPEPHGELGAIDDLLDEESAELARDAQNEVAQRLARQTAGDGHGASGFAVIDVETSGLSPEYDRVIEVAVVATDSNGNVVDEWTTLVNPEGPVGKTSLHRITAADVADAPRFTDIVGELTLRLAGRVIVGHNVQFDLRFLHAEFARARLRLPHLVSLCTYRESHDYLPGLQRRRLPDCCHAAGVVLTDAHAALEDARATAGLLRIYLGSGHRRAAEHRRLPAQAAQVPWPQIPQSAVVAKPRPPAVPPPIPAPAGALAALLEDLPVADVLPDGAPPSAAGYLELLAEALDDGVLTEDEAAALADHARFAGLSRTDVDAAHEGFVLALARQAVADGRVTMDERRELNNAAAVLGLPVSMVKRLLSAADAEWLAQLSRDRRPLPPGWTYGEPLRVGDKVAFTGGEPNRRERLEIAAQAAGLRVMNNVSRLTAVLVTPEARPESRKGEAAGQHGTRILRPGVFEQMLAYVQPAALTVAPPEDQTAAAKAVGRDVPGIPASPAVMRAWARQNGYVVGPRGRLPQEVQAAYQAALDQAGIAEAAR

Nearest PDB structures (foldseek):
  8h2f-assembly1_A  TM=8.919E-01  e=1.727E-07  Streptococcus thermophilus DGCC 7710
  8fyc-assembly1_K  TM=8.078E-01  e=3.150E-04  Megasphaera
  3qvg-assembly1_B  TM=6.198E-01  e=4.167E-03  Mus musculus
  6wh2-assembly1_B-2  TM=6.743E-01  e=1.034E-02  Homo sapiens
  4bu1-assembly2_A  TM=5.585E-01  e=5.824E-03  Schizosaccharomyces pombe

Foldseek 3Di:
DDDDDDLPPVVLLCCLLQLLLDDAAADDQDAQDQDDQDDLVVQLVVQLVVLCVVPDPPNPVSSVVSSVVSNVVSVVVSVVVNVVSVVVSVVVSVVSVVLVVCLLQQPPVSLQVQLVQVQPPDPSAFRWDWDDTDRQEGEIEGEQDDLVSHRPPDDPLRSQQSSVSSQLNRQSSSVVNSCRYRVSHFKYWYWYAYPPLPAATQWIWMAGPVLCPPDPSVPDGSVCSCVPGIPPIFWDADPSNHTGGRLVVDDPVSNVVNNVSSVVSVVVVVVVVVLPADDAFEAWQKFFQKQAQALVPIATQKIKTFGDHLLLHTDDIDMFGAQRVDGSHDCVQLVDHNSLHVPTHHLLQCVQVVCVRQALHAYEYALCVSVVSNVQSSCVVNVHHDFDGRYDHLQLVCCVVVVPQLDRPLVSLLVSLVHDQDPPSHGRSRSVSRSVSLNSLLPDPDPCNVVSSCSSVVSSPTDDDNDRHRPHDGRDDDPDDDDPDDDDFDVLLVLLVPFRLNQLFPDPQDSLVSSLLVLVSVCCSVPAHDPSSVVSSVVSCVVSVHDPVRLVSSLLSSLLRLLLVCPVQVDNDPSSLVSSQSSCVNSVHDNVSNVVSNVVSNVVNLQVLQPPFDADDPPDPLPDAAAQAAEEEEDDDDPVLVVVLCVLCSVSRYHYDPADDLRHQEYEYQDPQDPDPRSVRCVVNVHHYDYSVSSVVRSSRHHRDPPPPPPPPPCVVVVPPDDDDDDDDQDDPVVLVVVCVVVPHDDDPDDDDPPVSSVVVVVVVVVVVVVVVVD